Protein AF-A0A8T2KUB2-F1 (afdb_monomer_lite)

Structure (mmCIF, N/CA/C/O backbone):
data_AF-A0A8T2KUB2-F1
#
_entry.id   AF-A0A8T2KUB2-F1
#
loop_
_atom_site.group_PDB
_atom_site.id
_atom_site.type_symbol
_atom_site.label_atom_id
_atom_site.label_alt_id
_atom_site.label_comp_id
_atom_site.label_asym_id
_atom_site.label_entity_id
_atom_site.label_seq_id
_atom_site.pdbx_PDB_ins_code
_atom_site.Cartn_x
_atom_site.Cartn_y
_atom_site.Cartn_z
_atom_site.occupancy
_atom_site.B_iso_or_equiv
_atom_site.auth_seq_id
_atom_site.auth_comp_id
_atom_site.auth_asym_id
_atom_site.auth_atom_id
_atom_site.pdbx_PDB_model_num
ATOM 1 N N . LEU A 1 1 ? -27.575 14.272 -1.279 1.00 63.59 1 LEU A N 1
ATOM 2 C CA . LEU A 1 1 ? -26.135 14.345 -0.951 1.00 63.59 1 LEU A CA 1
ATOM 3 C C . LEU A 1 1 ? -25.389 13.484 -1.957 1.00 63.59 1 LEU A C 1
ATOM 5 O O . LEU A 1 1 ? -25.775 12.328 -2.141 1.00 63.59 1 LEU A O 1
ATOM 9 N N . SER A 1 2 ? -24.412 14.068 -2.650 1.00 68.88 2 SER A N 1
ATOM 10 C CA . SER A 1 2 ? -23.483 13.335 -3.516 1.00 68.88 2 SER A CA 1
ATOM 11 C C . SER A 1 2 ? -22.591 12.408 -2.684 1.00 68.88 2 SER A C 1
ATOM 13 O O . SER A 1 2 ? -22.605 12.459 -1.456 1.00 68.88 2 SER A O 1
ATOM 15 N N . GLU A 1 3 ? -21.823 11.554 -3.357 1.00 73.75 3 GLU A N 1
ATOM 16 C CA . GLU A 1 3 ? -20.748 10.775 -2.733 1.00 73.75 3 GLU A CA 1
ATOM 17 C C . GLU A 1 3 ? -19.711 11.696 -2.065 1.00 73.75 3 GLU A C 1
ATOM 19 O O . GLU A 1 3 ? -19.429 11.537 -0.883 1.00 73.75 3 GLU A O 1
ATOM 24 N N . SER A 1 4 ? -19.258 12.729 -2.786 1.00 68.38 4 SER A N 1
ATOM 25 C CA . SER A 1 4 ? -18.250 13.695 -2.332 1.00 68.38 4 SER A CA 1
ATOM 26 C C . SER A 1 4 ? -18.618 14.447 -1.049 1.00 68.38 4 SER A C 1
ATOM 28 O O . SER A 1 4 ? -17.750 14.720 -0.234 1.00 68.38 4 SER A O 1
ATOM 30 N N . VAL A 1 5 ? -19.903 14.746 -0.829 1.00 73.31 5 VAL A N 1
ATOM 31 C CA . VAL A 1 5 ? -20.388 15.432 0.390 1.00 73.31 5 VAL A CA 1
ATOM 32 C C . VAL A 1 5 ? -20.518 14.470 1.587 1.00 73.31 5 VAL A C 1
ATOM 34 O O . VAL A 1 5 ? -20.726 14.904 2.715 1.00 73.31 5 VAL A O 1
ATOM 37 N N . LEU A 1 6 ? -20.423 13.157 1.358 1.00 76.69 6 LEU A N 1
ATOM 38 C CA . LEU A 1 6 ? -20.470 12.121 2.398 1.00 76.69 6 LEU A CA 1
ATOM 39 C C . LEU A 1 6 ? -19.084 11.543 2.731 1.00 76.69 6 LEU A C 1
ATOM 41 O O . LEU A 1 6 ? -18.968 10.746 3.659 1.00 76.69 6 LEU A O 1
ATOM 45 N N . GLN A 1 7 ? -18.050 11.935 1.987 1.00 76.94 7 GLN A N 1
ATOM 46 C CA . GLN A 1 7 ? -16.655 11.570 2.225 1.00 76.94 7 GLN A CA 1
ATOM 47 C C . GLN A 1 7 ? -15.987 12.565 3.188 1.00 76.94 7 GLN A C 1
ATOM 49 O O . GLN A 1 7 ? -16.415 13.707 3.318 1.00 76.94 7 GLN A O 1
ATOM 54 N N . GLY A 1 8 ? -14.936 12.124 3.885 1.00 72.31 8 GLY A N 1
ATOM 55 C CA . GLY A 1 8 ? -14.030 13.016 4.627 1.00 72.31 8 GLY A CA 1
ATOM 56 C C . GLY A 1 8 ? -14.534 13.676 5.925 1.00 72.31 8 GLY A C 1
ATOM 57 O O . GLY A 1 8 ? -13.760 14.402 6.537 1.00 72.31 8 GLY A O 1
ATOM 58 N N . PHE A 1 9 ? -15.765 13.436 6.395 1.00 83.25 9 PHE A N 1
ATOM 59 C CA . PHE A 1 9 ? -16.208 13.961 7.700 1.00 83.25 9 PHE A CA 1
ATOM 60 C C . PHE A 1 9 ? -15.371 13.401 8.872 1.00 83.25 9 PHE A C 1
ATOM 62 O O . PHE A 1 9 ? -14.942 12.244 8.834 1.00 83.25 9 PHE A O 1
ATOM 69 N N . THR A 1 10 ? -15.199 14.197 9.934 1.00 81.69 10 THR A N 1
ATOM 70 C CA . THR A 1 10 ? -14.495 13.810 11.175 1.00 81.69 10 THR A CA 1
ATOM 71 C C . THR A 1 10 ? -15.474 13.463 12.300 1.00 81.69 10 THR A C 1
ATOM 73 O O . THR A 1 10 ? -16.643 13.862 12.255 1.00 81.69 10 THR A O 1
ATOM 76 N N . CYS A 1 11 ? -15.011 12.767 13.346 1.00 85.88 11 CYS A N 1
ATOM 77 C CA . CYS A 1 11 ? -15.878 12.479 14.493 1.00 85.88 11 CYS A CA 1
ATOM 78 C C . CYS A 1 11 ? -16.223 13.732 15.313 1.00 85.88 11 CYS A C 1
ATOM 80 O O . CYS A 1 11 ? -17.365 13.874 15.745 1.00 85.88 11 CYS A O 1
ATOM 82 N N . SER A 1 12 ? -15.301 14.699 15.413 1.00 83.38 12 SER A N 1
ATOM 83 C CA . SER A 1 12 ? -15.570 16.026 15.987 1.00 83.38 12 SER A CA 1
ATOM 84 C C . SER A 1 12 ? -16.756 16.713 15.297 1.00 83.38 12 SER A C 1
ATOM 86 O O . SER A 1 12 ? -17.649 17.229 15.965 1.00 83.38 12 SER A O 1
ATOM 88 N N . SER A 1 13 ? -16.834 16.655 13.960 1.00 82.56 13 SER A N 1
ATOM 89 C CA . SER A 1 13 ? -17.985 17.188 13.217 1.00 82.56 13 SER A CA 1
ATOM 90 C C . SER A 1 13 ? -19.277 16.420 13.523 1.00 82.56 13 SER A C 1
ATOM 92 O O . SER A 1 13 ? -20.324 17.041 13.704 1.00 82.56 13 SER A O 1
ATOM 94 N N . VAL A 1 14 ? -19.222 15.085 13.623 1.00 84.88 14 VAL A N 1
ATOM 95 C CA . VAL A 1 14 ? -20.391 14.238 13.944 1.00 84.88 14 VAL A CA 1
ATOM 96 C C . VAL A 1 14 ? -20.929 14.512 15.351 1.00 84.88 14 VAL A C 1
ATOM 98 O O . VAL A 1 14 ? -22.146 14.569 15.512 1.00 84.88 14 VAL A O 1
ATOM 101 N N . LYS A 1 15 ? -20.056 14.768 16.336 1.00 81.62 15 LYS A N 1
ATOM 102 C CA . LYS A 1 15 ? -20.412 15.113 17.727 1.00 81.62 15 LYS A CA 1
ATOM 103 C C . LYS A 1 15 ? -21.357 16.317 17.835 1.00 81.62 15 LYS A C 1
ATOM 105 O O . LYS A 1 15 ? -22.200 16.365 18.724 1.00 81.62 15 LYS A O 1
ATOM 110 N N . THR A 1 16 ? -21.248 17.280 16.917 1.00 83.19 16 THR A N 1
ATOM 111 C CA . THR A 1 16 ? -22.116 18.477 16.887 1.00 83.19 16 THR A CA 1
ATOM 112 C C . THR A 1 16 ? -23.534 18.207 16.366 1.00 83.19 16 THR A C 1
ATOM 114 O O . THR A 1 16 ? -24.413 19.064 16.472 1.00 83.19 16 THR A O 1
ATOM 117 N N . LEU A 1 17 ? -23.783 17.029 15.784 1.00 87.56 17 LEU A N 1
ATOM 118 C CA . LEU A 1 17 ? -25.056 16.677 15.166 1.00 87.56 17 LEU A CA 1
ATOM 119 C C . LEU A 1 17 ? -25.990 15.996 16.170 1.00 87.56 17 LEU A C 1
ATOM 121 O O . LEU A 1 17 ? -25.593 15.116 16.928 1.00 87.56 17 LEU A O 1
ATOM 125 N N . SER A 1 18 ? -27.285 16.312 16.104 1.00 91.38 18 SER A N 1
ATOM 126 C CA . SER A 1 18 ? -28.288 15.541 16.843 1.00 91.38 18 SER A CA 1
ATOM 127 C C . SER A 1 18 ? -28.330 14.086 16.361 1.00 91.38 18 SER A C 1
ATOM 129 O O . SER A 1 18 ? -28.152 13.813 15.171 1.00 91.38 18 SER A O 1
ATOM 131 N N . LEU A 1 19 ? -28.655 13.140 17.252 1.00 89.50 19 LEU A N 1
ATOM 132 C CA . LEU A 1 19 ? -28.762 11.712 16.914 1.00 89.50 19 LEU A CA 1
ATOM 133 C C . LEU A 1 19 ? -29.660 11.466 15.682 1.00 89.50 19 LEU A C 1
ATOM 135 O O . LEU A 1 19 ? -29.322 10.679 14.801 1.00 89.50 19 LEU A O 1
ATOM 139 N N . GLY A 1 20 ? -30.766 12.209 15.553 1.00 92.06 20 GLY A N 1
ATOM 140 C CA . GLY A 1 20 ? -31.633 12.178 14.367 1.00 92.06 20 GLY A CA 1
ATOM 141 C C . GLY A 1 20 ? -30.900 12.498 13.056 1.00 92.06 20 GLY A C 1
ATOM 142 O O . GLY A 1 20 ? -31.150 11.858 12.032 1.00 92.06 20 GLY A O 1
ATOM 143 N N . ARG A 1 21 ? -29.957 13.444 13.086 1.00 92.50 21 ARG A N 1
ATOM 144 C CA . ARG A 1 21 ? -29.127 13.831 11.940 1.00 92.50 21 ARG A CA 1
ATOM 145 C C . ARG A 1 21 ? -27.985 12.843 11.687 1.00 92.50 21 ARG A C 1
ATOM 147 O O . ARG A 1 21 ? -27.736 12.527 10.525 1.00 92.50 21 ARG A O 1
ATOM 154 N N . VAL A 1 22 ? -27.373 12.277 12.732 1.00 91.75 22 VAL A N 1
ATOM 155 C CA . VAL A 1 22 ? -26.390 11.181 12.600 1.00 91.75 22 VAL A CA 1
ATOM 156 C C . VAL A 1 22 ? -27.023 9.964 11.911 1.00 91.75 22 VAL A C 1
ATOM 158 O O . VAL A 1 22 ? -26.468 9.432 10.952 1.00 91.75 22 VAL A O 1
ATOM 161 N N . LYS A 1 23 ? -28.248 9.577 12.286 1.00 92.75 23 LYS A N 1
ATOM 162 C CA . LYS A 1 23 ? -28.997 8.493 11.616 1.00 92.75 23 LYS A CA 1
ATOM 163 C C . LYS A 1 23 ? -29.237 8.776 10.131 1.00 92.75 23 LYS A C 1
ATOM 165 O O . LYS A 1 23 ? -29.145 7.865 9.309 1.00 92.75 23 LYS A O 1
ATOM 170 N N . GLN A 1 24 ? -29.541 10.026 9.772 1.00 91.94 24 GLN A N 1
ATOM 171 C CA . GLN A 1 24 ? -29.683 10.432 8.369 1.00 91.94 24 GLN A CA 1
ATOM 172 C C . GLN A 1 24 ? -28.356 10.321 7.607 1.00 91.94 24 GLN A C 1
ATOM 174 O O . GLN A 1 24 ? -28.371 9.843 6.473 1.00 91.94 24 GLN A O 1
ATOM 179 N N . LEU A 1 25 ? -27.228 10.699 8.222 1.00 92.00 25 LEU A N 1
ATOM 180 C CA . LEU A 1 25 ? -25.883 10.522 7.661 1.00 92.00 25 LEU A CA 1
ATOM 181 C C . LEU A 1 25 ? -25.582 9.034 7.411 1.00 92.00 25 LEU A C 1
ATOM 183 O O . LEU A 1 25 ? -25.286 8.652 6.280 1.00 92.00 25 LEU A O 1
ATOM 187 N N . VAL A 1 26 ? -25.787 8.171 8.413 1.00 93.31 26 VAL A N 1
ATOM 188 C CA . VAL A 1 26 ? -25.598 6.712 8.296 1.00 93.31 26 VAL A CA 1
ATOM 189 C C . VAL A 1 26 ? -26.439 6.116 7.157 1.00 93.31 26 VAL A C 1
ATOM 191 O O . VAL A 1 26 ? -25.903 5.444 6.271 1.00 93.31 26 VAL A O 1
ATOM 194 N N . LYS A 1 27 ? -27.738 6.441 7.088 1.00 92.31 27 LYS A N 1
ATOM 195 C CA . LYS A 1 27 ? -28.622 5.994 5.990 1.00 92.31 27 LYS A CA 1
ATOM 196 C C . LYS A 1 27 ? -28.277 6.632 4.630 1.00 92.31 27 LYS A C 1
ATOM 198 O O . LYS A 1 27 ? -28.656 6.096 3.580 1.00 92.31 27 LYS A O 1
ATOM 203 N N . ALA A 1 28 ? -27.569 7.764 4.606 1.00 91.19 28 ALA A N 1
ATOM 204 C CA . ALA A 1 28 ? -27.085 8.407 3.384 1.00 91.19 28 ALA A CA 1
ATOM 205 C C . ALA A 1 28 ? -25.811 7.754 2.825 1.00 91.19 28 ALA A C 1
ATOM 207 O O . ALA A 1 28 ? -25.649 7.742 1.601 1.00 91.19 28 ALA A O 1
ATOM 208 N N . CYS A 1 29 ? -24.960 7.158 3.666 1.00 92.50 29 CYS A N 1
ATOM 209 C CA . CYS A 1 29 ? -23.742 6.456 3.240 1.00 92.50 29 CYS A CA 1
ATOM 210 C C . CYS A 1 29 ? -24.001 5.084 2.586 1.00 92.50 29 CYS A C 1
ATOM 212 O O . CYS A 1 29 ? -23.160 4.602 1.832 1.00 92.50 29 CYS A O 1
ATOM 214 N N . ARG A 1 30 ? -25.176 4.472 2.799 1.00 91.81 30 ARG A N 1
ATOM 215 C CA . ARG A 1 30 ? -25.559 3.182 2.184 1.00 91.81 30 ARG A CA 1
ATOM 216 C C . ARG A 1 30 ? -25.376 3.153 0.653 1.00 91.81 30 ARG A C 1
ATOM 218 O O . ARG A 1 30 ? -25.732 4.137 -0.004 1.00 91.81 30 ARG A O 1
ATOM 225 N N . PRO A 1 31 ? -24.924 2.034 0.052 1.00 86.56 31 PRO A N 1
ATOM 226 C CA . PRO A 1 31 ? -24.954 1.842 -1.401 1.00 86.56 31 PRO A CA 1
ATOM 227 C C . PRO A 1 31 ? -26.356 2.076 -1.990 1.00 86.56 31 PRO A C 1
ATOM 229 O O . PRO A 1 31 ? -27.364 1.762 -1.352 1.00 86.56 31 PRO A O 1
ATOM 232 N N . ARG A 1 32 ? -26.431 2.654 -3.197 1.00 86.12 32 ARG A N 1
ATOM 233 C CA . ARG A 1 32 ? -27.689 2.930 -3.918 1.00 86.12 32 ARG A CA 1
ATOM 234 C C . ARG A 1 32 ? -27.487 2.713 -5.412 1.00 86.12 32 ARG A C 1
ATOM 236 O O . ARG A 1 32 ? -26.476 3.150 -5.953 1.00 86.12 32 ARG A O 1
ATOM 243 N N . THR A 1 33 ? -28.459 2.099 -6.081 1.00 85.50 33 THR A N 1
ATOM 244 C CA . THR A 1 33 ? -28.447 1.908 -7.539 1.00 85.50 33 THR A CA 1
ATOM 245 C C . THR A 1 33 ? -28.241 3.242 -8.260 1.00 85.50 33 THR A C 1
ATOM 247 O O . THR A 1 33 ? -28.861 4.242 -7.903 1.00 85.50 33 THR A O 1
ATOM 250 N N . GLY A 1 34 ? -27.344 3.274 -9.249 1.00 83.62 34 GLY A N 1
ATOM 251 C CA . GLY A 1 34 ? -27.002 4.495 -9.990 1.00 83.62 34 GLY A CA 1
ATOM 252 C C . GLY A 1 34 ? -26.099 5.491 -9.246 1.00 83.62 34 GLY A C 1
ATOM 253 O O . GLY A 1 34 ? -25.754 6.522 -9.818 1.00 83.62 34 GLY A O 1
ATOM 254 N N . ARG A 1 35 ? -25.670 5.203 -8.007 1.00 85.12 35 ARG A N 1
ATOM 255 C CA . ARG A 1 35 ? -24.678 6.004 -7.273 1.00 85.12 35 ARG A CA 1
ATOM 256 C C . ARG A 1 35 ? -23.447 5.158 -6.954 1.00 85.12 35 ARG A C 1
ATOM 258 O O . ARG A 1 35 ? -23.573 4.035 -6.472 1.00 85.12 35 ARG A O 1
ATOM 265 N N . LYS A 1 36 ? -22.258 5.729 -7.155 1.00 85.38 36 LYS A N 1
ATOM 266 C CA . LYS A 1 36 ? -20.998 5.171 -6.644 1.00 85.38 36 LYS A CA 1
ATOM 267 C C . LYS A 1 36 ? -21.076 4.913 -5.127 1.00 85.38 36 LYS A C 1
ATOM 269 O O . LYS A 1 36 ? -21.812 5.590 -4.398 1.00 85.38 36 LYS A O 1
ATOM 274 N N . LYS A 1 37 ? -20.341 3.899 -4.666 1.00 86.81 37 LYS A N 1
ATOM 275 C CA . LYS A 1 37 ? -20.222 3.541 -3.246 1.00 86.81 37 LYS A CA 1
ATOM 276 C C . LYS A 1 37 ? -19.457 4.650 -2.517 1.00 86.81 37 LYS A C 1
ATOM 278 O O . LYS A 1 37 ? -18.413 5.069 -2.993 1.00 86.81 37 LYS A O 1
ATOM 283 N N . VAL A 1 38 ? -19.963 5.102 -1.369 1.00 90.00 38 VAL A N 1
ATOM 284 C CA . VAL A 1 38 ? -19.235 6.054 -0.518 1.00 90.00 38 VAL A CA 1
ATOM 285 C C . VAL A 1 38 ? -18.065 5.311 0.121 1.00 90.00 38 VAL A C 1
ATOM 287 O O . VAL A 1 38 ? -18.286 4.438 0.955 1.00 90.00 38 VAL A O 1
ATOM 290 N N . VAL A 1 39 ? -16.842 5.634 -0.293 1.00 90.00 39 VAL A N 1
ATOM 291 C CA . VAL A 1 39 ? -15.613 5.136 0.346 1.00 90.00 39 VAL A CA 1
ATOM 292 C C . VAL A 1 39 ? -15.460 5.799 1.720 1.00 90.00 39 VAL A C 1
ATOM 294 O O . VAL A 1 39 ? -15.519 7.025 1.814 1.00 90.00 39 VAL A O 1
ATOM 297 N N . LEU A 1 40 ? -15.287 4.998 2.774 1.00 91.12 40 LEU A N 1
ATOM 298 C CA . LEU A 1 40 ? -15.179 5.440 4.171 1.00 91.12 40 LEU A CA 1
ATOM 299 C C . LEU A 1 40 ? -13.905 4.862 4.802 1.00 91.12 40 LEU A C 1
ATOM 301 O O . LEU A 1 40 ? -13.583 3.702 4.561 1.00 91.12 40 LEU A O 1
ATOM 305 N N . LYS A 1 41 ? -13.200 5.655 5.617 1.00 90.69 41 LYS A N 1
ATOM 306 C CA . LYS A 1 41 ? -12.034 5.196 6.401 1.00 90.69 41 LYS A CA 1
ATOM 307 C C . LYS A 1 41 ? -12.472 4.471 7.683 1.00 90.69 41 LYS A C 1
ATOM 309 O O . LYS A 1 41 ? -13.560 4.740 8.190 1.00 90.69 41 LYS A O 1
ATOM 314 N N . GLU A 1 42 ? -11.603 3.638 8.262 1.00 90.31 42 GLU A N 1
ATOM 315 C CA . GLU A 1 42 ? -11.858 2.931 9.534 1.00 90.31 42 GLU A CA 1
ATOM 316 C C . GLU A 1 42 ? -12.345 3.872 10.646 1.00 90.31 42 GLU A C 1
ATOM 318 O O . GLU A 1 42 ? -13.405 3.632 11.215 1.00 90.31 42 GLU A O 1
ATOM 323 N N . SER A 1 43 ? -11.663 5.000 10.871 1.00 87.50 43 SER A N 1
ATOM 324 C CA . SER A 1 43 ? -12.052 6.001 11.879 1.00 87.50 43 SER A CA 1
ATOM 325 C C . SER A 1 43 ? -13.433 6.627 11.643 1.00 87.50 43 SER A C 1
ATOM 327 O O . SER A 1 43 ? -14.114 7.028 12.585 1.00 87.50 43 SER A O 1
ATOM 329 N N . GLN A 1 44 ? -13.898 6.685 10.392 1.00 90.88 44 GLN A N 1
ATOM 330 C CA . GLN A 1 44 ? -15.254 7.132 10.072 1.00 90.88 44 GLN A CA 1
ATOM 331 C C . GLN A 1 44 ? -16.279 6.039 10.390 1.00 90.88 44 GLN A C 1
ATOM 333 O O . GLN A 1 44 ? -17.360 6.339 10.895 1.00 90.88 44 GLN A O 1
ATOM 338 N N . LEU A 1 45 ? -15.938 4.773 10.133 1.00 93.00 45 LEU A N 1
ATOM 339 C CA . LEU A 1 45 ? -16.784 3.615 10.420 1.00 93.00 45 LEU A CA 1
ATOM 340 C C . LEU A 1 45 ? -16.921 3.365 11.930 1.00 93.00 45 LEU A C 1
ATOM 342 O O . LEU A 1 45 ? -18.046 3.156 12.397 1.00 93.00 45 LEU A O 1
ATOM 346 N N . THR A 1 46 ? -15.827 3.445 12.700 1.00 91.12 46 THR A N 1
ATOM 347 C CA . THR A 1 46 ? -15.869 3.325 14.168 1.00 91.12 46 THR A CA 1
ATOM 348 C C . THR A 1 46 ? -16.635 4.486 14.787 1.00 91.12 46 THR A C 1
ATOM 350 O O . THR A 1 46 ? -17.555 4.237 15.564 1.00 91.12 46 THR A O 1
ATOM 353 N N . CYS A 1 47 ? -16.384 5.730 14.363 1.00 91.12 47 CYS A N 1
ATOM 354 C CA . CYS A 1 47 ? -17.150 6.900 14.799 1.00 91.12 47 CYS A CA 1
ATOM 355 C C . CYS A 1 47 ? -18.659 6.758 14.519 1.00 91.12 47 CYS A C 1
ATOM 357 O O . CYS A 1 47 ? -19.478 6.892 15.432 1.00 91.12 47 CYS A O 1
ATOM 359 N N . MET A 1 48 ? -19.048 6.432 13.276 1.00 91.38 48 MET A N 1
ATOM 360 C CA . MET A 1 48 ? -20.455 6.214 12.910 1.00 91.38 48 MET A CA 1
ATOM 361 C C . MET A 1 48 ? -21.103 5.133 13.777 1.00 91.38 48 MET A C 1
ATOM 363 O O . MET A 1 48 ? -22.254 5.285 14.184 1.00 91.38 48 MET A O 1
ATOM 367 N N . TYR A 1 49 ? -20.381 4.044 14.059 1.00 91.81 49 TYR A N 1
ATOM 368 C CA . TYR A 1 49 ? -20.863 2.972 14.925 1.00 91.81 49 TYR A CA 1
ATOM 369 C C . TYR A 1 49 ? -20.975 3.420 16.382 1.00 91.81 49 TYR A C 1
ATOM 371 O O . TYR A 1 49 ? -22.029 3.231 16.986 1.00 91.81 49 TYR A O 1
ATOM 379 N N . ASN A 1 50 ? -19.957 4.073 16.936 1.00 89.44 50 ASN A N 1
ATOM 380 C CA . ASN A 1 50 ? -19.960 4.580 18.305 1.00 89.44 50 ASN A CA 1
ATOM 381 C C . ASN A 1 50 ? -21.115 5.557 18.558 1.00 89.44 50 ASN A C 1
ATOM 383 O O . ASN A 1 50 ? -21.799 5.412 19.571 1.00 89.44 50 ASN A O 1
ATOM 387 N N . ALA A 1 51 ? -21.406 6.442 17.601 1.00 89.81 51 ALA A N 1
ATOM 388 C CA . ALA A 1 51 ? -22.486 7.422 17.693 1.00 89.81 51 ALA A CA 1
ATOM 389 C C . ALA A 1 51 ? -23.909 6.822 17.629 1.00 89.81 51 ALA A C 1
ATOM 391 O O . ALA A 1 51 ? -24.862 7.482 18.044 1.00 89.81 51 ALA A O 1
ATOM 392 N N . VAL A 1 52 ? -24.092 5.593 17.116 1.00 91.19 52 VAL A N 1
ATOM 393 C CA . VAL A 1 52 ? -25.433 4.974 16.977 1.00 91.19 52 VAL A CA 1
ATOM 394 C C . VAL A 1 52 ? -25.583 3.575 17.582 1.00 91.19 52 VAL A C 1
ATOM 396 O O . VAL A 1 52 ? -26.679 3.021 17.552 1.00 91.19 52 VAL A O 1
ATOM 399 N N . LYS A 1 53 ? -24.536 2.978 18.167 1.00 89.38 53 LYS A N 1
ATOM 400 C CA . LYS A 1 53 ? -24.558 1.586 18.669 1.00 89.38 53 LYS A CA 1
ATOM 401 C C . LYS A 1 53 ? -25.620 1.308 19.736 1.00 89.38 53 LYS A C 1
ATOM 403 O O . LYS A 1 53 ? -25.987 0.145 19.905 1.00 89.38 53 LYS A O 1
ATOM 408 N N . TYR A 1 54 ? -26.098 2.328 20.446 1.00 87.88 54 TYR A N 1
ATOM 409 C CA . TYR A 1 54 ? -27.156 2.206 21.457 1.00 87.88 54 TYR A CA 1
ATOM 410 C C . TYR A 1 54 ? -28.563 2.545 20.925 1.00 87.88 54 TYR A C 1
ATOM 412 O O . TYR A 1 54 ? -29.538 2.404 21.658 1.00 87.88 54 TYR A O 1
ATOM 420 N N . ASP A 1 55 ? -28.697 2.953 19.658 1.00 88.75 55 ASP A N 1
ATOM 421 C CA . ASP A 1 55 ? -29.992 3.223 19.032 1.00 88.75 55 ASP A CA 1
ATOM 422 C C . ASP A 1 55 ? -30.671 1.916 18.592 1.00 88.75 55 ASP A C 1
ATOM 424 O O . ASP A 1 55 ? -30.289 1.284 17.606 1.00 88.75 55 ASP A O 1
ATOM 428 N N . THR A 1 56 ? -31.723 1.528 19.311 1.00 86.88 56 THR A N 1
ATOM 429 C CA . THR A 1 56 ? -32.508 0.310 19.052 1.00 86.88 56 THR A CA 1
ATOM 430 C C . THR A 1 56 ? -33.375 0.378 17.791 1.00 86.88 56 THR A C 1
ATOM 432 O O . THR A 1 56 ? -33.920 -0.641 17.372 1.00 86.88 56 THR A O 1
ATOM 435 N N . THR A 1 57 ? -33.507 1.550 17.160 1.00 88.88 57 THR A N 1
ATOM 436 C CA . THR A 1 57 ? -34.320 1.747 15.944 1.00 88.88 57 THR A CA 1
ATOM 437 C C . THR A 1 57 ? -33.531 1.581 14.640 1.00 88.88 57 THR A C 1
ATOM 439 O O . THR A 1 57 ? -34.118 1.668 13.558 1.00 88.88 57 THR A O 1
ATOM 442 N N . LEU A 1 58 ? -32.211 1.363 14.710 1.00 90.00 58 LEU A N 1
ATOM 443 C CA . LEU A 1 58 ? -31.375 1.043 13.551 1.00 90.00 58 LEU A CA 1
ATOM 444 C C . LEU A 1 58 ? -31.056 -0.453 13.499 1.00 90.00 58 LEU A C 1
ATOM 446 O O . LEU A 1 58 ? -30.362 -0.998 14.358 1.00 90.00 58 LEU A O 1
ATOM 450 N N . SER A 1 59 ? -31.500 -1.109 12.429 1.00 91.44 59 SER A N 1
ATOM 451 C CA . SER A 1 59 ? -31.104 -2.483 12.125 1.00 91.44 59 SER A CA 1
ATOM 452 C C . SER A 1 59 ? -29.785 -2.527 11.344 1.00 91.44 59 SER A C 1
ATOM 454 O O . SER A 1 59 ? -29.363 -1.536 10.744 1.00 91.44 59 SER A O 1
ATOM 456 N N . PHE A 1 60 ? -29.169 -3.707 11.237 1.00 93.62 60 PHE A N 1
ATOM 457 C CA . PHE A 1 60 ? -28.048 -3.924 10.313 1.00 93.62 60 PHE A CA 1
ATOM 458 C C . PHE A 1 60 ? -28.420 -3.645 8.837 1.00 93.62 60 PHE A C 1
ATOM 460 O O . PHE A 1 60 ? -27.543 -3.414 8.012 1.00 93.62 60 PHE A O 1
ATOM 467 N N . THR A 1 61 ? -29.712 -3.625 8.484 1.00 92.81 61 THR A N 1
ATOM 468 C CA . THR A 1 61 ? -30.158 -3.264 7.127 1.00 92.81 61 THR A CA 1
ATOM 469 C C . THR A 1 61 ? -30.207 -1.750 6.898 1.00 92.81 61 THR A C 1
ATOM 471 O O . THR A 1 61 ? -30.318 -1.314 5.755 1.00 92.81 61 THR A O 1
ATOM 474 N N . ASP A 1 62 ? -30.101 -0.932 7.952 1.00 92.81 62 ASP A N 1
ATOM 475 C CA . ASP A 1 62 ? -30.140 0.534 7.892 1.00 92.81 62 ASP A CA 1
ATOM 476 C C . ASP A 1 62 ? -28.760 1.199 7.775 1.00 92.81 62 ASP A C 1
ATOM 478 O O . ASP A 1 62 ? -28.685 2.418 7.598 1.00 92.81 62 ASP A O 1
ATOM 482 N N . VAL A 1 63 ? -27.677 0.426 7.842 1.00 93.81 63 VAL A N 1
ATOM 483 C CA . VAL A 1 63 ? -26.289 0.917 7.838 1.00 93.81 63 VAL A CA 1
ATOM 484 C C . VAL A 1 63 ? -25.561 0.538 6.533 1.00 93.81 63 VAL A C 1
ATOM 486 O O . VAL A 1 63 ? -26.015 -0.366 5.825 1.00 93.81 63 VAL A O 1
ATOM 489 N N . PRO A 1 64 ? -24.483 1.240 6.126 1.00 94.75 64 PRO A N 1
ATOM 490 C CA . PRO A 1 64 ? -23.665 0.814 4.988 1.00 94.75 64 PRO A CA 1
ATOM 491 C C . PRO A 1 64 ? -22.951 -0.514 5.281 1.00 94.75 64 PRO A C 1
ATOM 493 O O . PRO A 1 64 ? -22.630 -0.808 6.430 1.00 94.75 64 PRO A O 1
ATOM 496 N N . SER A 1 65 ? -22.662 -1.294 4.235 1.00 94.69 65 SER A N 1
ATOM 497 C CA . SER A 1 65 ? -22.029 -2.618 4.344 1.00 94.69 65 SER A CA 1
ATOM 498 C C . SER A 1 65 ? -20.705 -2.589 5.110 1.00 94.69 65 SER A C 1
ATOM 500 O O . SER A 1 65 ? -20.457 -3.462 5.929 1.00 94.69 65 SER A O 1
ATOM 502 N N . ASP A 1 66 ? -19.888 -1.557 4.910 1.00 95.00 66 ASP A N 1
ATOM 503 C CA . ASP A 1 66 ? -18.564 -1.446 5.539 1.00 95.00 66 ASP A CA 1
ATOM 504 C C . ASP A 1 66 ? -18.668 -1.203 7.055 1.00 95.00 66 ASP A C 1
ATOM 506 O O . ASP A 1 66 ? -17.844 -1.662 7.836 1.00 95.00 66 ASP A O 1
ATOM 510 N N . MET A 1 67 ? -19.751 -0.573 7.516 1.00 95.00 67 MET A N 1
ATOM 511 C CA . MET A 1 67 ? -20.012 -0.385 8.947 1.00 95.00 67 MET A CA 1
ATOM 512 C C . MET A 1 67 ? -20.415 -1.701 9.639 1.00 95.00 67 MET A C 1
ATOM 514 O O . MET A 1 67 ? -20.292 -1.819 10.860 1.00 95.00 67 MET A O 1
ATOM 518 N N . LEU A 1 68 ? -20.831 -2.726 8.879 1.00 95.69 68 LEU A N 1
ATOM 519 C CA . LEU A 1 68 ? -21.118 -4.059 9.422 1.00 95.69 68 LEU A CA 1
ATOM 520 C C . LEU A 1 68 ? -19.866 -4.774 9.947 1.00 95.69 68 LEU A C 1
ATOM 522 O O . LEU A 1 68 ? -20.013 -5.658 10.790 1.00 95.69 68 LEU A O 1
ATOM 526 N N . LEU A 1 69 ? -18.664 -4.353 9.529 1.00 95.25 69 LEU A N 1
ATOM 527 C CA . LEU A 1 69 ? -17.376 -4.860 10.024 1.00 95.25 69 LEU A CA 1
ATOM 528 C C . LEU A 1 69 ? -17.179 -4.594 11.534 1.00 95.25 69 LEU A C 1
ATOM 530 O O . LEU A 1 69 ? -16.503 -5.361 12.223 1.00 95.25 69 LE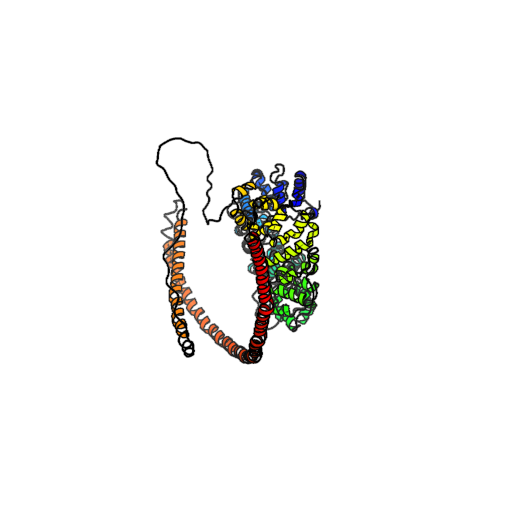U A O 1
ATOM 534 N N . TYR A 1 70 ? -17.815 -3.543 12.069 1.00 93.31 70 TYR A N 1
ATOM 535 C CA . TYR A 1 70 ? -17.755 -3.155 13.488 1.00 93.31 70 TYR A CA 1
ATOM 536 C C . TYR A 1 70 ? -19.065 -3.429 14.247 1.00 93.31 70 TYR A C 1
ATOM 538 O O . TYR A 1 70 ? -19.085 -3.375 15.478 1.00 93.31 70 TYR A O 1
ATOM 546 N N . TYR A 1 71 ? -20.148 -3.759 13.536 1.00 92.44 71 TYR A N 1
ATOM 547 C CA . TYR A 1 71 ? -21.471 -4.007 14.111 1.00 92.44 71 TYR A CA 1
ATOM 548 C C . TYR A 1 71 ? -21.468 -5.240 15.032 1.00 92.44 71 TYR A C 1
ATOM 550 O O . TYR A 1 71 ? -21.016 -6.316 14.645 1.00 92.44 71 TYR A O 1
ATOM 558 N N . SER A 1 72 ? -22.000 -5.103 16.253 1.00 90.25 72 SER A N 1
ATOM 559 C CA . SER A 1 72 ? -22.146 -6.225 17.195 1.00 90.25 72 SER A CA 1
ATOM 560 C C . SER A 1 72 ? -23.109 -7.274 16.634 1.00 90.25 72 SER A C 1
ATOM 562 O O . SER A 1 72 ? -24.313 -7.040 16.513 1.00 90.25 72 SER A O 1
ATOM 564 N N . TYR A 1 73 ? -22.560 -8.442 16.299 1.00 92.19 73 TYR A N 1
ATOM 565 C CA . TYR A 1 73 ? -23.307 -9.570 15.746 1.00 92.19 73 TYR A CA 1
ATOM 566 C C . TYR A 1 73 ? -24.357 -10.122 16.728 1.00 92.19 73 TYR A C 1
ATOM 568 O O . TYR A 1 73 ? -25.400 -10.599 16.295 1.00 92.19 73 TYR A O 1
ATOM 576 N N . ASP A 1 74 ? -24.167 -9.945 18.038 1.00 89.81 74 ASP A N 1
ATOM 577 C CA . ASP A 1 74 ? -25.130 -10.340 19.082 1.00 89.81 74 ASP A CA 1
ATOM 578 C C . ASP A 1 74 ? -26.484 -9.616 18.967 1.00 89.81 74 ASP A C 1
ATOM 580 O O . ASP A 1 74 ? -27.501 -10.095 19.467 1.00 89.81 74 ASP A O 1
ATOM 584 N N . LYS A 1 75 ? -26.517 -8.467 18.273 1.00 89.56 75 LYS A N 1
ATOM 585 C CA . LYS A 1 75 ? -27.744 -7.712 17.963 1.00 89.56 75 LYS A CA 1
ATOM 586 C C . LYS A 1 75 ? -28.485 -8.244 16.734 1.00 89.56 75 LYS A C 1
ATOM 588 O O . LYS A 1 75 ? -29.580 -7.771 16.436 1.00 89.56 75 LYS A O 1
ATOM 593 N N . VAL A 1 76 ? -27.908 -9.195 15.998 1.00 93.88 76 VAL A N 1
ATOM 594 C CA . VAL A 1 76 ? -28.523 -9.809 14.817 1.00 93.88 76 VAL A CA 1
ATOM 595 C C . VAL A 1 76 ? -29.380 -10.999 15.267 1.00 93.88 76 VAL A C 1
ATOM 597 O O . VAL A 1 76 ? -28.842 -11.979 15.784 1.00 93.88 76 VAL A O 1
ATOM 600 N N . PRO A 1 77 ? -30.711 -10.983 15.054 1.00 93.69 77 PRO A N 1
ATOM 601 C CA . PRO A 1 77 ? -31.548 -12.143 15.344 1.00 93.69 77 PRO A CA 1
ATOM 602 C C . PRO A 1 77 ? -31.058 -13.363 14.560 1.00 93.69 77 PRO A C 1
ATOM 604 O O . PRO A 1 77 ? -30.815 -13.249 13.360 1.00 93.69 77 PRO A O 1
ATOM 607 N N . LYS A 1 78 ? -30.966 -14.540 15.198 1.00 92.31 78 LYS A N 1
ATOM 608 C CA . LYS A 1 78 ? -30.421 -15.765 14.568 1.00 92.31 78 LYS A CA 1
ATOM 609 C C . LYS A 1 78 ? -31.062 -16.083 13.208 1.00 92.31 78 LYS A C 1
ATOM 611 O O . LYS A 1 78 ? -30.357 -16.422 12.268 1.00 92.31 78 LYS A O 1
ATOM 616 N N . VAL A 1 79 ? -32.376 -15.877 13.078 1.00 95.12 79 VAL A N 1
ATOM 617 C CA . VAL A 1 79 ? -33.138 -16.051 11.822 1.00 95.12 79 VAL A CA 1
ATOM 618 C C . VAL A 1 79 ? -32.659 -15.159 10.665 1.00 95.12 79 VAL A C 1
ATOM 620 O O . VAL A 1 79 ? -32.817 -15.519 9.504 1.00 95.12 79 VAL A O 1
ATOM 623 N N . ASN A 1 80 ? -32.038 -14.019 10.972 1.00 96.62 80 ASN A N 1
ATOM 624 C CA . ASN A 1 80 ? -31.543 -13.038 10.008 1.00 96.62 80 ASN A CA 1
ATOM 625 C C . ASN A 1 80 ? -30.033 -13.159 9.747 1.00 96.62 80 ASN A C 1
ATOM 627 O O . ASN A 1 80 ? -29.496 -12.354 8.984 1.00 96.62 80 ASN A O 1
ATOM 631 N N . CYS A 1 81 ? -29.330 -14.130 10.347 1.00 96.88 81 CYS A N 1
ATOM 632 C CA . CYS A 1 81 ? -27.869 -14.186 10.266 1.00 96.88 81 CYS A CA 1
ATOM 633 C C . CYS A 1 81 ? -27.366 -14.313 8.817 1.00 96.88 81 CYS A C 1
ATOM 635 O O . CYS A 1 81 ? -26.432 -13.615 8.428 1.00 96.88 81 CYS A O 1
ATOM 637 N N . ARG A 1 82 ? -28.043 -15.109 7.973 1.00 97.81 82 ARG A N 1
ATOM 638 C CA . ARG A 1 82 ? -27.690 -15.271 6.551 1.00 97.81 82 ARG A CA 1
ATOM 639 C C . ARG A 1 82 ? -27.849 -13.961 5.770 1.00 97.81 82 ARG A C 1
ATOM 641 O O . ARG A 1 82 ? -27.012 -13.641 4.932 1.00 97.81 82 ARG A O 1
ATOM 648 N N . SER A 1 83 ? -28.877 -13.174 6.088 1.00 97.69 83 SER A N 1
ATOM 649 C CA . SER A 1 83 ? -29.100 -11.840 5.513 1.00 97.69 83 SER A CA 1
ATOM 650 C C . SER A 1 83 ? -28.047 -10.828 5.977 1.00 97.69 83 SER A C 1
ATOM 652 O O . SER A 1 83 ? -27.608 -10.002 5.180 1.00 97.69 83 SER A O 1
ATOM 654 N N . TYR A 1 84 ? -27.601 -10.912 7.237 1.00 97.81 84 TYR A N 1
ATOM 655 C CA . TYR A 1 84 ? -26.478 -10.115 7.743 1.00 97.81 84 TYR A CA 1
ATOM 656 C C . TYR A 1 84 ? -25.173 -10.466 7.022 1.00 97.81 84 TYR A C 1
ATOM 658 O O . TYR A 1 84 ? -24.522 -9.559 6.511 1.00 97.81 84 TYR A O 1
ATOM 666 N N . PHE A 1 85 ? -24.822 -11.751 6.893 1.00 97.88 85 PHE A N 1
ATOM 667 C CA . PHE A 1 85 ? -23.594 -12.145 6.194 1.00 97.88 85 PHE A CA 1
ATOM 668 C C . PHE A 1 85 ? -23.624 -11.823 4.701 1.00 97.88 85 PHE A C 1
ATOM 670 O O . PHE A 1 85 ? -22.614 -11.367 4.184 1.00 97.88 85 PHE A O 1
ATOM 677 N N . SER A 1 86 ? -24.779 -11.921 4.037 1.00 96.94 86 SER A N 1
ATOM 678 C CA . SER A 1 86 ? -24.928 -11.470 2.646 1.00 96.94 86 SER A CA 1
ATOM 679 C C . SER A 1 86 ? -24.722 -9.952 2.487 1.00 96.94 86 SER A C 1
ATOM 681 O O . SER A 1 86 ? -24.079 -9.512 1.533 1.00 96.94 86 SER A O 1
ATOM 683 N N . ALA A 1 87 ? -25.200 -9.140 3.439 1.00 96.06 87 ALA A N 1
ATOM 684 C CA . ALA A 1 87 ? -24.958 -7.695 3.443 1.00 96.06 87 ALA A CA 1
ATOM 685 C C . ALA A 1 87 ? -23.495 -7.344 3.785 1.00 96.06 87 ALA A C 1
ATOM 687 O O . ALA A 1 87 ? -22.897 -6.480 3.141 1.00 96.06 87 ALA A O 1
ATOM 688 N N . LEU A 1 88 ? -22.901 -8.041 4.758 1.00 96.12 88 LEU A N 1
ATOM 689 C CA . LEU A 1 88 ? -21.492 -7.919 5.141 1.00 96.12 88 LEU A CA 1
ATOM 690 C C . LEU A 1 88 ? -20.554 -8.392 4.017 1.00 96.12 88 LEU A C 1
ATOM 692 O O . LEU A 1 88 ? -19.503 -7.800 3.811 1.00 96.12 88 LEU A O 1
ATOM 696 N N . GLY A 1 89 ? -20.955 -9.381 3.219 1.00 94.88 89 GLY A N 1
ATOM 697 C CA . GLY A 1 89 ? -20.246 -9.815 2.014 1.00 94.88 89 GLY A CA 1
ATOM 698 C C . GLY A 1 89 ? -20.182 -8.754 0.909 1.00 94.88 89 GLY A C 1
ATOM 699 O O . GLY A 1 89 ? -19.445 -8.929 -0.053 1.00 94.88 89 GLY A O 1
ATOM 700 N N . SER A 1 90 ? -20.900 -7.633 1.037 1.00 92.56 90 SER A N 1
ATOM 701 C CA . SER A 1 90 ? -20.738 -6.453 0.167 1.00 92.56 90 SER A CA 1
ATOM 702 C C . SER A 1 90 ? -19.752 -5.412 0.729 1.00 92.56 90 SER A C 1
ATOM 704 O O . SER A 1 90 ? -19.544 -4.357 0.119 1.00 92.56 90 SER A O 1
ATOM 706 N N . ALA A 1 91 ? -19.172 -5.664 1.907 1.00 93.69 91 ALA A N 1
ATOM 707 C CA . ALA A 1 91 ? -18.208 -4.775 2.537 1.00 93.69 91 ALA A CA 1
ATOM 708 C C . ALA A 1 91 ? -16.861 -4.767 1.802 1.00 93.69 91 ALA A C 1
ATOM 710 O O . ALA A 1 91 ? -16.508 -5.702 1.078 1.00 93.69 91 ALA A O 1
ATOM 711 N N . ASP A 1 92 ? -16.107 -3.694 2.005 1.00 91.56 92 ASP A N 1
ATOM 712 C CA . ASP A 1 92 ? -14.687 -3.644 1.682 1.00 91.56 92 ASP A CA 1
ATOM 713 C C . ASP A 1 92 ? -13.871 -4.078 2.907 1.00 91.56 92 ASP A C 1
ATOM 715 O O . ASP A 1 92 ? -13.728 -3.330 3.869 1.00 91.56 92 ASP A O 1
ATOM 719 N N . PHE A 1 93 ? -13.348 -5.304 2.885 1.00 91.50 93 PHE A N 1
ATOM 720 C CA . PHE A 1 93 ? -12.560 -5.856 3.991 1.00 91.50 93 PHE A CA 1
ATOM 721 C C . PHE A 1 93 ? -11.135 -5.282 4.082 1.00 91.50 93 PHE A C 1
ATOM 723 O O . PHE A 1 93 ? -10.458 -5.547 5.077 1.00 91.50 93 PHE A O 1
ATOM 730 N N . SER A 1 94 ? -10.688 -4.493 3.093 1.00 88.50 94 SER A N 1
ATOM 731 C CA . SER A 1 94 ? -9.372 -3.834 3.113 1.00 88.50 94 SER A CA 1
ATOM 732 C C . SER A 1 94 ? -9.310 -2.635 4.070 1.00 88.50 94 SER A C 1
ATOM 734 O O . SER A 1 94 ? -8.219 -2.212 4.437 1.00 88.50 94 SER A O 1
ATOM 736 N N . VAL A 1 95 ? -10.464 -2.124 4.524 1.00 90.06 95 VAL A N 1
ATOM 737 C CA . VAL A 1 95 ? -10.538 -1.011 5.487 1.00 90.06 95 VAL A CA 1
ATOM 738 C C . VAL A 1 95 ? -10.184 -1.421 6.922 1.00 90.06 95 VAL A C 1
ATOM 740 O O . VAL A 1 95 ? -9.889 -0.556 7.738 1.00 90.06 95 VAL A O 1
ATOM 743 N N . LEU A 1 96 ? -10.232 -2.719 7.249 1.00 89.81 96 LEU A N 1
ATOM 744 C CA . LEU A 1 96 ? -9.915 -3.216 8.589 1.00 89.81 96 LEU A CA 1
ATOM 745 C C . LEU A 1 96 ? -8.415 -3.092 8.873 1.00 89.81 96 LEU A C 1
ATOM 747 O O . LEU A 1 96 ? -7.609 -3.692 8.159 1.00 89.81 96 LEU A O 1
ATOM 751 N N . SER A 1 97 ? -8.047 -2.418 9.966 1.00 86.44 97 SER A N 1
ATOM 752 C CA . SER A 1 97 ? -6.670 -2.474 10.466 1.00 86.44 97 SER A CA 1
ATOM 753 C C . SER A 1 97 ? -6.261 -3.908 10.808 1.00 86.44 97 SER A C 1
ATOM 755 O O . SER A 1 97 ? -7.006 -4.656 11.445 1.00 86.44 97 SER A O 1
ATOM 757 N N . SER A 1 98 ? -5.032 -4.273 10.437 1.00 80.88 98 SER A N 1
ATOM 758 C CA . SER A 1 98 ? -4.409 -5.566 10.753 1.00 80.88 98 SER A CA 1
ATOM 759 C C . SER A 1 98 ? -4.238 -5.815 12.256 1.00 80.88 98 SER A C 1
ATOM 761 O O . SER A 1 98 ? -4.121 -6.966 12.673 1.00 80.88 98 SER A O 1
ATOM 763 N N . VAL A 1 99 ? -4.268 -4.757 13.074 1.00 80.62 99 VAL A N 1
ATOM 764 C CA . VAL A 1 99 ? -4.259 -4.832 14.545 1.00 80.62 99 VAL A CA 1
ATOM 765 C C . VAL A 1 99 ? -5.555 -5.460 15.073 1.00 80.62 99 VAL A C 1
ATOM 767 O O . VAL A 1 99 ? -5.570 -6.110 16.119 1.00 80.62 99 VAL A O 1
ATOM 770 N N . LEU A 1 100 ? -6.661 -5.297 14.343 1.00 80.38 100 LEU A N 1
ATOM 771 C CA . LEU A 1 100 ? -7.949 -5.859 14.709 1.00 80.38 100 LEU A CA 1
ATOM 772 C C . LEU A 1 100 ? -8.110 -7.263 14.114 1.00 80.38 100 LEU A C 1
ATOM 774 O O . LEU A 1 100 ? -8.320 -7.427 12.914 1.00 80.38 100 LEU A O 1
ATOM 778 N N . ASN A 1 101 ? -8.187 -8.290 14.968 1.00 82.88 101 ASN A N 1
ATOM 779 C CA . ASN A 1 101 ? -8.509 -9.675 14.570 1.00 82.88 101 ASN A CA 1
ATOM 780 C C . ASN A 1 101 ? -9.985 -9.866 14.110 1.00 82.88 101 ASN A C 1
ATOM 782 O O . ASN A 1 101 ? -10.605 -10.917 14.292 1.00 82.88 101 ASN A O 1
ATOM 786 N N . LYS A 1 102 ? -10.593 -8.825 13.531 1.00 88.19 102 LYS A N 1
ATOM 787 C CA . LYS A 1 102 ? -11.998 -8.771 13.110 1.00 88.19 102 LYS A CA 1
ATOM 788 C C . LYS A 1 102 ? -12.301 -9.741 11.981 1.00 88.19 102 LYS A C 1
ATOM 790 O O . LYS A 1 102 ? -13.352 -10.366 12.024 1.00 88.19 102 LYS A O 1
ATOM 795 N N . GLN A 1 103 ? -11.397 -9.911 11.016 1.00 89.88 103 GLN A N 1
ATOM 796 C CA . GLN A 1 103 ? -11.604 -10.829 9.888 1.00 89.88 103 GLN A CA 1
ATOM 797 C C . GLN A 1 103 ? -11.861 -12.267 10.380 1.00 89.88 103 GLN A C 1
ATOM 799 O O . GLN A 1 103 ? -12.842 -12.890 9.975 1.00 89.88 103 GLN A O 1
ATOM 804 N N . SER A 1 104 ? -11.055 -12.752 11.333 1.00 89.69 104 SER A N 1
ATOM 805 C CA . SER A 1 104 ? -11.218 -14.082 11.939 1.00 89.69 104 SER A CA 1
ATOM 806 C C . SER A 1 104 ? -12.510 -14.205 12.757 1.00 89.69 104 SER A C 1
ATOM 808 O O . SER A 1 104 ? -13.246 -15.183 12.616 1.00 89.69 104 SER A O 1
ATOM 810 N N . VAL A 1 105 ? -12.843 -13.192 13.568 1.00 91.75 105 VAL A N 1
ATOM 811 C CA . VAL A 1 105 ? -14.076 -13.177 14.381 1.00 91.75 105 VAL A CA 1
ATOM 812 C C . VAL A 1 105 ? -15.334 -13.148 13.503 1.00 91.75 105 VAL A C 1
ATOM 814 O O . VAL A 1 105 ? -16.272 -13.909 13.738 1.00 91.75 105 VAL A O 1
ATOM 817 N N . LEU A 1 106 ? -15.356 -12.307 12.464 1.00 95.62 106 LEU A N 1
ATOM 818 C CA . LEU A 1 106 ? -16.471 -12.215 11.518 1.00 95.62 106 LEU A CA 1
ATOM 819 C C . LEU A 1 106 ? -16.650 -13.524 10.744 1.00 95.62 106 LEU A C 1
ATOM 821 O O . LEU A 1 106 ? -17.782 -13.991 10.612 1.00 95.62 106 LEU A O 1
ATOM 825 N N . PHE A 1 107 ? -15.557 -14.149 10.297 1.00 95.56 107 PHE A N 1
ATOM 826 C CA . PHE A 1 107 ? -15.629 -15.447 9.634 1.00 95.56 107 PHE A CA 1
ATOM 827 C C . PHE A 1 107 ? -16.085 -16.560 10.589 1.00 95.56 107 PHE A C 1
ATOM 829 O O . PHE A 1 107 ? -16.970 -17.328 10.228 1.00 95.56 107 PHE A O 1
ATOM 836 N N . SER A 1 108 ? -15.602 -16.593 11.834 1.00 95.31 108 SER A N 1
ATOM 837 C CA . SER A 1 108 ? -16.061 -17.554 12.856 1.00 95.31 108 SER A CA 1
ATOM 838 C C . SER A 1 108 ? -17.574 -17.447 13.106 1.00 95.31 108 SER A C 1
ATOM 840 O O . SER A 1 108 ? -18.285 -18.452 13.185 1.00 95.31 108 SER A O 1
ATOM 842 N N . ASN A 1 109 ? -18.106 -16.221 13.151 1.00 96.00 109 ASN A N 1
ATOM 843 C CA . ASN A 1 109 ? -19.548 -15.985 13.246 1.00 96.00 109 ASN A CA 1
ATOM 844 C C . ASN A 1 109 ? -20.298 -16.429 11.973 1.00 96.00 109 ASN A C 1
ATOM 846 O O . ASN A 1 109 ? -21.398 -16.980 12.076 1.00 96.00 109 ASN A O 1
ATOM 850 N N . ALA A 1 110 ? -19.698 -16.251 10.790 1.00 97.06 110 ALA A N 1
ATOM 851 C CA . ALA A 1 110 ? -20.243 -16.745 9.526 1.00 97.06 110 ALA A CA 1
ATOM 852 C C . ALA A 1 110 ? -20.289 -18.280 9.491 1.00 97.06 110 ALA A C 1
ATOM 854 O O . ALA A 1 110 ? -21.299 -18.842 9.072 1.00 97.06 110 ALA A O 1
ATOM 855 N N . GLN A 1 111 ? -19.258 -18.966 9.996 1.00 96.44 111 GLN A N 1
ATOM 856 C CA . GLN A 1 111 ? -19.237 -20.427 10.091 1.00 96.44 111 GLN A CA 1
ATOM 857 C C . GLN A 1 111 ? -20.394 -20.954 10.943 1.00 96.44 111 GLN A C 1
ATOM 859 O O . GLN A 1 111 ? -21.139 -21.826 10.493 1.00 96.44 111 GLN A O 1
ATOM 864 N N . ASN A 1 112 ? -20.599 -20.355 12.121 1.00 95.62 112 ASN A N 1
ATOM 865 C CA . ASN A 1 112 ? -21.696 -20.697 13.028 1.00 95.62 112 ASN A CA 1
ATOM 866 C C . ASN A 1 112 ? -23.086 -20.420 12.424 1.00 95.62 112 ASN A C 1
ATOM 868 O O . ASN A 1 112 ? -24.019 -21.183 12.659 1.00 95.62 112 ASN A O 1
ATOM 872 N N . CYS A 1 113 ? -23.242 -19.345 11.644 1.00 97.12 113 CYS A N 1
ATOM 873 C CA . CYS A 1 113 ? -24.500 -19.032 10.957 1.00 97.12 113 CYS A CA 1
ATOM 874 C C . CYS A 1 113 ? -24.796 -19.975 9.781 1.00 97.12 113 CYS A C 1
ATOM 876 O O . CYS A 1 113 ? -25.935 -20.396 9.588 1.00 97.12 113 CYS A O 1
ATOM 878 N N . LEU A 1 114 ? -23.781 -20.263 8.964 1.00 96.88 114 LEU A N 1
ATOM 879 C CA . LEU A 1 114 ? -23.929 -20.921 7.663 1.00 96.88 114 LEU A CA 1
ATOM 880 C C . LEU A 1 114 ? -23.653 -22.431 7.710 1.00 96.88 114 LEU A C 1
ATOM 882 O O . LEU A 1 114 ? -23.613 -23.071 6.659 1.00 96.88 114 LEU A O 1
ATOM 886 N N . GLY A 1 115 ? -23.429 -22.996 8.902 1.00 95.31 115 GLY A N 1
ATOM 887 C CA . GLY A 1 115 ? -23.131 -24.417 9.091 1.00 95.31 115 GLY A CA 1
ATOM 888 C C . GLY A 1 115 ? -21.838 -24.863 8.401 1.00 95.31 115 GLY A C 1
ATOM 889 O O . GLY A 1 115 ? -21.774 -25.976 7.886 1.00 95.31 115 GLY A O 1
ATOM 890 N N . ILE A 1 116 ? -20.827 -23.990 8.326 1.00 95.81 116 ILE A N 1
ATOM 891 C CA . ILE A 1 116 ? -19.549 -24.319 7.678 1.00 95.81 116 ILE A CA 1
ATOM 892 C C . ILE A 1 116 ? -18.722 -25.188 8.628 1.00 95.81 116 ILE A C 1
ATOM 894 O O . ILE A 1 116 ? -18.295 -24.729 9.687 1.00 95.81 116 ILE A O 1
ATOM 898 N N . SER A 1 117 ? -18.441 -26.420 8.209 1.00 89.75 117 SER A N 1
ATOM 899 C CA . SER A 1 117 ? -17.573 -27.366 8.914 1.00 89.75 117 SER A CA 1
ATOM 900 C C . SER A 1 117 ? -16.435 -27.839 8.009 1.00 89.75 117 SER A C 1
ATOM 902 O O . SER A 1 117 ? -16.665 -28.175 6.848 1.00 89.75 117 SER A O 1
ATOM 904 N N . GLY A 1 118 ? -15.214 -27.913 8.543 1.00 92.25 118 GLY A N 1
ATOM 905 C CA . GLY A 1 118 ? -14.019 -28.186 7.738 1.00 92.25 118 GLY A CA 1
ATOM 906 C C . GLY A 1 118 ? -13.696 -27.031 6.783 1.00 92.25 118 GLY A C 1
ATOM 907 O O . GLY A 1 118 ? -14.012 -25.882 7.076 1.00 92.25 118 GLY A O 1
ATOM 908 N N . PHE A 1 119 ? -13.064 -27.337 5.646 1.00 93.75 119 PHE A N 1
ATOM 909 C CA . PHE A 1 119 ? -12.574 -26.337 4.682 1.00 93.75 119 PHE A CA 1
ATOM 910 C C . PHE A 1 119 ? -13.391 -26.231 3.383 1.00 93.75 119 PHE A C 1
ATOM 912 O O . PHE A 1 119 ? -13.057 -25.425 2.520 1.00 93.75 119 PHE A O 1
ATOM 919 N N . ASN A 1 120 ? -14.440 -27.036 3.211 1.00 93.19 120 ASN A N 1
ATOM 920 C CA . ASN A 1 120 ? -15.251 -27.027 1.993 1.00 93.19 120 ASN A CA 1
ATOM 921 C C . ASN A 1 120 ? -16.401 -26.017 2.126 1.00 93.19 120 ASN A C 1
ATOM 923 O O . ASN A 1 120 ? -17.248 -26.160 3.009 1.00 93.19 120 ASN A O 1
ATOM 927 N N . LEU A 1 121 ? -16.430 -25.006 1.252 1.00 96.50 121 LEU A N 1
ATOM 928 C CA . LEU A 1 121 ? -17.562 -24.092 1.113 1.00 96.50 121 LEU A CA 1
ATOM 929 C C . LEU A 1 121 ? -18.396 -24.488 -0.104 1.00 96.50 121 LEU A C 1
ATOM 931 O O . LEU A 1 121 ? -17.924 -24.454 -1.242 1.00 96.50 121 LEU A O 1
ATOM 935 N N . SER A 1 122 ? -19.669 -24.789 0.134 1.00 96.75 122 SER A N 1
ATOM 936 C CA . SER A 1 122 ? -20.654 -24.976 -0.930 1.00 96.75 122 SER A CA 1
ATOM 937 C C . SER A 1 122 ? -20.881 -23.690 -1.730 1.00 96.75 122 SER A C 1
ATOM 939 O O . SER A 1 122 ? -20.679 -22.577 -1.236 1.00 96.75 122 SER A O 1
ATOM 941 N N . LYS A 1 123 ? -21.408 -23.836 -2.951 1.00 96.00 123 LYS A N 1
ATOM 942 C CA . LYS A 1 123 ? -21.815 -22.722 -3.821 1.00 96.00 123 LYS A CA 1
ATOM 943 C C . LYS A 1 123 ? -22.673 -21.665 -3.111 1.00 96.00 123 LYS A C 1
ATOM 945 O O . LYS A 1 123 ? -22.504 -20.473 -3.354 1.00 96.00 123 LYS A O 1
ATOM 950 N N . ASP A 1 124 ? -23.579 -22.101 -2.233 1.00 96.75 124 ASP A N 1
ATOM 951 C CA . ASP A 1 124 ? -24.450 -21.208 -1.462 1.00 96.75 124 ASP A CA 1
ATOM 952 C C . ASP A 1 124 ? -23.658 -20.386 -0.436 1.00 96.75 124 ASP A C 1
ATOM 954 O O . ASP A 1 124 ? -23.774 -19.163 -0.392 1.00 96.75 124 ASP A O 1
ATOM 958 N N . GLN A 1 125 ? -22.783 -21.046 0.331 1.00 97.62 125 GLN A N 1
ATOM 959 C CA . GLN A 1 125 ? -21.921 -20.401 1.326 1.00 97.62 125 GLN A CA 1
ATOM 960 C C . GLN A 1 125 ? -20.955 -19.404 0.671 1.00 97.62 125 GLN A C 1
ATOM 962 O O . GLN A 1 125 ? -20.832 -18.278 1.150 1.00 97.62 125 GLN A O 1
ATOM 967 N N . VAL A 1 126 ? -20.337 -19.764 -0.462 1.00 96.62 126 VAL A N 1
ATOM 968 C CA . VAL A 1 126 ? -19.503 -18.852 -1.270 1.00 96.62 126 VAL A CA 1
ATOM 969 C C . VAL A 1 126 ? -20.300 -17.620 -1.722 1.00 96.62 126 VAL A C 1
ATOM 971 O O . VAL A 1 126 ? -19.796 -16.498 -1.647 1.00 96.62 126 VAL A O 1
ATOM 974 N N . GLY A 1 127 ? -21.555 -17.810 -2.145 1.00 96.12 127 GLY A N 1
ATOM 975 C CA . GLY A 1 127 ? -22.454 -16.721 -2.532 1.00 96.12 127 GLY A CA 1
ATOM 976 C C . GLY A 1 127 ? -22.831 -15.788 -1.375 1.00 96.12 127 GLY A C 1
ATOM 977 O O . GLY A 1 127 ? -22.880 -14.575 -1.568 1.00 96.12 127 GLY A O 1
ATOM 978 N N . VAL A 1 128 ? -23.061 -16.323 -0.170 1.00 97.25 128 VAL A N 1
ATOM 979 C CA . VAL A 1 128 ? -23.386 -15.513 1.021 1.00 97.25 128 VAL A CA 1
ATOM 980 C C . VAL A 1 128 ? -22.169 -14.758 1.554 1.00 97.25 128 VAL A C 1
ATOM 982 O O . VAL A 1 128 ? -22.312 -13.610 1.964 1.00 97.25 128 VAL A O 1
ATOM 985 N N . LEU A 1 129 ? -20.982 -15.372 1.550 1.00 97.00 129 LEU A N 1
ATOM 986 C CA . LEU A 1 129 ? -19.759 -14.749 2.068 1.00 97.00 129 LEU A CA 1
ATOM 987 C C . LEU A 1 129 ? -19.316 -13.533 1.237 1.00 97.00 129 LEU A C 1
ATOM 989 O O . LEU A 1 129 ? -18.716 -12.611 1.793 1.00 97.00 129 LEU A O 1
ATOM 993 N N . GLY A 1 130 ? -19.615 -13.501 -0.068 1.00 95.00 130 GLY A N 1
ATOM 994 C CA . GLY A 1 130 ? -19.269 -12.377 -0.946 1.00 95.00 130 GLY A CA 1
ATOM 995 C C . GLY A 1 130 ? -17.783 -12.017 -0.845 1.00 95.00 130 GLY A C 1
ATOM 996 O O . GLY A 1 130 ? -16.937 -12.904 -0.823 1.00 95.00 130 GLY A O 1
ATOM 997 N N . ASN A 1 131 ? -17.456 -10.734 -0.701 1.00 93.31 131 ASN A N 1
ATOM 998 C CA . ASN A 1 131 ? -16.093 -10.217 -0.540 1.00 93.31 131 ASN A CA 1
ATOM 999 C C . ASN A 1 131 ? -15.346 -10.741 0.702 1.00 93.31 131 ASN A C 1
ATOM 1001 O O . ASN A 1 131 ? -14.122 -10.632 0.745 1.00 93.31 131 ASN A O 1
ATOM 1005 N N . MET A 1 132 ? -16.019 -11.351 1.691 1.00 94.88 132 MET A N 1
ATOM 1006 C CA . MET A 1 132 ? -15.327 -12.004 2.816 1.00 94.88 132 MET A CA 1
ATOM 1007 C C . MET A 1 132 ? -14.412 -13.138 2.326 1.00 94.88 132 MET A C 1
ATOM 1009 O O . MET A 1 132 ? -13.409 -13.446 2.965 1.00 94.88 132 MET A O 1
ATOM 1013 N N . ILE A 1 133 ? -14.693 -13.720 1.151 1.00 95.06 133 ILE A N 1
ATOM 1014 C CA . ILE A 1 133 ? -13.820 -14.730 0.537 1.00 95.06 133 ILE A CA 1
ATOM 1015 C C . ILE A 1 133 ? -12.393 -14.216 0.261 1.00 95.06 133 ILE A C 1
ATOM 1017 O O . ILE A 1 133 ? -11.457 -15.013 0.239 1.00 95.06 133 ILE A O 1
ATOM 1021 N N . CYS A 1 134 ? -12.202 -12.897 0.124 1.00 93.50 134 CYS A N 1
ATOM 1022 C CA . CYS A 1 134 ? -10.892 -12.271 -0.075 1.00 93.50 134 CYS A CA 1
ATOM 1023 C C . CYS A 1 134 ? -9.970 -12.377 1.152 1.00 93.50 134 CYS A C 1
ATOM 1025 O O . CYS A 1 134 ? -8.751 -12.327 1.000 1.00 93.50 134 CYS A O 1
ATOM 1027 N N . THR A 1 135 ? -10.522 -12.554 2.359 1.00 91.62 135 THR A N 1
ATOM 1028 C CA . THR A 1 135 ? -9.747 -12.685 3.608 1.00 91.62 135 THR A CA 1
ATOM 1029 C C . THR A 1 135 ? -9.599 -14.137 4.067 1.00 91.62 135 THR A C 1
ATOM 1031 O O . THR A 1 135 ? -9.129 -14.390 5.176 1.00 91.62 135 THR A O 1
ATOM 1034 N N . LEU A 1 136 ? -10.036 -15.116 3.266 1.00 93.75 136 LEU A N 1
ATOM 1035 C CA . LEU A 1 136 ? -10.010 -16.518 3.677 1.00 93.75 136 LEU A CA 1
ATOM 1036 C C . LEU A 1 136 ? -8.611 -17.124 3.622 1.00 93.75 136 LEU A C 1
ATOM 1038 O O . LEU A 1 136 ? -7.818 -16.862 2.713 1.00 93.75 136 LEU A O 1
ATOM 1042 N N . ASN A 1 137 ? -8.369 -18.030 4.573 1.00 93.81 137 ASN A N 1
ATOM 1043 C CA . ASN A 1 137 ? -7.211 -18.909 4.556 1.00 93.81 137 ASN A CA 1
ATOM 1044 C C . ASN A 1 137 ? -7.194 -19.739 3.247 1.00 93.81 137 ASN A C 1
ATOM 1046 O O . ASN A 1 137 ? -8.249 -20.237 2.836 1.00 93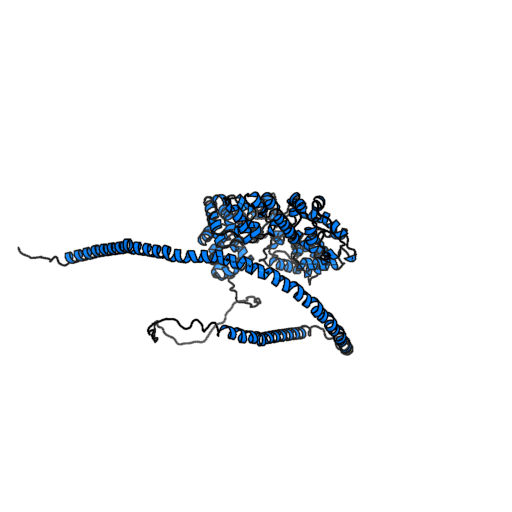.81 137 ASN A O 1
ATOM 1050 N N . PRO A 1 138 ? -6.014 -19.952 2.630 1.00 96.62 138 PRO A N 1
ATOM 1051 C CA . PRO A 1 138 ? -5.846 -20.741 1.405 1.00 96.62 138 PRO A CA 1
ATOM 1052 C C . PRO A 1 138 ? -6.562 -22.099 1.404 1.00 96.62 138 PRO A C 1
ATOM 1054 O O . PRO A 1 138 ? -7.081 -22.517 0.371 1.00 96.62 138 PRO A O 1
ATOM 1057 N N . SER A 1 139 ? -6.651 -22.759 2.563 1.00 96.44 139 SER A N 1
ATOM 1058 C CA . SER A 1 139 ? -7.312 -24.061 2.719 1.00 96.44 139 SER A CA 1
ATOM 1059 C C . SER A 1 139 ? -8.792 -24.019 2.333 1.00 96.44 139 SER A C 1
ATOM 1061 O O . SER A 1 139 ? -9.274 -24.960 1.709 1.00 96.44 139 SER A O 1
ATOM 1063 N N . TYR A 1 140 ? -9.507 -22.928 2.638 1.00 96.44 140 TYR A N 1
ATOM 1064 C CA . TYR A 1 140 ? -10.890 -22.763 2.183 1.00 96.44 140 TYR A CA 1
ATOM 1065 C C . TYR A 1 140 ? -10.938 -22.572 0.671 1.00 96.44 140 TYR A C 1
ATOM 1067 O O . TYR A 1 140 ? -11.688 -23.268 -0.008 1.00 96.44 140 TYR A O 1
ATOM 1075 N N . ILE A 1 141 ? -10.098 -21.688 0.125 1.00 96.25 141 ILE A N 1
ATOM 1076 C CA . ILE A 1 141 ? -10.068 -21.400 -1.316 1.00 96.25 141 ILE A CA 1
ATOM 1077 C C . ILE A 1 141 ? -9.831 -22.673 -2.135 1.00 96.25 141 ILE A C 1
ATOM 1079 O O . ILE A 1 141 ? -10.540 -22.907 -3.106 1.00 96.25 141 ILE A O 1
ATOM 1083 N N . GLN A 1 142 ? -8.885 -23.517 -1.720 1.00 95.31 142 GLN A N 1
ATOM 1084 C CA . GLN A 1 142 ? -8.535 -24.749 -2.428 1.00 95.31 142 GLN A CA 1
ATOM 1085 C C . GLN A 1 142 ? -9.660 -25.800 -2.442 1.00 95.31 142 GLN A C 1
ATOM 1087 O O . GLN A 1 142 ? -9.755 -26.564 -3.400 1.00 95.31 142 GLN A O 1
ATOM 1092 N N . ASN A 1 143 ? -10.478 -25.867 -1.386 1.00 94.25 143 ASN A N 1
ATOM 1093 C CA . ASN A 1 143 ? -11.458 -26.942 -1.171 1.00 94.25 143 ASN A CA 1
ATOM 1094 C C . ASN A 1 143 ? -12.921 -26.511 -1.401 1.00 94.25 143 ASN A C 1
ATOM 1096 O O . ASN A 1 143 ? -13.829 -27.302 -1.151 1.00 94.25 143 ASN A O 1
ATOM 1100 N N . SER A 1 144 ? -13.158 -25.272 -1.837 1.00 95.06 144 SER A N 1
ATOM 1101 C CA . SER A 1 144 ? -14.499 -24.714 -2.066 1.00 95.06 144 SER A CA 1
ATOM 1102 C C . SER A 1 144 ? -15.044 -24.985 -3.469 1.00 95.06 144 SER A C 1
ATOM 1104 O O . SER A 1 144 ? -14.302 -25.300 -4.401 1.00 95.06 144 SER A O 1
ATOM 1106 N N . ASP A 1 145 ? -16.353 -24.781 -3.633 1.00 95.62 145 ASP A N 1
ATOM 1107 C CA . ASP A 1 145 ? -17.021 -24.752 -4.936 1.00 95.62 145 ASP A CA 1
ATOM 1108 C C . ASP A 1 145 ? -16.315 -23.782 -5.915 1.00 95.62 145 ASP A C 1
ATOM 1110 O O . ASP A 1 145 ? -16.000 -22.648 -5.528 1.00 95.62 145 ASP A O 1
ATOM 1114 N N . PRO A 1 146 ? -16.102 -24.168 -7.192 1.00 94.44 146 PRO A N 1
ATOM 1115 C CA . PRO A 1 146 ? -15.410 -23.347 -8.188 1.00 94.44 146 PRO A CA 1
ATOM 1116 C C . PRO A 1 146 ? -15.966 -21.934 -8.409 1.00 94.44 146 PRO A C 1
ATOM 1118 O O . PRO A 1 146 ? -15.239 -21.097 -8.947 1.00 94.44 146 PRO A O 1
ATOM 1121 N N . LEU A 1 147 ? -17.205 -21.632 -7.991 1.00 94.25 147 LEU A N 1
ATOM 1122 C CA . LEU A 1 147 ? -17.748 -20.267 -7.972 1.00 94.25 147 LEU A CA 1
ATOM 1123 C C . LEU A 1 147 ? -16.845 -19.284 -7.205 1.00 94.25 147 LEU A C 1
ATOM 1125 O O . LEU A 1 147 ? -16.821 -18.098 -7.537 1.00 94.25 147 LEU A O 1
ATOM 1129 N N . ILE A 1 148 ? -16.057 -19.758 -6.231 1.00 95.88 148 ILE A N 1
ATOM 1130 C CA . ILE A 1 148 ? -15.137 -18.907 -5.464 1.00 95.88 148 ILE A CA 1
ATOM 1131 C C . ILE A 1 148 ? -14.135 -18.172 -6.365 1.00 95.88 148 ILE A C 1
ATOM 1133 O O . ILE A 1 148 ? -13.777 -17.033 -6.075 1.00 95.88 148 ILE A O 1
ATOM 1137 N N . LEU A 1 149 ? -13.755 -18.767 -7.503 1.00 95.44 149 LEU A N 1
ATOM 1138 C CA . LEU A 1 149 ? -12.865 -18.159 -8.497 1.00 95.44 149 LEU A CA 1
ATOM 1139 C C . LEU A 1 149 ? -13.465 -16.905 -9.145 1.00 95.44 149 LEU A C 1
ATOM 1141 O O . LEU A 1 149 ? -12.722 -16.004 -9.526 1.00 95.44 149 LEU A O 1
ATOM 1145 N N . GLU A 1 150 ? -14.792 -16.818 -9.251 1.00 92.69 150 GLU A N 1
ATOM 1146 C CA . GLU A 1 150 ? -15.469 -15.640 -9.799 1.00 92.69 150 GLU A CA 1
ATOM 1147 C C . GLU A 1 150 ? -15.568 -14.520 -8.769 1.00 92.69 150 GLU A C 1
ATOM 1149 O O . GLU A 1 150 ? -15.352 -13.358 -9.109 1.00 92.69 150 GLU A O 1
ATOM 1154 N N . ASN A 1 151 ? -15.796 -14.862 -7.498 1.00 92.06 151 ASN A N 1
ATOM 1155 C CA . ASN A 1 151 ? -15.767 -13.875 -6.423 1.00 92.06 151 ASN A CA 1
ATOM 1156 C C . ASN A 1 151 ? -14.341 -13.329 -6.212 1.00 92.06 151 ASN A C 1
ATOM 1158 O O . ASN A 1 151 ? -14.179 -12.125 -6.023 1.00 92.06 151 ASN A O 1
ATOM 1162 N N . LEU A 1 152 ? -13.308 -14.180 -6.318 1.00 94.50 152 LEU A N 1
ATOM 1163 C CA . LEU A 1 152 ? -11.896 -13.798 -6.146 1.00 94.50 152 LEU A CA 1
ATOM 1164 C C . LEU A 1 152 ? -11.406 -12.762 -7.171 1.00 94.50 152 LEU A C 1
ATOM 1166 O O . LEU A 1 152 ? -10.470 -12.021 -6.881 1.00 94.50 152 LEU A O 1
ATOM 1170 N N . LYS A 1 153 ? -12.058 -12.647 -8.338 1.00 92.38 153 LYS A N 1
ATOM 1171 C CA . LYS A 1 153 ? -11.778 -11.588 -9.329 1.00 92.38 153 LYS A CA 1
ATOM 1172 C C . LYS A 1 153 ? -12.094 -10.178 -8.820 1.00 92.38 153 LYS A C 1
ATOM 1174 O O . LYS A 1 153 ? -11.589 -9.219 -9.395 1.00 92.38 153 LYS A O 1
ATOM 1179 N N . ASN A 1 154 ? -12.923 -10.055 -7.782 1.00 89.50 154 ASN A N 1
ATOM 1180 C CA . ASN A 1 154 ? -13.320 -8.776 -7.188 1.00 89.50 154 ASN A CA 1
ATOM 1181 C C . ASN A 1 154 ? -12.453 -8.379 -5.978 1.00 89.50 154 ASN A C 1
ATOM 1183 O O . ASN A 1 154 ? -12.659 -7.309 -5.409 1.00 89.50 154 ASN A O 1
ATOM 1187 N N . CYS A 1 155 ? -11.497 -9.220 -5.571 1.00 90.38 155 CYS A N 1
ATOM 1188 C CA . CYS A 1 155 ? -10.566 -8.904 -4.491 1.00 90.38 155 CYS A CA 1
ATOM 1189 C C . CYS A 1 155 ? -9.511 -7.887 -4.953 1.00 90.38 155 CYS A C 1
ATOM 1191 O O . CYS A 1 155 ? -9.003 -7.978 -6.069 1.00 90.38 155 CYS A O 1
ATOM 1193 N N . GLY A 1 156 ? -9.157 -6.930 -4.087 1.00 83.44 156 GLY A N 1
ATOM 1194 C CA . GLY A 1 156 ? -8.179 -5.884 -4.420 1.00 83.44 156 GLY A CA 1
ATOM 1195 C C . GLY A 1 156 ? -6.746 -6.407 -4.565 1.00 83.44 156 GLY A C 1
ATOM 1196 O O . GLY A 1 156 ? -6.020 -6.004 -5.481 1.00 83.44 156 GLY A O 1
ATOM 1197 N N . ASP A 1 157 ? -6.343 -7.324 -3.683 1.00 87.69 157 ASP A N 1
ATOM 1198 C CA . ASP A 1 157 ? -5.082 -8.048 -3.802 1.00 87.69 157 ASP A CA 1
ATOM 1199 C C . ASP A 1 157 ? -5.154 -9.461 -3.211 1.00 87.69 157 ASP A C 1
ATOM 1201 O O . ASP A 1 157 ? -6.081 -9.777 -2.464 1.00 87.69 157 ASP A O 1
ATOM 1205 N N . LEU A 1 158 ? -4.205 -10.322 -3.594 1.00 91.62 158 LEU A N 1
ATOM 1206 C CA . LEU A 1 158 ? -4.187 -11.746 -3.256 1.00 91.62 158 LEU A CA 1
ATOM 1207 C C . LEU A 1 158 ? -2.792 -12.157 -2.778 1.00 91.62 158 LEU A C 1
ATOM 1209 O O . LEU A 1 158 ? -1.808 -12.008 -3.503 1.00 91.62 158 LEU A O 1
ATOM 1213 N N . SER A 1 159 ? -2.716 -12.733 -1.578 1.00 92.56 159 SER A N 1
ATOM 1214 C CA . SER A 1 159 ? -1.456 -13.235 -1.014 1.00 92.56 159 SER A CA 1
ATOM 1215 C C . SER A 1 159 ? -0.925 -14.458 -1.773 1.00 92.56 159 SER A C 1
ATOM 1217 O O . SER A 1 159 ? -1.692 -15.249 -2.324 1.00 92.56 159 SER A O 1
ATOM 1219 N N . ASP A 1 160 ? 0.390 -14.691 -1.740 1.00 93.44 160 ASP A N 1
ATOM 1220 C CA . ASP A 1 160 ? 1.024 -15.821 -2.443 1.00 93.44 160 ASP A CA 1
ATOM 1221 C C . ASP A 1 160 ? 0.474 -17.193 -2.052 1.00 93.44 160 ASP A C 1
ATOM 1223 O O . ASP A 1 160 ? 0.420 -18.111 -2.879 1.00 93.44 160 ASP A O 1
ATOM 1227 N N . ALA A 1 161 ? 0.035 -17.337 -0.803 1.00 96.19 161 ALA A N 1
ATOM 1228 C CA . ALA A 1 161 ? -0.592 -18.555 -0.323 1.00 96.19 161 ALA A CA 1
ATOM 1229 C C . ALA A 1 161 ? -1.998 -18.734 -0.932 1.00 96.19 161 ALA A C 1
ATOM 1231 O O . ALA A 1 161 ? -2.326 -19.826 -1.397 1.00 96.19 161 ALA A O 1
ATOM 1232 N N . GLN A 1 162 ? -2.796 -17.661 -1.027 1.00 96.50 162 GLN A N 1
ATOM 1233 C CA . GLN A 1 162 ? -4.096 -17.688 -1.712 1.00 96.50 162 GLN A CA 1
ATOM 1234 C C . GLN A 1 162 ? -3.919 -17.953 -3.213 1.00 96.50 162 GLN A C 1
ATOM 1236 O O . GLN A 1 162 ? -4.585 -18.831 -3.748 1.00 96.50 162 GLN A O 1
ATOM 1241 N N . VAL A 1 163 ? -2.967 -17.289 -3.880 1.00 96.38 163 VAL A N 1
ATOM 1242 C CA . VAL A 1 163 ? -2.620 -17.543 -5.293 1.00 96.38 163 VAL A CA 1
ATOM 1243 C C . VAL A 1 163 ? -2.264 -19.015 -5.526 1.00 96.38 163 VAL A C 1
ATOM 1245 O O . VAL A 1 163 ? -2.712 -19.610 -6.504 1.00 96.38 163 VAL A O 1
ATOM 1248 N N . THR A 1 164 ? -1.516 -19.627 -4.604 1.00 96.50 164 THR A N 1
ATOM 1249 C CA . THR A 1 164 ? -1.168 -21.055 -4.679 1.00 96.50 164 THR A CA 1
ATOM 1250 C C . THR A 1 164 ? -2.409 -21.943 -4.549 1.00 96.50 164 THR A C 1
ATOM 1252 O O . THR A 1 164 ? -2.583 -22.848 -5.358 1.00 96.50 164 THR A O 1
ATOM 1255 N N . ALA A 1 165 ? -3.321 -21.654 -3.614 1.00 97.25 165 ALA A N 1
ATOM 1256 C CA . ALA A 1 165 ? -4.596 -22.369 -3.504 1.00 97.25 165 ALA A CA 1
ATOM 1257 C C . ALA A 1 165 ? -5.489 -22.209 -4.748 1.00 97.25 165 ALA A C 1
ATOM 1259 O O . ALA A 1 165 ? -6.093 -23.185 -5.193 1.00 97.25 165 ALA A O 1
ATOM 1260 N N . ILE A 1 166 ? -5.531 -21.014 -5.349 1.00 96.62 166 ILE A N 1
ATOM 1261 C CA . ILE A 1 166 ? -6.255 -20.747 -6.602 1.00 96.62 166 ILE A CA 1
ATOM 1262 C C . ILE A 1 166 ? -5.675 -21.583 -7.746 1.00 96.62 166 ILE A C 1
ATOM 1264 O O . ILE A 1 166 ? -6.432 -22.214 -8.485 1.00 96.62 166 ILE A O 1
ATOM 1268 N N . GLN A 1 167 ? -4.345 -21.624 -7.878 1.00 95.81 167 GLN A N 1
ATOM 1269 C CA . GLN A 1 167 ? -3.674 -22.458 -8.876 1.00 95.81 167 GLN A CA 1
ATOM 1270 C C . GLN A 1 167 ? -3.953 -23.952 -8.654 1.00 95.81 167 GLN A C 1
ATOM 1272 O O . GLN A 1 167 ? -4.265 -24.660 -9.609 1.00 95.81 167 GLN A O 1
ATOM 1277 N N . THR A 1 168 ? -3.933 -24.433 -7.409 1.00 95.81 168 THR A N 1
ATOM 1278 C CA . THR A 1 168 ? -4.282 -25.827 -7.093 1.00 95.81 168 THR A CA 1
ATOM 1279 C C . THR A 1 168 ? -5.734 -26.150 -7.461 1.00 95.81 168 THR A C 1
ATOM 1281 O O . THR A 1 168 ? -5.985 -27.155 -8.129 1.00 95.81 168 THR A O 1
ATOM 1284 N N . LEU A 1 169 ? -6.690 -25.282 -7.101 1.00 95.75 169 LEU A N 1
ATOM 1285 C CA . LEU A 1 169 ? -8.101 -25.455 -7.456 1.00 95.75 169 LEU A CA 1
ATOM 1286 C C . LEU A 1 169 ? -8.296 -25.466 -8.978 1.00 95.75 169 LEU A C 1
ATOM 1288 O O . LEU A 1 169 ? -8.987 -26.342 -9.498 1.00 95.75 169 LEU A O 1
ATOM 1292 N N . ILE A 1 170 ? -7.675 -24.542 -9.716 1.00 95.69 170 ILE A N 1
ATOM 1293 C CA . ILE A 1 170 ? -7.869 -24.467 -11.168 1.00 95.69 170 ILE A CA 1
ATOM 1294 C C . ILE A 1 170 ? -7.166 -25.612 -11.919 1.00 95.69 170 ILE A C 1
ATOM 1296 O O . ILE A 1 170 ? -7.732 -26.135 -12.879 1.00 95.69 170 ILE A O 1
ATOM 1300 N N . PHE A 1 171 ? -6.005 -26.089 -11.449 1.00 95.62 171 PHE A N 1
ATOM 1301 C CA . PHE A 1 171 ? -5.337 -27.267 -12.021 1.00 95.62 171 PHE A CA 1
ATOM 1302 C C . PHE A 1 171 ? -6.083 -28.586 -11.792 1.00 95.62 171 PHE A C 1
ATOM 1304 O O . PHE A 1 171 ? -5.842 -29.530 -12.543 1.00 95.62 171 PHE A O 1
ATOM 1311 N N . SER A 1 172 ? -7.010 -28.660 -10.828 1.00 93.62 172 SER A N 1
ATOM 1312 C CA . SER A 1 172 ? -7.827 -29.864 -10.593 1.00 93.62 172 SER A CA 1
ATOM 1313 C C . SER A 1 172 ? -8.642 -30.310 -11.816 1.00 93.62 172 SER A C 1
ATOM 1315 O O . SER A 1 172 ? -9.077 -31.456 -11.880 1.00 93.62 172 SER A O 1
ATOM 1317 N N . GLY A 1 173 ? -8.896 -29.405 -12.770 1.00 91.12 173 GLY A N 1
ATOM 1318 C CA . GLY A 1 173 ? -9.768 -29.639 -13.922 1.00 91.12 173 GLY A CA 1
ATOM 1319 C C . GLY A 1 173 ? -11.268 -29.613 -13.601 1.00 91.12 173 GLY A C 1
ATOM 1320 O O . GLY A 1 173 ? -12.070 -29.467 -14.520 1.00 91.12 173 GLY A O 1
ATOM 1321 N N . ASN A 1 174 ? -11.650 -29.650 -12.319 1.00 89.44 174 ASN A N 1
ATOM 1322 C CA . ASN A 1 174 ? -13.036 -29.680 -11.832 1.00 89.44 174 ASN A CA 1
ATOM 1323 C C . ASN A 1 174 ? -13.680 -28.281 -11.747 1.00 89.44 174 ASN A C 1
ATOM 1325 O O . ASN A 1 174 ? -14.579 -28.043 -10.946 1.00 89.44 174 ASN A O 1
ATOM 1329 N N . THR A 1 175 ? -13.207 -27.333 -12.555 1.00 93.31 175 THR A N 1
ATOM 1330 C CA . THR A 1 175 ? -13.688 -25.944 -12.584 1.00 93.31 175 THR A CA 1
ATOM 1331 C C . THR A 1 175 ? -14.315 -25.624 -13.938 1.00 93.31 175 THR A C 1
ATOM 1333 O O . THR A 1 175 ? -14.120 -26.349 -14.913 1.00 93.31 175 THR A O 1
ATOM 1336 N N . GLN A 1 176 ? -14.999 -24.481 -14.054 1.00 91.31 176 GLN A N 1
ATOM 1337 C CA . GLN A 1 176 ? -15.542 -24.008 -15.338 1.00 91.31 176 GLN A CA 1
ATOM 1338 C C . GLN A 1 176 ? -14.483 -23.741 -16.433 1.00 91.31 176 GLN A C 1
ATOM 1340 O O . GLN A 1 176 ? -14.832 -23.467 -17.582 1.00 91.31 176 GLN A O 1
ATOM 1345 N N . TYR A 1 177 ? -13.195 -23.814 -16.087 1.00 93.69 177 TYR A N 1
ATOM 1346 C CA . TYR A 1 177 ? -12.062 -23.673 -17.000 1.00 93.69 177 TYR A CA 1
ATOM 1347 C C . TYR A 1 177 ? -11.617 -25.011 -17.622 1.00 93.69 177 TYR A C 1
ATOM 1349 O O . TYR A 1 177 ? -10.865 -25.001 -18.597 1.00 93.69 177 TYR A O 1
ATOM 1357 N N . GLY A 1 178 ? -12.107 -26.145 -17.104 1.00 93.38 178 GLY A N 1
ATOM 1358 C CA . GLY A 1 178 ? -11.802 -27.490 -17.596 1.00 93.38 178 GLY A CA 1
ATOM 1359 C C . GLY A 1 178 ? -10.356 -27.938 -17.357 1.00 93.38 178 GLY A C 1
ATOM 1360 O O . GLY A 1 178 ? -9.576 -27.279 -16.668 1.00 93.38 178 GLY A O 1
ATOM 1361 N N . ASN A 1 179 ? -9.994 -29.087 -17.935 1.00 94.50 179 ASN A N 1
ATOM 1362 C CA . ASN A 1 179 ? -8.680 -29.710 -17.761 1.00 94.50 179 ASN A CA 1
ATOM 1363 C C . ASN A 1 179 ? -7.535 -28.836 -18.337 1.00 94.50 179 ASN A C 1
ATOM 1365 O O . ASN A 1 179 ? -7.658 -28.385 -19.479 1.00 94.50 179 ASN A O 1
ATOM 1369 N N . PRO A 1 180 ? -6.399 -28.664 -17.623 1.00 94.88 180 PRO A N 1
ATOM 1370 C CA . PRO A 1 180 ? -5.253 -27.872 -18.088 1.00 94.88 180 PRO A CA 1
ATOM 1371 C C . PRO A 1 180 ? -4.696 -28.220 -19.472 1.00 94.88 180 PRO A C 1
ATOM 1373 O O . PRO A 1 180 ? -4.175 -27.342 -20.152 1.00 94.88 180 PRO A O 1
ATOM 1376 N N . SER A 1 181 ? -4.825 -29.472 -19.919 1.00 93.38 181 SER A N 1
ATOM 1377 C CA . SER A 1 181 ? -4.391 -29.901 -21.260 1.00 93.38 181 SER A CA 1
ATOM 1378 C C . SER A 1 181 ? -5.230 -29.324 -22.411 1.00 93.38 181 SER A C 1
ATOM 1380 O O . SER A 1 181 ? -4.754 -29.273 -23.542 1.00 93.38 181 SER A O 1
ATOM 1382 N N . ALA A 1 182 ? -6.455 -28.863 -22.136 1.00 95.12 182 ALA A N 1
ATOM 1383 C CA . ALA A 1 182 ? -7.368 -28.273 -23.120 1.00 95.12 182 ALA A CA 1
ATOM 1384 C C . ALA A 1 182 ? -7.371 -26.728 -23.103 1.00 95.12 182 ALA A C 1
ATOM 1386 O O . ALA A 1 182 ? -8.124 -26.089 -23.850 1.00 95.12 182 ALA A O 1
ATOM 1387 N N . TRP A 1 183 ? -6.567 -26.109 -22.232 1.00 96.06 183 TRP A N 1
ATOM 1388 C CA . TRP A 1 183 ? -6.565 -24.661 -22.055 1.00 96.06 183 TRP A CA 1
ATOM 1389 C C . TRP A 1 183 ? -6.026 -23.919 -23.279 1.00 96.06 183 TRP A C 1
ATOM 1391 O O . TRP A 1 183 ? -5.050 -24.306 -23.918 1.00 96.06 183 TRP A O 1
ATOM 1401 N N . ASN A 1 184 ? -6.678 -22.806 -23.602 1.00 95.38 184 ASN A N 1
ATOM 1402 C CA . ASN A 1 184 ? -6.370 -22.004 -24.780 1.00 95.38 184 ASN A CA 1
ATOM 1403 C C . ASN A 1 184 ? -6.633 -20.510 -24.509 1.00 95.38 184 ASN A C 1
ATOM 1405 O O . ASN A 1 184 ? -6.868 -20.099 -23.372 1.00 95.38 184 ASN A O 1
ATOM 1409 N N . LEU A 1 185 ? -6.595 -19.679 -25.556 1.00 95.75 185 LEU A N 1
ATOM 1410 C CA . LEU A 1 185 ? -6.816 -18.233 -25.449 1.00 95.75 185 LEU A CA 1
ATOM 1411 C C . LEU A 1 185 ? -8.141 -17.871 -24.754 1.00 95.75 185 LEU A C 1
ATOM 1413 O O . LEU A 1 185 ? -8.164 -16.937 -23.957 1.00 95.75 185 LEU A O 1
ATOM 1417 N N . GLN A 1 186 ? -9.221 -18.618 -25.011 1.00 95.81 186 GLN A N 1
ATOM 1418 C CA . GLN A 1 186 ? -10.518 -18.372 -24.373 1.00 95.81 186 GLN A CA 1
ATOM 1419 C C . GLN A 1 186 ? -10.472 -18.651 -22.866 1.00 95.81 186 GLN A C 1
ATOM 1421 O O . GLN A 1 186 ? -11.155 -17.973 -22.103 1.00 95.81 186 GLN A O 1
ATOM 1426 N N . THR A 1 187 ? -9.657 -19.613 -22.417 1.00 96.06 187 THR A N 1
ATOM 1427 C CA . THR A 1 187 ? -9.445 -19.879 -20.986 1.00 96.06 187 THR A CA 1
ATOM 1428 C C . THR A 1 187 ? -8.796 -18.674 -20.310 1.00 96.06 187 THR A C 1
ATOM 1430 O O . THR A 1 187 ? -9.316 -18.194 -19.305 1.00 96.06 187 THR A O 1
ATOM 1433 N N . LEU A 1 188 ? -7.721 -18.131 -20.897 1.00 95.69 188 LEU A N 1
ATOM 1434 C CA . LEU A 1 188 ? -7.057 -16.921 -20.395 1.00 95.69 188 LEU A CA 1
ATOM 1435 C C . LEU A 1 188 ? -8.011 -15.717 -20.364 1.00 95.69 188 LEU A C 1
ATOM 1437 O O . LEU A 1 188 ? -8.081 -15.019 -19.359 1.00 95.69 188 LEU A O 1
ATOM 1441 N N . GLN A 1 189 ? -8.807 -15.516 -21.418 1.00 95.00 189 GLN A N 1
ATOM 1442 C CA . GLN A 1 189 ? -9.802 -14.438 -21.473 1.00 95.00 189 GLN A CA 1
ATOM 1443 C C . GLN A 1 189 ? -10.891 -14.577 -20.395 1.00 95.00 189 GLN A C 1
ATOM 1445 O O . GLN A 1 189 ? -11.241 -13.590 -19.751 1.00 95.00 189 GLN A O 1
ATOM 1450 N N . LYS A 1 190 ? -11.401 -15.792 -20.149 1.00 95.06 190 LYS A N 1
ATOM 1451 C CA . LYS A 1 190 ? -12.404 -16.049 -19.098 1.00 95.06 190 LYS A CA 1
ATOM 1452 C C . LYS A 1 190 ? -11.855 -15.843 -17.682 1.00 95.06 190 LYS A C 1
ATOM 1454 O O . LYS A 1 190 ? -12.628 -15.520 -16.782 1.00 95.06 190 LYS A O 1
ATOM 1459 N N . LEU A 1 191 ? -10.547 -16.009 -17.471 1.00 94.62 191 LEU A N 1
ATOM 1460 C CA . LEU A 1 191 ? -9.909 -15.827 -16.161 1.00 94.62 191 LEU A CA 1
ATOM 1461 C C . LEU A 1 191 ? -9.851 -14.365 -15.693 1.00 94.62 191 LEU A C 1
ATOM 1463 O O . LEU A 1 191 ? -9.697 -14.119 -14.495 1.00 94.62 191 LEU A O 1
ATOM 1467 N N . GLY A 1 192 ? -10.044 -13.400 -16.595 1.00 93.69 192 GLY A N 1
ATOM 1468 C CA . GLY A 1 192 ? -10.120 -11.982 -16.249 1.00 93.69 192 GLY A CA 1
ATOM 1469 C C . GLY A 1 192 ? -8.812 -11.471 -15.645 1.00 93.69 192 GLY A C 1
ATOM 1470 O O . GLY A 1 192 ? -7.767 -11.539 -16.283 1.00 93.69 192 GLY A O 1
ATOM 1471 N N . ILE A 1 193 ? -8.866 -10.949 -14.416 1.00 92.94 193 ILE A N 1
ATOM 1472 C CA . ILE A 1 193 ? -7.700 -10.357 -13.744 1.00 92.94 193 ILE A CA 1
ATOM 1473 C C . ILE A 1 193 ? -6.758 -11.390 -13.105 1.00 92.94 193 ILE A C 1
ATOM 1475 O O . ILE A 1 193 ? -5.584 -11.094 -12.908 1.00 92.94 193 ILE A O 1
ATOM 1479 N N . LEU A 1 194 ? -7.226 -12.614 -12.820 1.00 94.69 194 LEU A N 1
ATOM 1480 C CA . LEU A 1 194 ? -6.456 -13.622 -12.071 1.00 94.69 194 LEU A CA 1
ATOM 1481 C C . LEU A 1 194 ? -5.061 -13.953 -12.658 1.00 94.69 194 LEU A C 1
ATOM 1483 O O . LEU A 1 194 ? -4.133 -14.118 -11.863 1.00 94.69 194 LEU A O 1
ATOM 1487 N N . PRO A 1 195 ? -4.836 -13.980 -13.992 1.00 95.19 195 PRO A N 1
ATOM 1488 C CA . PRO A 1 195 ? -3.508 -14.217 -14.560 1.00 95.19 195 PRO A CA 1
ATOM 1489 C C . PRO A 1 195 ? -2.449 -13.182 -14.157 1.00 95.19 195 PRO A C 1
ATOM 1491 O O . PRO A 1 195 ? -1.269 -13.498 -14.230 1.00 95.19 195 PRO A O 1
ATOM 1494 N N . LEU A 1 196 ? -2.836 -11.993 -13.669 1.00 94.19 196 LEU A N 1
ATOM 1495 C CA . LEU A 1 196 ? -1.921 -10.995 -13.089 1.00 94.19 196 LEU A CA 1
ATOM 1496 C C . LEU A 1 196 ? -1.084 -11.558 -11.920 1.00 94.19 196 LEU A C 1
ATOM 1498 O O . LEU A 1 196 ? 0.010 -11.069 -11.648 1.00 94.19 196 LEU A O 1
ATOM 1502 N N . TYR A 1 197 ? -1.603 -12.581 -11.235 1.00 94.19 197 TYR A N 1
ATOM 1503 C CA . TYR A 1 197 ? -1.057 -13.108 -9.986 1.00 94.19 197 TYR A CA 1
ATOM 1504 C C . TYR A 1 197 ? -0.305 -14.437 -10.120 1.00 94.19 197 TYR A C 1
ATOM 1506 O O . TYR A 1 197 ? 0.521 -14.751 -9.254 1.00 94.19 197 TYR A O 1
ATOM 1514 N N . PHE A 1 198 ? -0.614 -15.220 -11.160 1.00 94.56 198 PHE A N 1
ATOM 1515 C CA . PHE A 1 198 ? -0.215 -16.623 -11.284 1.00 94.56 198 PHE A CA 1
ATOM 1516 C C . PHE A 1 198 ? 1.277 -16.834 -11.558 1.00 94.56 198 PHE A C 1
ATOM 1518 O O . PHE A 1 198 ? 1.947 -16.014 -12.181 1.00 94.56 198 PHE A O 1
ATOM 1525 N N . LYS A 1 199 ? 1.781 -17.975 -11.082 1.00 92.75 199 LYS A N 1
ATOM 1526 C CA . LYS A 1 199 ? 3.182 -18.401 -11.145 1.00 92.75 199 LYS A CA 1
ATOM 1527 C C . LYS A 1 199 ? 3.530 -19.072 -12.487 1.00 92.75 199 LYS A C 1
ATOM 1529 O O . LYS A 1 199 ? 2.676 -19.326 -13.337 1.00 92.75 199 LYS A O 1
ATOM 1534 N N . GLN A 1 200 ? 4.818 -19.341 -12.687 1.00 91.25 200 GLN A N 1
ATOM 1535 C CA . GLN A 1 200 ? 5.397 -19.811 -13.954 1.00 91.25 200 GLN A CA 1
ATOM 1536 C C . GLN A 1 200 ? 4.838 -21.157 -14.448 1.00 91.25 200 GLN A C 1
ATOM 1538 O O . GLN A 1 200 ? 4.686 -21.376 -15.649 1.00 91.25 200 GLN A O 1
ATOM 1543 N N . ASP A 1 201 ? 4.453 -22.036 -13.528 1.00 91.75 201 ASP A N 1
ATOM 1544 C CA . ASP A 1 201 ? 3.826 -23.335 -13.782 1.00 91.75 201 ASP A CA 1
ATOM 1545 C C . ASP A 1 201 ? 2.428 -23.234 -14.426 1.00 91.75 201 ASP A C 1
ATOM 1547 O O . ASP A 1 201 ? 2.036 -24.122 -15.191 1.00 91.75 201 ASP A O 1
ATOM 1551 N N . PHE A 1 202 ? 1.693 -22.143 -14.176 1.00 94.94 202 PHE A N 1
ATOM 1552 C CA . PHE A 1 202 ? 0.465 -21.806 -14.904 1.00 94.94 202 PHE A CA 1
ATOM 1553 C C . PHE A 1 202 ? 0.782 -21.355 -16.333 1.00 94.94 202 PHE A C 1
ATOM 1555 O O . PHE A 1 202 ? 0.201 -21.865 -17.293 1.00 94.94 202 PHE A O 1
ATOM 1562 N N . TRP A 1 203 ? 1.743 -20.445 -16.502 1.00 92.75 203 TRP A N 1
ATOM 1563 C CA . TRP A 1 203 ? 2.130 -19.934 -17.821 1.00 92.75 203 TRP A CA 1
ATOM 1564 C C . TRP A 1 203 ? 2.739 -21.011 -18.727 1.00 92.75 203 TRP A C 1
ATOM 1566 O O . TRP A 1 203 ? 2.532 -20.978 -19.943 1.00 92.75 203 TRP A O 1
ATOM 1576 N N . ALA A 1 204 ? 3.399 -22.013 -18.141 1.00 90.75 204 ALA A N 1
ATOM 1577 C CA . ALA A 1 204 ? 3.904 -23.199 -18.829 1.00 90.75 204 ALA A CA 1
ATOM 1578 C C . ALA A 1 204 ? 2.805 -24.067 -19.477 1.00 90.75 204 ALA A C 1
ATOM 1580 O O . ALA A 1 204 ? 3.110 -24.851 -20.374 1.00 90.75 204 ALA A O 1
ATOM 1581 N N . LYS A 1 205 ? 1.524 -23.919 -19.094 1.00 93.00 205 LYS A N 1
ATOM 1582 C CA . LYS A 1 205 ? 0.401 -24.615 -19.759 1.00 93.00 205 LYS A CA 1
ATOM 1583 C C . LYS A 1 205 ? 0.058 -24.033 -21.139 1.00 93.00 205 LYS A C 1
ATOM 1585 O O . LYS A 1 205 ? -0.721 -24.633 -21.871 1.00 93.00 205 LYS A O 1
ATOM 1590 N N . PHE A 1 206 ? 0.630 -22.884 -21.513 1.00 92.50 206 PHE A N 1
ATOM 1591 C CA . PHE A 1 206 ? 0.297 -22.168 -22.746 1.00 92.50 206 PHE A CA 1
ATOM 1592 C C . PHE A 1 206 ? 1.508 -22.012 -23.673 1.00 92.50 206 PHE A C 1
ATOM 1594 O O . PHE A 1 206 ? 2.582 -21.546 -23.274 1.00 92.50 206 PHE A O 1
ATOM 1601 N N . SER A 1 207 ? 1.317 -22.315 -24.962 1.00 89.50 207 SER A N 1
ATOM 1602 C CA . SER A 1 207 ? 2.348 -22.071 -25.977 1.00 89.50 207 SER A CA 1
ATOM 1603 C C . SER A 1 207 ? 2.681 -20.578 -26.088 1.00 89.50 207 SER A C 1
ATOM 1605 O O . SER A 1 207 ? 1.836 -19.712 -25.832 1.00 89.50 207 SER A O 1
ATOM 1607 N N . PHE A 1 208 ? 3.909 -20.264 -26.511 1.00 84.38 208 PHE A N 1
ATOM 1608 C CA . PHE A 1 208 ? 4.369 -18.882 -26.698 1.00 84.38 208 PHE A CA 1
ATOM 1609 C C . PHE A 1 208 ? 3.421 -18.062 -27.592 1.00 84.38 208 PHE A C 1
ATOM 1611 O O . PHE A 1 208 ? 3.108 -16.916 -27.283 1.00 84.38 208 PHE A O 1
ATOM 1618 N N . SER A 1 209 ? 2.884 -18.670 -28.657 1.00 86.44 209 SER A N 1
ATOM 1619 C CA . SER A 1 209 ? 1.935 -18.010 -29.567 1.00 86.44 209 SER A CA 1
ATOM 1620 C C . SER A 1 209 ? 0.614 -17.604 -28.892 1.00 86.44 209 SER A C 1
ATOM 1622 O O . SER A 1 209 ? 0.086 -16.525 -29.172 1.00 86.44 209 SER A O 1
ATOM 1624 N N . VAL A 1 210 ? 0.099 -18.431 -27.973 1.00 91.50 210 VAL A N 1
ATOM 1625 C CA . VAL A 1 210 ? -1.121 -18.142 -27.203 1.00 91.50 210 VAL A CA 1
ATOM 1626 C C . VAL A 1 210 ? -0.842 -17.059 -26.165 1.00 91.50 210 VAL A C 1
ATOM 1628 O O . VAL A 1 210 ? -1.605 -16.094 -26.092 1.00 91.50 210 VAL A O 1
ATOM 1631 N N . ARG A 1 211 ? 0.283 -17.161 -25.437 1.00 90.75 211 ARG A N 1
ATOM 1632 C CA . ARG A 1 211 ? 0.728 -16.131 -24.485 1.00 90.75 211 ARG A CA 1
ATOM 1633 C C . ARG A 1 211 ? 0.898 -14.776 -25.175 1.00 90.75 211 ARG A C 1
ATOM 1635 O O . ARG A 1 211 ? 0.218 -13.831 -24.791 1.00 90.75 211 ARG A O 1
ATOM 1642 N N . LYS A 1 212 ? 1.682 -14.685 -26.257 1.00 86.50 212 LYS A N 1
ATOM 1643 C CA . LYS A 1 212 ? 1.910 -13.432 -27.006 1.00 86.50 212 LYS A CA 1
ATOM 1644 C C . LYS A 1 212 ? 0.606 -12.775 -27.478 1.00 86.50 212 LYS A C 1
ATOM 1646 O O . LYS A 1 212 ? 0.448 -11.561 -27.361 1.00 86.50 212 LYS A O 1
ATOM 1651 N N . ARG A 1 213 ? -0.356 -13.565 -27.977 1.00 90.06 213 ARG A N 1
ATOM 1652 C CA . ARG A 1 213 ? -1.661 -13.043 -28.421 1.00 90.06 213 ARG A CA 1
ATOM 1653 C C . ARG A 1 213 ? -2.510 -12.528 -27.255 1.00 90.06 213 ARG A C 1
ATOM 1655 O O . ARG A 1 213 ? -3.128 -11.478 -27.395 1.00 90.06 213 ARG A O 1
ATOM 1662 N N . TYR A 1 214 ? -2.518 -13.232 -26.122 1.00 92.94 214 TYR A N 1
ATOM 1663 C CA . TYR A 1 214 ? -3.201 -12.783 -24.906 1.00 92.94 214 TYR A CA 1
ATOM 1664 C C . TYR A 1 214 ? -2.586 -11.490 -24.348 1.00 92.94 214 TYR A C 1
ATOM 1666 O O . TYR A 1 214 ? -3.318 -10.545 -24.047 1.00 92.94 214 TYR A O 1
ATOM 1674 N N . TYR A 1 215 ? -1.250 -11.422 -24.287 1.00 90.81 215 TYR A N 1
ATOM 1675 C CA . TYR A 1 215 ? -0.500 -10.294 -23.727 1.00 90.81 215 TYR A CA 1
ATOM 1676 C C . TYR A 1 215 ? -0.834 -8.958 -24.381 1.00 90.81 215 TYR A C 1
ATOM 1678 O O . TYR A 1 215 ? -1.028 -7.988 -23.659 1.00 90.81 215 TYR A O 1
ATOM 1686 N N . ARG A 1 216 ? -0.986 -8.906 -25.712 1.00 89.12 216 ARG A N 1
ATOM 1687 C CA . ARG A 1 216 ? -1.394 -7.677 -26.417 1.00 89.12 216 ARG A CA 1
ATOM 1688 C C . ARG A 1 216 ? -2.694 -7.090 -25.857 1.00 89.12 216 ARG A C 1
ATOM 1690 O O . ARG A 1 216 ? -2.727 -5.929 -25.473 1.00 89.12 216 ARG A O 1
ATOM 1697 N N . SER A 1 217 ? -3.747 -7.903 -25.738 1.00 91.38 217 SER A N 1
ATOM 1698 C CA . SER A 1 217 ? -5.026 -7.454 -25.164 1.00 91.38 217 SER A CA 1
ATOM 1699 C C . SER A 1 217 ? -4.975 -7.227 -23.649 1.00 91.38 217 SER A C 1
ATOM 1701 O O . SER A 1 217 ? -5.623 -6.313 -23.142 1.00 91.38 217 SER A O 1
ATOM 1703 N N . PHE A 1 218 ? -4.218 -8.051 -22.917 1.00 93.25 218 PHE A N 1
ATOM 1704 C CA . PHE A 1 218 ? -4.177 -7.995 -21.458 1.00 93.25 218 PHE A CA 1
ATOM 1705 C C . PHE A 1 218 ? -3.378 -6.784 -20.970 1.00 93.25 218 PHE A C 1
ATOM 1707 O O . PHE A 1 218 ? -3.897 -6.009 -20.173 1.00 93.25 218 PHE A O 1
ATOM 1714 N N . MET A 1 219 ? -2.181 -6.542 -21.515 1.00 91.81 219 MET A N 1
ATOM 1715 C CA . MET A 1 219 ? -1.360 -5.374 -21.174 1.00 91.81 219 MET A CA 1
ATOM 1716 C C . MET A 1 219 ? -2.060 -4.056 -21.507 1.00 91.81 219 MET A C 1
ATOM 1718 O O . MET A 1 219 ? -2.040 -3.149 -20.677 1.00 91.81 219 MET A O 1
ATOM 1722 N N . LEU A 1 220 ? -2.749 -3.969 -22.652 1.00 91.06 220 LEU A N 1
ATOM 1723 C CA . LEU A 1 220 ? -3.573 -2.807 -22.999 1.00 91.06 220 LEU A CA 1
ATOM 1724 C C . LEU A 1 220 ? -4.653 -2.543 -21.932 1.00 91.06 220 LEU A C 1
ATOM 1726 O O . LEU A 1 220 ? -4.818 -1.409 -21.481 1.00 91.06 220 LEU A O 1
ATOM 1730 N N . SER A 1 221 ? -5.354 -3.587 -21.473 1.00 92.44 221 SER A N 1
ATOM 1731 C CA . SER A 1 221 ? -6.343 -3.455 -20.395 1.00 92.44 221 SER A CA 1
ATOM 1732 C C . SER A 1 221 ? -5.709 -3.076 -19.054 1.00 92.44 221 SER A C 1
ATOM 1734 O O . SER A 1 221 ? -6.268 -2.252 -18.335 1.00 92.44 221 SER A O 1
ATOM 1736 N N . LEU A 1 222 ? -4.563 -3.663 -18.699 1.00 92.25 222 LEU A N 1
ATOM 1737 C CA . LEU A 1 222 ? -3.884 -3.395 -17.430 1.00 92.25 222 LEU A CA 1
ATOM 1738 C C . LEU A 1 222 ? -3.340 -1.960 -17.367 1.00 92.25 222 LEU A C 1
ATOM 1740 O O . LEU A 1 222 ? -3.526 -1.295 -16.346 1.00 92.25 222 LEU A O 1
ATOM 1744 N N . ARG A 1 223 ? -2.734 -1.463 -18.456 1.00 88.00 223 ARG A N 1
ATOM 1745 C CA . ARG A 1 223 ? -2.259 -0.073 -18.576 1.00 88.00 223 ARG A CA 1
ATOM 1746 C C . ARG A 1 223 ? -3.423 0.918 -18.551 1.00 88.00 223 ARG A C 1
ATOM 1748 O O . ARG A 1 223 ? -3.397 1.855 -17.760 1.00 88.00 223 ARG A O 1
ATOM 1755 N N . LYS A 1 224 ? -4.499 0.662 -19.309 1.00 91.00 224 LYS A N 1
ATOM 1756 C CA . LYS A 1 224 ? -5.725 1.487 -19.278 1.00 91.00 224 LYS A CA 1
ATOM 1757 C C . LYS A 1 224 ? -6.346 1.575 -17.878 1.00 91.00 224 LYS A C 1
ATOM 1759 O O . LYS A 1 224 ? -6.857 2.627 -17.503 1.00 91.00 224 LYS A O 1
ATOM 1764 N N . ASN A 1 225 ? -6.274 0.493 -17.105 1.00 89.94 225 ASN A N 1
ATOM 1765 C CA . ASN A 1 225 ? -6.763 0.436 -15.727 1.00 89.94 225 ASN A CA 1
ATOM 1766 C C . ASN A 1 225 ? -5.755 0.974 -14.688 1.00 89.94 225 ASN A C 1
ATOM 1768 O O . ASN A 1 225 ? -6.013 0.833 -13.496 1.00 89.94 225 ASN A O 1
ATOM 1772 N N . LYS A 1 226 ? -4.619 1.557 -15.112 1.00 89.75 226 LYS A N 1
ATOM 1773 C CA . LYS A 1 226 ? -3.524 2.028 -14.241 1.00 89.75 226 LYS A CA 1
ATOM 1774 C C . LYS A 1 226 ? -3.075 0.974 -13.216 1.00 89.75 226 LYS A C 1
ATOM 1776 O O . LYS A 1 226 ? -2.949 1.244 -12.026 1.00 89.75 226 LYS A O 1
ATOM 1781 N N . THR A 1 227 ? -2.871 -0.260 -13.678 1.00 90.69 227 THR A N 1
ATOM 1782 C CA . THR A 1 227 ? -2.416 -1.360 -12.811 1.00 90.69 227 THR A CA 1
ATOM 1783 C C . THR A 1 227 ? -1.044 -1.024 -12.208 1.00 90.69 227 THR A C 1
ATOM 1785 O O . THR A 1 227 ? -0.137 -0.713 -12.982 1.00 90.69 227 THR A O 1
ATOM 1788 N N . PRO A 1 228 ? -0.848 -1.133 -10.875 1.00 89.50 228 PRO A N 1
ATOM 1789 C CA . PRO A 1 228 ? 0.417 -0.793 -10.225 1.00 89.50 228 PRO A CA 1
ATOM 1790 C C . PRO A 1 228 ? 1.628 -1.490 -10.855 1.00 89.50 228 PRO A C 1
ATOM 1792 O O . PRO A 1 228 ? 1.601 -2.708 -11.081 1.00 89.50 228 PRO A O 1
ATOM 1795 N N . LYS A 1 229 ? 2.716 -0.740 -11.090 1.00 88.44 229 LYS A N 1
ATOM 1796 C CA . LYS A 1 229 ? 3.921 -1.236 -11.783 1.00 88.44 229 LYS A CA 1
ATOM 1797 C C . LYS A 1 229 ? 4.504 -2.500 -11.146 1.00 88.44 229 LYS A C 1
ATOM 1799 O O . LYS A 1 229 ? 4.925 -3.406 -11.862 1.00 88.44 229 LYS A O 1
ATOM 1804 N N . TRP A 1 230 ? 4.443 -2.635 -9.820 1.00 85.94 230 TRP A N 1
ATOM 1805 C CA . TRP A 1 230 ? 4.920 -3.832 -9.120 1.00 85.94 230 TRP A CA 1
ATOM 1806 C C . TRP A 1 230 ? 4.130 -5.110 -9.471 1.00 85.94 230 TRP A C 1
ATOM 1808 O O . TRP A 1 230 ? 4.730 -6.186 -9.559 1.00 85.94 230 TRP A O 1
ATOM 1818 N N . LYS A 1 231 ? 2.815 -5.011 -9.738 1.00 90.06 231 LYS A N 1
ATOM 1819 C CA . LYS A 1 231 ? 1.994 -6.144 -10.212 1.00 90.06 231 LYS A CA 1
ATOM 1820 C C . LYS A 1 231 ? 2.385 -6.529 -11.638 1.00 90.06 231 LYS A C 1
ATOM 1822 O O . LYS A 1 231 ? 2.496 -7.712 -11.949 1.00 90.06 231 LYS A O 1
ATOM 1827 N N . LEU A 1 232 ? 2.669 -5.537 -12.485 1.00 90.31 232 LEU A N 1
ATOM 1828 C CA . LEU A 1 232 ? 3.174 -5.758 -13.843 1.00 90.31 232 LEU A CA 1
ATOM 1829 C C . LEU A 1 232 ? 4.563 -6.426 -13.830 1.00 90.31 232 LEU A C 1
ATOM 1831 O O . LEU A 1 232 ? 4.767 -7.404 -14.543 1.00 90.31 232 LEU A O 1
ATOM 1835 N N . ARG A 1 233 ? 5.487 -5.984 -12.963 1.00 87.19 2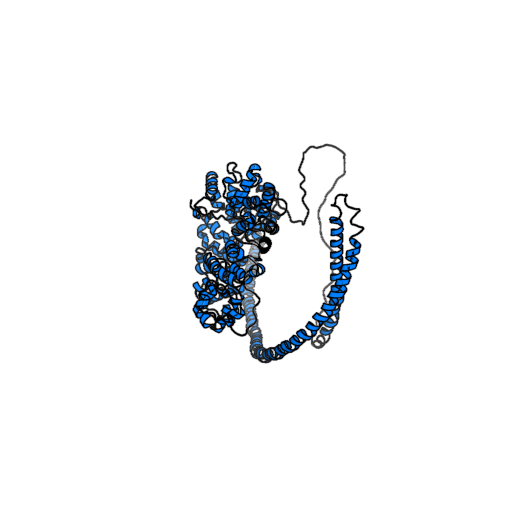33 ARG A N 1
ATOM 1836 C CA . ARG A 1 233 ? 6.805 -6.618 -12.743 1.00 87.19 233 ARG A CA 1
ATOM 1837 C C . ARG A 1 233 ? 6.670 -8.101 -12.384 1.00 87.19 233 ARG A C 1
ATOM 1839 O O . ARG A 1 233 ? 7.292 -8.951 -13.018 1.00 87.19 233 ARG A O 1
ATOM 1846 N N . ARG A 1 234 ? 5.800 -8.431 -11.421 1.00 87.88 234 ARG A N 1
ATOM 1847 C CA . ARG A 1 234 ? 5.477 -9.821 -11.037 1.00 87.88 234 ARG A CA 1
ATOM 1848 C C . ARG A 1 234 ? 4.910 -10.633 -12.211 1.00 87.88 234 ARG A C 1
ATOM 1850 O O . ARG A 1 234 ? 5.314 -11.776 -12.429 1.00 87.88 234 ARG A O 1
ATOM 1857 N N . LEU A 1 235 ? 3.995 -10.045 -12.979 1.00 90.75 235 LEU A N 1
ATOM 1858 C CA . LEU A 1 235 ? 3.407 -10.662 -14.168 1.00 90.75 235 LEU A CA 1
ATOM 1859 C C . LEU A 1 235 ? 4.458 -10.957 -15.249 1.00 90.75 235 LEU A C 1
ATOM 1861 O O . LEU A 1 235 ? 4.454 -12.044 -15.824 1.00 90.75 235 LEU A O 1
ATOM 1865 N N . PHE A 1 236 ? 5.383 -10.037 -15.525 1.00 86.62 236 PHE A N 1
ATOM 1866 C CA . PHE A 1 236 ? 6.470 -10.294 -16.473 1.00 86.62 236 PHE A CA 1
ATOM 1867 C C . PHE A 1 236 ? 7.385 -11.421 -15.976 1.00 86.62 236 PHE A C 1
ATOM 1869 O O . PHE A 1 236 ? 7.512 -12.422 -16.678 1.00 86.62 236 PHE A O 1
ATOM 1876 N N . ARG A 1 237 ? 7.894 -11.338 -14.736 1.00 84.44 237 ARG A N 1
ATOM 1877 C CA . ARG A 1 237 ? 8.749 -12.377 -14.116 1.00 84.44 237 ARG A CA 1
ATOM 1878 C C . ARG A 1 237 ? 8.136 -13.778 -14.120 1.00 84.44 237 ARG A C 1
ATOM 1880 O O . ARG A 1 237 ? 8.852 -14.758 -14.266 1.00 84.44 237 ARG A O 1
ATOM 1887 N N . SER A 1 238 ? 6.820 -13.884 -13.940 1.00 86.62 238 SER A N 1
ATOM 1888 C CA . SER A 1 238 ? 6.124 -15.178 -13.922 1.00 86.62 238 SER A CA 1
ATOM 1889 C C . SER A 1 238 ? 5.840 -15.758 -15.312 1.00 86.62 238 SER A C 1
ATOM 1891 O O . SER A 1 238 ? 5.635 -16.962 -15.426 1.00 86.62 238 SER A O 1
ATOM 1893 N N . SER A 1 239 ? 5.795 -14.939 -16.364 1.00 84.06 239 SER A N 1
ATOM 1894 C CA . SER A 1 239 ? 5.249 -15.327 -17.676 1.00 84.06 239 SER A CA 1
ATOM 1895 C C . SER A 1 239 ? 6.288 -15.510 -18.778 1.00 84.06 239 SER A C 1
ATOM 1897 O O . SER A 1 239 ? 6.012 -16.192 -19.782 1.00 84.06 239 SER A O 1
ATOM 1899 N N . THR A 1 240 ? 7.465 -14.905 -18.614 1.00 75.06 240 THR A N 1
ATOM 1900 C CA . THR A 1 240 ? 8.631 -15.140 -19.460 1.00 75.06 240 THR A CA 1
ATOM 1901 C C . THR A 1 240 ? 9.171 -16.551 -19.208 1.00 75.06 240 THR A C 1
ATOM 1903 O O . THR A 1 240 ? 9.136 -17.083 -18.099 1.00 75.06 240 THR A O 1
ATOM 1906 N N . ALA A 1 241 ? 9.605 -17.222 -20.276 1.00 61.34 241 ALA A N 1
ATOM 1907 C CA . ALA A 1 241 ? 10.323 -18.483 -20.133 1.00 61.34 241 ALA A CA 1
ATOM 1908 C C . ALA A 1 241 ? 11.762 -18.196 -19.680 1.00 61.34 241 ALA A C 1
ATOM 1910 O O . ALA A 1 241 ? 12.325 -17.173 -20.055 1.00 61.34 241 ALA A O 1
ATOM 1911 N N . THR A 1 242 ? 12.349 -19.097 -18.897 1.00 56.75 242 THR A N 1
ATOM 1912 C CA . THR A 1 242 ? 13.764 -19.039 -18.489 1.00 56.75 242 THR A CA 1
ATOM 1913 C C . THR A 1 242 ? 14.691 -19.777 -19.459 1.00 56.75 242 THR A C 1
ATOM 1915 O O . THR A 1 242 ? 15.900 -19.578 -19.417 1.00 56.75 242 THR A O 1
ATOM 1918 N N . ASP A 1 243 ? 14.136 -20.601 -20.352 1.00 49.59 243 ASP A N 1
ATOM 1919 C CA . ASP A 1 243 ? 14.893 -21.451 -21.275 1.00 49.59 243 ASP A CA 1
ATOM 1920 C C . ASP A 1 243 ? 15.213 -20.725 -22.591 1.00 49.59 243 ASP A C 1
ATOM 1922 O O . ASP A 1 243 ? 14.616 -20.996 -23.637 1.00 49.59 243 ASP A O 1
ATOM 1926 N N . TYR A 1 244 ? 16.188 -19.816 -22.548 1.00 57.22 244 TYR A N 1
ATOM 1927 C CA . TYR A 1 244 ? 16.794 -19.235 -23.747 1.00 57.22 244 TYR A CA 1
ATOM 1928 C C . TYR A 1 244 ? 18.283 -19.575 -23.810 1.00 57.22 244 TYR A C 1
ATOM 1930 O O . TYR A 1 244 ? 18.995 -19.571 -22.807 1.00 57.22 244 TYR A O 1
ATOM 1938 N N . LYS A 1 245 ? 18.763 -19.918 -25.010 1.00 53.44 245 LYS A N 1
ATOM 1939 C CA . LYS A 1 245 ? 20.179 -20.227 -25.230 1.00 53.44 245 LYS A CA 1
ATOM 1940 C C . LYS A 1 245 ? 20.987 -18.938 -25.141 1.00 53.44 245 LYS A C 1
ATOM 1942 O O . LYS A 1 245 ? 20.670 -17.984 -25.847 1.00 53.44 245 LYS A O 1
ATOM 1947 N N . HIS A 1 246 ? 22.058 -18.940 -24.350 1.00 60.03 246 HIS A N 1
ATOM 1948 C CA . HIS A 1 246 ? 23.032 -17.853 -24.374 1.00 60.03 246 HIS A CA 1
ATOM 1949 C C . HIS A 1 246 ? 23.570 -17.671 -25.801 1.00 60.03 246 HIS A C 1
ATOM 1951 O O . HIS A 1 246 ? 24.140 -18.593 -26.386 1.00 60.03 246 HIS A O 1
ATOM 1957 N N . SER A 1 247 ? 23.358 -16.477 -26.345 1.00 65.69 247 SER A N 1
ATOM 1958 C CA . SER A 1 247 ? 23.869 -16.012 -27.630 1.00 65.69 247 SER A CA 1
ATOM 1959 C C . SER A 1 247 ? 24.715 -14.772 -27.373 1.00 65.69 247 SER A C 1
ATOM 1961 O O . SER A 1 247 ? 24.345 -13.959 -26.528 1.00 65.69 247 SER A O 1
ATOM 1963 N N . ALA A 1 248 ? 25.826 -14.629 -28.096 1.00 78.81 248 ALA A N 1
ATOM 1964 C CA . ALA A 1 248 ? 26.620 -13.401 -28.095 1.00 78.81 248 ALA A CA 1
ATOM 1965 C C . ALA A 1 248 ? 25.973 -12.289 -28.943 1.00 78.81 248 ALA A C 1
ATOM 1967 O O . ALA A 1 248 ? 26.251 -11.116 -28.722 1.00 78.81 248 ALA A O 1
ATOM 1968 N N . ASP A 1 249 ? 25.082 -12.661 -29.869 1.00 85.56 249 ASP A N 1
ATOM 1969 C CA . ASP A 1 249 ? 24.429 -11.759 -30.817 1.00 85.56 249 ASP A CA 1
ATOM 1970 C C . ASP A 1 249 ? 22.916 -11.635 -30.562 1.00 85.56 249 ASP A C 1
ATOM 1972 O O . ASP A 1 249 ? 22.281 -12.509 -29.947 1.00 85.56 249 ASP A O 1
ATOM 1976 N N . CYS A 1 250 ? 22.311 -10.573 -31.102 1.00 89.50 250 CYS A N 1
ATOM 1977 C CA . CYS A 1 250 ? 20.859 -10.432 -31.192 1.00 89.50 250 CYS A CA 1
ATOM 1978 C C . CYS A 1 250 ? 20.271 -11.476 -32.160 1.00 89.50 250 CYS A C 1
ATOM 1980 O O . CYS A 1 250 ? 20.495 -11.427 -33.368 1.00 89.50 250 CYS A O 1
ATOM 1982 N N . THR A 1 251 ? 19.472 -12.406 -31.632 1.00 87.94 251 THR A N 1
ATOM 1983 C CA . THR A 1 251 ? 18.828 -13.497 -32.394 1.00 87.94 251 THR A CA 1
ATOM 1984 C C . THR A 1 251 ? 17.304 -13.391 -32.438 1.00 87.94 251 THR A C 1
ATOM 1986 O O . THR A 1 251 ? 16.676 -13.932 -33.346 1.00 87.94 251 THR A O 1
ATOM 1989 N N . VAL A 1 252 ? 16.698 -12.660 -31.495 1.00 84.81 252 VAL A N 1
ATOM 1990 C CA . VAL A 1 252 ? 15.246 -12.389 -31.458 1.00 84.81 252 VAL A CA 1
ATOM 1991 C C . VAL A 1 252 ? 14.834 -11.305 -32.473 1.00 84.81 252 VAL A C 1
ATOM 1993 O O . VAL A 1 252 ? 13.669 -11.233 -32.867 1.00 84.81 252 VAL A O 1
ATOM 1996 N N . GLY A 1 253 ? 15.798 -10.510 -32.948 1.00 90.56 253 GLY A N 1
ATOM 1997 C CA . GLY A 1 253 ? 15.618 -9.420 -33.909 1.00 90.56 253 GLY A CA 1
ATOM 1998 C C . GLY A 1 253 ? 15.595 -8.046 -33.237 1.00 90.56 253 GLY A C 1
ATOM 1999 O O . GLY A 1 253 ? 15.017 -7.884 -32.161 1.00 90.56 253 GLY A O 1
ATOM 2000 N N . ASN A 1 254 ? 16.235 -7.062 -33.875 1.00 94.94 254 ASN A N 1
ATOM 2001 C CA . ASN A 1 254 ? 16.490 -5.740 -33.298 1.00 94.94 254 ASN A CA 1
ATOM 2002 C C . ASN A 1 254 ? 15.215 -5.067 -32.767 1.00 94.94 254 ASN A C 1
ATOM 2004 O O . ASN A 1 254 ? 14.148 -5.098 -33.391 1.00 94.94 254 ASN A O 1
ATOM 2008 N N . ILE A 1 255 ? 15.342 -4.415 -31.615 1.00 96.81 255 ILE A N 1
ATOM 2009 C CA . ILE A 1 255 ? 14.289 -3.583 -31.045 1.00 96.81 255 ILE A CA 1
ATOM 2010 C C . ILE A 1 255 ? 14.257 -2.278 -31.844 1.00 96.81 255 ILE A C 1
ATOM 2012 O O . ILE A 1 255 ? 15.267 -1.602 -32.005 1.00 96.81 255 ILE A O 1
ATOM 2016 N N . THR A 1 256 ? 13.085 -1.946 -32.379 1.00 97.00 256 THR A N 1
ATOM 2017 C CA . THR A 1 256 ? 12.830 -0.748 -33.193 1.00 97.00 256 THR A CA 1
ATOM 2018 C C . THR A 1 256 ? 11.682 0.056 -32.589 1.00 97.00 256 THR A C 1
ATOM 2020 O O . THR A 1 256 ? 10.933 -0.474 -31.766 1.00 97.00 256 THR A O 1
ATOM 2023 N N . ALA A 1 257 ? 11.454 1.287 -33.055 1.00 96.25 257 ALA A N 1
ATOM 2024 C CA . ALA A 1 257 ? 10.268 2.067 -32.685 1.00 96.25 257 ALA A CA 1
ATOM 2025 C C . ALA A 1 257 ? 8.946 1.292 -32.905 1.00 96.25 257 ALA A C 1
ATOM 2027 O O . ALA A 1 257 ? 8.039 1.361 -32.079 1.00 96.25 257 ALA A O 1
ATOM 2028 N N . VAL A 1 258 ? 8.852 0.468 -33.960 1.00 95.19 258 VAL A N 1
ATOM 2029 C CA . VAL A 1 258 ? 7.682 -0.400 -34.218 1.00 95.19 258 VAL A CA 1
ATOM 2030 C C . VAL A 1 258 ? 7.565 -1.513 -33.170 1.00 95.19 258 VAL A C 1
ATOM 2032 O O . VAL A 1 258 ? 6.465 -1.816 -32.709 1.00 95.19 258 VAL A O 1
ATOM 2035 N N . THR A 1 259 ? 8.691 -2.102 -32.755 1.00 94.12 259 THR A N 1
ATOM 2036 C CA . THR A 1 259 ? 8.739 -3.097 -31.671 1.00 94.12 259 THR A CA 1
ATOM 2037 C C . THR A 1 259 ? 8.308 -2.482 -30.336 1.00 94.12 259 THR A C 1
ATOM 2039 O O . THR A 1 259 ? 7.527 -3.092 -29.609 1.00 94.12 259 THR A O 1
ATOM 2042 N N . ILE A 1 260 ? 8.781 -1.267 -30.036 1.00 95.69 260 ILE A N 1
ATOM 2043 C CA . ILE A 1 260 ? 8.467 -0.510 -28.814 1.00 95.69 260 ILE A CA 1
ATOM 2044 C C . ILE A 1 260 ? 6.996 -0.070 -28.803 1.00 95.69 260 ILE A C 1
ATOM 2046 O O . ILE A 1 260 ? 6.368 -0.061 -27.744 1.00 95.69 260 ILE A O 1
ATOM 2050 N N . ALA A 1 261 ? 6.408 0.245 -29.962 1.00 92.94 261 ALA A N 1
ATOM 2051 C CA . ALA A 1 261 ? 5.008 0.651 -30.080 1.00 92.94 261 ALA A CA 1
ATOM 2052 C C . ALA A 1 261 ? 4.004 -0.461 -29.709 1.00 92.94 261 ALA A C 1
ATOM 2054 O O . ALA A 1 261 ? 2.938 -0.147 -29.180 1.00 92.94 261 ALA A O 1
ATOM 2055 N N . ASP A 1 262 ? 4.337 -1.746 -29.891 1.00 90.25 262 ASP A N 1
ATOM 2056 C CA . ASP A 1 262 ? 3.458 -2.878 -29.544 1.00 90.25 262 ASP A CA 1
ATOM 2057 C C . ASP A 1 262 ? 3.096 -2.886 -28.040 1.00 90.25 262 ASP A C 1
ATOM 2059 O O . ASP A 1 262 ? 3.940 -2.674 -27.163 1.00 90.25 262 ASP A O 1
ATOM 2063 N N . ASP A 1 263 ? 1.829 -3.138 -27.704 1.00 87.50 263 ASP A N 1
ATOM 2064 C CA . ASP A 1 263 ? 1.369 -3.193 -26.309 1.00 87.50 263 ASP A CA 1
ATOM 2065 C C . ASP A 1 263 ? 1.983 -4.342 -25.504 1.00 87.50 263 ASP A C 1
ATOM 2067 O O . ASP A 1 263 ? 2.092 -4.251 -24.282 1.00 87.50 263 ASP A O 1
ATOM 2071 N N . SER A 1 264 ? 2.416 -5.416 -26.159 1.00 86.50 264 SER A N 1
ATOM 2072 C CA . SER A 1 264 ? 3.085 -6.523 -25.480 1.00 86.50 264 SER A CA 1
ATOM 2073 C C . SER A 1 264 ? 4.546 -6.233 -25.125 1.00 86.50 264 SER A C 1
ATOM 2075 O O . SER A 1 264 ? 5.077 -6.944 -24.278 1.00 86.50 264 SER A O 1
ATOM 2077 N N . PHE A 1 265 ? 5.188 -5.194 -25.678 1.00 90.12 265 PHE A N 1
ATOM 2078 C CA . PHE A 1 265 ? 6.581 -4.840 -25.362 1.00 90.12 265 PHE A CA 1
ATOM 2079 C C . PHE A 1 265 ? 6.801 -4.674 -23.839 1.00 90.12 265 PHE A C 1
ATOM 2081 O O . PHE A 1 265 ? 5.968 -4.021 -23.190 1.00 90.12 265 PHE A O 1
ATOM 2088 N N . PRO A 1 266 ? 7.882 -5.247 -23.254 1.00 90.69 266 PRO A N 1
ATOM 2089 C CA . PRO A 1 266 ? 9.026 -5.932 -23.893 1.00 90.69 266 PRO A CA 1
ATOM 2090 C C . PRO A 1 266 ? 8.869 -7.457 -24.125 1.00 90.69 266 PRO A C 1
ATOM 2092 O O . PRO A 1 266 ? 9.857 -8.155 -24.350 1.00 90.69 266 PRO A O 1
ATOM 2095 N N . TYR A 1 267 ? 7.654 -8.018 -24.080 1.00 85.94 267 TYR A N 1
ATOM 2096 C CA . TYR A 1 267 ? 7.426 -9.467 -24.180 1.00 85.94 267 TYR A CA 1
ATOM 2097 C C . TYR A 1 267 ? 7.986 -10.094 -25.469 1.00 85.94 267 TYR A C 1
ATOM 2099 O O . TYR A 1 267 ? 7.574 -9.769 -26.586 1.00 85.94 267 TYR A O 1
ATOM 2107 N N . GLY A 1 268 ? 8.861 -11.085 -25.293 1.00 82.44 268 GLY A N 1
ATOM 2108 C CA . GLY A 1 268 ? 9.543 -11.806 -26.371 1.00 82.44 268 GLY A CA 1
ATOM 2109 C C . GLY A 1 268 ? 11.064 -11.704 -26.292 1.00 82.44 268 GLY A C 1
ATOM 2110 O O . GLY A 1 268 ? 11.734 -12.567 -26.844 1.00 82.44 268 GLY A O 1
ATOM 2111 N N . TYR A 1 269 ? 11.580 -10.716 -25.561 1.00 86.38 269 TYR A N 1
ATOM 2112 C CA . TYR A 1 269 ? 12.988 -10.599 -25.196 1.00 86.38 269 TYR A CA 1
ATOM 2113 C C . TYR A 1 269 ? 13.174 -11.086 -23.755 1.00 86.38 269 TYR A C 1
ATOM 2115 O O . TYR A 1 269 ? 12.348 -10.771 -22.899 1.00 86.38 269 TYR A O 1
ATOM 2123 N N . ASP A 1 270 ? 14.227 -11.860 -23.493 1.00 84.75 270 ASP A N 1
ATOM 2124 C CA . ASP A 1 270 ? 14.825 -11.959 -22.156 1.00 84.75 270 ASP A CA 1
ATOM 2125 C C . ASP A 1 270 ? 15.777 -10.771 -21.918 1.00 84.75 270 ASP A C 1
ATOM 2127 O O . ASP A 1 270 ? 15.979 -9.959 -22.818 1.00 84.75 270 ASP A O 1
ATOM 2131 N N . SER A 1 271 ? 16.375 -10.642 -20.731 1.00 88.69 271 SER A N 1
ATOM 2132 C CA . SER A 1 271 ? 17.276 -9.520 -20.433 1.00 88.69 271 SER A CA 1
ATOM 2133 C C . SER A 1 271 ? 18.540 -9.502 -21.307 1.00 88.69 271 SER A C 1
ATOM 2135 O O . SER A 1 271 ? 18.978 -8.431 -21.708 1.00 88.69 271 SER A O 1
ATOM 2137 N N . ILE A 1 272 ? 19.107 -10.660 -21.660 1.00 88.44 272 ILE A N 1
ATOM 2138 C CA .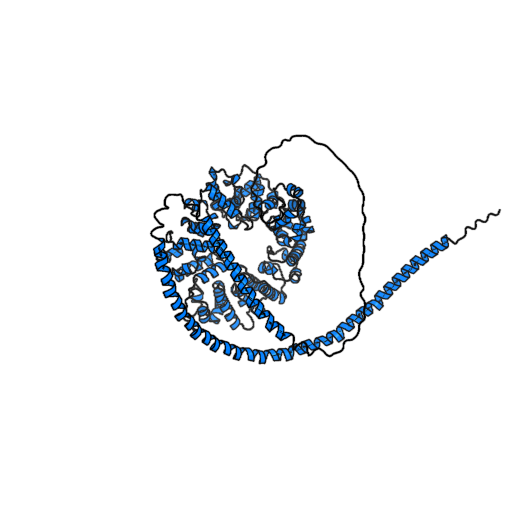 ILE A 1 272 ? 20.321 -10.748 -22.491 1.00 88.44 272 ILE A CA 1
ATOM 2139 C C . ILE A 1 272 ? 19.989 -10.339 -23.928 1.00 88.44 272 ILE A C 1
ATOM 2141 O O . ILE A 1 272 ? 20.665 -9.501 -24.519 1.00 88.44 272 ILE A O 1
ATOM 2145 N N . GLN A 1 273 ? 18.916 -10.891 -24.495 1.00 90.38 273 GLN A N 1
ATOM 2146 C CA . GLN A 1 273 ? 18.460 -10.516 -25.833 1.00 90.38 273 GLN A CA 1
ATOM 2147 C C . GLN A 1 273 ? 17.920 -9.084 -25.881 1.00 90.38 273 GLN A C 1
ATOM 2149 O O . GLN A 1 273 ? 18.044 -8.440 -26.915 1.00 90.38 273 GLN A O 1
ATOM 2154 N N . PHE A 1 274 ? 17.366 -8.550 -24.792 1.00 93.25 274 PHE A N 1
ATOM 2155 C CA . PHE A 1 274 ? 16.986 -7.141 -24.713 1.00 93.25 274 PHE A CA 1
ATOM 2156 C C . PHE A 1 274 ? 18.212 -6.225 -24.770 1.00 93.25 274 PHE A C 1
ATOM 2158 O O . PHE A 1 274 ? 18.191 -5.267 -25.534 1.00 93.25 274 PHE A O 1
ATOM 2165 N N . ASP A 1 275 ? 19.289 -6.533 -24.040 1.00 94.25 275 ASP A N 1
ATOM 2166 C CA . ASP A 1 275 ? 20.544 -5.779 -24.133 1.00 94.25 275 ASP A CA 1
ATOM 2167 C C . ASP A 1 275 ? 21.150 -5.843 -25.542 1.00 94.25 275 ASP A C 1
ATOM 2169 O O . ASP A 1 275 ? 21.390 -4.809 -26.165 1.00 94.25 275 ASP A O 1
ATOM 2173 N N . LEU A 1 276 ? 21.313 -7.050 -26.089 1.00 93.81 276 LEU A N 1
ATOM 2174 C CA . LEU A 1 276 ? 21.940 -7.255 -27.399 1.00 93.81 276 LEU A CA 1
ATOM 2175 C C . LEU A 1 276 ? 21.113 -6.702 -28.570 1.00 93.81 276 LEU A C 1
ATOM 2177 O O . LEU A 1 276 ? 21.684 -6.298 -29.580 1.00 93.81 276 LEU A O 1
ATOM 2181 N N . CYS A 1 277 ? 19.780 -6.694 -28.469 1.00 95.38 277 CYS A N 1
ATOM 2182 C CA . CYS A 1 277 ? 18.892 -6.208 -29.529 1.00 95.38 277 CYS A CA 1
ATOM 2183 C C . CYS A 1 277 ? 18.484 -4.730 -29.382 1.00 95.38 277 CYS A C 1
ATOM 2185 O O . CYS A 1 277 ? 17.860 -4.204 -30.308 1.00 95.38 277 CYS A O 1
ATOM 2187 N N . LEU A 1 278 ? 18.777 -4.066 -28.256 1.00 96.62 278 LEU A N 1
ATOM 2188 C CA . LEU A 1 278 ? 18.462 -2.651 -28.035 1.00 96.62 278 LEU A CA 1
ATOM 2189 C C . LEU A 1 278 ? 19.672 -1.767 -28.348 1.00 96.62 278 LEU A C 1
ATOM 2191 O O . LEU A 1 278 ? 20.613 -1.659 -27.557 1.00 96.62 278 LEU A O 1
ATOM 2195 N N . ASP A 1 279 ? 19.603 -1.088 -29.490 1.00 95.69 279 ASP A N 1
ATOM 2196 C CA . ASP A 1 279 ? 20.555 -0.042 -29.843 1.00 95.69 279 ASP A CA 1
ATOM 2197 C C . ASP A 1 279 ? 20.363 1.219 -28.977 1.00 95.69 279 ASP A C 1
ATOM 2199 O O . ASP A 1 279 ? 19.242 1.588 -28.613 1.00 95.69 279 ASP A O 1
ATOM 2203 N N . VAL A 1 280 ? 21.470 1.894 -28.655 1.00 95.12 280 VAL A N 1
ATOM 2204 C CA . VAL A 1 280 ? 21.484 3.070 -27.771 1.00 95.12 280 VAL A CA 1
ATOM 2205 C C . VAL A 1 280 ? 20.815 4.302 -28.396 1.00 95.12 280 VAL A C 1
ATOM 2207 O O . VAL A 1 280 ? 20.194 5.084 -27.676 1.00 95.12 280 VAL A O 1
ATOM 2210 N N . THR A 1 281 ? 20.867 4.462 -29.723 1.00 94.94 281 THR A N 1
ATOM 2211 C CA . THR A 1 281 ? 20.182 5.561 -30.425 1.00 94.94 281 THR A CA 1
ATOM 2212 C C . THR A 1 281 ? 18.674 5.333 -30.435 1.00 94.94 281 THR A C 1
ATOM 2214 O O . THR A 1 281 ? 17.921 6.227 -30.052 1.00 94.94 281 THR A O 1
ATOM 2217 N N . VAL A 1 282 ? 18.234 4.101 -30.726 1.00 96.94 282 VAL A N 1
ATOM 2218 C CA . VAL A 1 282 ? 16.815 3.714 -30.667 1.00 96.94 282 VAL A CA 1
ATOM 2219 C C . VAL A 1 282 ? 16.259 3.883 -29.253 1.00 96.94 282 VAL A C 1
ATOM 2221 O O . VAL A 1 282 ? 15.152 4.402 -29.099 1.00 96.94 282 VAL A O 1
ATOM 2224 N N . LEU A 1 283 ? 17.018 3.494 -28.221 1.00 97.44 283 LEU A N 1
ATOM 2225 C CA . LEU A 1 283 ? 16.646 3.743 -26.827 1.00 97.44 283 LEU A CA 1
ATOM 2226 C C . LEU A 1 283 ? 16.461 5.241 -26.557 1.00 97.44 283 LEU A C 1
ATOM 2228 O O . LEU A 1 283 ? 15.430 5.628 -26.014 1.00 97.44 283 LEU A O 1
ATOM 2232 N N . ASN A 1 284 ? 17.429 6.075 -26.940 1.00 95.12 284 ASN A N 1
ATOM 2233 C CA . ASN A 1 284 ? 17.390 7.508 -26.658 1.00 95.12 284 ASN A CA 1
ATOM 2234 C C . ASN A 1 284 ? 16.217 8.216 -27.363 1.00 95.12 284 ASN A C 1
ATOM 2236 O O . ASN A 1 284 ? 15.504 8.999 -26.741 1.00 95.12 284 ASN A O 1
ATOM 2240 N N . GLU A 1 285 ? 15.961 7.892 -28.634 1.00 96.50 285 GLU A N 1
ATOM 2241 C CA . GLU A 1 285 ? 14.844 8.454 -29.412 1.00 96.50 285 GLU A CA 1
ATOM 2242 C C . GLU A 1 285 ? 13.458 8.022 -28.903 1.00 96.50 285 GLU A C 1
ATOM 2244 O O . GLU A 1 285 ? 12.473 8.724 -29.122 1.00 96.50 285 GLU A O 1
ATOM 2249 N N . ASN A 1 286 ? 13.363 6.875 -28.219 1.00 97.56 286 ASN A N 1
ATOM 2250 C CA . ASN A 1 286 ? 12.094 6.281 -27.781 1.00 97.56 286 ASN A CA 1
ATOM 2251 C C . ASN A 1 286 ? 11.974 6.186 -26.246 1.00 97.56 286 ASN A C 1
ATOM 2253 O O . ASN A 1 286 ? 11.097 5.474 -25.745 1.00 97.56 286 ASN A O 1
ATOM 2257 N N . LEU A 1 287 ? 12.835 6.892 -25.498 1.00 97.44 287 LEU A N 1
ATOM 2258 C CA . LEU A 1 287 ? 13.072 6.666 -24.067 1.00 97.44 287 LEU A CA 1
ATOM 2259 C C . LEU A 1 287 ? 11.781 6.625 -23.241 1.00 97.44 287 LEU A C 1
ATOM 2261 O O . LEU A 1 287 ? 11.554 5.649 -22.534 1.00 97.44 287 LEU A O 1
ATOM 2265 N N . ALA A 1 288 ? 10.907 7.624 -23.399 1.00 95.81 288 ALA A N 1
ATOM 2266 C CA . ALA A 1 288 ? 9.642 7.717 -22.667 1.00 95.81 288 ALA A CA 1
ATOM 2267 C C . ALA A 1 288 ? 8.731 6.488 -22.867 1.00 95.81 288 ALA A C 1
ATOM 2269 O O . ALA A 1 288 ? 8.149 5.975 -21.916 1.00 95.81 288 ALA A O 1
ATOM 2270 N N . SER A 1 289 ? 8.635 5.969 -24.098 1.00 95.56 289 SER A N 1
ATOM 2271 C CA . SER A 1 289 ? 7.845 4.761 -24.392 1.00 95.56 289 SER A CA 1
ATOM 2272 C C . SER A 1 289 ? 8.502 3.487 -23.858 1.00 95.56 289 SER A C 1
ATOM 2274 O O . SER A 1 289 ? 7.807 2.523 -23.535 1.00 95.56 289 SER A O 1
ATOM 2276 N N . VAL A 1 290 ? 9.833 3.460 -23.752 1.00 96.75 290 VAL A N 1
ATOM 2277 C CA . VAL A 1 290 ? 10.559 2.337 -23.150 1.00 96.75 290 VAL A CA 1
ATOM 2278 C C . VAL A 1 290 ? 10.369 2.335 -21.629 1.00 96.75 290 VAL A C 1
ATOM 2280 O O . VAL A 1 290 ? 9.970 1.309 -21.081 1.00 96.75 290 VAL A O 1
ATOM 2283 N N . THR A 1 291 ? 10.575 3.461 -20.942 1.00 94.62 291 THR A N 1
ATOM 2284 C CA . THR A 1 291 ? 10.475 3.565 -19.471 1.00 94.62 291 THR A CA 1
ATOM 2285 C C . THR A 1 291 ? 9.039 3.494 -18.942 1.00 94.62 291 THR A C 1
ATOM 2287 O O . THR A 1 291 ? 8.817 3.020 -17.825 1.00 94.62 291 THR A O 1
ATOM 2290 N N . GLU A 1 292 ? 8.037 3.863 -19.748 1.00 91.56 292 GLU A N 1
ATOM 2291 C CA . GLU A 1 292 ? 6.624 3.590 -19.448 1.00 91.56 292 GLU A CA 1
ATOM 2292 C C . GLU A 1 292 ? 6.327 2.078 -19.455 1.00 91.56 292 GLU A C 1
ATOM 2294 O O . GLU A 1 292 ? 5.619 1.563 -18.583 1.00 91.56 292 GLU A O 1
ATOM 2299 N N . LYS A 1 293 ? 6.856 1.349 -20.449 1.00 91.44 293 LYS A N 1
ATOM 2300 C CA . LYS A 1 293 ? 6.497 -0.055 -20.702 1.00 91.44 293 LYS A CA 1
ATOM 2301 C C . LYS A 1 293 ? 7.361 -1.070 -19.948 1.00 91.44 293 LYS A C 1
ATOM 2303 O O . LYS A 1 293 ? 6.868 -2.170 -19.678 1.00 91.44 293 LYS A O 1
ATOM 2308 N N . VAL A 1 294 ? 8.609 -0.730 -19.621 1.00 92.38 294 VAL A N 1
ATOM 2309 C CA . VAL A 1 294 ? 9.598 -1.624 -18.999 1.00 92.38 294 VAL A CA 1
ATOM 2310 C C . VAL A 1 294 ? 9.632 -1.435 -17.479 1.00 92.38 294 VAL A C 1
ATOM 2312 O O . VAL A 1 294 ? 10.101 -0.427 -16.954 1.00 92.38 294 VAL A O 1
ATOM 2315 N N . VAL A 1 295 ? 9.150 -2.452 -16.762 1.00 90.50 295 VAL A N 1
ATOM 2316 C CA . VAL A 1 295 ? 8.954 -2.436 -15.296 1.00 90.50 295 VAL A CA 1
ATOM 2317 C C . VAL A 1 295 ? 9.752 -3.508 -14.543 1.00 90.50 295 VAL A C 1
ATOM 2319 O O . VAL A 1 295 ? 9.581 -3.664 -13.337 1.00 90.50 295 VAL A O 1
ATOM 2322 N N . ASP A 1 296 ? 10.578 -4.290 -15.240 1.00 89.88 296 ASP A N 1
ATOM 2323 C CA . ASP A 1 296 ? 11.442 -5.289 -14.613 1.00 89.88 296 ASP A CA 1
ATOM 2324 C C . ASP A 1 296 ? 12.869 -4.755 -14.430 1.00 89.88 296 ASP A C 1
ATOM 2326 O O . ASP A 1 296 ? 13.474 -4.240 -15.372 1.00 89.88 296 ASP A O 1
ATOM 2330 N N . GLU A 1 297 ? 13.396 -4.913 -13.213 1.00 90.75 297 GLU A N 1
ATOM 2331 C CA . GLU A 1 297 ? 14.700 -4.394 -12.776 1.00 90.75 297 GLU A CA 1
ATOM 2332 C C . GLU A 1 297 ? 15.855 -4.790 -13.707 1.00 90.75 297 GLU A C 1
ATOM 2334 O O . GLU A 1 297 ? 16.732 -3.970 -13.957 1.00 90.75 297 GLU A O 1
ATOM 2339 N N . SER A 1 298 ? 15.860 -6.009 -14.264 1.00 90.75 298 SER A N 1
ATOM 2340 C CA . SER A 1 298 ? 16.947 -6.474 -15.137 1.00 90.75 298 SER A CA 1
ATOM 2341 C C . SER A 1 298 ? 17.045 -5.640 -16.413 1.00 90.75 298 SER A C 1
ATOM 2343 O O . SER A 1 298 ? 18.132 -5.269 -16.841 1.00 90.75 298 SER A O 1
ATOM 2345 N N . TYR A 1 299 ? 15.895 -5.298 -16.990 1.00 93.62 299 TYR A N 1
ATOM 2346 C CA . TYR A 1 299 ? 15.780 -4.493 -18.205 1.00 93.62 299 TYR A CA 1
ATOM 2347 C C . TYR A 1 299 ? 16.008 -3.008 -17.895 1.00 93.62 299 TYR A C 1
ATOM 2349 O O . TYR A 1 299 ? 16.572 -2.286 -18.711 1.00 93.62 299 TYR A O 1
ATOM 2357 N N . GLN A 1 300 ? 15.605 -2.556 -16.704 1.00 96.00 300 GLN A N 1
ATOM 2358 C CA . GLN A 1 300 ? 15.852 -1.194 -16.226 1.00 96.00 300 GLN A CA 1
ATOM 2359 C C . GLN A 1 300 ? 17.343 -0.930 -15.986 1.00 96.00 300 GLN A C 1
ATOM 2361 O O . GLN A 1 300 ? 17.825 0.126 -16.387 1.00 96.00 300 GLN A O 1
ATOM 2366 N N . MET A 1 301 ? 18.092 -1.890 -15.428 1.00 96.06 301 MET A N 1
ATOM 2367 C CA . MET A 1 301 ? 19.555 -1.788 -15.317 1.00 96.06 301 MET A CA 1
ATOM 2368 C C . MET A 1 301 ? 20.199 -1.632 -16.700 1.00 96.06 301 MET A C 1
ATOM 2370 O O . MET A 1 301 ? 20.951 -0.691 -16.911 1.00 96.06 301 MET A O 1
ATOM 2374 N N . ILE A 1 302 ? 19.801 -2.456 -17.677 1.00 96.75 302 ILE A N 1
ATOM 2375 C CA . ILE A 1 302 ? 20.282 -2.359 -19.067 1.00 96.75 302 ILE A CA 1
ATOM 2376 C C . ILE A 1 302 ? 19.973 -0.987 -19.693 1.00 96.75 302 ILE A C 1
ATOM 2378 O O . ILE A 1 302 ? 20.819 -0.415 -20.381 1.00 96.75 302 ILE A O 1
ATOM 2382 N N . ILE A 1 303 ? 18.774 -0.436 -19.462 1.00 98.12 303 ILE A N 1
ATOM 2383 C CA . ILE A 1 303 ? 18.414 0.913 -19.931 1.00 98.12 303 ILE A CA 1
ATOM 2384 C C . ILE A 1 303 ? 19.339 1.960 -19.301 1.00 98.12 303 ILE A C 1
ATOM 2386 O O . ILE A 1 303 ? 19.886 2.795 -20.021 1.00 98.12 303 ILE A O 1
ATOM 2390 N N . LEU A 1 304 ? 19.530 1.915 -17.980 1.00 97.75 304 LEU A N 1
ATOM 2391 C CA . LEU A 1 304 ? 20.374 2.872 -17.267 1.00 97.75 304 LEU A CA 1
ATOM 2392 C C . LEU A 1 304 ? 21.845 2.771 -17.700 1.00 97.75 304 LEU A C 1
ATOM 2394 O O . LEU A 1 304 ? 22.474 3.800 -17.940 1.00 97.75 304 LEU A O 1
ATOM 2398 N N . ASP A 1 305 ? 22.371 1.560 -17.887 1.00 97.25 305 ASP A N 1
ATOM 2399 C CA . ASP A 1 305 ? 23.739 1.326 -18.358 1.00 97.25 305 ASP A CA 1
ATOM 2400 C C . ASP A 1 305 ? 23.960 1.876 -19.774 1.00 97.25 305 ASP A C 1
ATOM 2402 O O . ASP A 1 305 ? 24.948 2.574 -20.013 1.00 97.25 305 ASP A O 1
ATOM 2406 N N . LYS A 1 306 ? 23.025 1.648 -20.708 1.00 97.31 306 LYS A N 1
ATOM 2407 C CA . LYS A 1 306 ? 23.094 2.224 -22.066 1.00 97.31 306 LYS A CA 1
ATOM 2408 C C . LYS A 1 306 ? 22.998 3.754 -22.053 1.00 97.31 306 LYS A C 1
ATOM 2410 O O . LYS A 1 306 ? 23.716 4.413 -22.803 1.00 97.31 306 LYS A O 1
ATOM 2415 N N . LEU A 1 307 ? 22.166 4.338 -21.186 1.00 97.81 307 LEU A N 1
ATOM 2416 C CA . LEU A 1 307 ? 22.105 5.795 -21.013 1.00 97.81 307 LEU A CA 1
ATOM 2417 C C . LEU A 1 307 ? 23.405 6.354 -20.413 1.00 97.81 307 LEU A C 1
ATOM 2419 O O . LEU A 1 307 ? 23.898 7.376 -20.884 1.00 97.81 307 LEU A O 1
ATOM 2423 N N . ASN A 1 308 ? 24.007 5.670 -19.438 1.00 95.81 308 ASN A N 1
ATOM 2424 C CA . ASN A 1 308 ? 25.301 6.047 -18.862 1.00 95.81 308 ASN A CA 1
ATOM 2425 C C . ASN A 1 308 ? 26.455 5.937 -19.881 1.00 95.81 308 ASN A C 1
ATOM 2427 O O . ASN A 1 308 ? 27.385 6.740 -19.828 1.00 95.81 308 ASN A O 1
ATOM 2431 N N . GLN A 1 309 ? 26.391 4.995 -20.830 1.00 94.44 309 GLN A N 1
ATOM 2432 C CA . GLN A 1 309 ? 27.333 4.915 -21.959 1.00 94.44 309 GLN A CA 1
ATOM 2433 C C . GLN A 1 309 ? 27.185 6.103 -22.922 1.00 94.44 309 GLN A C 1
ATOM 2435 O O . GLN A 1 309 ? 28.189 6.631 -23.398 1.00 94.44 309 GLN A O 1
ATOM 2440 N N . LEU A 1 310 ? 25.950 6.548 -23.189 1.00 95.75 310 LEU A N 1
ATOM 2441 C CA . LEU A 1 310 ? 25.668 7.712 -24.038 1.00 95.75 310 LEU A CA 1
ATOM 2442 C C . LEU A 1 310 ? 26.030 9.046 -23.355 1.00 95.75 310 LEU A C 1
ATOM 2444 O O . LEU A 1 310 ? 26.454 9.991 -24.020 1.00 95.75 310 LEU A O 1
ATOM 2448 N N . TYR A 1 311 ? 25.894 9.111 -22.029 1.00 96.31 311 TYR A N 1
ATOM 2449 C CA . TY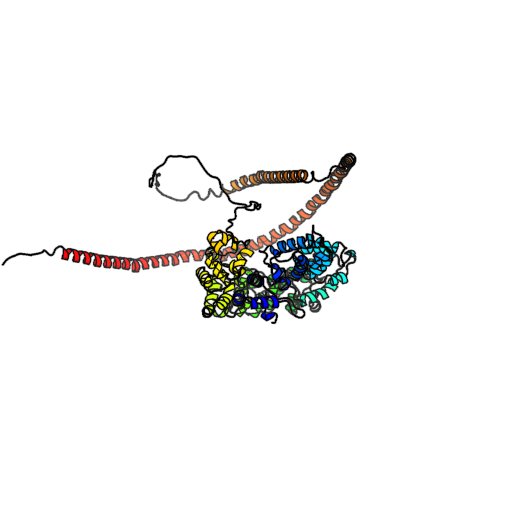R A 1 311 ? 26.093 10.310 -21.212 1.00 96.31 311 TYR A CA 1
ATOM 2450 C C . TYR A 1 311 ? 27.113 10.072 -20.075 1.00 96.31 311 TYR A C 1
ATOM 2452 O O . TYR A 1 311 ? 26.756 10.143 -18.895 1.00 96.31 311 TYR A O 1
ATOM 2460 N N . PRO A 1 312 ? 28.405 9.837 -20.385 1.00 93.19 312 PRO A N 1
ATOM 2461 C CA . PRO A 1 312 ? 29.413 9.444 -19.390 1.00 93.19 312 PRO A CA 1
ATOM 2462 C C . PRO A 1 312 ? 29.674 10.504 -18.306 1.00 93.19 312 PRO A C 1
ATOM 2464 O O . PRO A 1 312 ? 30.082 10.169 -17.194 1.00 93.19 312 PRO A O 1
ATOM 2467 N N . SER A 1 313 ? 29.408 11.780 -18.605 1.00 92.25 313 SER A N 1
ATOM 2468 C CA . SER A 1 313 ? 29.510 12.895 -17.652 1.00 92.25 313 SER A CA 1
ATOM 2469 C C . SER A 1 313 ? 28.305 13.023 -16.708 1.00 92.25 313 SER A C 1
ATOM 2471 O O . SER A 1 313 ? 28.369 13.811 -15.767 1.00 92.25 313 SER A O 1
ATOM 2473 N N . GLY A 1 314 ? 27.223 12.272 -16.943 1.00 94.44 314 GLY A N 1
ATOM 2474 C CA . GLY A 1 314 ? 25.961 12.365 -16.209 1.00 94.44 314 GLY A CA 1
ATOM 2475 C C . GLY A 1 314 ? 24.752 12.627 -17.107 1.00 94.44 314 GLY A C 1
ATOM 2476 O O . GLY A 1 314 ? 24.857 13.293 -18.137 1.00 94.44 314 GLY A O 1
ATOM 2477 N N . LEU A 1 315 ? 23.594 12.097 -16.703 1.00 97.69 315 LEU A N 1
ATOM 2478 C CA . LEU A 1 315 ? 22.347 12.220 -17.458 1.00 97.69 315 LEU A CA 1
ATOM 2479 C C . LEU A 1 315 ? 21.836 13.679 -17.455 1.00 97.69 315 LEU A C 1
ATOM 2481 O O . LEU A 1 315 ? 21.720 14.275 -16.377 1.00 97.69 315 LEU A O 1
ATOM 2485 N N . PRO A 1 316 ? 21.496 14.259 -18.624 1.00 97.12 316 PRO A N 1
ATOM 2486 C CA . PRO A 1 316 ? 20.910 15.594 -18.703 1.00 97.12 316 PRO A CA 1
ATOM 2487 C C . PRO A 1 316 ? 19.466 15.606 -18.179 1.00 97.12 316 PRO A C 1
ATOM 2489 O O . PRO A 1 316 ? 18.779 14.588 -18.201 1.00 97.12 316 PRO A O 1
ATOM 2492 N N . GLU A 1 317 ? 18.995 16.785 -17.764 1.00 95.81 317 GLU A N 1
ATOM 2493 C CA . GLU A 1 317 ? 17.686 17.013 -17.122 1.00 95.81 317 GLU A CA 1
ATOM 2494 C C . GLU A 1 317 ? 16.526 16.330 -17.884 1.00 95.81 317 GLU A C 1
ATOM 2496 O O . GLU A 1 317 ? 15.747 15.582 -17.299 1.00 95.81 317 GLU A O 1
ATOM 2501 N N . SER A 1 318 ? 16.484 16.487 -19.213 1.00 95.88 318 SER A N 1
ATOM 2502 C CA . SER A 1 318 ? 15.455 15.908 -20.091 1.00 95.88 318 SER A CA 1
ATOM 2503 C C . SER A 1 318 ? 15.459 14.377 -20.168 1.00 95.88 318 SER A C 1
ATOM 2505 O O . SER A 1 318 ? 14.434 13.783 -20.489 1.00 95.88 318 SER A O 1
ATOM 2507 N N . VAL A 1 319 ? 16.589 13.725 -19.886 1.00 97.62 319 VAL A N 1
ATOM 2508 C CA . VAL A 1 319 ? 16.694 12.258 -19.811 1.00 97.62 319 VAL A CA 1
ATOM 2509 C C . VAL A 1 319 ? 16.292 11.782 -18.419 1.00 97.62 319 VAL A C 1
ATOM 2511 O O . VAL A 1 319 ? 15.532 10.824 -18.302 1.00 97.62 319 VAL A O 1
ATOM 2514 N N . VAL A 1 320 ? 16.743 12.481 -17.371 1.00 98.00 320 VAL A N 1
ATOM 2515 C CA . VAL A 1 320 ? 16.417 12.178 -15.965 1.00 98.00 320 VAL A CA 1
ATOM 2516 C C . VAL A 1 320 ? 14.905 12.230 -15.729 1.00 98.00 320 VAL A C 1
ATOM 2518 O O . VAL A 1 320 ? 14.345 11.302 -15.145 1.00 98.00 320 VAL A O 1
ATOM 2521 N N . GLN A 1 321 ? 14.235 13.260 -16.255 1.00 97.38 321 GLN A N 1
ATOM 2522 C CA . GLN A 1 321 ? 12.782 13.437 -16.167 1.00 97.38 321 GLN A CA 1
ATOM 2523 C C . GLN A 1 321 ? 11.990 12.265 -16.784 1.00 97.38 321 GLN A C 1
ATOM 2525 O O . GLN A 1 321 ? 10.882 11.966 -16.346 1.00 97.38 321 GLN A O 1
ATOM 2530 N N . LEU A 1 322 ? 12.562 11.564 -17.771 1.00 97.38 322 LEU A N 1
ATOM 2531 C CA . LEU A 1 322 ? 11.918 10.454 -18.484 1.00 97.38 322 LEU A CA 1
ATOM 2532 C C . LEU A 1 322 ? 12.259 9.063 -17.927 1.00 97.38 322 LEU A C 1
ATOM 2534 O O . LEU A 1 322 ? 11.749 8.069 -18.445 1.00 97.38 322 LEU A O 1
ATOM 2538 N N . LEU A 1 323 ? 13.092 8.951 -16.885 1.00 96.81 323 LEU A N 1
ATOM 2539 C CA . LEU A 1 323 ? 13.490 7.648 -16.335 1.00 96.81 323 LEU A CA 1
ATOM 2540 C C . LEU A 1 323 ? 12.320 6.872 -15.711 1.00 96.81 323 LEU A C 1
ATOM 2542 O O . LEU A 1 323 ? 12.297 5.642 -15.794 1.00 96.81 323 LEU A O 1
ATOM 2546 N N . GLY A 1 324 ? 11.376 7.563 -15.058 1.00 95.00 324 GLY A N 1
ATOM 2547 C CA . GLY A 1 324 ? 10.322 6.934 -14.252 1.00 95.00 324 GLY A CA 1
ATOM 2548 C C . GLY A 1 324 ? 10.896 5.861 -13.319 1.00 95.00 324 GLY A C 1
ATOM 2549 O O . GLY A 1 324 ? 11.936 6.059 -12.688 1.00 95.00 324 GLY A O 1
ATOM 2550 N N . SER A 1 325 ? 10.286 4.676 -13.299 1.00 94.62 325 SER A N 1
ATOM 2551 C CA . SER A 1 325 ? 10.729 3.517 -12.509 1.00 94.62 325 SER A CA 1
ATOM 2552 C C . SER A 1 325 ? 12.155 3.034 -12.805 1.00 94.62 325 SER A C 1
ATOM 2554 O O . SER A 1 325 ? 12.776 2.443 -11.926 1.00 94.62 325 SER A O 1
ATOM 2556 N N . THR A 1 326 ? 12.731 3.334 -13.976 1.00 96.50 326 THR A N 1
ATOM 2557 C CA . THR A 1 326 ? 14.151 3.041 -14.258 1.00 96.50 326 THR A CA 1
ATOM 2558 C C . THR A 1 326 ? 15.097 3.839 -13.357 1.00 96.50 326 THR A C 1
ATOM 2560 O O . THR A 1 326 ? 16.219 3.411 -13.108 1.00 96.50 326 THR A O 1
ATOM 2563 N N . SER A 1 327 ? 14.655 4.965 -12.792 1.00 96.94 327 SER A N 1
ATOM 2564 C CA . SER A 1 327 ? 15.461 5.713 -11.820 1.00 96.94 327 SER A CA 1
ATOM 2565 C C . SER A 1 327 ? 15.767 4.906 -10.548 1.00 96.94 327 SER A C 1
ATOM 2567 O O . SER A 1 327 ? 16.804 5.128 -9.931 1.00 96.94 327 SER A O 1
ATOM 2569 N N . ARG A 1 328 ? 14.924 3.929 -10.173 1.00 95.38 328 ARG A N 1
ATOM 2570 C CA . ARG A 1 328 ? 15.049 3.182 -8.907 1.00 95.38 328 ARG A CA 1
ATOM 2571 C C . ARG A 1 328 ? 16.202 2.180 -8.868 1.00 95.38 328 ARG A C 1
ATOM 2573 O O . ARG A 1 328 ? 16.675 1.861 -7.780 1.00 95.38 328 ARG A O 1
ATOM 2580 N N . VAL A 1 329 ? 16.681 1.712 -10.025 1.00 95.69 329 VAL A N 1
ATOM 2581 C CA . VAL A 1 329 ? 17.866 0.832 -10.099 1.00 95.69 329 VAL A CA 1
ATOM 2582 C C . VAL A 1 329 ? 19.192 1.601 -10.011 1.00 95.69 329 VAL A C 1
ATOM 2584 O O . VAL A 1 329 ? 20.250 0.984 -9.918 1.00 95.69 329 VAL A O 1
ATOM 2587 N N . ALA A 1 330 ? 19.153 2.937 -10.018 1.00 97.19 330 ALA A N 1
ATOM 2588 C CA . ALA A 1 330 ? 20.336 3.780 -9.926 1.00 97.19 330 ALA A CA 1
ATOM 2589 C C . ALA A 1 330 ? 20.927 3.791 -8.513 1.00 97.19 330 ALA A C 1
ATOM 2591 O O . ALA A 1 330 ? 20.213 3.945 -7.519 1.00 97.19 330 ALA A O 1
ATOM 2592 N N . ASN A 1 331 ? 22.250 3.703 -8.407 1.00 95.75 331 ASN A N 1
ATOM 2593 C CA . ASN A 1 331 ? 22.934 3.869 -7.129 1.00 95.75 331 ASN A CA 1
ATOM 2594 C C . ASN A 1 331 ? 23.225 5.362 -6.842 1.00 95.75 331 ASN A C 1
ATOM 2596 O O . ASN A 1 331 ? 23.073 6.236 -7.697 1.00 95.75 331 ASN A O 1
ATOM 2600 N N . VAL A 1 332 ? 23.681 5.676 -5.625 1.00 96.75 332 VAL A N 1
ATOM 2601 C CA . VAL A 1 332 ? 23.981 7.064 -5.211 1.00 96.75 332 VAL A CA 1
ATOM 2602 C C . VAL A 1 332 ? 25.081 7.719 -6.070 1.00 96.75 332 VAL A C 1
ATOM 2604 O O . VAL A 1 332 ? 25.058 8.935 -6.263 1.00 96.75 332 VAL A O 1
ATOM 2607 N N . SER A 1 333 ? 26.022 6.947 -6.631 1.00 95.12 333 SER A N 1
ATOM 2608 C CA . SER A 1 333 ? 27.035 7.468 -7.563 1.00 95.12 333 SER A CA 1
ATOM 2609 C C . SER A 1 333 ? 26.425 7.881 -8.903 1.00 95.12 333 SER A C 1
ATOM 2611 O O . SER A 1 333 ? 26.819 8.919 -9.436 1.00 95.12 333 SER A O 1
ATOM 2613 N N . ASP A 1 334 ? 25.434 7.150 -9.414 1.00 96.25 334 ASP A N 1
ATOM 2614 C CA . ASP A 1 334 ? 24.710 7.530 -10.634 1.00 96.25 334 ASP A CA 1
ATOM 2615 C C . ASP A 1 334 ? 23.933 8.830 -10.404 1.00 96.25 334 ASP A C 1
ATOM 2617 O O . ASP A 1 334 ? 24.158 9.819 -11.103 1.00 96.25 334 ASP A O 1
ATOM 2621 N N . ILE A 1 335 ? 23.118 8.866 -9.340 1.00 97.69 335 ILE A N 1
ATOM 2622 C CA . ILE A 1 335 ? 22.318 10.034 -8.930 1.00 97.69 335 ILE A CA 1
ATOM 2623 C C . ILE A 1 335 ? 23.206 11.275 -8.743 1.00 97.69 335 ILE A C 1
ATOM 2625 O O . ILE A 1 335 ? 22.828 12.383 -9.124 1.00 97.69 335 ILE A O 1
ATOM 2629 N N . SER A 1 336 ? 24.426 11.111 -8.213 1.00 95.81 336 SER A N 1
ATOM 2630 C CA . SER A 1 336 ? 25.360 12.228 -8.011 1.00 95.81 336 SER A CA 1
ATOM 2631 C C . SER A 1 336 ? 25.744 12.966 -9.305 1.00 95.81 336 SER A C 1
ATOM 2633 O O . SER A 1 336 ? 26.073 14.159 -9.247 1.00 95.81 336 SER A O 1
ATOM 2635 N N . LYS A 1 337 ? 25.658 12.290 -10.461 1.00 96.06 337 LYS A N 1
ATOM 2636 C CA . LYS A 1 337 ? 25.990 12.818 -11.795 1.00 96.06 337 LYS A CA 1
ATOM 2637 C C . LYS A 1 337 ? 24.785 13.419 -12.531 1.00 96.06 337 LYS A C 1
ATOM 2639 O O . LYS A 1 337 ? 24.988 14.137 -13.500 1.00 96.06 337 LYS A O 1
ATOM 2644 N N . TRP A 1 338 ? 23.553 13.136 -12.110 1.00 97.94 338 TRP A N 1
ATOM 2645 C CA . TRP A 1 338 ? 22.338 13.588 -12.803 1.00 97.94 338 TRP A CA 1
ATOM 2646 C C . TRP A 1 338 ? 22.129 15.101 -12.702 1.00 97.94 338 TRP A C 1
ATOM 2648 O O . TRP A 1 338 ? 22.422 15.700 -11.669 1.00 97.94 338 TRP A O 1
ATOM 2658 N N . ASN A 1 339 ? 21.554 15.722 -13.729 1.00 97.19 339 ASN A N 1
ATOM 2659 C CA . ASN A 1 339 ? 21.021 17.078 -13.602 1.00 97.19 339 ASN A CA 1
ATOM 2660 C C . ASN A 1 339 ? 19.595 17.014 -13.035 1.00 97.19 339 ASN A C 1
ATOM 2662 O O . ASN A 1 339 ? 18.720 16.370 -13.609 1.00 97.19 339 ASN A O 1
ATOM 2666 N N . ILE A 1 340 ? 19.415 17.628 -11.862 1.00 97.75 340 ILE A N 1
ATOM 2667 C CA . ILE A 1 340 ? 18.159 17.682 -11.103 1.00 97.75 340 ILE A CA 1
ATOM 2668 C C . ILE A 1 340 ? 18.021 19.124 -10.616 1.00 97.75 340 ILE A C 1
ATOM 2670 O O . ILE A 1 340 ? 18.408 19.450 -9.495 1.00 97.75 340 ILE A O 1
ATOM 2674 N N . THR A 1 341 ? 17.595 20.014 -11.507 1.00 96.56 341 THR A N 1
ATOM 2675 C CA . THR A 1 341 ? 17.609 21.469 -11.276 1.00 96.56 341 THR A CA 1
ATOM 2676 C C . THR A 1 341 ? 16.215 22.083 -11.221 1.00 96.56 341 THR A C 1
ATOM 2678 O O . THR A 1 341 ? 16.045 23.141 -10.617 1.00 96.56 341 THR A O 1
ATOM 2681 N N . THR A 1 342 ? 15.216 21.405 -11.788 1.00 96.88 342 THR A N 1
ATOM 2682 C CA . THR A 1 342 ? 13.823 21.867 -11.867 1.00 96.88 342 THR A CA 1
ATOM 2683 C C . THR A 1 342 ? 12.882 21.046 -10.984 1.00 96.88 342 THR A C 1
ATOM 2685 O O . THR A 1 342 ? 13.108 19.856 -10.733 1.00 96.88 342 THR A O 1
ATOM 2688 N N . ILE A 1 343 ? 11.800 21.684 -10.524 1.00 95.56 343 ILE A N 1
ATOM 2689 C CA . ILE A 1 343 ? 10.735 21.023 -9.756 1.00 95.56 343 ILE A CA 1
ATOM 2690 C C . ILE A 1 343 ? 10.065 19.903 -10.565 1.00 95.56 343 ILE A C 1
ATOM 2692 O O . ILE A 1 343 ? 9.716 18.870 -9.999 1.00 95.56 343 ILE A O 1
ATOM 2696 N N . ASP A 1 344 ? 9.965 20.041 -11.890 1.00 96.75 344 ASP A N 1
ATOM 2697 C CA . ASP A 1 344 ? 9.384 19.018 -12.765 1.00 96.75 344 ASP A CA 1
ATOM 2698 C C . ASP A 1 344 ? 10.213 17.723 -12.763 1.00 96.75 344 ASP A C 1
ATOM 2700 O O . ASP A 1 344 ? 9.654 16.625 -12.683 1.00 96.75 344 ASP A O 1
ATOM 2704 N N . THR A 1 345 ? 11.547 17.823 -12.791 1.00 97.75 345 THR A N 1
ATOM 2705 C CA . THR A 1 345 ? 12.444 16.657 -12.687 1.00 97.75 345 THR A CA 1
ATOM 2706 C C . THR A 1 345 ? 12.409 16.044 -11.293 1.00 97.75 345 THR A C 1
ATOM 2708 O O . THR A 1 345 ? 12.334 14.821 -11.174 1.00 97.75 345 THR A O 1
ATOM 2711 N N . LEU A 1 346 ? 12.405 16.865 -10.234 1.00 97.81 346 LEU A N 1
ATOM 2712 C CA . LEU A 1 346 ? 12.250 16.373 -8.861 1.00 97.81 346 LEU A CA 1
ATOM 2713 C C . LEU A 1 346 ? 10.924 15.613 -8.693 1.00 97.81 346 LEU A C 1
ATOM 2715 O O . LEU A 1 346 ? 10.927 14.497 -8.183 1.00 97.81 346 LEU A O 1
ATOM 2719 N N . SER A 1 347 ? 9.819 16.176 -9.183 1.00 96.50 347 SER A N 1
ATOM 2720 C CA . SER A 1 347 ? 8.481 15.567 -9.148 1.00 96.50 347 SER A CA 1
ATOM 2721 C C . SER A 1 347 ? 8.420 14.266 -9.946 1.00 96.50 347 SER A C 1
ATOM 2723 O O . SER A 1 347 ? 7.855 13.279 -9.480 1.00 96.50 347 SER A O 1
ATOM 2725 N N . SER A 1 348 ? 9.057 14.230 -11.119 1.00 96.75 348 SER A N 1
ATOM 2726 C CA . SER A 1 348 ? 9.133 13.023 -11.954 1.00 96.75 348 SER A CA 1
ATOM 2727 C C . SER A 1 348 ? 9.929 11.907 -11.270 1.00 96.75 348 SER A C 1
ATOM 2729 O O . SER A 1 348 ? 9.536 10.744 -11.323 1.00 96.75 348 SER A O 1
ATOM 2731 N N . LEU A 1 349 ? 11.018 12.245 -10.569 1.00 97.56 349 LEU A N 1
ATOM 2732 C CA . LEU A 1 349 ? 11.791 11.281 -9.782 1.00 97.56 349 LEU A CA 1
ATOM 2733 C C . LEU A 1 349 ? 11.068 10.841 -8.501 1.00 97.56 349 LEU A C 1
ATOM 2735 O O . LEU A 1 349 ? 11.197 9.682 -8.112 1.00 97.56 349 LEU A O 1
ATOM 2739 N N . MET A 1 350 ? 10.326 11.726 -7.838 1.00 95.38 350 MET A N 1
ATOM 2740 C CA . MET A 1 350 ? 9.654 11.447 -6.559 1.00 95.38 350 MET A CA 1
ATOM 2741 C C . MET A 1 350 ? 8.265 10.806 -6.704 1.00 95.38 350 MET A C 1
ATOM 2743 O O . MET A 1 350 ? 7.662 10.429 -5.702 1.00 95.38 350 MET A O 1
ATOM 2747 N N . ASN A 1 351 ? 7.786 10.600 -7.935 1.00 92.69 351 ASN A N 1
ATOM 2748 C CA . ASN A 1 351 ? 6.526 9.918 -8.221 1.00 92.69 351 ASN A CA 1
ATOM 2749 C C . ASN A 1 351 ? 6.439 8.535 -7.522 1.00 92.69 351 ASN A C 1
ATOM 2751 O O . ASN A 1 351 ? 7.246 7.653 -7.836 1.00 92.69 351 ASN A O 1
ATOM 2755 N N . PRO A 1 352 ? 5.464 8.295 -6.620 1.00 90.00 352 PRO A N 1
ATOM 2756 C CA . PRO A 1 352 ? 5.343 7.025 -5.899 1.00 90.00 352 PRO A CA 1
ATOM 2757 C C . PRO A 1 352 ? 4.893 5.854 -6.790 1.00 90.00 352 PRO A C 1
ATOM 2759 O O . PRO A 1 352 ? 5.198 4.702 -6.478 1.00 90.00 352 PRO A O 1
ATOM 2762 N N . ASP A 1 353 ? 4.236 6.109 -7.932 1.00 88.38 353 ASP A N 1
ATOM 2763 C CA . ASP A 1 353 ? 3.831 5.050 -8.877 1.00 88.38 353 ASP A CA 1
ATOM 2764 C C . ASP A 1 353 ? 5.039 4.312 -9.496 1.00 88.38 353 ASP A C 1
ATOM 2766 O O . ASP A 1 353 ? 4.907 3.185 -9.990 1.00 88.38 353 ASP A O 1
ATOM 2770 N N . ASP A 1 354 ? 6.220 4.936 -9.458 1.00 90.69 354 ASP A N 1
ATOM 2771 C CA . ASP A 1 354 ? 7.485 4.401 -9.965 1.00 90.69 354 ASP A CA 1
ATOM 2772 C C . ASP A 1 354 ? 8.239 3.510 -8.958 1.00 90.69 354 ASP A C 1
ATOM 2774 O O . ASP A 1 354 ? 9.240 2.889 -9.324 1.00 90.69 354 ASP A O 1
ATOM 2778 N N . GLY A 1 355 ? 7.719 3.375 -7.732 1.00 88.94 355 GLY A N 1
ATOM 2779 C CA . GLY A 1 355 ? 8.283 2.578 -6.639 1.00 88.94 355 GLY A CA 1
ATOM 2780 C C . GLY A 1 355 ? 9.001 3.422 -5.584 1.00 88.94 355 GLY A C 1
ATOM 2781 O O . GLY A 1 355 ? 9.197 4.625 -5.753 1.00 88.94 355 GLY A O 1
ATOM 2782 N N . ASP A 1 356 ? 9.417 2.792 -4.492 1.00 90.25 356 ASP A N 1
ATOM 2783 C CA . ASP A 1 356 ? 10.051 3.486 -3.367 1.00 90.25 356 ASP A CA 1
ATOM 2784 C C . ASP A 1 356 ? 11.535 3.788 -3.632 1.00 90.25 356 ASP A C 1
ATOM 2786 O O . ASP A 1 356 ? 12.230 3.029 -4.314 1.00 90.25 356 ASP A O 1
ATOM 2790 N N . TRP A 1 357 ? 12.030 4.890 -3.069 1.00 94.44 357 TRP A N 1
ATOM 2791 C CA . TRP A 1 357 ? 13.463 5.164 -2.941 1.00 94.44 357 TRP A CA 1
ATOM 2792 C C . TRP A 1 357 ? 13.994 4.597 -1.619 1.00 94.44 357 TRP A C 1
ATOM 2794 O O . TRP A 1 357 ? 13.287 4.612 -0.609 1.00 94.44 357 TRP A O 1
ATOM 2804 N N . THR A 1 358 ? 15.264 4.178 -1.566 1.00 94.75 358 THR A N 1
ATOM 2805 C CA . THR A 1 358 ? 15.942 4.070 -0.262 1.00 94.75 358 THR A CA 1
ATOM 2806 C C . THR A 1 358 ? 16.178 5.461 0.328 1.00 94.75 358 THR A C 1
ATOM 2808 O O . THR A 1 358 ? 16.224 6.462 -0.393 1.00 94.75 358 THR A O 1
ATOM 2811 N N . SER A 1 359 ? 16.380 5.536 1.646 1.00 93.44 359 SER A N 1
ATOM 2812 C CA . SER A 1 359 ? 16.667 6.804 2.329 1.00 93.44 359 SER A CA 1
ATOM 2813 C C . SER A 1 359 ? 17.898 7.503 1.731 1.00 93.44 359 SER A C 1
ATOM 2815 O O . SER A 1 359 ? 17.884 8.707 1.480 1.00 93.44 359 SER A O 1
ATOM 2817 N N . GLU A 1 360 ? 18.942 6.744 1.399 1.00 95.56 360 GLU A N 1
ATOM 2818 C CA . GLU A 1 360 ? 20.178 7.249 0.799 1.00 95.56 360 GLU A CA 1
ATOM 2819 C C . GLU A 1 360 ? 19.958 7.790 -0.621 1.00 95.56 360 GLU A C 1
ATOM 2821 O O . GLU A 1 360 ? 20.471 8.863 -0.946 1.00 95.56 360 GLU A O 1
ATOM 2826 N N . GLN A 1 361 ? 19.188 7.082 -1.459 1.00 97.12 361 GLN A N 1
ATOM 2827 C CA . GLN A 1 361 ? 18.854 7.535 -2.815 1.00 97.12 361 GLN A CA 1
ATOM 2828 C C . GLN A 1 361 ? 17.976 8.794 -2.777 1.00 97.12 361 GLN A C 1
ATOM 2830 O O . GLN A 1 361 ? 18.303 9.785 -3.431 1.00 97.12 361 GLN A O 1
ATOM 2835 N N . SER A 1 362 ? 16.912 8.786 -1.966 1.00 96.50 362 SER A N 1
ATOM 2836 C CA . SER A 1 362 ? 16.026 9.939 -1.766 1.00 96.50 362 SER A CA 1
ATOM 2837 C C . SER A 1 362 ? 16.815 11.168 -1.309 1.00 96.50 362 SER A C 1
ATOM 2839 O O . SER A 1 362 ? 16.777 12.226 -1.946 1.00 96.50 362 SER A O 1
ATOM 2841 N N . LYS A 1 363 ? 17.629 11.008 -0.255 1.00 96.00 363 LYS A N 1
ATOM 2842 C CA . LYS A 1 363 ? 18.497 12.069 0.259 1.00 96.00 363 LYS A CA 1
ATOM 2843 C C . LYS A 1 363 ? 19.449 12.579 -0.819 1.00 96.00 363 LYS A C 1
ATOM 2845 O O . LYS A 1 363 ? 19.645 13.790 -0.902 1.00 96.00 363 LYS A O 1
ATOM 2850 N N . ALA A 1 364 ? 20.013 11.705 -1.655 1.00 97.38 364 ALA A N 1
ATOM 2851 C CA . ALA A 1 364 ? 20.881 12.106 -2.760 1.00 97.38 364 ALA A CA 1
ATOM 2852 C C . ALA A 1 364 ? 20.141 12.944 -3.820 1.00 97.38 364 ALA A C 1
ATOM 2854 O O . ALA A 1 364 ? 20.650 14.005 -4.190 1.00 97.38 364 ALA A O 1
ATOM 2855 N N . VAL A 1 365 ? 18.941 12.527 -4.248 1.00 98.06 365 VAL A N 1
ATOM 2856 C CA . VAL A 1 365 ? 18.100 13.267 -5.211 1.00 98.06 365 VAL A CA 1
ATOM 2857 C C . VAL A 1 365 ? 17.726 14.649 -4.666 1.00 98.06 365 VAL A C 1
ATOM 2859 O O . VAL A 1 365 ? 18.008 15.660 -5.310 1.00 98.06 365 VAL A O 1
ATOM 2862 N N . ILE A 1 366 ? 17.163 14.720 -3.456 1.00 96.94 366 ILE A N 1
ATOM 2863 C CA . ILE A 1 366 ? 16.717 15.994 -2.867 1.00 96.94 366 ILE A CA 1
ATOM 2864 C C . ILE A 1 366 ? 17.920 16.911 -2.591 1.00 96.94 366 ILE A C 1
ATOM 2866 O O . ILE A 1 366 ? 17.888 18.100 -2.900 1.00 96.94 366 ILE A O 1
ATOM 2870 N N . THR A 1 367 ? 19.035 16.371 -2.085 1.00 95.25 367 THR A N 1
ATOM 2871 C CA . THR A 1 367 ? 20.259 17.163 -1.860 1.00 95.25 367 THR A CA 1
ATOM 2872 C C . THR A 1 367 ? 20.834 17.712 -3.168 1.00 95.25 367 THR A C 1
ATOM 2874 O O . THR A 1 367 ? 21.411 18.799 -3.168 1.00 95.25 367 THR A O 1
ATOM 2877 N N . LYS A 1 368 ? 20.701 16.991 -4.288 1.00 96.00 368 LYS A N 1
ATOM 2878 C CA . LYS A 1 368 ? 21.138 17.468 -5.607 1.00 96.00 368 LYS A CA 1
ATOM 2879 C C . LYS A 1 368 ? 20.299 18.664 -6.072 1.00 96.00 368 LYS A C 1
ATOM 2881 O O . LYS A 1 368 ? 20.891 19.645 -6.514 1.00 96.00 368 LYS A O 1
ATOM 2886 N N . TYR A 1 369 ? 18.981 18.611 -5.867 1.00 97.00 369 TYR A N 1
ATOM 2887 C CA . TYR A 1 369 ? 18.053 19.717 -6.127 1.00 97.00 369 TYR A CA 1
ATOM 2888 C C . TYR A 1 369 ? 18.347 20.956 -5.266 1.00 97.00 369 TYR A C 1
ATOM 2890 O O . TYR A 1 369 ? 18.480 22.062 -5.783 1.00 97.00 369 TYR A O 1
ATOM 2898 N N . LEU A 1 370 ? 18.536 20.787 -3.954 1.00 94.88 370 LEU A N 1
ATOM 2899 C CA . LEU A 1 370 ? 18.809 21.913 -3.048 1.00 94.88 370 LEU A CA 1
ATOM 2900 C C . LEU A 1 370 ? 20.185 22.562 -3.298 1.00 94.88 370 LEU A C 1
ATOM 2902 O O . LEU A 1 370 ? 20.357 23.766 -3.113 1.00 94.88 370 LEU A O 1
ATOM 2906 N N . LYS A 1 371 ? 21.179 21.795 -3.770 1.00 93.94 371 LYS A N 1
ATOM 2907 C CA . LYS A 1 371 ? 22.546 22.292 -4.026 1.00 93.94 371 LYS A CA 1
ATOM 2908 C C . LYS A 1 371 ? 22.656 23.359 -5.117 1.00 93.94 371 LYS A C 1
ATOM 2910 O O . LYS A 1 371 ? 23.676 24.045 -5.143 1.00 93.94 371 LYS A O 1
ATOM 2915 N N . VAL A 1 372 ? 21.661 23.512 -5.994 1.00 93.69 372 VAL A N 1
ATOM 2916 C CA . VAL A 1 372 ? 21.651 24.581 -7.013 1.00 93.69 372 VAL A CA 1
ATOM 2917 C C . VAL A 1 372 ? 20.977 25.878 -6.541 1.00 93.69 372 VAL A C 1
ATOM 2919 O O . VAL A 1 372 ? 20.852 26.814 -7.322 1.00 93.69 372 VAL A O 1
ATOM 2922 N N . GLY A 1 373 ? 20.607 25.966 -5.257 1.00 92.06 373 GLY A N 1
ATOM 2923 C CA . GLY A 1 373 ? 20.014 27.161 -4.642 1.00 92.06 373 GLY A CA 1
ATOM 2924 C C . GLY A 1 373 ? 18.493 27.108 -4.479 1.00 92.06 373 GLY A C 1
ATOM 2925 O O . GLY A 1 373 ? 17.910 28.073 -3.989 1.00 92.06 373 GLY A O 1
ATOM 2926 N N . ASN A 1 374 ? 17.859 25.994 -4.851 1.00 93.94 374 ASN A N 1
ATOM 2927 C CA . ASN A 1 374 ? 16.428 25.776 -4.645 1.00 93.94 374 ASN A CA 1
ATOM 2928 C C . ASN A 1 374 ? 16.105 25.568 -3.155 1.00 93.94 374 ASN A C 1
ATOM 2930 O O . ASN A 1 374 ? 16.946 25.120 -2.372 1.00 93.94 374 ASN A O 1
ATOM 2934 N N . THR A 1 375 ? 14.867 25.868 -2.764 1.00 90.00 375 THR A N 1
ATOM 2935 C CA . THR A 1 375 ? 14.361 25.743 -1.389 1.00 90.00 375 THR A CA 1
ATOM 2936 C C . THR A 1 375 ? 13.230 24.719 -1.313 1.00 90.00 375 THR A C 1
ATOM 2938 O O . THR A 1 375 ? 12.684 24.315 -2.332 1.00 90.00 375 THR A O 1
ATOM 2941 N N . LEU A 1 376 ? 12.875 24.276 -0.103 1.00 88.12 376 LEU A N 1
ATOM 2942 C CA . LEU A 1 376 ? 11.697 23.431 0.111 1.00 88.12 376 LEU A CA 1
ATOM 2943 C C . LEU A 1 376 ? 10.443 24.315 0.235 1.00 88.12 376 LEU A C 1
ATOM 2945 O O . LEU A 1 376 ? 10.126 24.840 1.312 1.00 88.12 376 LEU A O 1
ATOM 2949 N N . GLY A 1 377 ? 9.783 24.537 -0.899 1.00 86.19 377 GLY A N 1
ATOM 2950 C CA . GLY A 1 377 ? 8.487 25.188 -1.028 1.00 86.19 377 GLY A CA 1
ATOM 2951 C C . GLY A 1 377 ? 7.317 24.207 -0.995 1.00 86.19 377 GLY A C 1
ATOM 2952 O O . GLY A 1 377 ? 7.473 23.000 -0.815 1.00 86.19 377 GLY A O 1
ATOM 2953 N N . THR A 1 378 ? 6.115 24.755 -1.169 1.00 85.38 378 THR A N 1
ATOM 2954 C CA . THR A 1 378 ? 4.857 23.999 -1.232 1.00 85.38 378 THR A CA 1
ATOM 2955 C C . THR A 1 378 ? 4.893 22.907 -2.305 1.00 85.38 378 THR A C 1
ATOM 2957 O O . THR A 1 378 ? 4.483 21.774 -2.051 1.00 85.38 378 THR A O 1
ATOM 2960 N N . ASP A 1 379 ? 5.408 23.233 -3.492 1.00 88.12 379 ASP A N 1
ATOM 2961 C CA . ASP A 1 379 ? 5.451 22.308 -4.623 1.00 88.12 379 ASP A CA 1
ATOM 2962 C C . ASP A 1 379 ? 6.488 21.200 -4.398 1.00 88.12 379 ASP A C 1
ATOM 2964 O O . ASP A 1 379 ? 6.199 20.033 -4.661 1.00 88.12 379 ASP A O 1
ATOM 2968 N N . GLU A 1 380 ? 7.643 21.512 -3.798 1.00 91.50 380 GLU A N 1
ATOM 2969 C CA . GLU A 1 380 ? 8.619 20.510 -3.358 1.00 91.50 380 GLU A CA 1
ATOM 2970 C C . GLU A 1 380 ? 8.037 19.540 -2.325 1.00 91.50 380 GLU A C 1
ATOM 2972 O O . GLU A 1 380 ? 8.311 18.344 -2.404 1.00 91.50 380 GLU A O 1
ATOM 2977 N N . PHE A 1 381 ? 7.228 20.008 -1.369 1.00 86.31 381 PHE A N 1
ATOM 2978 C CA . PHE A 1 381 ? 6.570 19.122 -0.399 1.00 86.31 381 PHE A CA 1
ATOM 2979 C C . PHE A 1 381 ? 5.572 18.179 -1.062 1.00 86.31 381 PHE A C 1
ATOM 2981 O O . PHE A 1 381 ? 5.578 16.979 -0.774 1.00 86.31 381 PHE A O 1
ATOM 2988 N N . ASN A 1 382 ? 4.766 18.711 -1.981 1.00 87.38 382 ASN A N 1
ATOM 2989 C CA . ASN A 1 382 ? 3.810 17.933 -2.764 1.00 87.38 382 ASN A CA 1
ATOM 2990 C C . ASN A 1 382 ? 4.513 16.897 -3.660 1.00 87.38 382 ASN A C 1
ATOM 2992 O O . ASN A 1 382 ? 3.995 15.796 -3.835 1.00 87.38 382 ASN A O 1
ATOM 2996 N N . ALA A 1 383 ? 5.691 17.236 -4.192 1.00 91.50 383 ALA A N 1
ATOM 2997 C CA . ALA A 1 383 ? 6.522 16.349 -4.999 1.00 91.50 383 ALA A CA 1
ATOM 2998 C C . ALA A 1 383 ? 7.195 15.247 -4.166 1.00 91.50 383 ALA A C 1
ATOM 3000 O O . ALA A 1 383 ? 7.118 14.076 -4.521 1.00 91.50 383 ALA A O 1
ATOM 3001 N N . ILE A 1 384 ? 7.868 15.614 -3.071 1.00 91.75 384 ILE A N 1
ATOM 3002 C CA . ILE A 1 384 ? 8.704 14.713 -2.263 1.00 91.75 384 ILE A CA 1
ATOM 3003 C C . ILE A 1 384 ? 7.848 13.739 -1.432 1.00 91.75 384 ILE A C 1
ATOM 3005 O O . ILE A 1 384 ? 8.176 12.552 -1.339 1.00 91.75 384 ILE A O 1
ATOM 3009 N N . GLY A 1 385 ? 6.760 14.211 -0.813 1.00 88.94 385 GLY A N 1
ATOM 3010 C CA . GLY A 1 385 ? 5.909 13.385 0.049 1.00 88.94 385 GLY A CA 1
ATOM 3011 C C . GLY A 1 385 ? 6.674 12.740 1.217 1.00 88.94 385 GLY A C 1
ATOM 3012 O O . GLY A 1 385 ? 7.461 13.396 1.900 1.00 88.94 385 GLY A O 1
ATOM 3013 N N . SER A 1 386 ? 6.468 11.438 1.445 1.00 87.50 386 SER A N 1
ATOM 3014 C CA . SER A 1 386 ? 7.095 10.675 2.543 1.00 87.50 386 SER A CA 1
ATOM 3015 C C . SER A 1 386 ? 8.626 10.574 2.454 1.00 87.50 386 SER A C 1
ATOM 3017 O O . SER A 1 386 ? 9.295 10.352 3.467 1.00 87.50 386 SER A O 1
ATOM 3019 N N . ASN A 1 387 ? 9.206 10.818 1.274 1.00 92.00 387 ASN A N 1
ATOM 3020 C CA . ASN A 1 387 ? 10.656 10.894 1.071 1.00 92.00 387 ASN A CA 1
ATOM 3021 C C . ASN A 1 387 ? 11.310 12.041 1.873 1.00 92.00 387 ASN A C 1
ATOM 3023 O O . ASN A 1 387 ? 12.517 12.024 2.103 1.00 92.00 387 ASN A O 1
ATOM 3027 N N . LEU A 1 388 ? 10.522 12.997 2.388 1.00 91.00 388 LEU A N 1
ATOM 3028 C CA . LEU A 1 388 ? 10.970 14.068 3.285 1.00 91.00 388 LEU A CA 1
ATOM 3029 C C . LEU A 1 388 ? 11.695 13.515 4.525 1.00 91.00 388 LEU A C 1
ATOM 3031 O O . LEU A 1 388 ? 12.654 14.115 5.015 1.00 91.00 388 LEU A O 1
ATOM 3035 N N . CYS A 1 389 ? 11.286 12.333 4.992 1.00 92.50 389 CYS A N 1
ATOM 3036 C CA . CYS A 1 389 ? 11.879 11.642 6.134 1.00 92.50 389 CYS A CA 1
ATOM 3037 C C . CYS A 1 389 ? 13.299 11.094 5.876 1.00 92.50 389 CYS A C 1
ATOM 3039 O O . CYS A 1 389 ? 13.927 10.592 6.809 1.00 92.50 389 CYS A O 1
ATOM 3041 N N . SER A 1 390 ? 13.857 11.231 4.665 1.00 94.31 390 SER A N 1
ATOM 3042 C CA . SER A 1 390 ? 15.281 10.969 4.404 1.00 94.31 390 SER A CA 1
ATOM 3043 C C . SER A 1 390 ? 16.197 12.170 4.688 1.00 94.31 390 SER A C 1
ATOM 3045 O O . SER A 1 390 ? 17.420 12.046 4.590 1.00 94.31 390 SER A O 1
ATOM 3047 N N . LEU A 1 391 ? 15.643 13.354 4.976 1.00 93.94 391 LEU A N 1
ATOM 3048 C CA . LEU A 1 391 ? 16.422 14.573 5.208 1.00 93.94 391 LEU A CA 1
ATOM 3049 C C . LEU A 1 391 ? 16.870 14.713 6.665 1.00 93.94 391 LEU A C 1
ATOM 3051 O O . LEU A 1 391 ? 16.160 14.340 7.599 1.00 93.94 391 LEU A O 1
ATOM 3055 N N . ASP A 1 392 ? 18.044 15.314 6.860 1.00 92.50 392 ASP A N 1
ATOM 3056 C CA . ASP A 1 392 ? 18.551 15.620 8.197 1.00 92.50 392 ASP A CA 1
ATOM 3057 C C . ASP A 1 392 ? 17.669 16.675 8.881 1.00 92.50 392 ASP A C 1
ATOM 3059 O O . ASP A 1 392 ? 17.156 17.591 8.235 1.00 92.50 392 ASP A O 1
ATOM 3063 N N . VAL A 1 393 ? 17.536 16.590 10.209 1.00 93.88 393 VAL A N 1
ATOM 3064 C CA . VAL A 1 393 ? 16.713 17.520 11.010 1.00 93.88 393 VAL A CA 1
ATOM 3065 C C . VAL A 1 393 ? 17.097 18.985 10.764 1.00 93.88 393 VAL A C 1
ATOM 3067 O O . VAL A 1 393 ? 16.221 19.841 10.690 1.00 93.88 393 VAL A O 1
ATOM 3070 N N . SER A 1 394 ? 18.386 19.269 10.560 1.00 91.56 394 SER A N 1
ATOM 3071 C CA . SER A 1 394 ? 18.889 20.606 10.226 1.00 91.56 394 SER A CA 1
ATOM 3072 C C . SER A 1 394 ? 18.372 21.139 8.887 1.00 91.56 394 SER A C 1
ATOM 3074 O O . SER A 1 394 ? 18.145 22.338 8.772 1.00 91.56 394 SER A O 1
ATOM 3076 N N . VAL A 1 395 ? 18.145 20.274 7.891 1.00 91.06 395 VAL A N 1
ATOM 3077 C CA . VAL A 1 395 ? 17.548 20.658 6.600 1.00 91.06 395 VAL A CA 1
ATOM 3078 C C . VAL A 1 395 ? 16.057 20.933 6.783 1.00 91.06 395 VAL A C 1
ATOM 3080 O O . VAL A 1 395 ? 15.568 21.960 6.315 1.00 91.06 395 VAL A O 1
ATOM 3083 N N . LEU A 1 396 ? 15.345 20.083 7.531 1.00 89.62 396 LEU A N 1
ATOM 3084 C CA . LEU A 1 396 ? 13.925 20.299 7.845 1.00 89.62 396 LEU A CA 1
ATOM 3085 C C . LEU A 1 396 ? 13.695 21.606 8.624 1.00 89.62 396 LEU A C 1
ATOM 3087 O O . LEU A 1 396 ? 12.709 22.295 8.396 1.00 89.62 396 LEU A O 1
ATOM 3091 N N . GLN A 1 397 ? 14.631 22.002 9.488 1.00 87.44 397 GLN A N 1
ATOM 3092 C CA . GLN A 1 397 ? 14.579 23.275 10.216 1.00 87.44 397 GLN A CA 1
ATOM 3093 C C . GLN A 1 397 ? 14.772 24.525 9.334 1.00 87.44 397 GLN A C 1
ATOM 3095 O O . GLN A 1 397 ? 14.535 25.630 9.815 1.00 87.44 397 GLN A O 1
ATOM 3100 N N . THR A 1 398 ? 15.163 24.387 8.059 1.00 85.12 398 THR A N 1
ATOM 3101 C CA . THR A 1 398 ? 15.229 25.523 7.110 1.00 85.12 398 THR A CA 1
ATOM 3102 C C . THR A 1 398 ? 13.885 25.858 6.453 1.00 85.12 398 THR A C 1
ATOM 3104 O O . THR A 1 398 ? 13.777 26.869 5.758 1.00 85.12 398 THR A O 1
ATOM 3107 N N . ILE A 1 399 ? 12.859 25.026 6.657 1.00 83.12 399 ILE A N 1
ATOM 3108 C CA . ILE A 1 399 ? 11.542 25.184 6.033 1.00 83.12 399 ILE A CA 1
ATOM 3109 C C . ILE A 1 399 ? 10.828 26.418 6.601 1.00 83.12 399 ILE A C 1
ATOM 3111 O O . ILE A 1 399 ? 10.686 26.578 7.814 1.00 83.12 399 ILE A O 1
ATOM 3115 N N . ASN A 1 400 ? 10.325 27.277 5.712 1.00 82.25 400 ASN A N 1
ATOM 3116 C CA . ASN A 1 400 ? 9.486 28.409 6.093 1.00 82.25 400 ASN A CA 1
ATOM 3117 C C . ASN A 1 400 ? 8.061 27.929 6.417 1.00 82.25 400 ASN A C 1
ATOM 3119 O O . ASN A 1 400 ? 7.445 27.230 5.615 1.00 82.25 400 ASN A O 1
ATOM 3123 N N . ALA A 1 401 ? 7.522 28.357 7.560 1.00 79.00 401 ALA A N 1
ATOM 3124 C CA . ALA A 1 401 ? 6.160 28.065 8.006 1.00 79.00 401 ALA A CA 1
ATOM 3125 C C . ALA A 1 401 ? 5.082 28.365 6.938 1.00 79.00 401 ALA A C 1
ATOM 3127 O O . ALA A 1 401 ? 4.177 27.564 6.721 1.00 79.00 401 ALA A O 1
ATOM 3128 N N . VAL A 1 402 ? 5.218 29.463 6.184 1.00 75.81 402 VAL A N 1
ATOM 3129 C CA . VAL A 1 402 ? 4.248 29.846 5.132 1.00 75.81 402 VAL A CA 1
ATOM 3130 C C . VAL A 1 402 ? 4.133 28.787 4.018 1.00 75.81 402 VAL A C 1
ATOM 3132 O O . VAL A 1 402 ? 3.072 28.622 3.416 1.00 75.81 402 VAL A O 1
ATOM 3135 N N . ASN A 1 403 ? 5.195 28.013 3.772 1.00 74.19 403 ASN A N 1
ATOM 3136 C CA . ASN A 1 403 ? 5.204 26.961 2.750 1.00 74.19 403 ASN A CA 1
ATOM 3137 C C . ASN A 1 403 ? 4.410 25.714 3.189 1.00 74.19 403 ASN A C 1
ATOM 3139 O O . ASN A 1 403 ? 3.988 24.926 2.348 1.00 74.19 403 ASN A O 1
ATOM 3143 N N . VAL A 1 404 ? 4.197 25.525 4.498 1.00 75.25 404 VAL A N 1
ATOM 3144 C CA . VAL A 1 404 ? 3.450 24.380 5.052 1.00 75.25 404 VAL A CA 1
ATOM 3145 C C . VAL A 1 404 ? 1.938 24.619 5.001 1.00 75.25 404 VAL A C 1
ATOM 3147 O O . VAL A 1 404 ? 1.181 23.671 4.816 1.00 75.25 404 VAL A O 1
ATOM 3150 N N . GLU A 1 405 ? 1.488 25.876 5.092 1.00 73.62 405 GLU A N 1
ATOM 3151 C CA . GLU A 1 405 ? 0.060 26.247 5.068 1.00 73.62 405 GLU A CA 1
ATOM 3152 C C . GLU A 1 405 ? -0.666 25.787 3.790 1.00 73.62 405 GLU A C 1
ATOM 3154 O O . GLU A 1 405 ? -1.844 25.436 3.836 1.00 73.62 405 GLU A O 1
ATOM 3159 N N . ASN A 1 406 ? 0.046 25.752 2.660 1.00 70.25 406 ASN A N 1
ATOM 3160 C CA . ASN A 1 406 ? -0.512 25.455 1.339 1.00 70.25 406 ASN A CA 1
ATOM 3161 C C . ASN A 1 406 ? -0.175 24.039 0.827 1.00 70.25 406 ASN A C 1
ATOM 3163 O O . ASN A 1 406 ? -0.569 23.681 -0.285 1.00 70.25 406 ASN A O 1
ATOM 3167 N N . ALA A 1 407 ? 0.573 23.243 1.596 1.00 68.88 407 ALA A N 1
ATOM 3168 C CA . ALA A 1 407 ? 0.997 21.906 1.191 1.00 68.88 407 ALA A CA 1
ATOM 3169 C C . ALA A 1 407 ? -0.129 20.870 1.354 1.00 68.88 407 ALA A C 1
ATOM 3171 O O . ALA A 1 407 ? -0.983 20.968 2.239 1.00 68.88 407 ALA A O 1
ATOM 3172 N N . LEU A 1 408 ? -0.099 19.823 0.527 1.00 68.12 408 LEU A N 1
ATOM 3173 C CA . LEU A 1 408 ? -0.830 18.592 0.813 1.00 68.12 408 LEU A CA 1
ATOM 3174 C C . LEU A 1 408 ? -0.310 17.998 2.131 1.00 68.12 408 LEU A C 1
ATOM 3176 O O . LEU A 1 408 ? 0.867 18.122 2.464 1.00 68.12 408 LEU A O 1
ATOM 3180 N N . THR A 1 409 ? -1.189 17.335 2.884 1.00 73.88 409 THR A N 1
ATOM 3181 C CA . THR A 1 409 ? -0.840 16.727 4.177 1.00 73.88 409 THR A CA 1
ATOM 3182 C C . THR A 1 409 ? 0.340 15.766 4.023 1.00 73.88 409 THR A C 1
ATOM 3184 O O . THR A 1 409 ? 0.192 14.719 3.389 1.00 73.88 409 THR A O 1
ATOM 3187 N N . LEU A 1 410 ? 1.487 16.112 4.612 1.00 80.69 410 LEU A N 1
ATOM 3188 C CA . LEU A 1 410 ? 2.703 15.310 4.531 1.00 80.69 410 LEU A CA 1
ATOM 3189 C C . LEU A 1 410 ? 2.542 13.998 5.303 1.00 80.69 410 LEU A C 1
ATOM 3191 O O . LEU A 1 410 ? 2.142 13.990 6.469 1.00 80.69 410 LEU A O 1
ATOM 3195 N N . ASP A 1 411 ? 2.915 12.888 4.668 1.00 84.38 411 ASP A N 1
ATOM 3196 C CA . ASP A 1 411 ? 3.080 11.617 5.364 1.00 84.38 411 ASP A CA 1
ATOM 3197 C C . ASP A 1 411 ? 4.417 11.614 6.113 1.00 84.38 411 ASP A C 1
ATOM 3199 O O . ASP A 1 411 ? 5.485 11.434 5.531 1.00 84.38 411 ASP A O 1
ATOM 3203 N N . VAL A 1 412 ? 4.338 11.823 7.426 1.00 89.25 412 VAL A N 1
ATOM 3204 C CA . VAL A 1 412 ? 5.484 11.780 8.340 1.00 89.25 412 VAL A CA 1
ATOM 3205 C C . VAL A 1 412 ? 5.587 10.448 9.087 1.00 89.25 412 VAL A C 1
ATOM 3207 O O . VAL A 1 412 ? 6.341 10.354 10.053 1.00 89.25 412 VAL A O 1
ATOM 3210 N N . SER A 1 413 ? 4.841 9.407 8.698 1.00 87.50 413 SER A N 1
ATOM 3211 C CA . SER A 1 413 ? 4.776 8.134 9.436 1.00 87.50 413 SER A CA 1
ATOM 3212 C C . SER A 1 413 ? 6.157 7.500 9.655 1.00 87.50 413 SER A C 1
ATOM 3214 O O . SER A 1 413 ? 6.486 7.133 10.789 1.00 87.50 413 SER A O 1
ATOM 3216 N N . SER A 1 414 ? 6.990 7.481 8.610 1.00 89.06 414 SER A N 1
ATOM 3217 C CA . SER A 1 414 ? 8.358 6.940 8.585 1.00 89.06 414 SER A CA 1
ATOM 3218 C C . SER A 1 414 ? 9.419 7.827 9.254 1.00 89.06 414 SER A C 1
ATOM 3220 O O . SER A 1 414 ? 10.533 7.363 9.497 1.00 89.06 414 SER A O 1
ATOM 3222 N N . CYS A 1 415 ? 9.102 9.083 9.583 1.00 92.75 415 CYS A N 1
ATOM 3223 C CA . CYS A 1 415 ? 10.053 10.006 10.204 1.00 92.75 415 CYS A CA 1
ATOM 3224 C C . CYS A 1 415 ? 10.413 9.581 11.638 1.00 92.75 415 CYS A C 1
ATOM 3226 O O . CYS A 1 415 ? 9.564 9.157 12.433 1.00 92.75 415 CYS A O 1
ATOM 3228 N N . SER A 1 416 ? 11.679 9.795 12.000 1.00 93.38 416 SER A N 1
ATOM 3229 C CA . SER A 1 416 ? 12.160 9.716 13.383 1.00 93.38 416 SER A CA 1
ATOM 3230 C C . SER A 1 416 ? 11.499 10.772 14.279 1.00 93.38 416 SER A C 1
ATOM 3232 O O . SER A 1 416 ? 11.008 11.796 13.800 1.00 93.38 416 SER A O 1
ATOM 3234 N N . ILE A 1 417 ? 11.534 10.561 15.599 1.00 92.31 417 ILE A N 1
ATOM 3235 C CA . ILE A 1 417 ? 10.953 11.485 16.593 1.00 92.31 417 ILE A CA 1
ATOM 3236 C C . ILE A 1 417 ? 11.533 12.905 16.447 1.00 92.31 417 ILE A C 1
ATOM 3238 O O . ILE A 1 417 ? 10.787 13.881 16.482 1.00 92.31 417 ILE A O 1
ATOM 3242 N N . GLY A 1 418 ? 12.843 13.037 16.196 1.00 93.81 418 GLY A N 1
ATOM 3243 C CA . GLY A 1 418 ? 13.490 14.339 15.988 1.00 93.81 418 GLY A CA 1
ATOM 3244 C C . GLY A 1 418 ? 13.003 15.072 14.730 1.00 93.81 418 GLY A C 1
ATOM 3245 O O . GLY A 1 418 ? 12.745 16.274 14.779 1.00 93.81 418 GLY A O 1
ATOM 3246 N N . GLN A 1 419 ? 12.808 14.350 13.620 1.00 94.06 419 GLN A N 1
ATOM 3247 C CA . GLN A 1 419 ? 12.242 14.915 12.387 1.00 94.06 419 GLN A CA 1
ATOM 3248 C C . GLN A 1 419 ? 10.768 15.296 12.579 1.00 94.06 419 GLN A C 1
ATOM 3250 O O . GLN A 1 419 ? 10.377 16.409 12.230 1.00 94.06 419 GLN A O 1
ATOM 3255 N N . LYS A 1 420 ? 9.968 14.418 13.206 1.00 94.19 420 LYS A N 1
ATOM 3256 C CA . LYS A 1 420 ? 8.566 14.697 13.561 1.00 94.19 420 LYS A CA 1
ATOM 3257 C C . LYS A 1 420 ? 8.453 15.951 14.426 1.00 94.19 420 LYS A C 1
ATOM 3259 O O . LYS A 1 420 ? 7.608 16.792 14.147 1.00 94.19 420 LYS A O 1
ATOM 3264 N N . SER A 1 421 ? 9.318 16.116 15.429 1.00 94.38 421 SER A N 1
ATOM 3265 C CA . SER A 1 421 ? 9.301 17.287 16.314 1.00 94.38 421 SER A CA 1
ATOM 3266 C C . SER A 1 421 ? 9.680 18.585 15.592 1.00 94.38 421 SER A C 1
ATOM 3268 O O . SER A 1 421 ? 9.024 19.610 15.785 1.00 94.38 421 SER A O 1
ATOM 3270 N N . ALA A 1 422 ? 10.669 18.553 14.692 1.00 92.94 422 ALA A N 1
ATOM 3271 C CA . ALA A 1 422 ? 10.986 19.705 13.846 1.00 92.94 422 ALA A CA 1
ATOM 3272 C C . ALA A 1 422 ? 9.794 20.109 12.959 1.00 92.94 422 ALA A C 1
ATOM 3274 O O . ALA A 1 422 ? 9.388 21.271 12.975 1.00 92.94 422 ALA A O 1
ATOM 3275 N N . LEU A 1 423 ? 9.184 19.148 12.256 1.00 91.62 423 LEU A N 1
ATOM 3276 C CA . LEU A 1 423 ? 8.021 19.389 11.394 1.00 91.62 423 LEU A CA 1
ATOM 3277 C C . LEU A 1 423 ? 6.798 19.868 12.189 1.00 91.62 423 LEU A C 1
ATOM 3279 O O . LEU A 1 423 ? 6.116 20.799 11.760 1.00 91.62 423 LEU A O 1
ATOM 3283 N N . TYR A 1 424 ? 6.551 19.299 13.372 1.00 93.06 424 TYR A N 1
ATOM 3284 C CA . TYR A 1 424 ? 5.486 19.738 14.273 1.00 93.06 424 TYR A CA 1
ATOM 3285 C C . TYR A 1 424 ? 5.646 21.208 14.679 1.00 93.06 424 TYR A C 1
ATOM 3287 O O . TYR A 1 424 ? 4.698 21.980 14.548 1.00 93.06 424 TYR A O 1
ATOM 3295 N N . ASN A 1 425 ? 6.841 21.619 15.115 1.00 91.06 425 ASN A N 1
ATOM 3296 C CA . ASN A 1 425 ? 7.093 22.996 15.551 1.00 91.06 425 ASN A CA 1
ATOM 3297 C C . ASN A 1 425 ? 6.865 24.019 14.425 1.00 91.06 425 ASN A C 1
ATOM 3299 O O . ASN A 1 425 ? 6.262 25.069 14.655 1.00 91.06 425 ASN A O 1
ATOM 3303 N N . ILE A 1 426 ? 7.286 23.691 13.200 1.00 89.06 426 ILE A N 1
ATOM 3304 C CA . ILE A 1 426 ? 7.070 24.528 12.009 1.00 89.06 426 ILE A CA 1
ATOM 3305 C C . ILE A 1 426 ? 5.569 24.616 11.697 1.00 89.06 426 ILE A C 1
ATOM 3307 O O . ILE A 1 426 ? 5.020 25.709 11.542 1.00 89.06 426 ILE A O 1
ATOM 3311 N N . THR A 1 427 ? 4.875 23.477 11.692 1.00 88.44 427 THR A N 1
ATOM 3312 C CA . THR A 1 427 ? 3.431 23.388 11.414 1.00 88.44 427 THR A CA 1
ATOM 3313 C C . THR A 1 427 ? 2.597 24.150 12.452 1.00 88.44 427 THR A C 1
ATOM 3315 O O . THR A 1 427 ? 1.707 24.923 12.095 1.00 88.44 427 THR A O 1
ATOM 3318 N N . LYS A 1 428 ? 2.921 24.009 13.744 1.00 88.94 428 LYS A N 1
ATOM 3319 C CA . LYS A 1 428 ? 2.280 24.744 14.847 1.00 88.94 428 LYS A CA 1
ATOM 3320 C C . LYS A 1 428 ? 2.445 26.257 14.689 1.00 88.94 428 LYS A C 1
ATOM 3322 O O . LYS A 1 428 ? 1.497 26.998 14.931 1.00 88.94 428 LYS A O 1
ATOM 3327 N N . HIS A 1 429 ? 3.628 26.714 14.270 1.00 87.19 429 HIS A N 1
ATOM 3328 C CA . HIS A 1 429 ? 3.877 28.131 14.007 1.00 87.19 429 HIS A CA 1
ATOM 3329 C C . HIS A 1 429 ? 3.066 28.642 12.805 1.00 87.19 429 HIS A C 1
ATOM 3331 O O . HIS A 1 429 ? 2.485 29.722 12.882 1.00 87.19 429 HIS A O 1
ATOM 3337 N N . SER A 1 430 ? 2.969 27.835 11.742 1.00 86.19 430 SER A N 1
ATOM 3338 C CA . SER A 1 430 ? 2.201 28.136 10.520 1.00 86.19 430 SER A CA 1
ATOM 3339 C C . SER A 1 430 ? 0.728 28.423 10.828 1.00 86.19 430 SER A C 1
ATOM 3341 O O . SER A 1 430 ? 0.193 29.453 10.431 1.00 86.19 430 SER A O 1
ATOM 3343 N N . PHE A 1 431 ? 0.085 27.552 11.610 1.00 86.44 431 PHE A N 1
ATOM 3344 C CA . PHE A 1 431 ? -1.351 27.635 11.902 1.00 86.44 431 PHE A CA 1
ATOM 3345 C C . PHE A 1 431 ? -1.693 28.376 13.207 1.00 86.44 431 PHE A C 1
ATOM 3347 O O . PHE A 1 431 ? -2.811 28.267 13.707 1.00 86.44 431 PHE A O 1
ATOM 3354 N N . ASN A 1 432 ? -0.764 29.159 13.767 1.00 82.69 432 ASN A N 1
ATOM 3355 C CA . ASN A 1 432 ? -0.956 29.870 15.039 1.00 82.69 432 ASN A CA 1
ATOM 3356 C C . ASN A 1 432 ? -2.138 30.871 15.012 1.00 82.69 432 ASN A C 1
ATOM 3358 O O . ASN A 1 432 ? -2.769 31.128 16.036 1.00 82.69 432 ASN A O 1
ATOM 3362 N N . SER A 1 433 ? -2.488 31.399 13.835 1.00 82.12 433 SER A N 1
ATOM 3363 C CA . SER A 1 433 ? -3.679 32.237 13.607 1.00 82.12 433 SER A CA 1
ATOM 3364 C C . SER A 1 433 ? -5.007 31.496 13.836 1.00 82.12 433 SER A C 1
ATOM 3366 O O . SER A 1 433 ? -6.010 32.115 14.201 1.00 82.12 433 SER A O 1
ATOM 3368 N N . LEU A 1 434 ? -5.017 30.170 13.669 1.00 83.56 434 LEU A N 1
ATOM 3369 C CA . LEU A 1 434 ? -6.207 29.320 13.742 1.00 83.56 434 LEU A CA 1
ATOM 3370 C C . LEU A 1 434 ? -6.501 28.792 15.152 1.00 83.56 434 LEU A C 1
ATOM 3372 O O . LEU A 1 434 ? -7.498 28.104 15.329 1.00 83.56 434 LEU A O 1
ATOM 3376 N N . LEU A 1 435 ? -5.725 29.165 16.179 1.00 79.38 435 LEU A N 1
ATOM 3377 C CA . LEU A 1 435 ? -6.006 28.801 17.581 1.00 79.38 435 LEU A CA 1
ATOM 3378 C C . LEU A 1 435 ? -7.407 29.229 18.073 1.00 79.38 435 LEU A C 1
ATOM 3380 O O . LEU A 1 435 ? -7.898 28.701 19.069 1.00 79.38 435 LEU A O 1
ATOM 3384 N N . SER A 1 436 ? -8.056 30.169 17.378 1.00 81.94 436 SER A N 1
ATOM 3385 C CA . SER A 1 436 ? -9.441 30.592 17.630 1.00 81.94 436 SER A CA 1
ATOM 3386 C C . SER A 1 436 ? -10.516 29.638 17.077 1.00 81.94 436 SER A C 1
ATOM 3388 O O . SER A 1 436 ? -11.655 29.695 17.540 1.00 81.94 436 SER A O 1
ATOM 3390 N N . ASP A 1 437 ? -10.165 28.729 16.159 1.00 84.81 437 ASP A N 1
ATOM 3391 C CA . ASP A 1 437 ? -10.980 27.584 15.728 1.00 84.81 437 ASP A CA 1
ATOM 3392 C C . ASP A 1 437 ? -10.236 26.276 16.055 1.00 84.81 437 ASP A C 1
ATOM 3394 O O . ASP A 1 437 ? -9.485 25.740 15.229 1.00 84.81 437 ASP A O 1
ATOM 3398 N N . PRO A 1 438 ? -10.461 25.711 17.254 1.00 80.69 438 PRO A N 1
ATOM 3399 C CA . PRO A 1 438 ? -9.728 24.535 17.695 1.00 80.69 438 PRO A CA 1
ATOM 3400 C C . PRO A 1 438 ? -9.977 23.274 16.860 1.00 80.69 438 PRO A C 1
ATOM 3402 O O . PRO A 1 438 ? -9.137 22.374 16.860 1.00 80.69 438 PRO A O 1
ATOM 3405 N N . THR A 1 439 ? -11.107 23.186 16.143 1.00 80.81 439 THR A N 1
ATOM 3406 C CA . THR A 1 439 ? -11.415 22.013 15.309 1.00 80.81 439 THR A CA 1
ATOM 3407 C C . THR A 1 439 ? -10.621 22.060 14.010 1.00 80.81 439 THR A C 1
ATOM 3409 O O . THR A 1 439 ? -10.007 21.058 13.636 1.00 80.81 439 THR A O 1
ATOM 3412 N N . THR A 1 440 ? -10.587 23.222 13.354 1.00 84.00 440 THR A N 1
ATOM 3413 C CA . THR A 1 440 ? -9.786 23.427 12.138 1.00 84.00 440 THR A CA 1
ATOM 3414 C C . THR A 1 440 ? -8.291 23.369 12.448 1.00 84.00 440 THR A C 1
ATOM 3416 O O . THR A 1 440 ? -7.552 22.684 11.740 1.00 84.00 440 THR A O 1
ATOM 3419 N N . PHE A 1 441 ? -7.847 23.984 13.552 1.00 87.62 441 PHE A N 1
ATOM 3420 C CA . PHE A 1 441 ? -6.460 23.891 14.016 1.00 87.62 441 PHE A CA 1
ATOM 3421 C C . PHE A 1 441 ? -6.031 22.439 14.268 1.00 87.62 441 PHE A C 1
ATOM 3423 O O . PHE A 1 441 ? -5.037 21.994 13.696 1.00 87.62 441 PHE A O 1
ATOM 3430 N N . TYR A 1 442 ? -6.806 21.673 15.052 1.00 88.31 442 TYR A N 1
ATOM 3431 C CA . TYR A 1 442 ? -6.518 20.257 15.306 1.00 88.31 442 TYR A CA 1
ATOM 3432 C C . TYR A 1 442 ? -6.432 19.442 14.009 1.00 88.31 442 TYR A C 1
ATOM 3434 O O . TYR A 1 442 ? -5.496 18.661 13.848 1.00 88.31 442 TYR A O 1
ATOM 3442 N N . PHE A 1 443 ? -7.370 19.633 13.075 1.00 85.06 443 PHE A N 1
ATOM 3443 C CA . PHE A 1 443 ? -7.374 18.908 11.803 1.00 85.06 443 PHE A CA 1
ATOM 3444 C C . PHE A 1 443 ? -6.068 19.115 11.020 1.00 85.06 443 PHE A C 1
ATOM 3446 O O . PHE A 1 443 ? -5.455 18.134 10.597 1.00 85.06 443 PHE A O 1
ATOM 3453 N N . LEU A 1 444 ? -5.609 20.364 10.898 1.00 86.56 444 LEU A N 1
ATOM 3454 C CA . LEU A 1 444 ? -4.406 20.722 10.139 1.00 86.56 444 LEU A CA 1
ATOM 3455 C C . LEU A 1 444 ? -3.108 20.211 10.783 1.00 86.56 444 LEU A C 1
ATOM 3457 O O . LEU A 1 444 ? -2.216 19.749 10.072 1.00 86.56 444 LEU A O 1
ATOM 3461 N N . ILE A 1 445 ? -3.005 20.230 12.117 1.00 89.50 445 ILE A N 1
ATOM 3462 C CA . ILE A 1 445 ? -1.813 19.716 12.816 1.00 89.50 445 ILE A CA 1
ATOM 3463 C C . ILE A 1 445 ? -1.840 18.197 13.041 1.00 89.50 445 ILE A C 1
ATOM 3465 O O . ILE A 1 445 ? -0.795 17.627 13.355 1.00 89.50 445 ILE A O 1
ATOM 3469 N N . SER A 1 446 ? -3.000 17.538 12.906 1.00 89.50 446 SER A N 1
ATOM 3470 C CA . SER A 1 446 ? -3.189 16.128 13.290 1.00 89.50 446 SER A CA 1
ATOM 3471 C C . SER A 1 446 ? -2.153 15.142 12.722 1.00 89.50 446 SER A C 1
ATOM 3473 O O . SER A 1 446 ? -1.693 14.311 13.510 1.00 89.50 446 SER A O 1
ATOM 3475 N N . PRO A 1 447 ? -1.673 15.246 11.459 1.00 89.31 447 PRO A N 1
ATOM 3476 C CA . PRO A 1 447 ? -0.657 14.327 10.931 1.00 89.31 447 PRO A CA 1
ATOM 3477 C C . PRO A 1 447 ? 0.708 14.447 11.629 1.00 89.31 447 PRO A C 1
ATOM 3479 O O . PRO A 1 447 ? 1.497 13.507 11.620 1.00 89.31 447 PRO A O 1
ATOM 3482 N N . TYR A 1 448 ? 0.993 15.597 12.245 1.00 91.81 448 TYR A N 1
ATOM 3483 C CA . TYR A 1 448 ? 2.304 15.947 12.797 1.00 91.81 448 TYR A CA 1
ATOM 3484 C C . TYR A 1 448 ? 2.400 15.735 14.315 1.00 91.81 448 TYR A C 1
ATOM 3486 O O . TYR A 1 448 ? 3.474 15.905 14.894 1.00 91.81 448 TYR A O 1
ATOM 3494 N N . LEU A 1 449 ? 1.308 15.339 14.982 1.00 94.31 449 LEU A N 1
ATOM 3495 C CA . LEU A 1 449 ? 1.256 15.203 16.445 1.00 94.31 449 LEU A CA 1
ATOM 3496 C C . LEU A 1 449 ? 2.212 14.141 17.015 1.00 94.31 449 LEU A C 1
ATOM 3498 O O . LEU A 1 449 ? 2.565 14.217 18.189 1.00 94.31 449 LEU A O 1
ATOM 3502 N N . GLY A 1 450 ? 2.726 13.227 16.186 1.00 93.88 450 GLY A N 1
ATOM 3503 C CA . GLY A 1 450 ? 3.837 12.334 16.542 1.00 93.88 450 GLY A CA 1
ATOM 3504 C C . GLY A 1 450 ? 5.128 13.041 16.981 1.00 93.88 450 GLY A C 1
ATOM 3505 O O . GLY A 1 450 ? 6.001 12.403 17.566 1.00 93.88 450 GLY A O 1
ATOM 3506 N N . GLY A 1 451 ? 5.262 14.345 16.710 1.00 94.31 451 GLY A N 1
ATOM 3507 C CA . GLY A 1 451 ? 6.374 15.189 17.157 1.00 94.31 451 GLY A CA 1
ATOM 3508 C C . GLY A 1 451 ? 6.041 16.181 18.275 1.00 94.31 451 GLY A C 1
ATOM 3509 O O . GLY A 1 451 ? 6.927 16.938 18.680 1.00 94.31 451 GLY A O 1
ATOM 3510 N N . ALA A 1 452 ? 4.789 16.219 18.737 1.00 96.38 452 ALA A N 1
ATOM 3511 C CA . ALA A 1 452 ? 4.326 17.203 19.709 1.00 96.38 452 ALA A CA 1
ATOM 3512 C C . ALA A 1 452 ? 4.849 16.904 21.128 1.00 96.38 452 ALA A C 1
ATOM 3514 O O . ALA A 1 452 ? 4.904 15.735 21.519 1.00 96.38 452 ALA A O 1
ATOM 3515 N N . PRO A 1 453 ? 5.203 17.932 21.921 1.00 96.44 453 PRO A N 1
ATOM 3516 C CA . PRO A 1 453 ? 5.524 17.770 23.334 1.00 96.44 453 PRO A CA 1
ATOM 3517 C C . PRO A 1 453 ? 4.254 17.506 24.164 1.00 96.44 453 PRO A C 1
ATOM 3519 O O . PRO A 1 453 ? 3.128 17.759 23.722 1.00 96.44 453 PRO A O 1
ATOM 3522 N N . VAL A 1 454 ? 4.424 16.996 25.386 1.00 96.12 454 VAL A N 1
ATOM 3523 C CA . VAL A 1 454 ? 3.299 16.566 26.235 1.00 96.12 454 VAL A CA 1
ATOM 3524 C C . VAL A 1 454 ? 2.381 17.726 26.629 1.00 96.12 454 VAL A C 1
ATOM 3526 O O . VAL A 1 454 ? 1.165 17.549 26.675 1.00 96.12 454 VAL A O 1
ATOM 3529 N N . GLU A 1 455 ? 2.928 18.922 26.828 1.00 95.62 455 GLU A N 1
ATOM 3530 C CA . GLU A 1 455 ? 2.196 20.140 27.189 1.00 95.62 455 GLU A CA 1
ATOM 3531 C C . GLU A 1 455 ? 1.210 20.562 26.087 1.00 95.62 455 GLU A C 1
ATOM 3533 O O . GLU A 1 455 ? 0.093 21.003 26.369 1.00 95.62 455 GLU A O 1
ATOM 3538 N N . ASP A 1 456 ? 1.586 20.370 24.820 1.00 94.81 456 ASP A N 1
ATOM 3539 C CA . ASP A 1 456 ? 0.725 20.678 23.677 1.00 94.81 456 ASP A CA 1
ATOM 3540 C C . ASP A 1 456 ? -0.395 19.646 23.529 1.00 94.81 456 ASP A C 1
ATOM 3542 O O . ASP A 1 456 ? -1.549 20.015 23.309 1.00 94.81 456 ASP A O 1
ATOM 3546 N N . ILE A 1 457 ? -0.096 18.359 23.729 1.00 96.38 457 ILE A N 1
ATOM 3547 C CA . ILE A 1 457 ? -1.116 17.301 23.751 1.00 96.38 457 ILE A CA 1
ATOM 3548 C C . ILE A 1 457 ? -2.088 17.497 24.928 1.00 96.38 457 ILE A C 1
ATOM 3550 O O . ILE A 1 457 ? -3.303 17.384 24.758 1.00 96.38 457 ILE A O 1
ATOM 3554 N N . GLN A 1 458 ? -1.595 17.881 26.108 1.00 95.25 458 GLN A N 1
ATOM 3555 C CA . GLN A 1 458 ? -2.444 18.259 27.242 1.00 95.25 458 GLN A CA 1
ATOM 3556 C C . GLN A 1 458 ? -3.308 19.487 26.920 1.00 95.25 458 GLN A C 1
ATOM 3558 O O . GLN A 1 458 ? -4.502 19.481 27.228 1.00 95.25 458 GLN A O 1
ATOM 3563 N N . THR A 1 459 ? -2.760 20.494 26.235 1.00 93.06 459 THR A N 1
ATOM 3564 C CA . THR A 1 459 ? -3.521 21.671 25.784 1.00 93.06 459 THR A CA 1
ATOM 3565 C C . THR A 1 459 ? -4.638 21.274 24.815 1.00 93.06 459 THR A C 1
ATOM 3567 O O . THR A 1 459 ? -5.787 21.663 25.026 1.00 93.06 459 THR A O 1
ATOM 3570 N N . LEU A 1 460 ? -4.355 20.424 23.818 1.00 92.19 460 LEU A N 1
ATOM 3571 C CA . LEU A 1 460 ? -5.359 19.902 22.877 1.00 92.19 460 LEU A CA 1
ATOM 3572 C C . LEU A 1 460 ? -6.501 19.148 23.574 1.00 92.19 460 LEU A C 1
ATOM 3574 O O . LEU A 1 460 ? -7.641 19.224 23.118 1.00 92.19 460 LEU A O 1
ATOM 3578 N N . SER A 1 461 ? -6.237 18.486 24.708 1.00 93.88 461 SER A N 1
ATOM 3579 C CA . SER A 1 461 ? -7.287 17.822 25.497 1.00 93.88 461 SER A CA 1
ATOM 3580 C C . SER A 1 461 ? -8.369 18.794 25.995 1.00 93.88 461 SER A C 1
ATOM 3582 O O . SER A 1 461 ? -9.517 18.401 26.173 1.00 93.88 461 SER A O 1
ATOM 3584 N N . THR A 1 462 ? -8.051 20.081 26.160 1.00 91.81 462 THR A N 1
ATOM 3585 C CA . THR A 1 462 ? -9.019 21.098 26.613 1.00 91.81 462 THR A CA 1
ATOM 3586 C C . THR A 1 462 ? -9.955 21.591 25.503 1.00 91.81 462 THR A C 1
ATOM 3588 O O . THR A 1 462 ? -10.963 22.237 25.785 1.00 91.81 462 THR A O 1
ATOM 3591 N N . LEU A 1 463 ? -9.663 21.264 24.239 1.00 87.81 463 LEU A N 1
ATOM 3592 C CA . LEU A 1 463 ? -10.270 21.891 23.060 1.00 87.81 463 LEU A CA 1
ATOM 3593 C C . LEU A 1 463 ? -11.512 21.165 22.504 1.00 87.81 463 LEU A C 1
ATOM 3595 O O . LEU A 1 463 ? -11.947 21.454 21.391 1.00 87.81 463 LEU A O 1
ATOM 3599 N N . ASN A 1 464 ? -12.102 20.238 23.270 1.00 85.38 464 ASN A N 1
ATOM 3600 C CA . ASN A 1 464 ? -13.323 19.492 22.908 1.00 85.38 464 ASN A CA 1
ATOM 3601 C C . ASN A 1 464 ? -13.241 18.761 21.545 1.00 85.38 464 ASN A C 1
ATOM 3603 O O . ASN A 1 464 ? -14.235 18.623 20.827 1.00 85.38 464 ASN A O 1
ATOM 3607 N N . ILE A 1 465 ? -12.050 18.277 21.193 1.00 89.50 465 ILE A N 1
ATOM 3608 C CA . ILE A 1 465 ? -11.814 17.491 19.978 1.00 89.50 465 ILE A CA 1
ATOM 3609 C C . ILE A 1 465 ? -12.300 16.037 20.144 1.00 89.50 465 ILE A C 1
ATOM 3611 O O . ILE A 1 465 ? -12.904 15.649 21.147 1.00 89.50 465 ILE A O 1
ATOM 3615 N N . SER A 1 466 ? -12.111 15.212 19.117 1.00 90.56 466 SER A N 1
ATOM 3616 C CA . SER A 1 466 ? -12.286 13.758 19.195 1.00 90.56 466 SER A CA 1
ATOM 3617 C C . SER A 1 466 ? -11.239 13.094 18.311 1.00 90.56 466 SER A C 1
ATOM 3619 O O . SER A 1 466 ? -11.489 12.778 17.146 1.00 90.56 466 SER A O 1
ATOM 3621 N N . MET A 1 467 ? -10.038 12.962 18.876 1.00 92.50 467 MET A N 1
ATOM 3622 C CA . MET A 1 467 ? -8.881 12.313 18.269 1.00 92.50 467 MET A CA 1
ATOM 3623 C C . MET A 1 467 ? -9.204 10.852 17.960 1.00 92.50 467 MET A C 1
ATOM 3625 O O . MET A 1 467 ? -9.785 10.146 18.785 1.00 92.50 467 MET A O 1
ATOM 3629 N N . ASP A 1 468 ? -8.877 10.396 16.757 1.00 90.56 468 ASP A N 1
ATOM 3630 C CA . ASP A 1 468 ? -9.035 8.996 16.382 1.00 90.56 468 ASP A CA 1
ATOM 3631 C C . ASP A 1 468 ? -7.872 8.140 16.913 1.00 90.56 468 ASP A C 1
ATOM 3633 O O . ASP A 1 468 ? -6.784 8.632 17.221 1.00 90.56 468 ASP A O 1
ATOM 3637 N N . ILE A 1 469 ? -8.104 6.832 16.995 1.00 91.00 469 ILE A N 1
ATOM 3638 C CA . ILE A 1 469 ? -7.137 5.873 17.535 1.00 91.00 469 ILE A CA 1
ATOM 3639 C C . ILE A 1 469 ? -5.839 5.773 16.717 1.00 91.00 469 ILE A C 1
ATOM 3641 O O . ILE A 1 469 ? -4.798 5.457 17.292 1.00 91.00 469 ILE A O 1
ATOM 3645 N N . THR A 1 470 ? -5.858 6.062 15.410 1.00 89.44 470 THR A N 1
ATOM 3646 C CA . THR A 1 470 ? -4.643 6.023 14.577 1.00 89.44 470 THR A CA 1
ATOM 3647 C C . THR A 1 470 ? -3.766 7.240 14.853 1.00 89.44 470 THR A C 1
ATOM 3649 O O . THR A 1 470 ? -2.568 7.077 15.072 1.00 89.44 470 THR A O 1
ATOM 3652 N N . THR A 1 471 ? -4.369 8.427 14.998 1.00 92.19 471 THR A N 1
ATOM 3653 C CA . THR A 1 471 ? -3.670 9.633 15.465 1.00 92.19 471 THR A CA 1
ATOM 3654 C C . THR A 1 471 ? -3.104 9.430 16.871 1.00 92.19 471 THR A C 1
ATOM 3656 O O . THR A 1 471 ? -1.912 9.648 17.076 1.00 92.19 471 THR A O 1
ATOM 3659 N N . PHE A 1 472 ? -3.908 8.929 17.818 1.00 94.56 472 PHE A N 1
ATOM 3660 C CA . PHE A 1 472 ? -3.454 8.642 19.188 1.00 94.56 472 PHE A CA 1
ATOM 3661 C C . PHE A 1 472 ? -2.273 7.659 19.215 1.00 94.56 472 PHE A C 1
ATOM 3663 O O . PHE A 1 472 ? -1.277 7.911 19.885 1.00 94.56 472 PHE A O 1
ATOM 3670 N N . SER A 1 473 ? -2.346 6.580 18.430 1.00 92.06 473 SER A N 1
ATOM 3671 C CA . SER A 1 473 ? -1.279 5.571 18.349 1.00 92.06 473 SER A CA 1
ATOM 3672 C C . SER A 1 473 ? -0.030 6.047 17.594 1.00 92.06 473 SER A C 1
ATOM 3674 O O . SER A 1 473 ? 0.982 5.351 17.606 1.00 92.06 473 SER A O 1
ATOM 3676 N N . SER A 1 474 ? -0.092 7.206 16.926 1.00 92.19 474 SER A N 1
ATOM 3677 C CA . SER A 1 474 ? 1.038 7.828 16.217 1.00 92.19 474 SER A CA 1
ATOM 3678 C C . SER A 1 474 ? 1.798 8.871 17.045 1.00 92.19 474 SER A C 1
ATOM 3680 O O . SER A 1 474 ? 2.855 9.334 16.609 1.00 92.19 474 SER A O 1
ATOM 3682 N N . LEU A 1 475 ? 1.269 9.247 18.219 1.00 95.44 475 LEU A N 1
ATOM 3683 C CA . LEU A 1 475 ? 1.936 10.139 19.168 1.00 95.44 475 LEU A CA 1
ATOM 3684 C C . LEU A 1 475 ? 3.274 9.536 19.633 1.00 95.44 475 LEU A C 1
ATOM 3686 O O . LEU A 1 475 ? 3.467 8.320 19.604 1.00 95.44 475 LEU A O 1
ATOM 3690 N N . ASN A 1 476 ? 4.201 10.379 20.095 1.00 94.75 476 ASN A N 1
ATOM 3691 C CA . ASN A 1 476 ? 5.439 9.902 20.714 1.00 94.75 476 ASN A CA 1
ATOM 3692 C C . ASN A 1 476 ? 5.101 8.986 21.920 1.00 94.75 476 ASN A C 1
ATOM 3694 O O . ASN A 1 476 ? 4.391 9.452 22.815 1.00 94.75 476 ASN A O 1
ATOM 3698 N N . PRO A 1 477 ? 5.600 7.733 21.991 1.00 93.62 477 PRO A N 1
ATOM 3699 C CA . PRO A 1 477 ? 5.329 6.823 23.105 1.00 93.62 477 PRO A CA 1
ATOM 3700 C C . PRO A 1 477 ? 5.581 7.436 24.488 1.00 93.62 477 PRO A C 1
ATOM 3702 O O . PRO A 1 477 ? 4.732 7.297 25.366 1.00 93.62 477 PRO A O 1
ATOM 3705 N N . ASP A 1 478 ? 6.667 8.197 24.665 1.00 93.50 478 ASP A N 1
ATOM 3706 C CA . ASP A 1 478 ? 6.980 8.869 25.938 1.00 93.50 478 ASP A CA 1
ATOM 3707 C C . ASP A 1 478 ? 5.885 9.870 26.342 1.00 93.50 478 ASP A C 1
ATOM 3709 O O . ASP A 1 478 ? 5.529 9.992 27.515 1.00 93.50 478 ASP A O 1
ATOM 3713 N N . VAL A 1 479 ? 5.308 10.563 25.353 1.00 96.81 479 VAL A N 1
ATOM 3714 C CA . VAL A 1 479 ? 4.195 11.495 25.558 1.00 96.81 479 VAL A CA 1
ATOM 3715 C C . VAL A 1 479 ? 2.930 10.733 25.927 1.00 96.81 479 VAL A C 1
ATOM 3717 O O . VAL A 1 479 ? 2.275 11.131 26.885 1.00 96.81 479 VAL A O 1
ATOM 3720 N N . ILE A 1 480 ? 2.612 9.628 25.237 1.00 96.38 480 ILE A N 1
ATOM 3721 C CA . ILE A 1 480 ? 1.450 8.777 25.552 1.00 96.38 480 ILE A CA 1
ATOM 3722 C C . ILE A 1 480 ? 1.523 8.283 27.000 1.00 96.38 480 ILE A C 1
ATOM 3724 O O . ILE A 1 480 ? 0.547 8.420 27.737 1.00 96.38 480 ILE A O 1
ATOM 3728 N N . MET A 1 481 ? 2.675 7.759 27.434 1.00 94.81 481 MET A N 1
ATOM 3729 C CA . MET A 1 481 ? 2.851 7.238 28.798 1.00 94.81 481 MET A CA 1
ATOM 3730 C C . MET A 1 481 ? 2.726 8.322 29.880 1.00 94.81 481 MET A C 1
ATOM 3732 O O . MET A 1 481 ? 2.370 8.008 31.015 1.00 94.81 481 MET A O 1
ATOM 3736 N N . ALA A 1 482 ? 2.951 9.594 29.537 1.00 95.88 482 ALA A N 1
ATOM 3737 C CA . ALA A 1 482 ? 2.737 10.732 30.429 1.00 95.88 482 ALA A CA 1
ATOM 3738 C C . ALA A 1 482 ? 1.270 11.223 30.492 1.00 95.88 482 ALA A C 1
ATOM 3740 O O . ALA A 1 482 ? 0.952 12.088 31.314 1.00 95.88 482 ALA A O 1
ATOM 3741 N N . LEU A 1 483 ? 0.356 10.709 29.654 1.00 96.75 483 LEU A N 1
ATOM 3742 C CA . LEU A 1 483 ? -1.054 11.121 29.659 1.00 96.75 483 LEU A CA 1
ATOM 3743 C C . LEU A 1 483 ? -1.864 10.378 30.727 1.00 96.75 483 LEU A C 1
ATOM 3745 O O . LEU A 1 483 ? -1.913 9.147 30.761 1.00 96.75 483 LEU A O 1
ATOM 3749 N N . SER A 1 484 ? -2.592 11.141 31.543 1.00 96.06 484 SER A N 1
ATOM 3750 C CA . SER A 1 484 ? -3.559 10.587 32.494 1.00 96.06 484 SER A CA 1
ATOM 3751 C C . SER A 1 484 ? -4.830 10.082 31.801 1.00 96.06 484 SER A C 1
ATOM 3753 O O . SER A 1 484 ? -5.176 10.526 30.701 1.00 96.06 484 SER A O 1
ATOM 3755 N N . VAL A 1 485 ? -5.591 9.222 32.486 1.00 97.06 485 VAL A N 1
ATOM 3756 C CA . VAL A 1 485 ? -6.898 8.736 32.006 1.00 97.06 485 VAL A CA 1
ATOM 3757 C C . VAL A 1 485 ? -7.856 9.870 31.622 1.00 97.06 485 VAL A C 1
ATOM 3759 O O . VAL A 1 485 ? -8.483 9.790 30.567 1.00 97.06 485 VAL A O 1
ATOM 3762 N N . SER A 1 486 ? -7.937 10.948 32.410 1.00 96.06 486 SER A N 1
ATOM 3763 C CA . SER A 1 486 ? -8.818 12.085 32.096 1.00 96.06 486 SER A CA 1
ATOM 3764 C C . SER A 1 486 ? -8.337 12.878 30.875 1.00 96.06 486 SER A C 1
ATOM 3766 O O . SER A 1 486 ? -9.150 13.339 30.074 1.00 96.06 486 SER A O 1
ATOM 3768 N N . THR A 1 487 ? -7.020 12.986 30.676 1.00 96.50 487 THR A N 1
ATOM 3769 C CA . THR A 1 487 ? -6.430 13.616 29.485 1.00 96.50 487 THR A CA 1
ATOM 3770 C C . THR A 1 487 ? -6.784 12.829 28.223 1.00 96.50 487 THR A C 1
ATOM 3772 O O . THR A 1 487 ? -7.253 13.417 27.250 1.00 96.50 487 THR A O 1
ATOM 3775 N N . VAL A 1 488 ? -6.630 11.499 28.245 1.00 96.75 488 VAL A N 1
ATOM 3776 C CA . VAL A 1 488 ? -6.977 10.629 27.106 1.00 96.75 488 VAL A CA 1
ATOM 3777 C C . VAL A 1 488 ? -8.488 10.608 26.849 1.00 96.75 488 VAL A C 1
ATOM 3779 O O . VAL A 1 488 ? -8.905 10.673 25.692 1.00 96.75 488 VAL A O 1
ATOM 3782 N N . GLN A 1 489 ? -9.314 10.617 27.903 1.00 95.44 489 GLN A N 1
ATOM 3783 C CA . GLN A 1 489 ? -10.771 10.749 27.792 1.00 95.44 489 GLN A CA 1
ATOM 3784 C C . GLN A 1 489 ? -11.172 12.008 27.012 1.00 95.44 489 GLN A C 1
ATOM 3786 O O . GLN A 1 489 ? -11.970 11.929 26.076 1.00 95.44 489 GLN A O 1
ATOM 3791 N N . ASN A 1 490 ? -10.588 13.154 27.367 1.00 94.31 490 ASN A N 1
ATOM 3792 C CA . ASN A 1 490 ? -10.896 14.433 26.733 1.00 94.31 490 ASN A CA 1
ATOM 3793 C C . ASN A 1 490 ? -10.311 14.554 25.312 1.00 94.31 490 ASN A C 1
ATOM 3795 O O . ASN A 1 490 ? -10.951 15.148 24.447 1.00 94.31 490 ASN A O 1
ATOM 3799 N N . LEU A 1 491 ? -9.138 13.962 25.049 1.00 94.81 491 LEU A N 1
ATOM 3800 C CA . LEU A 1 491 ? -8.531 13.916 23.711 1.00 94.81 491 LEU A CA 1
ATOM 3801 C C . LEU A 1 491 ? -9.354 13.089 22.723 1.00 94.81 491 LEU A C 1
ATOM 3803 O O . LEU A 1 491 ? -9.637 13.548 21.618 1.00 94.81 491 LEU A O 1
ATOM 3807 N N . MET A 1 492 ? -9.718 11.860 23.096 1.00 92.94 492 MET A N 1
ATOM 3808 C CA . MET A 1 492 ? -10.393 10.935 22.181 1.00 92.94 492 MET A CA 1
ATOM 3809 C C . MET A 1 492 ? -11.892 11.216 22.052 1.00 92.94 492 MET A C 1
ATOM 3811 O O . MET A 1 492 ? -12.468 10.955 20.993 1.00 92.94 492 MET A O 1
ATOM 3815 N N . GLY A 1 493 ? -12.529 11.784 23.082 1.00 90.56 493 GLY A N 1
ATOM 3816 C CA . GLY A 1 493 ? -13.928 12.212 23.029 1.00 90.56 493 GLY A CA 1
ATOM 3817 C C . GLY A 1 493 ? -14.869 11.075 22.615 1.00 90.56 493 GLY A C 1
ATOM 3818 O O . GLY A 1 493 ? -14.907 10.029 23.259 1.00 90.56 493 GLY A O 1
ATOM 3819 N N . GLU A 1 494 ? -15.603 11.248 21.512 1.00 86.56 494 GLU A N 1
ATOM 3820 C CA . GLU A 1 494 ? -16.531 10.221 20.996 1.00 86.56 494 GLU A CA 1
ATOM 3821 C C . GLU A 1 494 ? -15.833 8.910 20.584 1.00 86.56 494 GLU A C 1
ATOM 3823 O O . GLU A 1 494 ? -16.449 7.840 20.588 1.00 86.56 494 GLU A O 1
ATOM 3828 N N . ASN A 1 495 ? -14.532 8.965 20.278 1.00 91.00 495 ASN A N 1
ATOM 3829 C CA . ASN A 1 495 ? -13.736 7.791 19.930 1.00 91.00 495 ASN A CA 1
ATOM 3830 C C . ASN A 1 495 ? -13.201 7.046 21.163 1.00 91.00 495 ASN A C 1
ATOM 3832 O O . ASN A 1 495 ? -12.496 6.059 20.989 1.00 91.00 495 ASN A O 1
ATOM 3836 N N . ILE A 1 496 ? -13.513 7.447 22.405 1.00 92.50 496 ILE A N 1
ATOM 3837 C CA . ILE A 1 496 ? -12.951 6.808 23.615 1.00 92.50 496 ILE A CA 1
ATOM 3838 C C . ILE A 1 496 ? -13.210 5.292 23.686 1.00 92.50 496 ILE A C 1
ATOM 3840 O O . ILE A 1 496 ? -12.397 4.531 24.207 1.00 92.50 496 ILE A O 1
ATOM 3844 N N . ALA A 1 497 ? -14.314 4.826 23.095 1.00 91.81 497 ALA A N 1
ATOM 3845 C CA . ALA A 1 497 ? -14.628 3.403 22.979 1.00 91.81 497 ALA A CA 1
ATOM 3846 C C . ALA A 1 497 ? -13.654 2.623 22.073 1.00 91.81 497 ALA A C 1
ATOM 3848 O O . ALA A 1 497 ? -13.560 1.400 22.202 1.00 91.81 497 ALA A O 1
ATOM 3849 N N . ASP A 1 498 ? -12.911 3.304 21.199 1.00 92.25 498 ASP A N 1
ATOM 3850 C CA . ASP A 1 498 ? -11.928 2.673 20.324 1.00 92.25 498 ASP A CA 1
ATOM 3851 C C . ASP A 1 498 ? -10.701 2.191 21.115 1.00 92.25 498 ASP A C 1
ATOM 3853 O O . ASP A 1 498 ? -10.107 1.195 20.718 1.00 92.25 498 ASP A O 1
ATOM 3857 N N . LEU A 1 499 ? -10.397 2.744 22.302 1.00 93.69 499 LEU A N 1
ATOM 3858 C CA . LEU A 1 499 ? -9.403 2.133 23.204 1.00 93.69 499 LEU A CA 1
ATOM 3859 C C . LEU A 1 499 ? -9.759 0.679 23.546 1.00 93.69 499 LEU A C 1
ATOM 3861 O O . LEU A 1 499 ? -8.887 -0.181 23.574 1.00 93.69 499 LEU A O 1
ATOM 3865 N N . LYS A 1 500 ? -11.046 0.376 23.770 1.00 92.12 500 LYS A N 1
ATOM 3866 C CA . LYS A 1 500 ? -11.484 -1.003 24.034 1.00 92.12 500 LYS A CA 1
ATOM 3867 C C . LYS A 1 500 ? -11.475 -1.855 22.763 1.00 92.12 500 LYS A C 1
ATOM 3869 O O . LYS A 1 500 ? -11.153 -3.035 22.821 1.00 92.12 500 LYS A O 1
ATOM 3874 N N . LEU A 1 501 ? -11.809 -1.272 21.610 1.00 90.19 501 LEU A N 1
ATOM 3875 C CA . LEU A 1 501 ? -11.752 -1.965 20.317 1.00 90.19 501 LEU A CA 1
ATOM 3876 C C . LEU A 1 501 ? -10.313 -2.366 19.941 1.00 90.19 501 LEU A C 1
ATOM 3878 O O . LEU A 1 501 ? -10.107 -3.451 19.402 1.00 90.19 501 LEU A O 1
ATOM 3882 N N . PHE A 1 502 ? -9.341 -1.511 20.264 1.00 91.06 502 PHE A N 1
ATOM 3883 C CA . PHE A 1 502 ? -7.911 -1.678 20.007 1.00 91.06 502 PHE A CA 1
ATOM 3884 C C . PHE A 1 502 ? -7.128 -2.093 21.272 1.00 91.06 502 PHE A C 1
ATOM 3886 O O . PHE A 1 502 ? -5.921 -1.873 21.352 1.00 91.06 502 PHE A O 1
ATOM 3893 N N . GLU A 1 503 ? -7.777 -2.749 22.243 1.00 90.62 503 GLU A N 1
ATOM 3894 C CA . GLU A 1 503 ? -7.155 -3.156 23.520 1.00 90.62 503 GLU A CA 1
ATOM 3895 C C . GLU A 1 503 ? -6.006 -4.169 23.381 1.00 90.62 503 GLU A C 1
ATOM 3897 O O . GLU A 1 503 ? -5.255 -4.394 24.323 1.00 90.62 503 GLU A O 1
ATOM 3902 N N . ASN A 1 504 ? -5.872 -4.791 22.206 1.00 87.88 504 ASN A N 1
ATOM 3903 C CA . ASN A 1 504 ? -4.773 -5.698 21.866 1.00 87.88 504 ASN A CA 1
ATOM 3904 C C . ASN A 1 504 ? -3.638 -5.008 21.087 1.00 87.88 504 ASN A C 1
ATOM 3906 O O . ASN A 1 504 ? -2.704 -5.674 20.647 1.00 87.88 504 ASN A O 1
ATOM 3910 N N . SER A 1 505 ? -3.716 -3.689 20.887 1.00 90.56 505 SER A N 1
ATOM 3911 C CA . SER A 1 505 ? -2.610 -2.905 20.339 1.00 90.56 505 SER A CA 1
ATOM 3912 C C . SER A 1 505 ? -1.579 -2.617 21.429 1.00 90.56 505 SER A C 1
ATOM 3914 O O . SER A 1 505 ? -1.942 -2.253 22.548 1.00 90.56 505 SER A O 1
ATOM 3916 N N . THR A 1 506 ? -0.293 -2.739 21.093 1.00 90.94 506 THR A N 1
ATOM 3917 C CA . THR A 1 506 ? 0.822 -2.518 22.027 1.00 90.94 506 THR A CA 1
ATOM 3918 C C . THR A 1 506 ? 0.712 -1.170 22.741 1.00 90.94 506 THR A C 1
ATOM 3920 O O . THR A 1 506 ? 0.787 -1.120 23.962 1.00 90.94 506 THR A O 1
ATOM 3923 N N . VAL A 1 507 ? 0.415 -0.098 21.997 1.00 92.19 507 VAL A N 1
ATOM 3924 C CA . VAL A 1 507 ? 0.300 1.267 22.535 1.00 92.19 507 VAL A CA 1
ATOM 3925 C C . VAL A 1 507 ? -0.801 1.385 23.595 1.00 92.19 507 VAL A C 1
ATOM 3927 O O . VAL A 1 507 ? -0.577 1.972 24.653 1.00 92.19 507 VAL A O 1
ATOM 3930 N N . VAL A 1 508 ? -1.987 0.813 23.347 1.00 94.00 508 VAL A N 1
ATOM 3931 C CA . VAL A 1 508 ? -3.093 0.858 24.319 1.00 94.00 508 VAL A CA 1
ATOM 3932 C C . VAL A 1 508 ? -2.802 -0.032 25.527 1.00 94.00 508 VAL A C 1
ATOM 3934 O O . VAL A 1 508 ? -3.125 0.364 26.646 1.00 94.00 508 VAL A O 1
ATOM 3937 N N . GLN A 1 509 ? -2.171 -1.196 25.331 1.00 93.19 509 GLN A N 1
ATOM 3938 C CA . GLN A 1 509 ? -1.782 -2.091 26.427 1.00 93.19 509 GLN A CA 1
ATOM 3939 C C . GLN A 1 509 ? -0.742 -1.456 27.349 1.00 93.19 509 GLN A C 1
ATOM 3941 O O . GLN A 1 509 ? -0.939 -1.435 28.562 1.00 93.19 509 GLN A O 1
ATOM 3946 N N . GLU A 1 510 ? 0.337 -0.911 26.784 1.00 93.94 510 GLU A N 1
ATOM 3947 C CA . GLU A 1 510 ? 1.402 -0.245 27.537 1.00 93.94 510 GLU A CA 1
ATOM 3948 C C . GLU A 1 510 ? 0.861 0.964 28.300 1.00 93.94 510 GLU A C 1
ATOM 3950 O O . GLU A 1 510 ? 1.100 1.080 29.502 1.00 93.94 510 GLU A O 1
ATOM 3955 N N . TRP A 1 511 ? 0.051 1.805 27.646 1.00 96.12 511 TRP A N 1
ATOM 3956 C CA . TRP A 1 511 ? -0.568 2.953 28.303 1.00 96.12 511 TRP A CA 1
ATOM 3957 C C . TRP A 1 511 ? -1.490 2.525 29.447 1.00 96.12 511 TRP A C 1
ATOM 3959 O O . TRP A 1 511 ? -1.344 3.021 30.565 1.00 96.12 511 TRP A O 1
ATOM 3969 N N . ALA A 1 512 ? -2.409 1.583 29.198 1.00 95.56 512 ALA A N 1
ATOM 3970 C CA . ALA A 1 512 ? -3.359 1.112 30.203 1.00 95.56 512 ALA A CA 1
ATOM 3971 C C . ALA A 1 512 ? -2.658 0.433 31.391 1.00 95.56 512 ALA A C 1
ATOM 3973 O O . ALA A 1 512 ? -3.093 0.614 32.527 1.00 95.56 512 ALA A O 1
ATOM 3974 N N . ALA A 1 513 ? -1.558 -0.291 31.158 1.00 94.88 513 ALA A N 1
ATOM 3975 C CA . ALA A 1 513 ? -0.764 -0.931 32.207 1.00 94.88 513 ALA A CA 1
ATOM 3976 C C . ALA A 1 513 ? -0.121 0.069 33.189 1.00 94.88 513 ALA A C 1
ATOM 3978 O O . ALA A 1 513 ? 0.084 -0.285 34.350 1.00 94.88 513 ALA A O 1
ATOM 3979 N N . GLN A 1 514 ? 0.149 1.312 32.765 1.00 93.12 514 GLN A N 1
ATOM 3980 C CA . GLN A 1 514 ? 0.646 2.382 33.647 1.00 93.12 514 GLN A CA 1
ATOM 3981 C C . GLN A 1 514 ? -0.464 3.062 34.472 1.00 93.12 514 GLN A C 1
ATOM 3983 O O . GLN A 1 514 ? -0.175 3.765 35.442 1.00 93.12 514 GLN A O 1
ATOM 3988 N N . GLN A 1 515 ? -1.741 2.869 34.120 1.00 95.62 515 GLN A N 1
ATOM 3989 C CA . GLN A 1 515 ? -2.863 3.512 34.808 1.00 95.62 515 GLN A CA 1
ATOM 3990 C C . GLN A 1 515 ? -3.376 2.674 35.988 1.00 95.62 515 GLN A C 1
ATOM 3992 O O . GLN A 1 515 ? -3.334 1.439 36.000 1.00 95.62 515 GLN A O 1
ATOM 3997 N N . LYS A 1 516 ? -3.965 3.346 36.983 1.00 94.06 516 LYS A N 1
ATOM 3998 C CA . LYS A 1 516 ? -4.730 2.665 38.035 1.00 94.06 516 LYS A CA 1
ATOM 3999 C C . LYS A 1 516 ? -6.057 2.172 37.466 1.00 94.06 516 LYS A C 1
ATOM 4001 O O . LYS A 1 516 ? -6.768 2.922 36.799 1.00 94.06 516 LYS A O 1
ATOM 4006 N N . GLN A 1 517 ? -6.461 0.954 37.823 1.00 95.38 517 GLN A N 1
ATOM 4007 C CA . GLN A 1 517 ? -7.756 0.412 37.397 1.00 95.38 517 GLN A CA 1
ATOM 4008 C C . GLN A 1 517 ? -8.949 1.248 37.898 1.00 95.38 517 GLN A C 1
ATOM 4010 O O . GLN A 1 517 ? -9.962 1.330 37.208 1.00 95.38 517 GLN A O 1
ATOM 4015 N N . SER A 1 518 ? -8.834 1.914 39.057 1.00 94.88 518 SER A N 1
ATOM 4016 C CA . SER A 1 518 ? -9.832 2.887 39.537 1.00 94.88 518 SER A CA 1
ATOM 4017 C C . SER A 1 518 ? -10.106 3.986 38.517 1.00 94.88 518 SER A C 1
ATOM 4019 O O . SER A 1 518 ? -11.254 4.371 38.311 1.00 94.88 518 SER A O 1
ATOM 4021 N N . ASP A 1 519 ? -9.046 4.447 37.863 1.00 95.19 519 ASP A N 1
ATOM 4022 C CA . ASP A 1 519 ? -9.066 5.602 36.986 1.00 95.19 519 ASP A CA 1
ATOM 4023 C C . ASP A 1 519 ? -9.555 5.137 35.607 1.00 95.19 519 ASP A C 1
ATOM 4025 O O . ASP A 1 519 ? -10.491 5.723 35.068 1.00 95.19 519 ASP A O 1
ATOM 4029 N N . LEU A 1 520 ? -9.064 3.994 35.100 1.00 95.81 520 LEU A N 1
ATOM 4030 C CA . LEU A 1 520 ? -9.590 3.343 33.885 1.00 95.81 520 LEU A CA 1
ATOM 4031 C C . LEU A 1 520 ? -11.095 3.045 33.962 1.00 95.81 520 LEU A C 1
ATOM 4033 O O . LEU A 1 520 ? -11.807 3.197 32.967 1.00 95.81 520 LEU A O 1
ATOM 4037 N N . ASN A 1 521 ? -11.606 2.670 35.138 1.00 94.50 521 ASN A N 1
ATOM 4038 C CA . ASN A 1 521 ? -13.036 2.429 35.338 1.00 94.50 521 ASN A CA 1
ATOM 4039 C C . ASN A 1 521 ? -13.888 3.693 35.105 1.00 94.50 521 ASN A C 1
ATOM 4041 O O . ASN A 1 521 ? -15.043 3.564 34.698 1.00 94.50 521 ASN A O 1
ATOM 4045 N N . THR A 1 522 ? -13.336 4.904 35.284 1.00 95.19 522 THR A N 1
ATOM 4046 C CA . THR A 1 522 ? -14.059 6.168 35.022 1.00 95.19 522 THR A CA 1
ATOM 4047 C C . THR A 1 522 ? -14.412 6.368 33.545 1.00 95.19 522 THR A C 1
ATOM 4049 O O . THR A 1 522 ? -15.383 7.058 33.238 1.00 95.19 522 THR A O 1
ATOM 4052 N N . LEU A 1 523 ? -13.695 5.704 32.627 1.00 93.50 523 LEU A N 1
ATOM 4053 C CA . LEU A 1 523 ? -14.004 5.715 31.195 1.00 93.50 523 LEU A CA 1
ATOM 4054 C C . LEU A 1 523 ? -15.301 4.961 30.859 1.00 93.50 523 LEU A C 1
ATOM 4056 O O . LEU A 1 523 ? -15.885 5.196 29.805 1.00 93.50 523 LEU A O 1
ATOM 4060 N N . ASN A 1 524 ? -15.738 4.029 31.717 1.00 91.81 524 ASN A N 1
ATOM 4061 C CA . ASN A 1 524 ? -16.907 3.165 31.505 1.00 91.81 524 ASN A CA 1
ATOM 4062 C C . ASN A 1 524 ? -16.893 2.369 30.171 1.00 91.81 524 ASN A C 1
ATOM 4064 O O . ASN A 1 524 ? -17.936 2.069 29.592 1.00 91.81 524 ASN A O 1
ATOM 4068 N N . ILE A 1 525 ? -15.699 2.009 29.678 1.00 92.06 525 ILE A N 1
ATOM 4069 C CA . ILE A 1 525 ? -15.498 1.194 28.459 1.00 92.06 525 ILE A CA 1
ATOM 4070 C C . ILE A 1 525 ? -15.018 -0.242 28.742 1.00 92.06 525 ILE A C 1
ATOM 4072 O O . ILE A 1 525 ? -14.846 -1.026 27.812 1.00 92.06 525 ILE A O 1
ATOM 4076 N N . GLY A 1 526 ? -14.780 -0.600 30.010 1.00 91.12 526 GLY A N 1
ATOM 4077 C CA . GLY A 1 526 ? -14.292 -1.932 30.397 1.00 91.12 526 GLY A CA 1
ATOM 4078 C C . GLY A 1 526 ? -12.847 -2.231 29.973 1.00 91.12 526 GLY A C 1
ATOM 4079 O O . GLY A 1 526 ? -12.525 -3.384 29.679 1.00 91.12 526 GLY A O 1
ATOM 4080 N N . LEU A 1 527 ? -11.993 -1.205 29.893 1.00 93.88 527 LEU A N 1
ATOM 4081 C CA . LEU A 1 527 ? -10.552 -1.352 29.666 1.00 93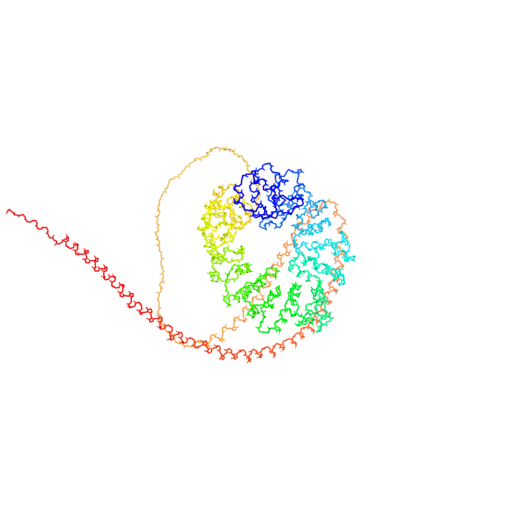.88 527 LEU A CA 1
ATOM 4082 C C . LEU A 1 527 ? -9.855 -1.782 30.968 1.00 93.88 527 LEU A C 1
ATOM 4084 O O . LEU A 1 527 ? -10.233 -1.332 32.052 1.00 93.88 527 LEU A O 1
ATOM 4088 N N . VAL A 1 528 ? -8.859 -2.662 30.861 1.00 91.94 528 VAL A N 1
ATOM 4089 C CA . VAL A 1 528 ? -8.185 -3.293 32.006 1.00 91.94 528 VAL A CA 1
ATOM 4090 C C . VAL A 1 528 ? -6.670 -3.112 31.942 1.00 91.94 528 VAL A C 1
ATOM 4092 O O . VAL A 1 528 ? -6.084 -3.203 30.867 1.00 91.94 528 VAL A O 1
ATOM 4095 N N . ASN A 1 529 ? -6.028 -2.890 33.090 1.00 87.75 529 ASN A N 1
ATOM 4096 C CA . ASN A 1 529 ? -4.574 -2.741 33.199 1.00 87.75 529 ASN A CA 1
ATOM 4097 C C . ASN A 1 529 ? -3.848 -4.097 33.314 1.00 87.75 529 ASN A C 1
ATOM 4099 O O . ASN A 1 529 ? -3.135 -4.371 34.279 1.00 87.75 529 ASN A O 1
ATOM 4103 N N . THR A 1 530 ? -4.029 -4.977 32.324 1.00 72.44 530 THR A N 1
ATOM 4104 C CA . THR A 1 530 ? -3.334 -6.274 32.289 1.00 72.44 530 THR A CA 1
ATOM 4105 C C . THR A 1 530 ? -1.840 -6.086 32.038 1.00 72.44 530 THR A C 1
ATOM 4107 O O . THR A 1 530 ? -1.410 -5.927 30.896 1.00 72.44 530 THR A O 1
ATOM 4110 N N . THR A 1 531 ? -1.033 -6.159 33.096 1.00 53.97 531 THR A N 1
ATOM 4111 C CA . THR A 1 531 ? 0.416 -6.320 32.959 1.00 53.97 531 THR A CA 1
ATOM 4112 C C . THR A 1 531 ? 0.719 -7.661 32.290 1.00 53.97 531 THR A C 1
ATOM 4114 O O . THR A 1 531 ? 0.150 -8.697 32.643 1.00 53.97 531 THR A O 1
ATOM 4117 N N . ILE A 1 532 ? 1.620 -7.656 31.305 1.00 47.59 532 ILE A N 1
ATOM 4118 C CA . ILE A 1 532 ? 2.020 -8.875 30.596 1.00 47.59 532 ILE A CA 1
ATOM 4119 C C . ILE A 1 532 ? 2.880 -9.732 31.538 1.00 47.59 532 ILE A C 1
ATOM 4121 O O . ILE A 1 532 ? 4.097 -9.586 31.604 1.00 47.59 532 ILE A O 1
ATOM 4125 N N . SER A 1 533 ? 2.240 -10.653 32.258 1.00 32.81 533 SER A N 1
ATOM 4126 C CA . SER A 1 533 ? 2.883 -11.890 32.709 1.00 32.81 533 SER A CA 1
ATOM 4127 C C . SER A 1 533 ? 2.578 -12.991 31.706 1.00 32.81 533 SER A C 1
ATOM 4129 O O . SER A 1 533 ? 1.419 -13.272 31.398 1.00 32.81 533 SER A O 1
ATOM 4131 N N . SER A 1 534 ? 3.635 -13.598 31.175 1.00 34.06 534 SER A N 1
ATOM 4132 C CA . SER A 1 534 ? 3.564 -14.601 30.117 1.00 34.06 534 SER A CA 1
ATOM 4133 C C . SER A 1 534 ? 2.678 -15.795 30.487 1.00 34.06 534 SER A C 1
ATOM 4135 O O . SER A 1 534 ? 2.912 -16.458 31.491 1.00 34.06 534 SER A O 1
ATOM 4137 N N . ALA A 1 535 ? 1.730 -16.106 29.600 1.00 39.31 535 ALA A N 1
ATOM 4138 C CA . ALA A 1 535 ? 1.051 -17.396 29.459 1.00 39.31 535 ALA A CA 1
ATOM 4139 C C . ALA A 1 535 ? 0.494 -18.060 30.742 1.00 39.31 535 ALA A C 1
ATOM 4141 O O . ALA A 1 535 ? 1.063 -19.014 31.269 1.00 39.31 535 ALA A O 1
ATOM 4142 N N . ALA A 1 536 ? -0.732 -17.685 31.119 1.00 27.64 536 ALA A N 1
ATOM 4143 C CA . ALA A 1 536 ? -1.642 -18.583 31.832 1.00 27.64 536 ALA A CA 1
ATOM 4144 C C . ALA A 1 536 ? -3.028 -18.570 31.163 1.00 27.64 536 ALA A C 1
ATOM 4146 O O . ALA A 1 536 ? -3.678 -17.531 31.060 1.00 27.64 536 ALA A O 1
ATOM 4147 N N . THR A 1 537 ? -3.474 -19.732 30.684 1.00 29.69 537 THR A N 1
ATOM 4148 C CA . THR A 1 537 ? -4.800 -19.945 30.083 1.00 29.69 537 THR A CA 1
ATOM 4149 C C . THR A 1 537 ? -5.918 -19.589 31.062 1.00 29.69 537 THR A C 1
ATOM 4151 O O . THR A 1 537 ? -6.064 -20.239 32.095 1.00 29.69 537 THR A O 1
ATOM 4154 N N . VAL A 1 538 ? -6.749 -18.604 30.713 1.00 28.88 538 VAL A N 1
ATOM 4155 C CA . VAL A 1 538 ? -7.910 -18.211 31.523 1.00 28.88 538 VAL A CA 1
ATOM 4156 C C . VAL A 1 538 ? -9.130 -19.046 31.131 1.00 28.88 538 VAL A C 1
ATOM 4158 O O . VAL A 1 538 ? -9.775 -18.793 30.115 1.00 28.88 538 VAL A O 1
ATOM 4161 N N . THR A 1 539 ? -9.486 -20.026 31.960 1.00 24.98 539 THR A N 1
ATOM 4162 C CA . THR A 1 539 ? -10.840 -20.603 31.972 1.00 24.98 539 THR A CA 1
ATOM 4163 C C . THR A 1 539 ? -11.793 -19.676 32.736 1.00 24.98 539 THR A C 1
ATOM 4165 O O . THR A 1 539 ? -11.444 -19.255 33.840 1.00 24.98 539 THR A O 1
ATOM 4168 N N . PRO A 1 540 ? -12.999 -19.371 32.223 1.00 32.91 540 PRO A N 1
ATOM 4169 C CA . PRO A 1 540 ? -13.936 -18.492 32.912 1.00 32.91 540 PRO A CA 1
ATOM 4170 C C . PRO A 1 540 ? -14.736 -19.248 33.984 1.00 32.91 540 PRO A C 1
ATOM 4172 O O . PRO A 1 540 ? -15.468 -20.187 33.672 1.00 32.91 540 PRO A O 1
ATOM 4175 N N . THR A 1 541 ? -14.672 -18.795 35.237 1.00 25.02 541 THR A N 1
ATOM 4176 C CA . THR A 1 541 ? -15.604 -19.210 36.302 1.00 25.02 541 THR A CA 1
ATOM 4177 C C . THR A 1 541 ? -16.584 -18.091 36.641 1.00 25.02 541 THR A C 1
ATOM 4179 O O . THR A 1 541 ? -16.195 -16.968 36.955 1.00 25.02 541 THR A O 1
ATOM 4182 N N . VAL A 1 542 ? -17.872 -18.426 36.561 1.00 28.42 542 VAL A N 1
ATOM 4183 C CA . VAL A 1 542 ? -19.031 -17.550 36.796 1.00 28.42 542 VAL A CA 1
ATOM 4184 C C . VAL A 1 542 ? -19.180 -17.238 38.298 1.00 28.42 542 VAL A C 1
ATOM 4186 O O . VAL A 1 542 ? -18.980 -18.140 39.112 1.00 28.42 542 VAL A O 1
ATOM 4189 N N . PRO A 1 543 ? -19.556 -16.008 38.705 1.00 34.12 543 PRO A N 1
ATOM 4190 C CA . PRO A 1 543 ? -19.780 -15.681 40.113 1.00 34.12 543 PRO A CA 1
ATOM 4191 C C . PRO A 1 543 ? -21.137 -16.200 40.611 1.00 34.12 543 PRO A C 1
ATOM 4193 O O . PRO A 1 543 ? -22.134 -16.151 39.889 1.00 34.12 543 PRO A O 1
ATOM 4196 N N . SER A 1 544 ? -21.220 -16.640 41.871 1.00 27.72 544 SER A N 1
ATOM 4197 C CA . SER A 1 544 ? -22.507 -16.921 42.527 1.00 27.72 544 SER A CA 1
ATOM 4198 C C . SER A 1 544 ? -22.487 -16.711 44.044 1.00 27.72 544 SER A C 1
ATOM 4200 O O . SER A 1 544 ? -21.774 -17.392 44.770 1.00 27.72 544 SER A O 1
ATOM 4202 N N . SER A 1 545 ? -23.379 -15.810 44.469 1.00 27.98 545 SER A N 1
ATOM 4203 C CA . SER A 1 545 ? -24.081 -15.715 45.764 1.00 27.98 545 SER A CA 1
ATOM 4204 C C . SER A 1 545 ? -23.319 -15.551 47.092 1.00 27.98 545 SER A C 1
ATOM 4206 O O . SER A 1 545 ? -22.406 -16.283 47.449 1.00 27.98 545 SER A O 1
ATOM 4208 N N . VAL A 1 546 ? -23.845 -14.607 47.876 1.00 27.94 546 VAL A N 1
ATOM 4209 C CA . VAL A 1 546 ? -23.479 -14.220 49.246 1.00 27.94 546 VAL A CA 1
ATOM 4210 C C . VAL A 1 546 ? -24.336 -14.981 50.268 1.00 27.94 546 VAL A C 1
ATOM 4212 O O . VAL A 1 546 ? -25.550 -15.014 50.088 1.00 27.94 546 VAL A O 1
ATOM 4215 N N . THR A 1 547 ? -23.763 -15.488 51.372 1.00 26.47 547 THR A N 1
ATOM 4216 C CA . THR A 1 547 ? -24.229 -15.272 52.777 1.00 26.47 547 THR A CA 1
ATOM 4217 C C . THR A 1 547 ? -23.308 -15.966 53.814 1.00 26.47 547 THR A C 1
ATOM 4219 O O . THR A 1 547 ? -22.531 -16.838 53.431 1.00 26.47 547 THR A O 1
ATOM 4222 N N . PRO A 1 548 ? -23.301 -15.537 55.100 1.00 45.84 548 PRO A N 1
ATOM 4223 C CA . PRO A 1 548 ? -22.211 -15.819 56.048 1.00 45.84 548 PRO A CA 1
ATOM 4224 C C . PRO A 1 548 ? -22.533 -16.899 57.101 1.00 45.84 548 PRO A C 1
ATOM 4226 O O . PRO A 1 548 ? -23.678 -17.319 57.262 1.00 45.84 548 PRO A O 1
ATOM 4229 N N . THR A 1 549 ? -21.545 -17.268 57.925 1.00 25.42 549 THR A N 1
ATOM 4230 C CA . THR A 1 549 ? -21.795 -17.866 59.255 1.00 25.42 549 THR A CA 1
ATOM 4231 C C . THR A 1 549 ? -20.700 -17.488 60.265 1.00 25.42 549 THR A C 1
ATOM 4233 O O . THR A 1 549 ? -19.637 -17.001 59.889 1.00 25.42 549 THR A O 1
ATOM 4236 N N . ILE A 1 550 ? -21.015 -17.604 61.558 1.00 25.78 550 ILE A N 1
ATOM 4237 C CA . ILE A 1 550 ? -20.463 -16.793 62.658 1.00 25.78 550 ILE A CA 1
ATOM 4238 C C . ILE A 1 550 ? -19.698 -17.656 63.702 1.00 25.78 550 ILE A C 1
ATOM 4240 O O . ILE A 1 550 ? -20.008 -18.829 63.888 1.00 25.78 550 ILE A O 1
ATOM 4244 N N . THR A 1 551 ? -18.784 -17.009 64.449 1.00 26.30 551 THR A N 1
ATOM 4245 C CA . THR A 1 551 ? -18.229 -17.322 65.804 1.00 26.30 551 THR A CA 1
ATOM 4246 C C . THR A 1 551 ? -17.071 -18.312 66.081 1.00 26.30 551 THR A C 1
ATOM 4248 O O . THR A 1 551 ? -17.210 -19.519 65.944 1.00 26.30 551 THR A O 1
ATOM 4251 N N . SER A 1 552 ? -16.054 -17.730 66.759 1.00 26.16 552 SER A N 1
ATOM 4252 C CA . SER A 1 552 ? -15.345 -18.187 67.990 1.00 26.16 552 SER A CA 1
ATOM 4253 C C . SER A 1 552 ? -14.218 -19.231 67.881 1.00 26.16 552 SER A C 1
ATOM 4255 O O . SER A 1 552 ? -14.461 -20.349 67.462 1.00 26.16 552 SER A O 1
ATOM 4257 N N . SER A 1 553 ? -12.974 -18.965 68.324 1.00 26.02 553 SER A N 1
ATOM 4258 C CA . SER A 1 553 ? -12.608 -18.506 69.686 1.00 26.02 553 SER A CA 1
ATOM 4259 C C . SER A 1 553 ? -11.243 -17.769 69.828 1.00 26.02 553 SER A C 1
ATOM 4261 O O . SER A 1 553 ? -10.204 -18.323 69.488 1.00 26.02 553 SER A O 1
ATOM 4263 N N . VAL A 1 554 ? -11.259 -16.544 70.386 1.00 25.64 554 VAL A N 1
ATOM 4264 C CA . VAL A 1 554 ? -10.641 -16.111 71.682 1.00 25.64 554 VAL A CA 1
ATOM 4265 C C . VAL A 1 554 ? -9.328 -16.795 72.158 1.00 25.64 554 VAL A C 1
ATOM 4267 O O . VAL A 1 554 ? -9.323 -18.015 72.244 1.00 25.64 554 VAL A O 1
ATOM 4270 N N . THR A 1 555 ? -8.241 -16.152 72.647 1.00 28.39 555 THR A N 1
ATOM 4271 C CA . THR A 1 555 ? -7.699 -14.752 72.693 1.00 28.39 555 THR A CA 1
ATOM 4272 C C . THR A 1 555 ? -6.146 -14.810 72.995 1.00 28.39 555 THR A C 1
ATOM 4274 O O . THR A 1 555 ? -5.518 -15.672 72.389 1.00 28.39 555 THR A O 1
ATOM 4277 N N . PRO A 1 556 ? -5.426 -13.932 73.758 1.00 41.44 556 PRO A N 1
ATOM 4278 C CA . PRO A 1 556 ? -4.469 -12.988 73.139 1.00 41.44 556 PRO A CA 1
ATOM 4279 C C . PRO A 1 556 ? -3.058 -12.888 73.793 1.00 41.44 556 PRO A C 1
ATOM 4281 O O . PRO A 1 556 ? -2.820 -13.408 74.879 1.00 41.44 556 PRO A O 1
ATOM 4284 N N . THR A 1 557 ? -2.148 -12.080 73.221 1.00 24.80 557 THR A N 1
ATOM 4285 C CA . THR A 1 557 ? -1.303 -11.109 73.976 1.00 24.80 557 THR A CA 1
ATOM 4286 C C . THR A 1 557 ? -0.590 -10.103 73.047 1.00 24.80 557 THR A C 1
ATOM 4288 O O . THR A 1 557 ? -0.266 -10.408 71.908 1.00 24.80 557 THR A O 1
ATOM 4291 N N . ASN A 1 558 ? -0.392 -8.883 73.553 1.00 24.45 558 ASN A N 1
ATOM 4292 C CA . ASN A 1 558 ? 0.216 -7.671 72.954 1.00 24.45 558 ASN A CA 1
ATOM 4293 C C . ASN A 1 558 ? 1.166 -7.085 74.051 1.00 24.45 558 ASN A C 1
ATOM 4295 O O . ASN A 1 558 ? 1.148 -7.665 75.144 1.00 24.45 558 ASN A O 1
ATOM 4299 N N . PRO A 1 559 ? 1.873 -5.929 73.947 1.00 39.31 559 PRO A N 1
ATOM 4300 C CA . PRO A 1 559 ? 2.365 -5.086 72.831 1.00 39.31 559 PRO A CA 1
ATOM 4301 C C . PRO A 1 559 ? 3.932 -4.984 72.838 1.00 39.31 559 PRO A C 1
ATOM 4303 O O . PRO A 1 559 ? 4.574 -5.601 73.680 1.00 39.31 559 PRO A O 1
ATOM 4306 N N . SER A 1 560 ? 4.668 -4.244 71.985 1.00 25.91 560 SER A N 1
ATOM 4307 C CA . SER A 1 560 ? 4.794 -2.762 71.961 1.00 25.91 560 SER A CA 1
ATOM 4308 C C . SER A 1 560 ? 5.828 -2.260 70.920 1.00 25.91 560 SER A C 1
ATOM 4310 O O . SER A 1 560 ? 6.615 -3.035 70.390 1.00 25.91 560 SER A O 1
ATOM 4312 N N . SER A 1 561 ? 5.821 -0.940 70.685 1.00 26.72 561 SER A N 1
ATOM 4313 C CA . SER A 1 561 ? 6.774 -0.058 69.958 1.00 26.72 561 SER A CA 1
ATOM 4314 C C . SER A 1 561 ? 8.266 -0.192 70.399 1.00 26.72 561 SER A C 1
ATOM 4316 O O . SER A 1 561 ? 8.535 -0.885 71.371 1.00 26.72 561 SER A O 1
ATOM 4318 N N . ILE A 1 562 ? 9.313 0.416 69.788 1.00 25.14 562 ILE A N 1
ATOM 4319 C CA . ILE A 1 562 ? 9.481 1.806 69.279 1.00 25.14 562 ILE A CA 1
ATOM 4320 C C . ILE A 1 562 ? 10.701 1.987 68.309 1.00 25.14 562 ILE A C 1
ATOM 4322 O O . ILE A 1 562 ? 11.694 1.285 68.432 1.00 25.14 562 ILE A O 1
ATOM 4326 N N . THR A 1 563 ? 10.627 2.988 67.408 1.00 23.66 563 THR A N 1
ATOM 4327 C CA . THR A 1 563 ? 11.693 3.867 66.813 1.00 23.66 563 THR A CA 1
ATOM 4328 C C . THR A 1 563 ? 13.109 3.384 66.394 1.00 23.66 563 THR A C 1
ATOM 4330 O O . THR A 1 563 ? 13.949 3.058 67.221 1.00 23.66 563 THR A O 1
ATOM 4333 N N . SER A 1 564 ? 13.414 3.602 65.101 1.00 25.67 564 SER A N 1
ATOM 4334 C CA . SER A 1 564 ? 14.628 4.216 64.485 1.00 25.67 564 SER A CA 1
ATOM 4335 C C . SER A 1 564 ? 15.992 4.292 65.218 1.00 25.67 564 SER A C 1
ATOM 4337 O O . SER A 1 564 ? 16.097 5.007 66.212 1.00 25.67 564 SER A O 1
ATOM 4339 N N . THR A 1 565 ? 17.085 3.814 64.585 1.00 24.62 565 THR A N 1
ATOM 4340 C CA . THR A 1 565 ? 18.262 4.620 64.112 1.00 24.62 565 THR A CA 1
ATOM 4341 C C . THR A 1 565 ? 19.393 3.771 63.481 1.00 24.62 565 THR A C 1
ATOM 4343 O O . THR A 1 565 ? 19.417 2.552 63.603 1.00 24.62 565 THR A O 1
ATOM 4346 N N . ILE A 1 566 ? 20.302 4.447 62.762 1.00 26.19 566 ILE A N 1
ATOM 4347 C CA . ILE A 1 566 ? 21.383 3.993 61.849 1.00 26.19 566 ILE A CA 1
ATOM 4348 C C . ILE A 1 566 ? 22.512 5.064 61.988 1.00 26.19 566 ILE A C 1
ATOM 4350 O O . ILE A 1 566 ? 22.103 6.222 62.132 1.00 26.19 566 ILE A O 1
ATOM 4354 N N . PRO A 1 567 ? 23.857 4.799 61.977 1.00 39.16 567 PRO A N 1
ATOM 4355 C CA . PRO A 1 567 ? 24.581 3.884 61.062 1.00 39.16 567 PRO A CA 1
ATOM 4356 C C . PRO A 1 567 ? 25.883 3.162 61.572 1.00 39.16 567 PRO A C 1
ATOM 4358 O O . PRO A 1 567 ? 26.352 3.376 62.680 1.00 39.16 567 PRO A O 1
ATOM 4361 N N . SER A 1 568 ? 26.524 2.405 60.658 1.00 26.06 568 SER A N 1
ATOM 4362 C CA . SER A 1 568 ? 27.992 2.243 60.428 1.00 26.06 568 SER A CA 1
ATOM 4363 C C . SER A 1 568 ? 28.976 1.635 61.458 1.00 26.06 568 SER A C 1
ATOM 4365 O O . SER A 1 568 ? 29.268 2.229 62.488 1.00 26.06 568 SER A O 1
ATOM 4367 N N . SER A 1 569 ? 29.723 0.600 61.021 1.00 27.19 569 SER A N 1
ATOM 4368 C CA . SER A 1 569 ? 31.178 0.649 60.673 1.00 27.19 569 SER A CA 1
ATOM 4369 C C . SER A 1 569 ? 31.985 -0.622 61.022 1.00 27.19 569 SER A C 1
ATOM 4371 O O . SER A 1 569 ? 31.906 -1.105 62.142 1.00 27.19 569 SER A O 1
ATOM 4373 N N . VAL A 1 570 ? 32.801 -1.106 60.066 1.00 27.50 570 VAL A N 1
ATOM 4374 C CA . VAL A 1 570 ? 34.267 -1.359 60.160 1.00 27.50 570 VAL A CA 1
ATOM 4375 C C . VAL A 1 570 ? 34.849 -1.125 58.741 1.00 27.50 570 VAL A C 1
ATOM 4377 O O . VAL A 1 570 ? 34.107 -1.136 57.759 1.00 27.50 570 VAL A O 1
ATOM 4380 N N . THR A 1 571 ? 36.140 -0.798 58.639 1.00 25.80 571 THR A N 1
ATOM 4381 C CA . THR A 1 571 ? 36.742 0.103 57.628 1.00 25.80 571 THR A CA 1
ATOM 4382 C C . THR A 1 571 ? 37.914 -0.527 56.813 1.00 25.80 571 THR A C 1
ATOM 4384 O O . THR A 1 571 ? 38.277 -1.674 57.071 1.00 25.80 571 THR A O 1
ATOM 4387 N N . PRO A 1 572 ? 38.486 0.166 55.792 1.00 36.12 572 PRO A N 1
ATOM 4388 C CA . PRO A 1 572 ? 39.364 -0.418 54.755 1.00 36.12 572 PRO A CA 1
ATOM 4389 C C . PRO A 1 572 ? 40.880 -0.234 55.000 1.00 36.12 572 PRO A C 1
ATOM 4391 O O . PRO A 1 572 ? 41.291 0.382 55.981 1.00 36.12 572 PRO A O 1
ATOM 4394 N N . THR A 1 573 ? 41.722 -0.677 54.050 1.00 25.83 573 THR A N 1
ATOM 4395 C CA . THR A 1 573 ? 43.176 -0.396 54.020 1.00 25.83 573 THR A CA 1
ATOM 4396 C C . THR A 1 573 ? 43.687 0.211 52.700 1.00 25.83 573 THR A C 1
ATOM 4398 O O . THR A 1 573 ? 43.878 -0.469 51.702 1.00 25.83 573 THR A O 1
ATOM 4401 N N . ILE A 1 574 ? 43.946 1.522 52.773 1.00 23.20 574 ILE A N 1
ATOM 4402 C CA . ILE A 1 574 ? 45.156 2.250 52.331 1.00 23.20 574 ILE A CA 1
ATOM 4403 C C . ILE A 1 574 ? 45.647 2.120 50.870 1.00 23.20 574 ILE A C 1
ATOM 4405 O O . ILE A 1 574 ? 46.179 1.113 50.418 1.00 23.20 574 ILE A O 1
ATOM 4409 N N . ASN A 1 575 ? 45.639 3.282 50.214 1.00 23.27 575 ASN A N 1
ATOM 4410 C CA . ASN A 1 575 ? 46.392 3.640 49.014 1.00 23.27 575 ASN A CA 1
ATOM 4411 C C . ASN A 1 575 ? 47.705 4.352 49.425 1.00 23.27 575 ASN A C 1
ATOM 4413 O O . ASN A 1 575 ? 47.609 5.371 50.107 1.00 23.27 575 ASN A O 1
ATOM 4417 N N . SER A 1 576 ? 48.897 3.847 49.057 1.00 23.72 576 SER A N 1
ATOM 4418 C CA . SER A 1 576 ? 50.138 4.635 48.820 1.00 23.72 576 SER A CA 1
ATOM 4419 C C . SER A 1 576 ? 51.419 3.787 48.679 1.00 23.72 576 SER A C 1
ATOM 4421 O O . SER A 1 576 ? 51.889 3.178 49.636 1.00 23.72 576 SER A O 1
ATOM 4423 N N . SER A 1 577 ? 52.069 3.855 47.512 1.00 24.12 577 SER A N 1
ATOM 4424 C CA . SER A 1 577 ? 53.538 3.828 47.375 1.00 24.12 577 SER A CA 1
ATOM 4425 C C . SER A 1 577 ? 53.952 4.445 46.024 1.00 24.12 577 SER A C 1
ATOM 4427 O O . SER A 1 577 ? 53.127 4.606 45.127 1.00 24.12 577 SER A O 1
ATOM 4429 N N . PHE A 1 578 ? 55.192 4.932 45.931 1.00 22.25 578 PHE A N 1
ATOM 4430 C CA . PHE A 1 578 ? 55.596 5.990 44.991 1.00 22.25 578 PHE A CA 1
ATOM 4431 C C . PHE A 1 578 ? 55.983 5.512 43.572 1.00 22.25 578 PHE A C 1
ATOM 4433 O O . PHE A 1 578 ? 56.585 4.459 43.387 1.00 22.25 578 PHE A O 1
ATOM 4440 N N . THR A 1 579 ? 55.747 6.387 42.585 1.00 27.00 579 THR A N 1
ATOM 4441 C CA . THR A 1 579 ? 56.448 6.476 41.280 1.00 27.00 579 THR A CA 1
ATOM 4442 C C . THR A 1 579 ? 57.977 6.553 41.450 1.00 27.00 579 THR A C 1
ATOM 4444 O O . THR A 1 579 ? 58.408 7.198 42.411 1.00 27.00 579 THR A O 1
ATOM 4447 N N . PRO A 1 580 ? 58.817 6.023 40.523 1.00 29.39 580 PRO A N 1
ATOM 4448 C CA . PRO A 1 580 ? 59.077 6.736 39.254 1.00 29.39 580 PRO A CA 1
ATOM 4449 C C . PRO A 1 580 ? 59.487 5.874 38.026 1.00 29.39 580 PRO A C 1
ATOM 4451 O O . PRO A 1 580 ? 59.522 4.650 38.064 1.00 29.39 580 PRO A O 1
ATOM 4454 N N . THR A 1 581 ? 59.881 6.578 36.952 1.00 23.00 581 THR A N 1
ATOM 4455 C CA . THR A 1 581 ? 60.691 6.152 35.781 1.00 23.00 581 THR A CA 1
ATOM 4456 C C . THR A 1 581 ? 60.105 5.199 34.724 1.00 23.00 581 THR A C 1
ATOM 4458 O O . THR A 1 581 ? 59.891 4.016 34.953 1.00 23.00 581 THR A O 1
ATOM 4461 N N . ILE A 1 582 ? 60.041 5.714 33.488 1.00 29.11 582 ILE A N 1
ATOM 4462 C CA . ILE A 1 582 ? 60.249 4.971 32.231 1.00 29.11 582 ILE A CA 1
ATOM 4463 C C . ILE A 1 582 ? 61.597 5.466 31.671 1.00 29.11 582 ILE A C 1
ATOM 4465 O O . ILE A 1 582 ? 61.815 6.681 31.659 1.00 29.11 582 ILE A O 1
ATOM 4469 N N . PRO A 1 583 ? 62.518 4.574 31.258 1.00 28.64 583 PRO A N 1
ATOM 4470 C CA . PRO A 1 583 ? 62.883 4.571 29.836 1.00 28.64 583 PRO A CA 1
ATOM 4471 C C . PRO A 1 583 ? 63.165 3.177 29.225 1.00 28.64 583 PRO A C 1
ATOM 4473 O O . PRO A 1 583 ? 63.835 2.332 29.806 1.00 28.64 583 PRO A O 1
ATOM 4476 N N . SER A 1 584 ? 62.684 3.002 27.987 1.00 33.41 584 SER A N 1
ATOM 4477 C CA . SER A 1 584 ? 63.270 2.203 26.887 1.00 33.41 584 SER A CA 1
ATOM 4478 C C . SER A 1 584 ? 63.982 0.864 27.186 1.00 33.41 584 SER A C 1
ATOM 4480 O O . SER A 1 584 ? 65.155 0.855 27.555 1.00 33.41 584 SER A O 1
ATOM 4482 N N . SER A 1 585 ? 63.351 -0.268 26.828 1.00 30.97 585 SER A N 1
ATOM 4483 C CA . SER A 1 585 ? 64.081 -1.472 26.341 1.00 30.97 585 SER A CA 1
ATOM 4484 C C . SER A 1 585 ? 63.217 -2.601 25.740 1.00 30.97 585 SER A C 1
ATOM 4486 O O . SER A 1 585 ? 63.721 -3.330 24.891 1.00 30.97 585 SER A O 1
ATOM 4488 N N . PHE A 1 586 ? 61.937 -2.761 26.108 1.00 28.14 586 PHE A N 1
ATOM 4489 C CA . PHE A 1 586 ? 61.179 -4.005 25.827 1.00 28.14 586 PHE A CA 1
ATOM 4490 C C . PHE A 1 586 ? 60.136 -3.984 24.689 1.00 28.14 586 PHE A C 1
ATOM 4492 O O . PHE A 1 586 ? 59.303 -4.883 24.584 1.00 28.14 586 PHE A O 1
ATOM 4499 N N . THR A 1 587 ? 60.203 -3.022 23.766 1.00 27.55 587 THR A N 1
ATOM 4500 C CA . THR A 1 587 ? 59.310 -2.989 22.590 1.00 27.55 587 THR A CA 1
ATOM 4501 C C . THR A 1 587 ? 59.566 -4.051 21.488 1.00 27.55 587 THR A C 1
ATOM 4503 O O . THR A 1 587 ? 58.624 -4.310 20.741 1.00 27.55 587 THR A O 1
ATOM 4506 N N . PRO A 1 588 ? 60.744 -4.709 21.326 1.00 29.28 588 PRO A N 1
ATOM 4507 C CA . PRO A 1 588 ? 60.944 -5.655 20.217 1.00 29.28 588 PRO A CA 1
ATOM 4508 C C . PRO A 1 588 ? 60.552 -7.120 20.512 1.00 29.28 588 PRO A C 1
ATOM 4510 O O . PRO A 1 588 ? 60.540 -7.927 19.586 1.00 29.28 588 PRO A O 1
ATOM 4513 N N . THR A 1 589 ? 60.238 -7.500 21.758 1.00 28.97 589 THR A N 1
ATOM 4514 C CA . THR A 1 589 ? 60.121 -8.924 22.166 1.00 28.97 589 THR A CA 1
ATOM 4515 C C . THR A 1 589 ? 58.699 -9.478 22.325 1.00 28.97 589 THR A C 1
ATOM 4517 O O . THR A 1 589 ? 58.535 -10.696 22.393 1.00 28.97 589 THR A O 1
ATOM 4520 N N . ILE A 1 590 ? 57.658 -8.637 22.342 1.00 29.33 590 ILE A N 1
ATOM 4521 C CA . ILE A 1 590 ? 56.259 -9.110 22.451 1.00 29.33 590 ILE A CA 1
ATOM 4522 C C . ILE A 1 590 ? 55.667 -9.478 21.076 1.00 29.33 590 ILE A C 1
ATOM 4524 O O . ILE A 1 590 ? 54.929 -10.457 20.961 1.00 29.33 590 ILE A O 1
ATOM 4528 N N . ASN A 1 591 ? 56.054 -8.775 20.005 1.00 30.22 591 ASN A N 1
ATOM 4529 C CA . ASN A 1 591 ? 55.493 -8.991 18.662 1.00 30.22 591 ASN A CA 1
ATOM 4530 C C . ASN A 1 591 ? 55.956 -10.288 17.966 1.00 30.22 591 ASN A C 1
ATOM 4532 O O . ASN A 1 591 ? 55.387 -10.668 16.947 1.00 30.22 591 ASN A O 1
ATOM 4536 N N . SER A 1 592 ? 56.978 -10.969 18.493 1.00 32.03 592 SER A N 1
ATOM 4537 C CA . SER A 1 592 ? 57.540 -12.203 17.923 1.00 32.03 592 SER A CA 1
ATOM 4538 C C . SER A 1 592 ? 57.104 -13.488 18.641 1.00 32.03 592 SER A C 1
ATOM 4540 O O . SER A 1 592 ? 57.436 -14.574 18.172 1.00 32.03 592 SER A O 1
ATOM 4542 N N . SER A 1 593 ? 56.356 -13.395 19.750 1.00 33.59 593 SER A N 1
ATOM 4543 C CA . SER A 1 593 ? 56.019 -14.555 20.595 1.00 33.59 593 SER A CA 1
ATOM 4544 C C . SER A 1 593 ? 54.532 -14.726 20.935 1.00 33.59 593 SER A C 1
ATOM 4546 O O . SER A 1 593 ? 54.120 -15.854 21.197 1.00 33.59 593 SER A O 1
ATOM 4548 N N . PHE A 1 594 ? 53.706 -13.670 20.890 1.00 29.55 594 PHE A N 1
ATOM 4549 C CA . PHE A 1 594 ? 52.302 -13.749 21.340 1.00 29.55 594 PHE A CA 1
ATOM 4550 C C . PHE A 1 594 ? 51.250 -14.012 20.246 1.00 29.55 594 PHE A C 1
ATOM 4552 O O . PHE A 1 594 ? 50.140 -14.446 20.548 1.00 29.55 594 PHE A O 1
ATOM 4559 N N . THR A 1 595 ? 51.582 -13.801 18.972 1.00 28.41 595 THR A N 1
ATOM 4560 C CA . THR A 1 595 ? 50.669 -14.044 17.838 1.00 28.41 595 THR A CA 1
ATOM 4561 C C . THR A 1 595 ? 50.539 -15.520 17.402 1.00 28.41 595 THR A C 1
ATOM 4563 O O . THR A 1 595 ? 49.425 -15.926 17.061 1.00 28.41 595 THR A O 1
ATOM 4566 N N . PRO A 1 596 ? 51.595 -16.370 17.391 1.00 29.66 596 PRO A N 1
ATOM 4567 C CA . PRO A 1 596 ? 51.471 -17.739 16.870 1.00 29.66 596 PRO A CA 1
ATOM 4568 C C . PRO A 1 596 ? 50.767 -18.717 17.830 1.00 29.66 596 PRO A C 1
ATOM 4570 O O . PRO A 1 596 ? 50.234 -19.734 17.383 1.00 29.66 596 PRO A O 1
ATOM 4573 N N . THR A 1 597 ? 50.726 -18.433 19.133 1.00 28.17 597 THR A N 1
ATOM 4574 C CA . THR A 1 597 ? 50.174 -19.327 20.173 1.00 28.17 597 THR A CA 1
ATOM 4575 C C . THR A 1 597 ? 48.647 -19.310 20.266 1.00 28.17 597 THR A C 1
ATOM 4577 O O . THR A 1 597 ? 48.051 -20.344 20.569 1.00 28.17 597 THR A O 1
ATOM 4580 N N . ILE A 1 598 ? 47.986 -18.187 19.957 1.00 29.94 598 ILE A N 1
ATOM 4581 C CA . ILE A 1 598 ? 46.512 -18.112 19.966 1.00 29.94 598 ILE A CA 1
ATOM 4582 C C . ILE A 1 598 ? 45.921 -18.828 18.739 1.00 29.94 598 ILE A C 1
ATOM 4584 O O . ILE A 1 598 ? 45.031 -19.667 18.886 1.00 29.94 598 ILE A O 1
ATOM 4588 N N . ASN A 1 599 ? 46.480 -18.603 17.543 1.00 30.48 599 ASN A N 1
ATOM 4589 C CA . ASN A 1 599 ? 46.002 -19.241 16.306 1.00 30.48 599 ASN A CA 1
ATOM 4590 C C . ASN A 1 599 ? 46.236 -20.763 16.243 1.00 30.48 599 ASN A C 1
ATOM 4592 O O . ASN A 1 599 ? 45.540 -21.447 15.495 1.00 30.48 599 ASN A O 1
ATOM 4596 N N . SER A 1 600 ? 47.196 -21.302 17.001 1.00 31.52 600 SER A N 1
ATOM 4597 C CA . SER A 1 600 ? 47.525 -22.737 16.991 1.00 31.52 600 SER A CA 1
ATOM 4598 C C . SER A 1 600 ? 46.771 -23.574 18.033 1.00 31.52 600 SER A C 1
ATOM 4600 O O . SER A 1 600 ? 46.756 -24.797 17.909 1.00 31.52 600 SER A O 1
ATOM 4602 N N . SER A 1 601 ? 46.125 -22.955 19.032 1.00 32.28 601 SER A N 1
ATOM 4603 C CA . SER A 1 601 ? 45.535 -23.676 20.177 1.00 32.28 601 SER A CA 1
ATOM 4604 C C . SER A 1 601 ? 44.027 -23.477 20.385 1.00 32.28 601 SER A C 1
ATOM 4606 O O . SER A 1 601 ? 43.365 -24.409 20.847 1.00 32.28 601 SER A O 1
ATOM 4608 N N . PHE A 1 602 ? 43.458 -22.321 20.020 1.00 28.78 602 PHE A N 1
ATOM 4609 C CA . PHE A 1 602 ? 42.047 -22.003 20.310 1.00 28.78 602 PHE A CA 1
ATOM 4610 C C . PHE A 1 602 ? 41.062 -22.378 19.190 1.00 28.78 602 PHE A C 1
ATOM 4612 O O . PHE A 1 602 ? 39.907 -22.713 19.450 1.00 28.78 602 PHE A O 1
ATOM 4619 N N . THR A 1 603 ? 41.508 -22.366 17.934 1.00 28.64 603 THR A N 1
ATOM 4620 C CA . THR A 1 603 ? 40.671 -22.701 16.767 1.00 28.64 603 THR A CA 1
ATOM 4621 C C . THR A 1 603 ? 40.363 -24.206 16.628 1.00 28.64 603 THR A C 1
ATOM 4623 O O . THR A 1 603 ? 39.224 -24.544 16.293 1.00 28.64 603 THR A O 1
ATOM 4626 N N . PRO A 1 604 ? 41.303 -25.146 16.893 1.00 30.14 604 PRO A N 1
ATOM 4627 C CA . PRO A 1 604 ? 41.033 -26.581 16.737 1.00 30.14 604 PRO A CA 1
ATOM 4628 C C . PRO A 1 604 ? 40.060 -27.147 17.782 1.00 30.14 604 PRO A C 1
ATOM 4630 O O . PRO A 1 604 ? 39.279 -28.050 17.480 1.00 30.14 604 PRO A O 1
ATOM 4633 N N . THR A 1 605 ? 40.092 -26.633 19.012 1.00 28.34 605 THR A N 1
ATOM 4634 C CA . THR A 1 605 ? 39.319 -27.144 20.159 1.00 28.34 605 THR A CA 1
ATOM 4635 C C . THR A 1 605 ? 37.828 -26.830 20.054 1.00 28.34 605 THR A C 1
ATOM 4637 O O . THR A 1 605 ? 37.008 -27.708 20.327 1.00 28.34 605 THR A O 1
ATOM 4640 N N . ILE A 1 606 ? 37.454 -25.635 19.584 1.00 29.53 606 ILE A N 1
ATOM 4641 C CA . ILE A 1 606 ? 36.041 -25.270 19.382 1.00 29.53 606 ILE A CA 1
ATOM 4642 C C . ILE A 1 606 ? 35.410 -26.130 18.272 1.00 29.53 606 ILE A C 1
ATOM 4644 O O . ILE A 1 606 ? 34.355 -26.729 18.488 1.00 29.53 606 ILE A O 1
ATOM 4648 N N . ASN A 1 607 ? 36.092 -26.287 17.130 1.00 30.25 607 ASN A N 1
ATOM 4649 C CA . ASN A 1 607 ? 35.587 -27.085 16.003 1.00 30.25 607 ASN A CA 1
ATOM 4650 C C . ASN A 1 607 ? 35.511 -28.599 16.280 1.00 30.25 607 ASN A C 1
ATOM 4652 O O . ASN A 1 607 ? 34.691 -29.280 15.667 1.00 30.25 607 ASN A O 1
ATOM 4656 N N . SER A 1 608 ? 36.348 -29.138 17.173 1.00 31.30 608 SER A N 1
ATOM 4657 C CA . SER A 1 608 ? 36.398 -30.583 17.454 1.00 31.30 608 SER A CA 1
ATOM 4658 C C . SER A 1 608 ? 35.479 -31.054 18.587 1.00 31.30 608 SER A C 1
ATOM 4660 O O . SER A 1 608 ? 35.171 -32.243 18.636 1.00 31.30 608 SER A O 1
ATOM 4662 N N . SER A 1 609 ? 35.015 -30.165 19.476 1.00 30.56 609 SER A N 1
ATOM 4663 C CA . SER A 1 609 ? 34.282 -30.566 20.694 1.00 30.56 609 SER A CA 1
ATOM 4664 C C . SER A 1 609 ? 32.862 -29.996 20.834 1.00 30.56 609 SER A C 1
ATOM 4666 O O . SER A 1 609 ? 31.978 -30.696 21.337 1.00 30.56 609 SER A O 1
ATOM 4668 N N . VAL A 1 610 ? 32.601 -28.774 20.353 1.00 28.55 610 VAL A N 1
ATOM 4669 C CA . VAL A 1 610 ? 31.308 -28.086 20.559 1.00 28.55 610 VAL A CA 1
ATOM 4670 C C . VAL A 1 610 ? 30.297 -28.424 19.455 1.00 28.55 610 VAL A C 1
ATOM 4672 O O . VAL A 1 610 ? 29.125 -28.687 19.720 1.00 28.55 610 VAL A O 1
ATOM 4675 N N . THR A 1 611 ? 30.745 -28.491 18.202 1.00 28.48 611 THR A N 1
ATOM 4676 C CA . THR A 1 611 ? 29.877 -28.770 17.045 1.00 28.48 611 THR A CA 1
ATOM 4677 C C . THR A 1 611 ? 29.247 -30.181 17.059 1.00 28.48 611 THR A C 1
ATOM 4679 O O . THR A 1 611 ? 28.053 -30.296 16.765 1.00 28.48 611 THR A O 1
ATOM 4682 N N . PRO A 1 612 ? 29.964 -31.269 17.430 1.00 30.56 612 PRO A N 1
ATOM 4683 C CA . PRO A 1 612 ? 29.384 -32.620 17.450 1.00 30.56 612 PRO A CA 1
ATOM 4684 C C . PRO A 1 612 ? 28.383 -32.848 18.594 1.00 30.56 612 PRO A C 1
ATOM 4686 O O . PRO A 1 612 ? 27.396 -33.572 18.427 1.00 30.56 612 PRO A O 1
ATOM 4689 N N . THR A 1 613 ? 28.617 -32.236 19.758 1.00 28.09 613 THR A N 1
ATOM 4690 C CA . THR A 1 613 ? 27.769 -32.391 20.954 1.00 28.09 613 THR A CA 1
ATOM 4691 C C . THR A 1 613 ? 26.427 -31.678 20.799 1.00 28.09 613 THR A C 1
ATOM 4693 O O . THR A 1 613 ? 25.395 -32.237 21.172 1.00 28.09 613 THR A O 1
ATOM 4696 N N . ILE A 1 614 ? 26.400 -30.503 20.163 1.00 29.00 614 ILE A N 1
ATOM 4697 C CA . ILE A 1 614 ? 25.150 -29.782 19.871 1.00 29.00 614 ILE A CA 1
ATOM 4698 C C . ILE A 1 614 ? 24.302 -30.542 18.832 1.00 29.00 614 ILE A C 1
ATOM 4700 O O . ILE A 1 614 ? 23.121 -30.797 19.077 1.00 29.00 614 ILE A O 1
ATOM 4704 N N . ASN A 1 615 ? 24.897 -30.993 17.719 1.00 30.67 615 ASN A N 1
ATOM 4705 C CA . ASN A 1 615 ? 24.155 -31.719 16.675 1.00 30.67 615 ASN A CA 1
ATOM 4706 C C . ASN A 1 615 ? 23.586 -33.067 17.154 1.00 30.67 615 ASN A C 1
ATOM 4708 O O . ASN A 1 615 ? 22.448 -33.407 16.819 1.00 30.67 615 ASN A O 1
ATOM 4712 N N . SER A 1 616 ? 24.337 -33.830 17.954 1.00 29.94 616 SER A N 1
ATOM 4713 C CA . SER A 1 616 ? 23.852 -35.104 18.509 1.00 29.94 616 SER A CA 1
ATOM 4714 C C . SER A 1 616 ? 22.724 -34.905 19.529 1.00 29.94 616 SER A C 1
ATOM 4716 O O . SER A 1 616 ? 21.715 -35.611 19.464 1.00 29.94 616 SER A O 1
ATOM 4718 N N . SER A 1 617 ? 22.836 -33.902 20.406 1.00 29.58 617 SER A N 1
ATOM 4719 C CA . SER A 1 617 ? 21.819 -33.592 21.423 1.00 29.58 617 SER A CA 1
ATOM 4720 C C . SER A 1 617 ? 20.488 -33.148 20.806 1.00 29.58 617 SER A C 1
ATOM 4722 O O . SER A 1 617 ? 19.426 -33.648 21.188 1.00 29.58 617 SER A O 1
ATOM 4724 N N . ILE A 1 618 ? 20.531 -32.252 19.813 1.00 29.64 618 ILE A N 1
ATOM 4725 C CA . ILE A 1 618 ? 19.325 -31.729 19.152 1.00 29.64 618 ILE A CA 1
ATOM 4726 C C . ILE A 1 618 ? 18.634 -32.829 18.330 1.00 29.64 618 ILE A C 1
ATOM 4728 O O . ILE A 1 618 ? 17.427 -33.030 18.466 1.00 29.64 618 ILE A O 1
ATOM 4732 N N . THR A 1 619 ? 19.390 -33.610 17.550 1.00 30.62 619 THR A N 1
ATOM 4733 C CA . THR A 1 619 ? 18.821 -34.682 16.708 1.00 30.62 619 THR A CA 1
ATOM 4734 C C . THR A 1 619 ? 18.200 -35.809 17.547 1.00 30.62 619 THR A C 1
ATOM 4736 O O . THR A 1 619 ? 17.120 -36.303 17.221 1.00 30.62 619 THR A O 1
ATOM 4739 N N . SER A 1 620 ? 18.842 -36.183 18.662 1.00 30.36 620 SER A N 1
ATOM 4740 C CA . SER A 1 620 ? 18.327 -37.175 19.618 1.00 30.36 620 SER A CA 1
ATOM 4741 C C . SER A 1 620 ? 17.006 -36.733 20.261 1.00 30.36 620 SER A C 1
ATOM 4743 O O . SER A 1 620 ? 16.021 -37.481 20.275 1.00 30.36 620 SER A O 1
ATOM 4745 N N . THR A 1 621 ? 16.955 -35.487 20.743 1.00 28.56 621 THR A N 1
ATOM 4746 C CA . THR A 1 621 ? 15.790 -34.947 21.462 1.00 28.56 621 THR A CA 1
ATOM 4747 C C . THR A 1 621 ? 14.586 -34.768 20.535 1.00 28.56 621 THR A C 1
ATOM 4749 O O . THR A 1 621 ? 13.461 -35.094 20.913 1.00 28.56 621 THR A O 1
ATOM 4752 N N . ILE A 1 622 ? 14.803 -34.321 19.293 1.00 30.25 622 ILE A N 1
ATOM 4753 C CA . ILE A 1 622 ? 13.725 -34.132 18.311 1.00 30.25 622 ILE A CA 1
ATOM 4754 C C . ILE A 1 622 ? 13.145 -35.482 17.856 1.00 30.25 622 ILE A C 1
ATOM 4756 O O . ILE A 1 622 ? 11.926 -35.661 17.895 1.00 30.25 622 ILE A O 1
ATOM 4760 N N . ASN A 1 623 ? 13.985 -36.463 17.503 1.00 31.83 623 ASN A N 1
ATOM 4761 C CA . ASN A 1 623 ? 13.498 -37.767 17.034 1.00 31.83 623 ASN A CA 1
ATOM 4762 C C . ASN A 1 623 ? 12.754 -38.556 18.125 1.00 31.83 623 ASN A C 1
ATOM 4764 O O . ASN A 1 623 ? 11.721 -39.166 17.840 1.00 31.83 623 ASN A O 1
ATOM 4768 N N . SER A 1 624 ? 13.233 -38.525 19.373 1.00 31.19 624 SER A N 1
ATOM 4769 C CA . SER A 1 624 ? 12.550 -39.185 20.497 1.00 31.19 624 SER A CA 1
ATOM 4770 C C . SER A 1 624 ? 11.206 -38.524 20.829 1.00 31.19 624 SER A C 1
ATOM 4772 O O . SER A 1 624 ? 10.204 -39.227 20.985 1.00 31.19 624 SER A O 1
ATOM 4774 N N . SER A 1 625 ? 11.148 -37.188 20.843 1.00 29.86 625 SER A N 1
ATOM 4775 C CA . SER A 1 625 ? 9.917 -36.430 21.118 1.00 29.86 625 SER A CA 1
ATOM 4776 C C . SER A 1 625 ? 8.837 -36.657 20.055 1.00 29.86 625 SER A C 1
ATOM 4778 O O . SER A 1 625 ? 7.684 -36.936 20.391 1.00 29.86 625 SER A O 1
ATOM 4780 N N . ILE A 1 626 ? 9.200 -36.593 18.768 1.00 30.97 626 ILE A N 1
ATOM 4781 C CA . ILE A 1 626 ? 8.248 -36.767 17.660 1.00 30.97 626 ILE A CA 1
ATOM 4782 C C . ILE A 1 626 ? 7.736 -38.214 17.601 1.00 30.97 626 ILE A C 1
ATOM 4784 O O . ILE A 1 626 ? 6.526 -38.431 17.518 1.00 30.97 626 ILE A O 1
ATOM 4788 N N . THR A 1 627 ? 8.619 -39.210 17.732 1.00 30.56 627 THR A N 1
ATOM 4789 C CA . THR A 1 627 ? 8.223 -40.632 17.681 1.00 30.56 627 THR A CA 1
ATOM 4790 C C . THR A 1 627 ? 7.330 -41.023 18.866 1.00 30.56 627 THR A C 1
ATOM 4792 O O . THR A 1 627 ? 6.344 -41.739 18.689 1.00 30.56 627 THR A O 1
ATOM 4795 N N . SER A 1 628 ? 7.625 -40.510 20.068 1.00 30.81 628 SER A N 1
ATOM 4796 C CA . SER A 1 628 ? 6.791 -40.704 21.263 1.00 30.81 628 SER A CA 1
ATOM 4797 C C . SER A 1 628 ? 5.390 -40.103 21.090 1.00 30.81 628 SER A C 1
ATOM 4799 O O . SER A 1 628 ? 4.381 -40.771 21.336 1.00 30.81 628 SER A O 1
ATOM 4801 N N . THR A 1 629 ? 5.313 -38.862 20.599 1.00 29.02 629 THR A N 1
ATOM 4802 C CA . THR A 1 629 ? 4.044 -38.129 20.454 1.00 29.02 629 THR A CA 1
ATOM 4803 C C . THR A 1 629 ? 3.139 -38.755 19.386 1.00 29.02 629 THR A C 1
ATOM 4805 O O . THR A 1 629 ? 1.931 -38.865 19.592 1.00 29.02 629 THR A O 1
ATOM 4808 N N . ILE A 1 630 ? 3.701 -39.236 18.271 1.00 31.31 630 ILE A N 1
ATOM 4809 C CA . ILE A 1 630 ? 2.932 -39.905 17.207 1.00 31.31 630 ILE A CA 1
ATOM 4810 C C . ILE A 1 630 ? 2.364 -41.251 17.693 1.00 31.31 630 ILE A C 1
ATOM 4812 O O . ILE A 1 630 ? 1.168 -41.503 17.537 1.00 31.31 630 ILE A O 1
ATOM 4816 N N . ASN A 1 631 ? 3.174 -42.086 18.356 1.00 31.94 631 ASN A N 1
ATOM 4817 C CA . ASN A 1 631 ? 2.725 -43.397 18.849 1.00 31.94 631 ASN A CA 1
ATOM 4818 C C . ASN A 1 631 ? 1.678 -43.305 19.977 1.00 31.94 631 ASN A C 1
ATOM 4820 O O . ASN A 1 631 ? 0.829 -44.190 20.104 1.00 31.94 631 ASN A O 1
ATOM 4824 N N . SER A 1 632 ? 1.714 -42.245 20.789 1.00 31.33 632 SER A N 1
ATOM 4825 C CA . SER A 1 632 ? 0.771 -42.051 21.902 1.00 31.33 632 SER A CA 1
ATOM 4826 C C . SER A 1 632 ? -0.550 -41.379 21.502 1.00 31.33 632 SER A C 1
ATOM 4828 O O . SER A 1 632 ? -1.540 -41.555 22.210 1.00 31.33 632 SER A O 1
ATOM 4830 N N . SER A 1 633 ? -0.611 -40.666 20.369 1.00 30.86 633 SER A N 1
ATOM 4831 C CA . SER A 1 633 ? -1.811 -39.915 19.951 1.00 30.86 633 SER A CA 1
ATOM 4832 C C . SER A 1 633 ? -2.649 -40.570 18.843 1.00 30.86 633 SER A C 1
ATOM 4834 O O . SER A 1 633 ? -3.850 -40.315 18.784 1.00 30.86 633 SER A O 1
ATOM 4836 N N . ILE A 1 634 ? -2.079 -41.445 18.003 1.00 30.73 634 ILE A N 1
ATOM 4837 C CA . ILE A 1 634 ? -2.814 -42.078 16.882 1.00 30.73 634 ILE A CA 1
ATOM 4838 C C . ILE A 1 634 ? -3.469 -43.422 17.273 1.00 30.73 634 ILE A C 1
ATOM 4840 O O . ILE A 1 634 ? -4.408 -43.880 16.626 1.00 30.73 634 ILE A O 1
ATOM 4844 N N . THR A 1 635 ? -3.044 -44.044 18.375 1.00 30.25 635 THR A N 1
ATOM 4845 C CA . THR A 1 635 ? -3.464 -45.412 18.746 1.00 30.25 635 THR A CA 1
ATOM 4846 C C . THR A 1 635 ? -4.837 -45.574 19.458 1.00 30.25 635 THR A C 1
ATOM 4848 O O . THR A 1 635 ? -5.369 -46.683 19.399 1.00 30.25 635 THR A O 1
ATOM 4851 N N . PRO A 1 636 ? -5.484 -44.567 20.101 1.00 29.31 636 PRO A N 1
ATOM 4852 C CA . PRO A 1 636 ? -6.715 -44.806 20.877 1.00 29.31 636 PRO A CA 1
ATOM 4853 C C . PRO A 1 636 ? -8.056 -44.540 20.152 1.00 29.31 636 PRO A C 1
ATOM 4855 O O . PRO A 1 636 ? -9.097 -44.590 20.802 1.00 29.31 636 PRO A O 1
ATOM 4858 N N . THR A 1 637 ? -8.089 -44.248 18.842 1.00 31.27 637 THR A N 1
ATOM 4859 C CA . THR A 1 637 ? -9.336 -43.871 18.122 1.00 31.27 637 THR A CA 1
ATOM 4860 C C . THR A 1 637 ? -9.730 -44.802 16.963 1.00 31.27 637 THR A C 1
ATOM 4862 O O . THR A 1 637 ? -10.081 -44.354 15.874 1.00 31.27 637 THR A O 1
ATOM 4865 N N . ILE A 1 638 ? -9.768 -46.118 17.212 1.00 30.02 638 ILE A N 1
ATOM 4866 C CA . ILE A 1 638 ? -10.463 -47.086 16.339 1.00 30.02 638 ILE A CA 1
ATOM 4867 C C . ILE A 1 638 ? -11.390 -47.984 17.185 1.00 30.02 638 ILE A C 1
ATOM 4869 O O . ILE A 1 638 ? -10.903 -48.656 18.096 1.00 30.02 638 ILE A O 1
ATOM 4873 N N . PRO A 1 639 ? -12.710 -48.046 16.903 1.00 28.16 639 PRO A N 1
ATOM 4874 C CA . PRO A 1 639 ? -13.628 -48.955 17.590 1.00 28.16 639 PRO A CA 1
ATOM 4875 C C . PRO A 1 639 ? -13.298 -50.440 17.369 1.00 28.16 639 PRO A C 1
ATOM 4877 O O . PRO A 1 639 ? -12.992 -50.889 16.262 1.00 28.16 639 PRO A O 1
ATOM 4880 N N . SER A 1 640 ? -13.418 -51.229 18.432 1.00 29.06 640 SER A N 1
ATOM 4881 C CA . SER A 1 640 ? -13.006 -52.634 18.506 1.00 29.06 640 SER A CA 1
ATOM 4882 C C . SER A 1 640 ? -13.906 -53.595 17.708 1.00 29.06 640 SER A C 1
ATOM 4884 O O . SER A 1 640 ? -14.863 -54.139 18.257 1.00 29.06 640 SER A O 1
ATOM 4886 N N . SER A 1 641 ? -13.594 -53.846 16.429 1.00 32.47 641 SER A N 1
ATOM 4887 C CA . SER A 1 641 ? -14.245 -54.933 15.656 1.00 32.47 641 SER A CA 1
ATOM 4888 C C . SER A 1 641 ? -13.436 -55.588 14.516 1.00 32.47 641 SER A C 1
ATOM 4890 O O . SER A 1 641 ? -13.880 -56.611 14.003 1.00 32.47 641 SER A O 1
ATOM 4892 N N . PHE A 1 642 ? -12.249 -55.090 14.136 1.00 30.38 642 PHE A N 1
ATOM 4893 C CA . PHE A 1 642 ? -11.506 -55.572 12.946 1.00 30.38 642 PHE A CA 1
ATOM 4894 C C . PHE A 1 642 ? -10.090 -56.131 13.213 1.00 30.38 642 PHE A C 1
ATOM 4896 O O . PHE A 1 642 ? -9.259 -56.222 12.312 1.00 30.38 642 PHE A O 1
ATOM 4903 N N . THR A 1 643 ? -9.789 -56.536 14.447 1.00 30.53 643 THR A N 1
ATOM 4904 C CA . THR A 1 643 ? -8.415 -56.857 14.878 1.00 30.53 643 THR A CA 1
ATOM 4905 C C . THR A 1 643 ? -7.794 -58.220 14.481 1.00 30.53 643 THR A C 1
ATOM 4907 O O . THR A 1 643 ? -6.568 -58.297 14.562 1.00 30.53 643 THR A O 1
ATOM 4910 N N . PRO A 1 644 ? -8.507 -59.298 14.065 1.00 29.55 644 PRO A N 1
ATOM 4911 C CA . PRO A 1 644 ? -7.862 -60.615 13.914 1.00 29.55 644 PRO A CA 1
ATOM 4912 C C . PRO A 1 644 ? -7.345 -60.992 12.507 1.00 29.55 644 PRO A C 1
ATOM 4914 O O . PRO A 1 644 ? -6.646 -61.996 12.402 1.00 29.55 644 PRO A O 1
ATOM 4917 N N . THR A 1 645 ? -7.651 -60.257 11.427 1.00 29.05 645 THR A N 1
ATOM 4918 C CA . THR A 1 645 ? -7.387 -60.733 10.040 1.00 29.05 645 THR A CA 1
ATOM 4919 C C . THR A 1 645 ? -6.264 -60.040 9.256 1.00 29.05 645 THR A C 1
ATOM 4921 O O . THR A 1 645 ? -5.822 -60.599 8.256 1.00 29.05 645 THR A O 1
ATOM 4924 N N . ILE A 1 646 ? -5.757 -58.873 9.675 1.00 29.02 646 ILE A N 1
ATOM 4925 C CA . ILE A 1 646 ? -4.705 -58.151 8.916 1.00 29.02 646 ILE A CA 1
ATOM 4926 C C . ILE A 1 646 ? -3.279 -58.505 9.385 1.00 29.02 646 ILE A C 1
ATOM 4928 O O . ILE A 1 646 ? -2.348 -58.538 8.578 1.00 29.02 646 ILE A O 1
ATOM 4932 N N . ASN A 1 647 ? -3.096 -58.848 10.664 1.00 30.55 647 ASN A N 1
ATOM 4933 C CA . ASN A 1 647 ? -1.766 -59.036 11.265 1.00 30.55 647 ASN A CA 1
ATOM 4934 C C . ASN A 1 647 ? -1.004 -60.298 10.804 1.00 30.55 647 ASN A C 1
ATOM 4936 O O . ASN A 1 647 ? 0.173 -60.444 11.123 1.00 30.55 647 ASN A O 1
ATOM 4940 N N . SER A 1 648 ? -1.649 -61.214 10.076 1.00 31.59 648 SER A N 1
ATOM 4941 C CA . SER A 1 648 ? -1.080 -62.512 9.686 1.00 31.59 648 SER A CA 1
ATOM 4942 C C . SER A 1 648 ? -0.615 -62.611 8.228 1.00 31.59 648 SER A C 1
ATOM 4944 O O . SER A 1 648 ? -0.060 -63.643 7.860 1.00 31.59 648 SER A O 1
ATOM 4946 N N . SER A 1 649 ? -0.815 -61.581 7.389 1.00 33.16 649 SER A N 1
ATOM 4947 C CA . SER A 1 649 ? -0.534 -61.685 5.941 1.00 33.16 649 SER A CA 1
ATOM 4948 C C . SER A 1 649 ? 0.233 -60.525 5.293 1.00 33.16 649 SER A C 1
ATOM 4950 O O . SER A 1 649 ? 0.954 -60.781 4.334 1.00 33.16 649 SER A O 1
ATOM 4952 N N . PHE A 1 650 ? 0.144 -59.281 5.786 1.00 29.09 650 PHE A N 1
ATOM 4953 C CA . PHE A 1 650 ? 0.693 -58.119 5.053 1.00 29.09 650 PHE A CA 1
ATOM 4954 C C . PHE A 1 650 ? 2.062 -57.600 5.527 1.00 29.09 650 PHE A C 1
ATOM 4956 O O . PHE A 1 650 ? 2.820 -57.036 4.735 1.00 29.09 650 PHE A O 1
ATOM 4963 N N . THR A 1 651 ? 2.415 -57.808 6.796 1.00 29.36 651 THR A N 1
ATOM 4964 C CA . THR A 1 651 ? 3.671 -57.316 7.390 1.00 29.36 651 THR A CA 1
ATOM 4965 C C . THR A 1 651 ? 4.952 -58.010 6.879 1.00 29.36 651 THR A C 1
ATOM 4967 O O . THR A 1 651 ? 5.961 -57.316 6.733 1.00 29.36 651 THR A O 1
ATOM 4970 N N . PRO A 1 652 ? 4.977 -59.328 6.564 1.00 32.12 652 PRO A N 1
ATOM 4971 C CA . PRO A 1 652 ? 6.206 -59.990 6.106 1.00 32.12 652 PRO A CA 1
ATOM 4972 C C . PRO A 1 652 ? 6.660 -59.543 4.708 1.00 32.12 652 PRO A C 1
ATOM 4974 O O . PRO A 1 652 ? 7.855 -59.413 4.459 1.00 32.12 652 PRO A O 1
ATOM 4977 N N . THR A 1 653 ? 5.713 -59.278 3.803 1.00 28.92 653 THR A N 1
ATOM 4978 C CA . THR A 1 653 ? 5.959 -59.054 2.366 1.00 28.92 653 THR A CA 1
ATOM 4979 C C . THR A 1 653 ? 6.616 -57.718 2.023 1.00 28.92 653 THR A C 1
ATOM 4981 O O . THR A 1 653 ? 7.342 -57.637 1.031 1.00 28.92 653 THR A O 1
ATOM 4984 N N . ILE A 1 654 ? 6.393 -56.666 2.820 1.00 30.17 654 ILE A N 1
ATOM 4985 C CA . ILE A 1 654 ? 6.991 -55.342 2.569 1.00 30.17 654 ILE A CA 1
ATOM 4986 C C . ILE A 1 654 ? 8.459 -55.318 3.024 1.00 30.17 654 ILE A C 1
ATOM 4988 O O . ILE A 1 654 ? 9.335 -54.908 2.259 1.00 30.17 654 ILE A O 1
ATOM 4992 N N . ASN A 1 655 ? 8.753 -55.843 4.220 1.00 32.62 655 ASN A N 1
ATOM 4993 C CA . ASN A 1 655 ? 10.117 -55.870 4.762 1.00 32.62 655 ASN A CA 1
ATOM 4994 C C . ASN A 1 655 ? 11.076 -56.776 3.971 1.00 32.62 655 ASN A C 1
ATOM 4996 O O . ASN A 1 655 ? 12.277 -56.511 3.952 1.00 32.62 655 ASN A O 1
ATOM 5000 N N . SER A 1 656 ? 10.576 -57.822 3.304 1.00 31.75 656 SER A N 1
ATOM 5001 C CA . SER A 1 656 ? 11.413 -58.742 2.525 1.00 31.75 656 SER A CA 1
ATOM 5002 C C . SER A 1 656 ? 11.734 -58.271 1.100 1.00 31.75 656 SER A C 1
ATOM 5004 O O . SER A 1 656 ? 12.614 -58.857 0.475 1.00 31.75 656 SER A O 1
ATOM 5006 N N . SER A 1 657 ? 11.033 -57.264 0.557 1.00 31.28 657 SER A N 1
ATOM 5007 C CA . SER A 1 657 ? 11.089 -56.938 -0.884 1.00 31.28 657 SER A CA 1
ATOM 5008 C C . SER A 1 657 ? 11.549 -55.516 -1.235 1.00 31.28 657 SER A C 1
ATOM 5010 O O . SER A 1 657 ? 12.193 -55.344 -2.270 1.00 31.28 657 SER A O 1
ATOM 5012 N N . PHE A 1 658 ? 11.269 -54.505 -0.400 1.00 28.05 658 PHE A N 1
ATOM 5013 C CA . PHE A 1 658 ? 11.491 -53.093 -0.765 1.00 28.05 658 PHE A CA 1
ATOM 5014 C C . PHE A 1 658 ? 12.809 -52.487 -0.253 1.00 28.05 658 PHE A C 1
ATOM 5016 O O . PHE A 1 658 ? 13.441 -51.681 -0.936 1.00 28.05 658 PHE A O 1
ATOM 5023 N N . THR A 1 659 ? 13.259 -52.877 0.939 1.00 30.12 659 THR A N 1
ATOM 5024 C CA . THR A 1 659 ? 14.497 -52.355 1.545 1.00 30.12 659 THR A CA 1
ATOM 5025 C C . THR A 1 659 ? 15.785 -52.847 0.855 1.00 30.12 659 THR A C 1
ATOM 5027 O O . THR A 1 659 ? 16.707 -52.041 0.693 1.00 30.12 659 THR A O 1
ATOM 5030 N N . PRO A 1 660 ? 15.899 -54.120 0.405 1.00 30.67 660 PRO A N 1
ATOM 5031 C CA . PRO A 1 660 ? 17.121 -54.609 -0.244 1.00 30.67 660 PRO A CA 1
ATOM 5032 C C . PRO A 1 660 ? 17.392 -53.962 -1.609 1.00 30.67 660 PRO A C 1
ATOM 5034 O O . PRO A 1 660 ? 18.546 -53.706 -1.955 1.00 30.67 660 PRO A O 1
ATOM 5037 N N . THR A 1 661 ? 16.346 -53.679 -2.388 1.00 28.50 661 THR A N 1
ATOM 5038 C CA . THR A 1 661 ? 16.435 -53.166 -3.768 1.00 28.50 661 THR A CA 1
ATOM 5039 C C . THR A 1 661 ? 16.913 -51.717 -3.832 1.00 28.50 661 THR A C 1
ATOM 5041 O O . THR A 1 661 ? 17.744 -51.398 -4.683 1.00 28.50 661 THR A O 1
ATOM 5044 N N . ILE A 1 662 ? 16.482 -50.850 -2.909 1.00 30.56 662 ILE A N 1
ATOM 5045 C CA . ILE A 1 662 ? 16.955 -49.453 -2.858 1.00 30.56 662 ILE A CA 1
ATOM 5046 C C . ILE A 1 662 ? 18.449 -49.395 -2.496 1.00 30.56 662 ILE A C 1
ATOM 5048 O O . ILE A 1 662 ? 19.226 -48.758 -3.211 1.00 30.56 662 ILE A O 1
ATOM 5052 N N . ASN A 1 663 ? 18.871 -50.125 -1.455 1.00 31.70 663 ASN A N 1
ATOM 5053 C CA . ASN A 1 663 ? 20.269 -50.136 -1.005 1.00 31.70 663 ASN A CA 1
ATOM 5054 C C . ASN A 1 663 ? 21.243 -50.785 -2.005 1.00 31.70 663 ASN A C 1
ATOM 5056 O O . ASN A 1 663 ? 22.410 -50.401 -2.039 1.00 31.70 663 ASN A O 1
ATOM 5060 N N . SER A 1 664 ? 20.787 -51.744 -2.818 1.00 30.88 664 SER A N 1
ATOM 5061 C CA . SER A 1 664 ? 21.632 -52.418 -3.818 1.00 30.88 664 SER A CA 1
ATOM 5062 C C . SER A 1 664 ? 21.688 -51.716 -5.180 1.00 30.88 664 SER A C 1
ATOM 5064 O O . SER A 1 664 ? 22.668 -51.904 -5.895 1.00 30.88 664 SER A O 1
ATOM 5066 N N . SER A 1 665 ? 20.691 -50.894 -5.540 1.00 31.20 665 SER A N 1
ATOM 5067 C CA . SER A 1 665 ? 20.560 -50.354 -6.911 1.00 31.20 665 SER A CA 1
ATOM 5068 C C . SER A 1 665 ? 20.811 -48.848 -7.037 1.00 31.20 665 SER A C 1
ATOM 5070 O O . SER A 1 665 ? 21.295 -48.389 -8.071 1.00 31.20 665 SER A O 1
ATOM 5072 N N . VAL A 1 666 ? 20.460 -48.052 -6.020 1.00 29.34 666 VAL A N 1
ATOM 5073 C CA . VAL A 1 666 ? 20.464 -46.578 -6.133 1.00 29.34 666 VAL A CA 1
ATOM 5074 C C . VAL A 1 666 ? 21.745 -45.981 -5.550 1.00 29.34 666 VAL A C 1
ATOM 5076 O O . VAL A 1 666 ? 22.417 -45.177 -6.198 1.00 29.34 666 VAL A O 1
ATOM 5079 N N . THR A 1 667 ? 22.125 -46.423 -4.351 1.00 30.59 667 THR A N 1
ATOM 5080 C CA . THR A 1 667 ? 23.284 -45.910 -3.607 1.00 30.59 667 THR A CA 1
ATOM 5081 C C . THR A 1 667 ? 24.630 -46.122 -4.321 1.00 30.59 667 THR A C 1
ATOM 5083 O O . THR A 1 667 ? 25.425 -45.178 -4.345 1.00 30.59 667 THR A O 1
ATOM 5086 N N . PRO A 1 668 ? 24.918 -47.286 -4.950 1.00 31.31 668 PRO A N 1
ATOM 5087 C CA . PRO A 1 668 ? 26.174 -47.475 -5.681 1.00 31.31 668 PRO A CA 1
ATOM 5088 C C . PRO A 1 668 ? 26.269 -46.565 -6.909 1.00 31.31 668 PRO A C 1
ATOM 5090 O O . PRO A 1 668 ? 27.307 -45.955 -7.146 1.00 31.31 668 PRO A O 1
ATOM 5093 N N . THR A 1 669 ? 25.163 -46.422 -7.643 1.00 29.50 669 THR A N 1
ATOM 5094 C CA . THR A 1 669 ? 25.098 -45.743 -8.944 1.00 29.50 669 THR A CA 1
ATOM 5095 C C . THR A 1 669 ? 25.316 -44.232 -8.831 1.00 29.50 669 THR A C 1
ATOM 5097 O O . THR A 1 669 ? 25.965 -43.635 -9.691 1.00 29.50 669 THR A O 1
ATOM 5100 N N . ILE A 1 670 ? 24.844 -43.606 -7.745 1.00 31.78 670 ILE A N 1
ATOM 5101 C CA . ILE A 1 670 ? 25.128 -42.191 -7.448 1.00 31.78 670 ILE A CA 1
ATOM 5102 C C . ILE A 1 670 ? 26.621 -42.003 -7.132 1.00 31.78 670 ILE A C 1
ATOM 5104 O O . ILE A 1 670 ? 27.273 -41.147 -7.736 1.00 31.78 670 ILE A O 1
ATOM 5108 N N . ASN A 1 671 ? 27.183 -42.846 -6.258 1.00 32.12 671 ASN A N 1
ATOM 5109 C CA . ASN A 1 671 ? 28.587 -42.756 -5.844 1.00 32.12 671 ASN A CA 1
ATOM 5110 C C . ASN A 1 671 ? 29.588 -43.080 -6.967 1.00 32.12 671 ASN A C 1
ATOM 5112 O O . ASN A 1 671 ? 30.671 -42.498 -6.988 1.00 32.12 671 ASN A O 1
ATOM 5116 N N . SER A 1 672 ? 29.244 -43.970 -7.903 1.00 30.36 672 SER A N 1
ATOM 5117 C CA . SER A 1 672 ? 30.120 -44.346 -9.021 1.00 30.36 672 SER A CA 1
ATOM 5118 C C . SER A 1 672 ? 30.049 -43.400 -10.222 1.00 30.36 672 SER A C 1
ATOM 5120 O O . SER A 1 672 ? 30.980 -43.391 -11.020 1.00 30.36 672 SER A O 1
ATOM 5122 N N . SER A 1 673 ? 28.968 -42.622 -10.375 1.00 30.78 673 SER A N 1
ATOM 5123 C CA . SER A 1 673 ? 28.701 -41.865 -11.616 1.00 30.78 673 SER A CA 1
ATOM 5124 C C . SER A 1 673 ? 28.703 -40.347 -11.429 1.00 30.78 673 SER A C 1
ATOM 5126 O O . SER A 1 673 ? 29.186 -39.617 -12.293 1.00 30.78 673 SER A O 1
ATOM 5128 N N . VAL A 1 674 ? 28.170 -39.841 -10.312 1.00 29.66 674 VAL A N 1
ATOM 5129 C CA . VAL A 1 674 ? 27.985 -38.392 -10.111 1.00 29.66 674 VAL A CA 1
ATOM 5130 C C . VAL A 1 674 ? 29.215 -37.781 -9.438 1.00 29.66 674 VAL A C 1
ATOM 5132 O O . VAL A 1 674 ? 29.789 -36.812 -9.937 1.00 29.66 674 VAL A O 1
ATOM 5135 N N . THR A 1 675 ? 29.672 -38.394 -8.346 1.00 30.58 675 THR A N 1
ATOM 5136 C CA . THR A 1 675 ? 30.795 -37.904 -7.532 1.00 30.58 675 THR A CA 1
ATOM 5137 C C . THR A 1 675 ? 32.126 -37.814 -8.300 1.00 30.58 675 THR A C 1
ATOM 5139 O O . THR A 1 675 ? 32.807 -36.792 -8.167 1.00 30.58 675 THR A O 1
ATOM 5142 N N . PRO A 1 676 ? 32.516 -38.793 -9.151 1.00 31.42 676 PRO A N 1
ATOM 5143 C CA . PRO A 1 676 ? 33.754 -38.691 -9.927 1.00 31.42 676 PRO A CA 1
ATOM 5144 C C . PRO A 1 676 ? 33.688 -37.603 -11.002 1.00 31.42 676 PRO A C 1
ATOM 5146 O O . PRO A 1 676 ? 34.679 -36.915 -11.240 1.00 31.42 676 PRO A O 1
ATOM 5149 N N . THR A 1 677 ? 32.526 -37.409 -11.630 1.00 29.41 677 THR A N 1
ATOM 5150 C CA . THR A 1 677 ? 32.344 -36.463 -12.743 1.00 29.41 677 THR A CA 1
ATOM 5151 C C . THR A 1 677 ? 32.448 -35.011 -12.269 1.00 29.41 677 THR A C 1
ATOM 5153 O O . THR A 1 677 ? 33.126 -34.202 -12.902 1.00 29.41 677 THR A O 1
ATOM 5156 N N . ILE A 1 678 ? 31.886 -34.691 -11.096 1.00 31.81 678 ILE A N 1
ATOM 5157 C CA . ILE A 1 678 ? 32.037 -33.370 -10.461 1.00 31.81 678 ILE A CA 1
ATOM 5158 C C . ILE A 1 678 ? 33.516 -33.093 -10.135 1.00 31.81 678 ILE A C 1
ATOM 5160 O O . ILE A 1 678 ? 34.055 -32.064 -10.549 1.00 31.81 678 ILE A O 1
ATOM 5164 N N . ASN A 1 679 ? 34.194 -34.035 -9.469 1.00 31.45 679 ASN A N 1
ATOM 5165 C CA . ASN A 1 679 ? 35.587 -33.861 -9.038 1.00 31.45 679 ASN A CA 1
ATOM 5166 C C . ASN A 1 679 ? 36.608 -33.842 -10.190 1.00 31.45 679 ASN A C 1
ATOM 5168 O O . ASN A 1 679 ? 37.640 -33.186 -10.064 1.00 31.45 679 ASN A O 1
ATOM 5172 N N . SER A 1 680 ? 36.339 -34.538 -11.298 1.00 30.42 680 SER A N 1
ATOM 5173 C CA . SER A 1 680 ? 37.240 -34.596 -12.461 1.00 30.42 680 SER A CA 1
ATOM 5174 C C . SER A 1 680 ? 37.011 -33.490 -13.493 1.00 30.42 680 SER A C 1
ATOM 5176 O O . SER A 1 680 ? 37.944 -33.164 -14.220 1.00 30.42 680 SER A O 1
ATOM 5178 N N . SER A 1 681 ? 35.808 -32.905 -13.565 1.00 30.12 681 SER A N 1
ATOM 5179 C CA . SER A 1 681 ? 35.439 -31.978 -14.653 1.00 30.12 681 SER A CA 1
ATOM 5180 C C . SER A 1 681 ? 35.172 -30.542 -14.196 1.00 30.12 681 SER A C 1
ATOM 5182 O O . SER A 1 681 ? 35.489 -29.602 -14.922 1.00 30.12 681 SER A O 1
ATOM 5184 N N . ILE A 1 682 ? 34.603 -30.333 -13.003 1.00 30.61 682 ILE A N 1
ATOM 5185 C CA . ILE A 1 682 ? 34.199 -28.989 -12.546 1.00 30.61 682 ILE A CA 1
ATOM 5186 C C . ILE A 1 682 ? 35.318 -28.349 -11.716 1.00 30.61 682 ILE A C 1
ATOM 5188 O O . ILE A 1 682 ? 35.765 -27.241 -12.017 1.00 30.61 682 ILE A O 1
ATOM 5192 N N . THR A 1 683 ? 35.832 -29.072 -10.719 1.00 30.14 683 THR A N 1
ATOM 5193 C CA . THR A 1 683 ? 36.862 -28.569 -9.796 1.00 30.14 683 THR A CA 1
ATOM 5194 C C . THR A 1 683 ? 38.172 -28.149 -10.491 1.00 30.14 683 THR A C 1
ATOM 5196 O O . THR A 1 683 ? 38.688 -27.076 -10.165 1.00 30.14 683 THR A O 1
ATOM 5199 N N . PRO A 1 684 ? 38.717 -28.896 -11.480 1.00 31.25 684 PRO A N 1
ATOM 5200 C CA . PRO A 1 684 ? 39.933 -28.475 -12.181 1.00 31.25 684 PRO A CA 1
ATOM 5201 C C . PRO A 1 684 ? 39.713 -27.242 -13.065 1.00 31.25 684 PRO A C 1
ATOM 5203 O O . PRO A 1 684 ? 40.596 -26.392 -13.164 1.00 31.25 684 PRO A O 1
ATOM 5206 N N . THR A 1 685 ? 38.534 -27.110 -13.677 1.00 29.16 685 THR A N 1
ATOM 5207 C CA . THR A 1 685 ? 38.203 -26.027 -14.620 1.00 29.16 685 THR A CA 1
ATOM 5208 C C . THR A 1 685 ? 38.040 -24.679 -13.912 1.00 29.16 685 THR A C 1
ATOM 5210 O O . THR A 1 685 ? 38.492 -23.652 -14.420 1.00 29.16 685 THR A O 1
ATOM 5213 N N . ILE A 1 686 ? 37.489 -24.677 -12.693 1.00 31.62 686 ILE A N 1
ATOM 5214 C CA . ILE A 1 686 ? 37.429 -23.482 -11.833 1.00 31.62 686 ILE A CA 1
ATOM 5215 C C . ILE A 1 686 ? 38.844 -23.065 -11.399 1.00 31.62 686 ILE A C 1
ATOM 5217 O O . ILE A 1 686 ? 39.228 -21.908 -11.575 1.00 31.62 686 ILE A O 1
ATOM 5221 N N . ASN A 1 687 ? 39.656 -24.012 -10.915 1.00 30.62 687 ASN A N 1
ATOM 5222 C CA . ASN A 1 687 ? 41.009 -23.716 -10.426 1.00 30.62 687 ASN A CA 1
ATOM 5223 C C . ASN A 1 687 ? 41.999 -23.299 -11.530 1.00 30.62 687 ASN A C 1
ATOM 5225 O O . ASN A 1 687 ? 42.945 -22.566 -11.243 1.00 30.62 687 ASN A O 1
ATOM 5229 N N . SER A 1 688 ? 41.802 -23.748 -12.774 1.00 30.89 688 SER A N 1
ATOM 5230 C CA . SER A 1 688 ? 42.701 -23.448 -13.900 1.00 30.89 688 SER A CA 1
ATOM 5231 C C . SER A 1 688 ? 42.331 -22.196 -14.699 1.00 30.89 688 SER A C 1
ATOM 5233 O O . SER A 1 688 ? 43.218 -21.628 -15.329 1.00 30.89 688 SER A O 1
ATOM 5235 N N . SER A 1 689 ? 41.075 -21.730 -14.662 1.00 29.84 689 SER A N 1
ATOM 5236 C CA . SER A 1 689 ? 40.642 -20.543 -15.423 1.00 29.84 689 SER A CA 1
ATOM 5237 C C . SER A 1 689 ? 40.349 -19.306 -14.564 1.00 29.84 689 SER A C 1
ATOM 5239 O O . SER A 1 689 ? 40.731 -18.199 -14.945 1.00 29.84 689 SER A O 1
ATOM 5241 N N . PHE A 1 690 ? 39.734 -19.453 -13.385 1.00 29.75 690 PHE A N 1
ATOM 5242 C CA . PHE A 1 690 ? 39.310 -18.302 -12.573 1.00 29.75 690 PHE A CA 1
ATOM 5243 C C . PHE A 1 690 ? 40.438 -17.752 -11.689 1.00 29.75 690 PHE A C 1
ATOM 5245 O O . PHE A 1 690 ? 40.732 -16.554 -11.704 1.00 29.75 690 PHE A O 1
ATOM 5252 N N . THR A 1 691 ? 41.119 -18.633 -10.954 1.00 29.08 691 THR A N 1
ATOM 5253 C CA . THR A 1 691 ? 42.166 -18.265 -9.989 1.00 29.08 691 THR A CA 1
ATOM 5254 C C . THR A 1 691 ? 43.379 -17.545 -10.608 1.00 29.08 691 THR A C 1
ATOM 5256 O O . THR A 1 691 ? 43.787 -16.518 -10.056 1.00 29.08 691 THR A O 1
ATOM 5259 N N . PRO A 1 692 ? 43.972 -17.994 -11.740 1.00 30.48 692 PRO A N 1
ATOM 5260 C CA . PRO A 1 692 ? 45.104 -17.278 -12.332 1.00 30.48 692 PRO A CA 1
ATOM 5261 C C . PRO A 1 692 ? 44.700 -15.937 -12.957 1.00 30.48 692 PRO A C 1
ATOM 5263 O O . PRO A 1 692 ? 45.493 -14.997 -12.920 1.00 30.48 692 PRO A O 1
ATOM 5266 N N . THR A 1 693 ? 43.476 -15.802 -13.475 1.00 28.61 693 THR A N 1
ATOM 5267 C CA . THR A 1 693 ? 43.008 -14.564 -14.126 1.00 28.61 693 THR A CA 1
ATOM 5268 C C . THR A 1 693 ? 42.827 -13.425 -13.119 1.00 28.61 693 THR A C 1
ATOM 5270 O O . THR A 1 693 ? 43.256 -12.302 -13.382 1.00 28.61 693 THR A O 1
ATOM 5273 N N . ILE A 1 694 ? 42.299 -13.712 -11.923 1.00 30.92 694 ILE A N 1
ATOM 5274 C CA . ILE A 1 694 ? 42.211 -12.725 -10.830 1.00 30.92 694 ILE A CA 1
ATOM 5275 C C . ILE A 1 694 ? 43.615 -12.322 -10.347 1.00 30.92 694 ILE A C 1
ATOM 5277 O O . ILE A 1 694 ? 43.923 -11.131 -10.272 1.00 30.92 694 ILE A O 1
ATOM 5281 N N . ASN A 1 695 ? 44.500 -13.293 -10.093 1.00 30.08 695 ASN A N 1
ATOM 5282 C CA . ASN A 1 695 ? 45.846 -13.011 -9.579 1.00 30.08 695 ASN A CA 1
ATOM 5283 C C . ASN A 1 695 ? 46.766 -12.282 -10.577 1.00 30.08 695 ASN A C 1
ATOM 5285 O O . ASN A 1 695 ? 47.653 -11.548 -10.145 1.00 30.08 695 ASN A O 1
ATOM 5289 N N . SER A 1 696 ? 46.573 -12.467 -11.887 1.00 30.23 696 SER A N 1
ATOM 5290 C CA . SER A 1 696 ? 47.407 -11.839 -12.926 1.00 30.23 696 SER A CA 1
ATOM 5291 C C . SER A 1 696 ? 46.919 -10.465 -13.398 1.00 30.23 696 SER A C 1
ATOM 5293 O O . SER A 1 696 ? 47.728 -9.712 -13.933 1.00 30.23 696 SER A O 1
ATOM 5295 N N . SER A 1 697 ? 45.645 -10.105 -13.185 1.00 30.61 697 SER A N 1
ATOM 5296 C CA . SER A 1 697 ? 45.070 -8.837 -13.678 1.00 30.61 697 SER A CA 1
ATOM 5297 C C . SER A 1 697 ? 44.667 -7.843 -12.581 1.00 30.61 697 SER A C 1
ATOM 5299 O O . SER A 1 697 ? 44.893 -6.640 -12.732 1.00 30.61 697 SER A O 1
ATOM 5301 N N . PHE A 1 698 ? 44.118 -8.310 -11.455 1.00 29.86 698 PHE A N 1
ATOM 5302 C CA . PHE A 1 698 ? 43.593 -7.429 -10.403 1.00 29.86 698 PHE A CA 1
ATOM 5303 C C . PHE A 1 698 ? 44.677 -7.005 -9.405 1.00 29.86 698 PHE A C 1
ATOM 5305 O O . PHE A 1 698 ? 44.863 -5.817 -9.133 1.00 29.86 698 PHE A O 1
ATOM 5312 N N . THR A 1 699 ? 45.436 -7.976 -8.895 1.00 28.80 699 THR A N 1
ATOM 5313 C CA . THR A 1 699 ? 46.470 -7.763 -7.873 1.00 28.80 699 THR A CA 1
ATOM 5314 C C . THR A 1 699 ? 47.606 -6.819 -8.309 1.00 28.80 699 THR A C 1
ATOM 5316 O O . THR A 1 699 ? 47.943 -5.926 -7.525 1.00 28.80 699 THR A O 1
ATOM 5319 N N . PRO A 1 700 ? 48.201 -6.932 -9.521 1.00 30.69 700 PRO A N 1
ATOM 5320 C CA . PRO A 1 700 ? 49.248 -5.997 -9.933 1.00 30.69 700 PRO A CA 1
ATOM 5321 C C . PRO A 1 700 ? 48.709 -4.580 -10.165 1.00 30.69 700 PRO A C 1
ATOM 5323 O O . PRO A 1 700 ? 49.361 -3.631 -9.742 1.00 30.69 700 PRO A O 1
ATOM 5326 N N . THR A 1 701 ? 47.509 -4.423 -10.734 1.00 28.95 701 THR A N 1
ATOM 5327 C CA . THR A 1 701 ? 46.929 -3.104 -11.049 1.00 28.95 701 THR A CA 1
ATOM 5328 C C . THR A 1 701 ? 46.630 -2.272 -9.799 1.00 28.95 701 THR A C 1
ATOM 5330 O O . THR A 1 701 ? 46.878 -1.064 -9.792 1.00 28.95 701 THR A O 1
ATOM 5333 N N . ILE A 1 702 ? 46.168 -2.897 -8.707 1.00 31.20 702 ILE A N 1
ATOM 5334 C CA . ILE A 1 702 ? 45.991 -2.207 -7.416 1.00 31.20 702 ILE A CA 1
ATOM 5335 C C . ILE A 1 702 ? 47.354 -1.780 -6.846 1.00 31.20 702 ILE A C 1
ATOM 5337 O O . ILE A 1 702 ? 47.532 -0.611 -6.495 1.00 31.20 702 ILE A O 1
ATOM 5341 N N . ASN A 1 703 ? 48.336 -2.689 -6.821 1.00 30.45 703 ASN A N 1
ATOM 5342 C CA . ASN A 1 703 ? 49.659 -2.409 -6.254 1.00 30.45 703 ASN A CA 1
ATOM 5343 C C . ASN A 1 703 ? 50.485 -1.391 -7.058 1.00 30.45 703 ASN A C 1
ATOM 5345 O O . ASN A 1 703 ? 51.255 -0.644 -6.455 1.00 30.45 703 ASN A O 1
ATOM 5349 N N . SER A 1 704 ? 50.332 -1.328 -8.385 1.00 31.05 704 SER A N 1
ATOM 5350 C CA . SER A 1 704 ? 51.068 -0.384 -9.237 1.00 31.05 704 SER A CA 1
ATOM 5351 C C . SER A 1 704 ? 50.428 1.002 -9.328 1.00 31.05 704 SER A C 1
ATOM 5353 O O . SER A 1 704 ? 51.134 1.961 -9.626 1.00 31.05 704 SER A O 1
ATOM 5355 N N . SER A 1 705 ? 49.115 1.123 -9.094 1.00 30.80 705 SER A N 1
ATOM 5356 C CA . SER A 1 705 ? 48.365 2.361 -9.382 1.00 30.80 705 SER A CA 1
ATOM 5357 C C . SER A 1 705 ? 47.858 3.068 -8.123 1.00 30.80 705 SER A C 1
ATOM 5359 O O . SER A 1 705 ? 48.008 4.283 -7.988 1.00 30.80 705 SER A O 1
ATOM 5361 N N . VAL A 1 706 ? 47.263 2.314 -7.191 1.00 29.75 706 VAL A N 1
ATOM 5362 C CA . VAL A 1 706 ? 46.514 2.862 -6.043 1.00 29.75 706 VAL A CA 1
ATOM 5363 C C . VAL A 1 706 ? 47.424 3.069 -4.833 1.00 29.75 706 VAL A C 1
ATOM 5365 O O . VAL A 1 706 ? 47.434 4.135 -4.220 1.00 29.75 706 VAL A O 1
ATOM 5368 N N . THR A 1 707 ? 48.249 2.073 -4.510 1.00 29.06 707 THR A N 1
ATOM 5369 C CA . THR A 1 707 ? 49.188 2.143 -3.382 1.00 29.06 707 THR A CA 1
ATOM 5370 C C . THR A 1 707 ? 50.190 3.310 -3.488 1.00 29.06 707 THR A C 1
ATOM 5372 O O . THR A 1 707 ? 50.367 4.012 -2.486 1.00 29.06 707 THR A O 1
ATOM 5375 N N . PRO A 1 708 ? 50.825 3.598 -4.649 1.00 31.59 708 PRO A N 1
ATOM 5376 C CA . PRO A 1 708 ? 51.726 4.744 -4.753 1.00 31.59 708 PRO A CA 1
ATOM 5377 C C . PRO A 1 708 ? 51.011 6.102 -4.714 1.00 31.59 708 PRO A C 1
ATOM 5379 O O . PRO A 1 708 ? 51.552 7.004 -4.085 1.00 31.59 708 PRO A O 1
ATOM 5382 N N . THR A 1 709 ? 49.807 6.263 -5.285 1.00 29.67 709 THR A N 1
ATOM 5383 C CA . THR A 1 709 ? 49.078 7.553 -5.232 1.00 29.67 709 THR A CA 1
ATOM 5384 C C . THR A 1 709 ? 48.626 7.915 -3.818 1.00 29.67 709 THR A C 1
ATOM 5386 O O . THR A 1 709 ? 48.768 9.067 -3.401 1.00 29.67 709 THR A O 1
ATOM 5389 N N . ILE A 1 710 ? 48.149 6.942 -3.033 1.00 32.59 710 ILE A N 1
ATOM 5390 C CA . ILE A 1 710 ? 47.800 7.171 -1.621 1.00 32.59 710 ILE A CA 1
ATOM 5391 C C . ILE A 1 710 ? 49.046 7.604 -0.830 1.00 32.59 710 ILE A C 1
ATOM 5393 O O . ILE A 1 710 ? 49.017 8.634 -0.150 1.00 32.59 710 ILE A O 1
ATOM 5397 N N . ASN A 1 711 ? 50.161 6.880 -0.978 1.00 31.33 711 ASN A N 1
ATOM 5398 C CA . ASN A 1 711 ? 51.399 7.177 -0.251 1.00 31.33 711 ASN A CA 1
ATOM 5399 C C . ASN A 1 711 ? 52.095 8.477 -0.691 1.00 31.33 711 ASN A C 1
ATOM 5401 O O . ASN A 1 711 ? 52.726 9.120 0.147 1.00 31.33 711 ASN A O 1
ATOM 5405 N N . SER A 1 712 ? 51.984 8.891 -1.959 1.00 33.19 712 SER A N 1
ATOM 5406 C CA . SER A 1 712 ? 52.613 10.124 -2.458 1.00 33.19 712 SER A CA 1
ATOM 5407 C C . SER A 1 712 ? 51.800 11.392 -2.206 1.00 33.19 712 SER A C 1
ATOM 5409 O O . SER A 1 712 ? 52.379 12.475 -2.176 1.00 33.19 712 SER A O 1
ATOM 5411 N N . SER A 1 713 ? 50.474 11.288 -2.066 1.00 32.19 713 SER A N 1
ATOM 5412 C CA . SER A 1 713 ? 49.585 12.461 -2.111 1.00 32.19 713 SER A CA 1
ATOM 5413 C C . SER A 1 713 ? 48.735 12.642 -0.852 1.00 32.19 713 SER A C 1
ATOM 5415 O O . SER A 1 713 ? 48.524 13.774 -0.420 1.00 32.19 713 SER A O 1
ATOM 5417 N N . VAL A 1 714 ? 48.273 11.560 -0.218 1.00 31.39 714 VAL A N 1
ATOM 5418 C CA . VAL A 1 714 ? 47.376 11.653 0.949 1.00 31.39 714 VAL A CA 1
ATOM 5419 C C . VAL A 1 714 ? 48.185 11.719 2.244 1.00 31.39 714 VAL A C 1
ATOM 5421 O O . VAL A 1 714 ? 47.994 12.629 3.054 1.00 31.39 714 VAL A O 1
ATOM 5424 N N . THR A 1 715 ? 49.144 10.807 2.412 1.00 30.08 715 THR A N 1
ATOM 5425 C CA . THR A 1 715 ? 49.959 10.692 3.632 1.00 30.08 715 THR A CA 1
ATOM 5426 C C . THR A 1 715 ? 50.788 11.951 3.950 1.00 30.08 715 THR A C 1
ATOM 5428 O O . THR A 1 715 ? 50.778 12.371 5.110 1.00 30.08 715 THR A O 1
ATOM 5431 N N . PRO A 1 716 ? 51.458 12.624 2.984 1.00 33.81 716 PRO A N 1
ATOM 5432 C CA . PRO A 1 716 ? 52.199 13.858 3.272 1.00 33.81 716 PRO A CA 1
ATOM 5433 C C . PRO A 1 716 ? 51.275 15.017 3.662 1.00 33.81 716 PRO A C 1
ATOM 5435 O O . PRO A 1 716 ? 51.583 15.771 4.583 1.00 33.81 716 PRO A O 1
ATOM 5438 N N . THR A 1 717 ? 50.117 15.123 3.002 1.00 33.16 717 THR A N 1
ATOM 5439 C CA . THR A 1 717 ? 49.133 16.183 3.253 1.00 33.16 717 THR A CA 1
ATOM 5440 C C . THR A 1 717 ? 48.578 16.089 4.670 1.00 33.16 717 THR A C 1
ATOM 5442 O O . THR A 1 717 ? 48.627 17.074 5.404 1.00 33.16 717 THR A O 1
ATOM 5445 N N . ILE A 1 718 ? 48.147 14.900 5.107 1.00 36.31 718 ILE A N 1
ATOM 5446 C CA . ILE A 1 718 ? 47.652 14.677 6.478 1.00 36.31 718 ILE A CA 1
ATOM 5447 C C . ILE A 1 718 ? 48.744 14.981 7.515 1.00 36.31 718 ILE A C 1
ATOM 5449 O O . ILE A 1 718 ? 48.490 15.710 8.474 1.00 36.31 718 ILE A O 1
ATOM 5453 N N . ASN A 1 719 ? 49.976 14.512 7.290 1.00 35.28 719 ASN A N 1
ATOM 5454 C CA . ASN A 1 719 ? 51.099 14.764 8.200 1.00 35.28 719 ASN A CA 1
ATOM 5455 C C . ASN A 1 719 ? 51.521 16.246 8.276 1.00 35.28 719 ASN A C 1
ATOM 5457 O O . ASN A 1 719 ? 52.196 16.631 9.230 1.00 35.28 719 ASN A O 1
ATOM 5461 N N . SER A 1 720 ? 51.127 17.087 7.311 1.00 37.69 720 SER A N 1
ATOM 5462 C CA . SER A 1 720 ? 51.398 18.533 7.335 1.00 37.69 720 SER A CA 1
ATOM 5463 C C . SER A 1 720 ? 50.423 19.338 8.213 1.00 37.69 720 SER A C 1
ATOM 5465 O O . SER A 1 720 ? 50.802 20.394 8.725 1.00 37.69 720 SER A O 1
ATOM 5467 N N . PHE A 1 721 ? 49.207 18.825 8.456 1.00 34.97 721 PHE A N 1
ATOM 5468 C CA . PHE A 1 721 ? 48.186 19.480 9.291 1.00 34.97 721 PHE A CA 1
ATOM 5469 C C . PHE A 1 721 ? 48.411 19.287 10.801 1.00 34.97 721 PHE A C 1
ATOM 5471 O O . PHE A 1 721 ? 48.102 20.168 11.607 1.00 34.97 721 PHE A O 1
ATOM 5478 N N . THR A 1 722 ? 48.978 18.151 11.211 1.00 33.97 722 THR A N 1
ATOM 5479 C CA . THR A 1 722 ? 49.277 17.839 12.620 1.00 33.97 722 THR A CA 1
ATOM 5480 C C . THR A 1 722 ? 50.195 18.866 13.305 1.00 33.97 722 THR A C 1
ATOM 5482 O O . THR A 1 722 ? 49.841 19.336 14.392 1.00 33.97 722 THR A O 1
ATOM 5485 N N . PRO A 1 723 ? 51.345 19.275 12.724 1.00 36.00 723 PRO A N 1
ATOM 5486 C CA . PRO A 1 723 ? 52.194 20.290 13.341 1.00 36.00 723 PRO A CA 1
ATOM 5487 C C . PRO A 1 723 ? 51.575 21.694 13.305 1.00 36.00 723 PRO A C 1
ATOM 5489 O O . PRO A 1 723 ? 51.838 22.474 14.220 1.00 36.00 723 PRO A O 1
ATOM 5492 N N . THR A 1 724 ? 50.732 22.042 12.323 1.00 34.53 724 THR A N 1
ATOM 5493 C CA . THR A 1 724 ? 50.070 23.363 12.279 1.00 34.53 724 THR A CA 1
ATOM 5494 C C . THR A 1 724 ? 49.062 23.526 13.413 1.00 34.53 724 THR A C 1
ATOM 5496 O O . THR A 1 724 ? 49.081 24.553 14.093 1.00 34.53 724 THR A O 1
ATOM 5499 N N . ILE A 1 725 ? 48.241 22.506 13.692 1.00 36.84 725 ILE A N 1
ATOM 5500 C CA . ILE A 1 725 ? 47.291 22.532 14.819 1.00 36.84 725 ILE A CA 1
ATOM 5501 C C . ILE A 1 725 ? 48.041 22.669 16.155 1.00 36.84 725 ILE A C 1
ATOM 5503 O O . ILE A 1 725 ? 47.730 23.565 16.942 1.00 36.84 725 ILE A O 1
ATOM 5507 N N . ASN A 1 726 ? 49.091 21.869 16.375 1.00 35.22 726 ASN A N 1
ATOM 5508 C CA . ASN A 1 726 ? 49.866 21.924 17.620 1.00 35.22 726 ASN A CA 1
ATOM 5509 C C . ASN A 1 726 ? 50.691 23.213 17.795 1.00 35.22 726 ASN A C 1
ATOM 5511 O O . ASN A 1 726 ? 50.869 23.654 18.928 1.00 35.22 726 ASN A O 1
ATOM 5515 N N . SER A 1 727 ? 51.193 23.821 16.715 1.00 36.84 727 SER A N 1
ATOM 5516 C CA . SER A 1 727 ? 52.034 25.032 16.791 1.00 36.84 727 SER A CA 1
ATOM 5517 C C . SER A 1 727 ? 51.262 26.352 16.784 1.00 36.84 727 SER A C 1
ATOM 5519 O O . SER A 1 727 ? 51.814 27.355 17.227 1.00 36.84 727 SER A O 1
ATOM 5521 N N . SER A 1 728 ? 50.008 26.378 16.311 1.00 36.56 728 SER A N 1
ATOM 5522 C CA . SER A 1 728 ? 49.251 27.632 16.145 1.00 36.56 728 SER A CA 1
ATOM 5523 C C . SER A 1 728 ? 47.874 27.658 16.814 1.00 36.56 728 SER A C 1
ATOM 5525 O O . SER A 1 728 ? 47.491 28.701 17.341 1.00 36.56 728 SER A O 1
ATOM 5527 N N . VAL A 1 729 ? 47.144 26.540 16.885 1.00 32.88 729 VAL A N 1
ATOM 5528 C CA . VAL A 1 729 ? 45.803 26.520 17.500 1.00 32.88 729 VAL A CA 1
ATOM 5529 C C . VAL A 1 729 ? 45.918 26.364 19.017 1.00 32.88 729 VAL A C 1
ATOM 5531 O O . VAL A 1 729 ? 45.416 27.200 19.770 1.00 32.88 729 VAL A O 1
ATOM 5534 N N . THR A 1 730 ? 46.648 25.346 19.478 1.00 34.00 730 THR A N 1
ATOM 5535 C CA . THR A 1 730 ? 46.788 25.033 20.911 1.00 34.00 730 THR A CA 1
ATOM 5536 C C . THR A 1 730 ? 47.408 26.176 21.738 1.00 34.00 730 THR A C 1
ATOM 5538 O O . THR A 1 730 ? 46.856 26.496 22.795 1.00 34.00 730 THR A O 1
ATOM 5541 N N . PRO A 1 731 ? 48.486 26.863 21.293 1.00 36.88 731 PRO A N 1
ATOM 5542 C CA . PRO A 1 731 ? 49.061 27.977 22.053 1.00 36.88 731 PRO A CA 1
ATOM 5543 C C . PRO A 1 731 ? 48.142 29.201 22.098 1.00 36.88 731 PRO A C 1
ATOM 5545 O O . PRO A 1 731 ? 48.082 29.874 23.123 1.00 36.88 731 PRO A O 1
ATOM 5548 N N . THR A 1 732 ? 47.404 29.471 21.016 1.00 35.16 732 THR A N 1
ATOM 5549 C CA . THR A 1 732 ? 46.525 30.647 20.898 1.00 35.16 732 THR A CA 1
ATOM 5550 C C . THR A 1 732 ? 45.257 30.497 21.736 1.00 35.16 732 THR A C 1
ATOM 5552 O O . THR A 1 732 ? 44.808 31.464 22.349 1.00 35.16 732 THR A O 1
ATOM 5555 N N . ILE A 1 733 ? 44.705 29.283 21.839 1.00 37.44 733 ILE A N 1
ATOM 5556 C CA . ILE A 1 733 ? 43.590 28.996 22.755 1.00 37.44 733 ILE A CA 1
ATOM 5557 C C . ILE A 1 733 ? 44.057 29.118 24.212 1.00 37.44 733 ILE A C 1
ATOM 5559 O O . ILE A 1 733 ? 43.419 29.821 24.996 1.00 37.44 733 ILE A O 1
ATOM 5563 N N . ASN A 1 734 ? 45.201 28.521 24.572 1.00 36.50 734 ASN A N 1
ATOM 5564 C CA . ASN A 1 734 ? 45.731 28.624 25.936 1.00 36.50 734 ASN A CA 1
ATOM 5565 C C . ASN A 1 734 ? 46.099 30.065 26.324 1.00 36.50 734 ASN A C 1
ATOM 5567 O O . ASN A 1 734 ? 45.805 30.473 27.450 1.00 36.50 734 ASN A O 1
ATOM 5571 N N . SER A 1 735 ? 46.696 30.855 25.424 1.00 41.94 735 SER A N 1
ATOM 5572 C CA . SER A 1 735 ? 47.008 32.262 25.703 1.00 41.94 735 SER A CA 1
ATOM 5573 C C . SER A 1 735 ? 45.742 33.109 25.832 1.00 41.94 735 SER A C 1
ATOM 5575 O O . SER A 1 735 ? 45.660 33.914 26.757 1.00 41.94 735 SER A O 1
ATOM 5577 N N . SER A 1 736 ? 44.730 32.881 24.988 1.00 37.84 736 SER A N 1
ATOM 5578 C CA . SER A 1 736 ? 43.446 33.593 25.051 1.00 37.84 736 SER A CA 1
ATOM 5579 C C . SER A 1 736 ? 42.698 33.294 26.350 1.00 37.84 736 SER A C 1
ATOM 5581 O O . SER A 1 736 ? 42.328 34.222 27.061 1.00 37.84 736 SER A O 1
ATOM 5583 N N . ILE A 1 737 ? 42.554 32.016 26.724 1.00 36.53 737 ILE A N 1
ATOM 5584 C CA . ILE A 1 737 ? 41.879 31.615 27.970 1.00 36.53 737 ILE A CA 1
ATOM 5585 C C . ILE A 1 737 ? 42.635 32.148 29.197 1.00 36.53 737 ILE A C 1
ATOM 5587 O O . ILE A 1 737 ? 42.028 32.758 30.078 1.00 36.53 737 ILE A O 1
ATOM 5591 N N . THR A 1 738 ? 43.963 31.989 29.241 1.00 36.91 738 THR A N 1
ATOM 5592 C CA . THR A 1 738 ? 44.783 32.471 30.369 1.00 36.91 738 THR A CA 1
ATOM 5593 C C . THR A 1 738 ? 44.755 33.999 30.476 1.00 36.91 738 THR A C 1
ATOM 5595 O O . THR A 1 738 ? 44.661 34.538 31.579 1.00 36.91 738 THR A O 1
ATOM 5598 N N . SER A 1 739 ? 44.780 34.704 29.338 1.00 41.41 739 SER A N 1
ATOM 5599 C CA . SER A 1 739 ? 44.621 36.159 29.266 1.00 41.41 739 SER A CA 1
ATOM 5600 C C . SER A 1 739 ? 43.264 36.596 29.816 1.00 41.41 739 SER A C 1
ATOM 5602 O O . SER A 1 739 ? 43.221 37.428 30.720 1.00 41.41 739 SER A O 1
ATOM 5604 N N . THR A 1 740 ? 42.156 36.015 29.345 1.00 36.28 740 THR A N 1
ATOM 5605 C CA . THR A 1 740 ? 40.802 36.383 29.792 1.00 36.28 740 THR A CA 1
ATOM 5606 C C . THR A 1 740 ? 40.598 36.115 31.285 1.00 36.28 740 THR A C 1
ATOM 5608 O O . THR A 1 740 ? 40.056 36.968 31.991 1.00 36.28 740 THR A O 1
ATOM 5611 N N . ILE A 1 741 ? 41.085 34.981 31.800 1.00 36.94 741 ILE A N 1
ATOM 5612 C CA . ILE A 1 741 ? 41.008 34.671 33.234 1.00 36.94 741 ILE A CA 1
ATOM 5613 C C . ILE A 1 741 ? 41.790 35.711 34.050 1.00 36.94 741 ILE A C 1
ATOM 5615 O O . ILE A 1 741 ? 41.219 36.336 34.943 1.00 36.94 741 ILE A O 1
ATOM 5619 N N . ASN A 1 742 ? 43.061 35.961 33.718 1.00 41.09 742 ASN A N 1
ATOM 5620 C CA . ASN A 1 742 ? 43.924 36.828 34.529 1.00 41.09 742 ASN A CA 1
ATOM 5621 C C . ASN A 1 742 ? 43.634 38.330 34.384 1.00 41.09 742 ASN A C 1
ATOM 5623 O O . ASN A 1 742 ? 43.798 39.065 35.354 1.00 41.09 742 ASN A O 1
ATOM 5627 N N . SER A 1 743 ? 43.216 38.797 33.203 1.00 42.12 743 SER A N 1
ATOM 5628 C CA . SER A 1 743 ? 42.960 40.223 32.938 1.00 42.12 743 SER A CA 1
ATOM 5629 C C . SER A 1 743 ? 41.535 40.669 33.255 1.00 42.12 743 SER A C 1
ATOM 5631 O O . SER A 1 743 ? 41.329 41.843 33.548 1.00 42.12 743 SER A O 1
ATOM 5633 N N . SER A 1 744 ? 40.557 39.758 33.189 1.00 38.25 744 SER A N 1
ATOM 5634 C CA . SER A 1 744 ? 39.136 40.094 33.349 1.00 38.25 744 SER A CA 1
ATOM 5635 C C . SER A 1 744 ? 38.527 39.412 34.573 1.00 38.25 744 SER A C 1
ATOM 5637 O O . SER A 1 744 ? 38.023 40.089 35.460 1.00 38.25 744 SER A O 1
ATOM 5639 N N . ILE A 1 745 ? 38.611 38.083 34.683 1.00 36.34 745 ILE A N 1
ATOM 5640 C CA . ILE A 1 745 ? 37.880 37.349 35.732 1.00 36.34 745 ILE A CA 1
ATOM 5641 C C . ILE A 1 745 ? 38.502 37.577 37.120 1.00 36.34 745 ILE A C 1
ATOM 5643 O O . ILE A 1 745 ? 37.805 37.991 38.046 1.00 36.34 745 ILE A O 1
ATOM 5647 N N . THR A 1 746 ? 39.813 37.373 37.270 1.00 38.28 746 THR A N 1
ATOM 5648 C CA . THR A 1 746 ? 40.521 37.530 38.552 1.00 38.28 746 THR A CA 1
ATOM 5649 C C . THR A 1 746 ? 40.385 38.937 39.167 1.00 38.28 746 THR A C 1
ATOM 5651 O O . THR A 1 746 ? 40.013 39.022 40.341 1.00 38.28 746 THR A O 1
ATOM 5654 N N . PRO A 1 747 ? 40.615 40.058 38.445 1.00 44.50 747 PRO A N 1
ATOM 5655 C CA . PRO A 1 747 ? 40.432 41.393 39.019 1.00 44.50 747 PRO A CA 1
ATOM 5656 C C . PRO A 1 747 ? 38.962 41.752 39.278 1.00 44.50 747 PRO A C 1
ATOM 5658 O O . PRO A 1 747 ? 38.691 42.451 40.256 1.00 44.50 747 PRO A O 1
ATOM 5661 N N . THR A 1 748 ? 37.998 41.259 38.490 1.00 40.28 748 THR A N 1
ATOM 5662 C CA . THR A 1 748 ? 36.566 41.467 38.780 1.00 40.28 748 THR A CA 1
ATOM 5663 C C . THR A 1 748 ? 36.130 40.712 40.037 1.00 40.28 748 THR A C 1
ATOM 5665 O O . THR A 1 748 ? 35.419 41.282 40.864 1.00 40.28 748 THR A O 1
ATOM 5668 N N . ILE A 1 749 ? 36.603 39.480 40.248 1.00 40.25 749 ILE A N 1
ATOM 5669 C CA . ILE A 1 749 ? 36.342 38.726 41.485 1.00 40.25 749 ILE A CA 1
ATOM 5670 C C . ILE A 1 749 ? 37.006 39.412 42.686 1.00 40.25 749 ILE A C 1
ATOM 5672 O O . ILE A 1 749 ? 36.327 39.665 43.680 1.00 40.25 749 ILE A O 1
ATOM 5676 N N . ASN A 1 750 ? 38.287 39.791 42.593 1.00 44.31 750 ASN A N 1
ATOM 5677 C CA . ASN A 1 750 ? 38.975 40.480 43.692 1.00 44.31 750 ASN A CA 1
ATOM 5678 C C . ASN A 1 750 ? 38.323 41.825 44.037 1.00 44.31 750 ASN A C 1
ATOM 5680 O O . ASN A 1 750 ? 38.062 42.078 45.209 1.00 44.31 750 ASN A O 1
ATOM 5684 N N . SER A 1 751 ? 38.014 42.670 43.048 1.00 49.78 751 SER A N 1
ATOM 5685 C CA . SER A 1 751 ? 37.346 43.957 43.303 1.00 49.78 751 SER A CA 1
ATOM 5686 C C . SER A 1 751 ? 35.949 43.777 43.896 1.00 49.78 751 SER A C 1
ATOM 5688 O O . SER A 1 751 ? 35.628 44.465 44.861 1.00 49.78 751 SER A O 1
ATOM 5690 N N . SER A 1 752 ? 35.160 42.814 43.409 1.00 44.09 752 SER A N 1
ATOM 5691 C CA . SER A 1 752 ? 33.839 42.501 43.973 1.00 44.09 752 SER A CA 1
ATOM 5692 C C . SER A 1 752 ? 33.949 42.029 45.423 1.00 44.09 752 SER A C 1
ATOM 5694 O O . SER A 1 752 ? 33.292 42.580 46.300 1.00 44.09 752 SER A O 1
ATOM 5696 N N . ILE A 1 753 ? 34.839 41.072 45.711 1.00 45.59 753 ILE A N 1
ATOM 5697 C CA . ILE A 1 753 ? 35.052 40.556 47.069 1.00 45.59 753 ILE A CA 1
ATOM 5698 C C . ILE A 1 753 ? 35.578 41.660 47.996 1.00 45.59 753 ILE A C 1
ATOM 5700 O O . ILE A 1 753 ? 35.031 41.847 49.078 1.00 45.59 753 ILE A O 1
ATOM 5704 N N . THR A 1 754 ? 36.589 42.436 47.590 1.00 46.72 754 THR A N 1
ATOM 5705 C CA . THR A 1 754 ? 37.139 43.521 48.422 1.00 46.72 754 THR A CA 1
ATOM 5706 C C . THR A 1 754 ? 36.123 44.641 48.660 1.00 46.72 754 THR A C 1
ATOM 5708 O O . THR A 1 754 ? 36.016 45.109 49.792 1.00 46.72 754 THR A O 1
ATOM 5711 N N . LEU A 1 755 ? 35.340 45.052 47.655 1.00 48.06 755 LEU A N 1
ATOM 5712 C CA . LEU A 1 755 ? 34.298 46.072 47.829 1.00 48.06 755 LEU A CA 1
ATOM 5713 C C . LEU A 1 755 ? 33.165 45.574 48.730 1.00 48.06 755 LEU A C 1
ATOM 5715 O O . LEU A 1 755 ? 32.776 46.292 49.653 1.00 48.06 755 LEU A O 1
ATOM 5719 N N . THR A 1 756 ? 32.658 44.356 48.518 1.00 44.38 756 THR A N 1
ATOM 5720 C CA . THR A 1 756 ? 31.579 43.794 49.342 1.00 44.38 756 THR A CA 1
ATOM 5721 C C . THR A 1 756 ? 32.043 43.546 50.776 1.00 44.38 756 THR A C 1
ATOM 5723 O O . THR A 1 756 ? 31.325 43.911 51.704 1.00 44.38 756 THR A O 1
ATOM 5726 N N . ILE A 1 757 ? 33.250 43.009 50.990 1.00 48.69 757 ILE A N 1
ATOM 5727 C CA . ILE A 1 757 ? 33.788 42.772 52.337 1.00 48.69 757 ILE A CA 1
ATOM 5728 C C . ILE A 1 757 ? 34.090 44.094 53.052 1.00 48.69 757 ILE A C 1
ATOM 5730 O O . ILE A 1 757 ? 33.608 44.277 54.168 1.00 48.69 757 ILE A O 1
ATOM 5734 N N . ASN A 1 758 ? 34.801 45.046 52.434 1.00 51.81 758 ASN A N 1
ATOM 5735 C CA . ASN A 1 758 ? 35.113 46.316 53.105 1.00 51.81 758 ASN A CA 1
ATOM 5736 C C . ASN A 1 758 ? 33.850 47.138 53.391 1.00 51.81 758 ASN A C 1
ATOM 5738 O O . ASN A 1 758 ? 33.689 47.624 54.504 1.00 51.81 758 ASN A O 1
ATOM 5742 N N . SER A 1 759 ? 32.913 47.268 52.445 1.00 53.72 759 SER A N 1
ATOM 5743 C CA . SER A 1 759 ? 31.668 48.010 52.714 1.00 53.72 759 SER A CA 1
ATOM 5744 C C . SER A 1 759 ? 30.820 47.353 53.811 1.00 53.72 759 SER A C 1
ATOM 5746 O O . SER A 1 759 ? 30.390 48.038 54.743 1.00 53.72 759 SER A O 1
ATOM 5748 N N . SER A 1 760 ? 30.623 46.033 53.757 1.00 49.84 760 SER A N 1
ATOM 5749 C CA . SER A 1 760 ? 29.748 45.324 54.698 1.00 49.84 760 SER A CA 1
ATOM 5750 C C . SER A 1 760 ? 30.370 45.195 56.086 1.00 49.84 760 SER A C 1
ATOM 5752 O O . SER A 1 760 ? 29.701 45.459 57.084 1.00 49.84 760 SER A O 1
ATOM 5754 N N . ILE A 1 761 ? 31.657 44.841 56.179 1.00 51.56 761 ILE A N 1
ATOM 5755 C CA . ILE A 1 761 ? 32.332 44.687 57.474 1.00 51.56 761 ILE A CA 1
ATOM 5756 C C . ILE A 1 761 ? 32.608 46.057 58.097 1.00 51.56 761 ILE A C 1
ATOM 5758 O O . ILE A 1 761 ? 32.305 46.235 59.272 1.00 51.56 761 ILE A O 1
ATOM 5762 N N . THR A 1 762 ? 33.096 47.059 57.353 1.00 53.78 762 THR A N 1
ATOM 5763 C CA . THR A 1 762 ? 33.373 48.379 57.948 1.00 53.78 762 THR A CA 1
ATOM 5764 C C . THR A 1 762 ? 32.093 49.105 58.370 1.00 53.78 762 THR A C 1
ATOM 5766 O O . THR A 1 762 ? 32.096 49.727 59.429 1.00 53.78 762 THR A O 1
ATOM 5769 N N . SER A 1 763 ? 30.979 48.997 57.632 1.00 54.31 763 SER A N 1
ATOM 5770 C CA . SER A 1 763 ? 29.700 49.583 58.083 1.00 54.31 763 SER A CA 1
ATOM 5771 C C . SER A 1 763 ? 29.118 48.863 59.305 1.00 54.31 763 SER A C 1
ATOM 5773 O O . SER A 1 763 ? 28.681 49.522 60.253 1.00 54.31 763 SER A O 1
ATOM 5775 N N . THR A 1 764 ? 29.169 47.528 59.339 1.00 50.97 764 THR A N 1
ATOM 5776 C CA . THR A 1 764 ? 28.661 46.734 60.472 1.00 50.97 764 THR A CA 1
ATOM 5777 C C . THR A 1 764 ? 29.527 46.914 61.721 1.00 50.97 764 THR A C 1
ATOM 5779 O O . THR A 1 764 ? 28.993 47.080 62.815 1.00 50.97 764 THR A O 1
ATOM 5782 N N . ILE A 1 765 ? 30.856 46.962 61.580 1.00 54.44 765 ILE A N 1
ATOM 5783 C CA . ILE A 1 765 ? 31.769 47.221 62.701 1.00 54.44 765 ILE A CA 1
ATOM 5784 C C . ILE A 1 765 ? 31.654 48.672 63.178 1.00 54.44 765 ILE A C 1
ATOM 5786 O O . ILE A 1 765 ? 31.530 48.876 64.380 1.00 54.44 765 ILE A O 1
ATOM 5790 N N . ASN A 1 766 ? 31.617 49.677 62.293 1.00 55.25 766 ASN A N 1
ATOM 5791 C CA . ASN A 1 766 ? 31.466 51.068 62.741 1.00 55.25 766 ASN A CA 1
ATOM 5792 C C . ASN A 1 766 ? 30.113 51.305 63.421 1.00 55.25 766 ASN A C 1
ATOM 5794 O O . ASN A 1 766 ? 30.093 51.897 64.493 1.00 55.25 766 ASN A O 1
ATOM 5798 N N . SER A 1 767 ? 29.000 50.798 62.877 1.00 55.59 767 SER A N 1
ATOM 5799 C CA . SER A 1 767 ? 27.696 50.914 63.555 1.00 55.59 767 SER A CA 1
ATOM 5800 C C . SER A 1 767 ? 27.695 50.223 64.924 1.00 55.59 767 SER A C 1
ATOM 5802 O O . SER A 1 767 ? 27.255 50.829 65.899 1.00 55.59 767 SER A O 1
ATOM 5804 N N . SER A 1 768 ? 28.272 49.020 65.023 1.00 51.41 768 SER A N 1
ATOM 5805 C CA . SER A 1 768 ? 28.347 48.255 66.278 1.00 51.41 768 SER A CA 1
ATOM 5806 C C . SER A 1 768 ? 29.319 48.851 67.305 1.00 51.41 768 SER A C 1
ATOM 5808 O O . SER A 1 768 ? 29.083 48.750 68.506 1.00 51.41 768 SER A O 1
ATOM 5810 N N . ILE A 1 769 ? 30.414 49.487 66.878 1.00 54.94 769 ILE A N 1
ATOM 5811 C CA . ILE A 1 769 ? 31.350 50.171 67.784 1.00 54.94 769 ILE A CA 1
ATOM 5812 C C . ILE A 1 769 ? 30.761 51.509 68.242 1.00 54.94 769 ILE A C 1
ATOM 5814 O O . ILE A 1 769 ? 30.796 51.806 69.436 1.00 54.94 769 ILE A O 1
ATOM 5818 N N . THR A 1 770 ? 30.148 52.289 67.344 1.00 53.12 770 THR A N 1
ATOM 5819 C CA . THR A 1 770 ? 29.479 53.544 67.718 1.00 53.12 770 THR A CA 1
ATOM 5820 C C . THR A 1 770 ? 28.297 53.301 68.661 1.00 53.12 770 THR A C 1
ATOM 5822 O O . THR A 1 770 ? 28.103 54.097 69.571 1.00 53.12 770 THR A O 1
ATOM 5825 N N . SER A 1 771 ? 27.562 52.188 68.534 1.00 52.97 771 SER A N 1
ATOM 5826 C CA . SER A 1 771 ? 26.474 51.842 69.464 1.00 52.97 771 SER A CA 1
ATOM 5827 C C . SER A 1 771 ? 26.931 51.289 70.821 1.00 52.97 771 SER A C 1
ATOM 5829 O O . SER A 1 771 ? 26.106 51.185 71.725 1.00 52.97 771 SER A O 1
ATOM 5831 N N . THR A 1 772 ? 28.203 50.897 70.969 1.00 52.94 772 THR A N 1
ATOM 5832 C CA . THR A 1 772 ? 28.682 50.138 72.147 1.00 52.94 772 THR A CA 1
ATOM 5833 C C . THR A 1 772 ? 29.828 50.831 72.899 1.00 52.94 772 THR A C 1
ATOM 5835 O O . THR A 1 772 ? 30.125 50.454 74.029 1.00 52.94 772 THR A O 1
ATOM 5838 N N . ILE A 1 773 ? 30.459 51.866 72.321 1.00 53.78 773 ILE A N 1
ATOM 5839 C CA . ILE A 1 773 ? 31.559 52.630 72.952 1.00 53.78 773 ILE A CA 1
ATOM 5840 C C . ILE A 1 773 ? 31.311 54.157 72.947 1.00 53.78 773 ILE A C 1
ATOM 5842 O O . ILE A 1 773 ? 32.241 54.946 73.091 1.00 53.78 773 ILE A O 1
ATOM 5846 N N . THR A 1 774 ? 30.057 54.615 72.850 1.00 44.88 774 THR A N 1
ATOM 5847 C CA . THR A 1 774 ? 29.671 55.939 73.382 1.00 44.88 774 THR A CA 1
ATOM 5848 C C . THR A 1 774 ? 29.136 55.770 74.806 1.00 44.88 774 THR A C 1
ATOM 5850 O O . THR A 1 774 ? 28.041 55.224 74.966 1.00 44.88 774 THR A O 1
ATOM 5853 N N . PRO A 1 775 ? 29.867 56.204 75.852 1.00 42.31 775 PRO A N 1
ATOM 5854 C CA . PRO A 1 775 ? 29.414 56.047 77.226 1.00 42.31 775 PRO A CA 1
ATOM 5855 C C . PRO A 1 775 ? 28.183 56.900 77.516 1.00 42.31 775 PRO A C 1
ATOM 5857 O O . PRO A 1 775 ? 28.121 58.081 77.174 1.00 42.31 775 PRO A O 1
ATOM 5860 N N . SER A 1 776 ? 27.248 56.325 78.262 1.00 40.09 776 SER A N 1
ATOM 5861 C CA . SER A 1 776 ? 26.206 57.061 78.966 1.00 40.09 776 SER A CA 1
ATOM 5862 C C . SER A 1 776 ? 26.820 57.932 80.072 1.00 40.09 776 SER A C 1
ATOM 5864 O O . SER A 1 776 ? 26.874 57.524 81.235 1.00 40.09 776 SER A O 1
ATOM 5866 N N . THR A 1 777 ? 27.271 59.145 79.742 1.00 40.12 777 THR A N 1
ATOM 5867 C CA . THR A 1 777 ? 27.632 60.164 80.742 1.00 40.12 777 THR A CA 1
ATOM 5868 C C . THR A 1 777 ? 26.377 60.842 81.281 1.00 40.12 777 THR A C 1
ATOM 5870 O O . THR A 1 777 ? 26.096 62.001 80.986 1.00 40.12 777 THR A O 1
ATOM 5873 N N . ASN A 1 778 ? 25.627 60.104 82.097 1.00 40.19 778 ASN A N 1
ATOM 5874 C CA . ASN A 1 778 ? 24.644 60.688 83.000 1.00 40.19 778 ASN A CA 1
ATOM 5875 C C . ASN A 1 778 ? 25.384 61.059 84.296 1.00 40.19 778 ASN A C 1
ATOM 5877 O O . ASN A 1 778 ? 25.492 60.248 85.215 1.00 40.19 778 ASN A O 1
ATOM 5881 N N . ILE A 1 779 ? 25.962 62.263 84.341 1.00 40.44 779 ILE A N 1
ATOM 5882 C CA . ILE A 1 779 ? 26.472 62.849 85.586 1.00 40.44 779 ILE A CA 1
ATOM 5883 C C . ILE A 1 779 ? 25.405 63.811 86.098 1.00 40.44 779 ILE A C 1
ATOM 5885 O O . ILE A 1 779 ? 25.171 64.863 85.510 1.00 40.44 779 ILE A O 1
ATOM 5889 N N . ASN A 1 780 ? 24.776 63.438 87.212 1.00 41.47 780 ASN A N 1
ATOM 5890 C CA . ASN A 1 780 ? 23.963 64.355 87.999 1.00 41.47 780 ASN A CA 1
ATOM 5891 C C . ASN A 1 780 ? 24.855 65.448 88.602 1.00 41.47 780 ASN A C 1
ATOM 5893 O O . ASN A 1 780 ? 25.789 65.129 89.338 1.00 41.47 780 ASN A O 1
ATOM 5897 N N . ALA A 1 781 ? 24.488 66.708 88.401 1.00 38.88 781 ALA A N 1
ATOM 5898 C CA . ALA A 1 781 ? 24.716 67.781 89.364 1.00 38.88 781 ALA A CA 1
ATOM 5899 C C . ALA A 1 781 ? 23.637 68.858 89.179 1.00 38.88 781 ALA A C 1
ATOM 5901 O O . ALA A 1 781 ? 23.119 69.030 88.074 1.00 38.88 781 ALA A O 1
ATOM 5902 N N . ALA A 1 782 ? 23.284 69.514 90.285 1.00 41.41 782 ALA A N 1
ATOM 5903 C CA . ALA A 1 782 ? 22.428 70.700 90.317 1.00 41.41 782 ALA A CA 1
ATOM 5904 C C . ALA A 1 782 ? 23.194 71.965 89.888 1.00 41.41 782 ALA A C 1
ATOM 5906 O O . ALA A 1 782 ? 24.445 71.927 89.941 1.00 41.41 782 ALA A O 1
#

Radius of gyration: 39.99 Å; chains: 1; bounding box: 98×133×124 Å

Secondary structure (DSSP, 8-state):
--STTTSS--HHHHHTS-HHHHHHHHHHHS-BTTB------HHHHHHHHHHHTT-TT--GGGS-GGGGGTS-GGGS-GGGHHHHHHHHTTS-GGGS-TTSTHHHHHHHHHHHHHT--TTPPPHHHHHHHGGGGGG--HHHHHHS-TTHHHHHTT-S---HHHHHHHHHHHHTS-STT--GGG--HHHHHHHTTGGGT--HHHHTTS-HHHHHHHHHHHHHHHHHTT--HHHHHHHHHHHS-S-----SS--S----HHHHHSTTTTTT--HHHHHHH--HHHHHHTHHHHHHH---HHHHHHHHHHHHHH-TT---HHHHTT-GGGGGG--HHHHHHS---SHHHHHHHH-GGG-PPPHHHHHHHHHHHHTTT----HHHHHHHGGGGGGS-HHHHTT--HHHHHTS-----TTS-HHHHHHHHHHHHHHTGGGGGSHHHHHHHHGGGGGG--HHHHHHHHTTT----HHHHHHS-HHHHHT--HHHHHHHHGGGGGHHHHTTTSHHHHHHHHHS-HHHHHTT-S-------------------------------------------------------------TTSSTTTSHHHHHHHHHHHHHHHHHHHHHHHHHHHHHHHHHHHHHHHSTT-S-SS--SSSTTTSHHHHHTTTHHHHHHHTHHHHHHHHHHHHHHHTHHHHHHHHHHHHHHHHHHHHHHHHHHHIIIIIHHHHHHHHHHIIIIIHHHHHHHHHHHIIIIIHHHHHHHHHHHHHHHHHHHHHHHHHTTSS--------

Sequence (782 aa):
LSESVLQGFTCSSVKTLSLGRVKQLVKACRPRTGRKKVVLKESQLTCMYNAVKYDTTLSFTDVPSDMLLYYSYDKVPKVNCRSYFSALGSADFSVLSSVLNKQSVLFSNAQNCLGISGFNLSKDQVGVLGNMICTLNPSYIQNSDPLILENLKNCGDLSDAQVTAIQTLIFSGNTQYGNPSAWNLQTLQKLGILPLYFKQDFWAKFSFSVRKRYYRSFMLSLRKNKTPKWKLRRLFRSSTATDYKHSADCTVGNITAVTIADDSFPYGYDSIQFDLCLDVTVLNENLASVTEKVVDESYQMIILDKLNQLYPSGLPESVVQLLGSTSRVANVSDISKWNITTIDTLSSLMNPDDGDWTSEQSKAVITKYLKVGNTLGTDEFNAIGSNLCSLDVSVLQTINAVNVENALTLDVSSCSIGQKSALYNITKHSFNSLLSDPTTFYFLISPYLGGAPVEDIQTLSTLNISMDITTFSSLNPDVIMALSVSTVQNLMGENIADLKLFENSTVVQEWAAQQKQSDLNTLNIGLVNTTISSAATVTPTVPSSVTPTITSSVTPTNPSSITSTIPSSVTPTINSSFTPTIPSSFTPTINSSFTPTINSSFTPTINSSVTPTINSSITSTINSSITSTINSSITPTIPSSFTPTINSSFTPTINSSFTPTINSSVTPTINSSVTPTINSSITPTINSSFTPTINSSFTPTINSSVTPTINSSVTPTINSFTPTINSSVTPTINSSITSTINSSITPTINSSITLTINSSITSTINSSITSTITPSTNINAA

Foldseek 3Di:
DALVVLPDDALLNVVPDDLVVLLVSQQVQADDPPHDHNDYAPRRLLSSCLSCVPPPPDDLVSGHLQNLLVHDCVNPDLVCLLVSLQSVLPHDPVRDDPLFPSLVVVVVSLCVSVVDDFQEAEPSSLNSNHNSLQVDQLSNLLRYDQCNLVSNLPHPDHDPSNLVSPVNNVCVLNHPLGHLLPHALVSLVVSHCSLLRHAQVSLVSDDLVRLLVNLQVVLVVCVVVLPQLVSVQNSVVRNDDPDDDDDPAQPQAACAPVNLPGSNPPPSDDLNNLLRRYDLVRCVVCVLSCQSRDRHLSNLVSSLVSQCVVVVQAAELVNLLRNQLSLQNDDLVNLLRYDQADLSSLLSSQDCSSPDHDLSSLQSNVVNHCVVPDACAQSNCQRNACNLLSDDLVNLLVDALCRLVNHDDGQCLPHDLSNLQSNLVSPCVNCVVCPVPLAVSCVSSLNSQLNDALVVLLVNLVNQGADAPVSLLSHPLVSLLVDFLSSLCSHRPSRLLVLVSSVSPPSSQNNLLSYDVVRVVVSVNPRHNDDDDPDDDDDDDDDDDDDDDDDDDDYDDDDDDDDDDDDDDDDDDDDDDDDDDDDDDPPPPPVVPPPPVCVVPVVVVCVPPVVVVVVVVVVVVVVVVVVVVVVVPPPPPDDPDDPPPPPPPDVVVCVVPPVVCCVVPPVVCCVVPVVVCCVVPVVVVCVVPPVVVCVVPPVVCCVVPVVVCCVVPVVVVVVVVVVCCVVPVVVVVVCVVVCCCVVPVVVVVVVVCCVCCCVVVVVVVVVVCVVPPPDPPPDDDD

InterPro domains:
  IPR010335 Mesothelin [PF06060] (1-528)
  IPR026664 Stereocilin-related [PTHR23412] (1-564)

pLDDT: mean 72.53, std 27.88, range [22.25, 98.12]

Organism: Astyanax mexicanus (NCBI:txid7994)